Protein AF-A0A9Q8Z6N0-F1 (afdb_monomer_lite)

Foldseek 3Di:
DWWQFLVQRAIDDDDDPVGDDAEEEEDEDDDPFADAQCLCPVDRPVDPPRPLVVGPNNVVSNLVSVVCVVVPHRTYHYPRHNFPPVDLVRVQVCLLCVLVVQQRHPEYEYEQLQAAALVCALHPSVLPGLSLQALLSVSSQQSYQWYWYAYNVRDTSGTCVVPLVSSCVSQVDDSCSNNVVDDLVQAAPLQLLQSLQRHDDPQLLCLLSSCCSSLVFHDRDDRPPGNQVSNVVSVVRSCVVAVRPCQQVFADQPPDQDDDSGDSGSNRSHQDAPPVSSVVVRGDHDPDRDHSVVVGDADDDPDDPDDDDFDWDWPDDPDDDDDDDDDCCVVVVVPPPDPDPPDPDTDTWGFDDDDDDHDPDPDDADDTDTDDDPVVVVCVVVVNVVVVVVVVLVVCLVVPDDWHFDADDDDDPDDDDDDDWTFTQHNVAGWTWTADPVGDTDTDDDDDDPDDDDDDDDDDDDDDDDDDDDDDDDPPDDDDDDDQKWFFWQAALCVLLLPTDTDHDDADDDALQKWKWFWFKFWDDPVQSCQSNCVVHDFDPRAADTFLTWTFTCDHHNPDDPDDGGFIWHAGQWFDAPCPDPCNVVLNRLPGSRTATQASGADPVRDGHHHRLIRMHMGGPLRTAGFDPPQDSQQRSLCRFLLQQLLVVCVVLPQADPFAEEEEDCALNSLSNQLNSVLRHHPAYEYEYQACPCVVVSVVSHHPYYHNCVPDVCSLVVQFCPGQEYEYQDADDDDVQSVLRNHAAAHEYEYEHDHPDDHDDYDVVSCVVRVYYYYYTGRGGSVSSNVSSVSCSVSVPGDQEDEDASVCVSVVSNCVVVVNTPNIYMHGD

pLDDT: mean 76.71, std 27.14, range [20.22, 98.88]

Structure (mmCIF, N/CA/C/O backbone):
data_AF-A0A9Q8Z6N0-F1
#
_entry.id   AF-A0A9Q8Z6N0-F1
#
loop_
_atom_site.group_PDB
_atom_site.id
_atom_site.type_symbol
_atom_site.label_atom_id
_atom_site.label_alt_id
_atom_site.label_comp_id
_atom_site.label_asym_id
_atom_site.label_entity_id
_atom_site.label_seq_id
_atom_site.pdbx_PDB_ins_code
_atom_site.Cartn_x
_atom_site.Cartn_y
_atom_site.Cartn_z
_atom_site.occupancy
_atom_site.B_iso_or_equiv
_atom_site.auth_seq_id
_atom_site.auth_comp_id
_atom_site.auth_asym_id
_atom_site.auth_atom_id
_atom_site.pdbx_PDB_model_num
ATOM 1 N N . MET A 1 1 ? 21.639 -4.512 -17.489 1.00 90.56 1 MET A N 1
ATOM 2 C CA . MET A 1 1 ? 23.058 -4.091 -17.327 1.00 90.56 1 MET A CA 1
ATOM 3 C C . MET A 1 1 ? 23.953 -4.778 -18.363 1.00 90.56 1 MET A C 1
ATOM 5 O O . MET A 1 1 ? 23.796 -5.975 -18.552 1.00 90.56 1 MET A O 1
ATOM 9 N N . ARG A 1 2 ? 24.875 -4.080 -19.045 1.00 94.38 2 ARG A N 1
ATOM 10 C CA . ARG A 1 2 ? 25.894 -4.702 -19.930 1.00 94.38 2 ARG A CA 1
ATOM 11 C C . ARG A 1 2 ? 27.254 -4.741 -19.250 1.00 94.38 2 ARG A C 1
ATOM 13 O O . ARG A 1 2 ? 27.546 -3.853 -18.461 1.00 94.38 2 ARG A O 1
ATOM 20 N N . LEU A 1 3 ? 28.076 -5.726 -19.592 1.00 96.81 3 LEU A N 1
ATOM 21 C CA . LEU A 1 3 ? 29.429 -5.898 -19.067 1.00 96.81 3 LEU A CA 1
ATOM 22 C C . LEU A 1 3 ? 30.435 -6.005 -20.213 1.00 96.81 3 LEU A C 1
ATOM 24 O O . LEU A 1 3 ? 30.108 -6.487 -21.297 1.00 96.81 3 LEU A O 1
ATOM 28 N N . LEU A 1 4 ? 31.668 -5.579 -19.965 1.00 96.75 4 LEU A N 1
ATOM 29 C CA . LEU A 1 4 ? 32.792 -5.741 -20.876 1.00 96.75 4 LEU A CA 1
ATOM 30 C C . LEU A 1 4 ? 33.549 -7.022 -20.522 1.00 96.75 4 LEU A C 1
ATOM 32 O O . LEU A 1 4 ? 33.925 -7.222 -19.366 1.00 96.75 4 LEU A O 1
ATOM 36 N N . ASN A 1 5 ? 33.782 -7.893 -21.502 1.00 96.56 5 ASN A N 1
ATOM 37 C CA . ASN A 1 5 ? 34.588 -9.089 -21.280 1.00 96.56 5 ASN A CA 1
ATOM 38 C C . ASN A 1 5 ? 36.069 -8.712 -21.135 1.00 96.56 5 ASN A C 1
ATOM 40 O O . ASN A 1 5 ? 36.633 -8.059 -22.012 1.00 96.56 5 ASN A O 1
ATOM 44 N N . THR A 1 6 ? 36.728 -9.160 -20.069 1.00 96.44 6 THR A N 1
ATOM 45 C CA . THR A 1 6 ? 38.100 -8.733 -19.741 1.00 96.44 6 THR A CA 1
ATOM 46 C C . THR A 1 6 ? 39.165 -9.301 -20.685 1.00 96.44 6 THR A C 1
ATOM 48 O O . THR A 1 6 ? 40.256 -8.739 -20.789 1.00 96.44 6 THR A O 1
ATOM 51 N N . LYS A 1 7 ? 38.852 -10.383 -21.414 1.00 93.12 7 LYS A N 1
ATOM 52 C CA . LYS A 1 7 ? 39.755 -11.041 -22.374 1.00 93.12 7 LYS A CA 1
ATOM 53 C C . LYS A 1 7 ? 39.529 -10.552 -23.801 1.00 93.12 7 LYS A C 1
ATOM 55 O O . LYS A 1 7 ? 40.482 -10.163 -24.473 1.00 93.12 7 LYS A O 1
ATOM 60 N N . SER A 1 8 ? 38.286 -10.610 -24.283 1.00 91.38 8 SER A N 1
ATOM 61 C CA . SER A 1 8 ? 37.958 -10.246 -25.669 1.00 91.38 8 SER A CA 1
ATOM 62 C C . SER A 1 8 ? 37.754 -8.746 -25.863 1.00 91.38 8 SER A C 1
ATOM 64 O O . SER A 1 8 ? 37.843 -8.273 -26.995 1.00 91.38 8 SER A O 1
ATOM 66 N N . LEU A 1 9 ? 37.500 -8.007 -24.774 1.00 91.44 9 LEU A N 1
ATOM 67 C CA . LEU A 1 9 ? 37.080 -6.606 -24.785 1.00 91.44 9 LEU A CA 1
ATOM 68 C C . LEU A 1 9 ? 35.773 -6.385 -25.577 1.00 91.44 9 LEU A C 1
ATOM 70 O O . LEU A 1 9 ? 35.490 -5.287 -26.048 1.00 91.44 9 LEU A O 1
ATOM 74 N N . GLU A 1 10 ? 34.949 -7.424 -25.720 1.00 92.25 10 GLU A N 1
ATOM 75 C CA . GLU A 1 10 ? 33.628 -7.326 -26.343 1.00 92.25 10 GLU A CA 1
ATOM 76 C C . GLU A 1 10 ? 32.543 -7.078 -25.286 1.00 92.25 10 GLU A C 1
ATOM 78 O O . GLU A 1 10 ? 32.595 -7.612 -24.174 1.00 92.25 10 GLU A O 1
ATOM 83 N N . LEU A 1 11 ? 31.548 -6.261 -25.639 1.00 94.00 11 LEU A N 1
ATOM 84 C CA . LEU A 1 11 ? 30.396 -5.986 -24.784 1.00 94.00 11 LEU A CA 1
ATOM 85 C C . LEU A 1 11 ? 29.417 -7.163 -24.793 1.00 94.00 11 LEU A C 1
ATOM 87 O O . LEU A 1 11 ? 29.082 -7.715 -25.845 1.00 94.00 11 LEU A O 1
ATOM 91 N N . SER A 1 12 ? 28.907 -7.512 -23.617 1.00 93.75 12 SER A N 1
ATOM 92 C CA . SER A 1 12 ? 27.838 -8.489 -23.468 1.00 93.75 12 SER A CA 1
ATOM 93 C C . SER A 1 12 ? 26.516 -7.959 -24.029 1.00 93.75 12 SER A C 1
ATOM 95 O O . SER A 1 12 ? 26.289 -6.753 -24.177 1.00 93.75 12 SER A O 1
ATOM 97 N N . ARG A 1 13 ? 25.571 -8.876 -24.253 1.00 90.50 13 ARG A N 1
ATOM 98 C CA . ARG A 1 13 ? 24.155 -8.491 -24.268 1.00 90.50 13 ARG A CA 1
ATOM 99 C C . ARG A 1 13 ? 23.753 -7.992 -22.871 1.00 90.50 13 ARG A C 1
ATOM 101 O O . ARG A 1 13 ? 24.377 -8.407 -21.891 1.00 90.50 13 ARG A O 1
ATOM 108 N N . PRO A 1 14 ? 22.753 -7.103 -22.756 1.00 88.50 14 PRO A N 1
ATOM 109 C CA . PRO A 1 14 ? 22.272 -6.683 -21.449 1.00 88.50 14 PRO A CA 1
ATOM 110 C C . PRO A 1 14 ? 21.720 -7.878 -20.663 1.00 88.50 14 PRO A C 1
ATOM 112 O O . PRO A 1 14 ? 20.839 -8.585 -21.143 1.00 88.50 14 PRO A O 1
ATOM 115 N N . TYR A 1 15 ? 22.249 -8.077 -19.459 1.00 87.69 15 TYR A N 1
ATOM 116 C CA . TYR A 1 15 ? 21.764 -9.027 -18.466 1.00 87.69 15 TYR A CA 1
ATOM 117 C C . TYR A 1 15 ? 20.548 -8.465 -17.727 1.00 87.69 15 TYR A C 1
ATOM 119 O O . TYR A 1 15 ? 20.472 -7.254 -17.463 1.00 87.69 15 TYR A O 1
ATOM 127 N N . VAL A 1 16 ? 19.630 -9.364 -17.368 1.00 80.56 16 VAL A N 1
ATOM 128 C CA . VAL A 1 16 ? 18.535 -9.106 -16.423 1.00 80.56 16 VAL A CA 1
ATOM 129 C C . VAL A 1 16 ? 19.042 -9.249 -14.974 1.00 80.56 16 VAL A C 1
ATOM 131 O O . VAL A 1 16 ? 20.016 -9.967 -14.758 1.00 80.56 16 VAL A O 1
ATOM 134 N N . PRO A 1 17 ? 18.415 -8.596 -13.972 1.00 71.19 17 PRO A N 1
ATOM 135 C CA . PRO A 1 17 ? 18.950 -8.486 -12.605 1.00 71.19 17 PRO A CA 1
ATOM 136 C C . PRO A 1 17 ? 19.392 -9.785 -11.907 1.00 71.19 17 PRO A C 1
ATOM 138 O O . PRO A 1 17 ? 20.315 -9.738 -11.110 1.00 71.19 17 PRO A O 1
ATOM 141 N N . ASN A 1 18 ? 18.796 -10.938 -12.227 1.00 75.81 18 ASN A N 1
ATOM 142 C CA . ASN A 1 18 ? 19.121 -12.224 -11.587 1.00 75.81 18 ASN A CA 1
ATOM 143 C C . ASN A 1 18 ? 20.088 -13.103 -12.404 1.00 75.81 18 ASN A C 1
ATOM 145 O O . ASN A 1 18 ? 20.325 -14.254 -12.050 1.00 75.81 18 ASN A O 1
ATOM 149 N N . GLU A 1 19 ? 20.608 -12.585 -13.516 1.00 88.50 19 GLU A N 1
ATOM 150 C CA . GLU A 1 19 ? 21.499 -13.305 -14.437 1.00 88.50 19 GLU A CA 1
ATOM 151 C C . GLU A 1 19 ? 22.848 -12.593 -14.616 1.00 88.50 19 GLU A C 1
ATOM 153 O O . GLU A 1 19 ? 23.628 -12.953 -15.498 1.00 88.50 19 GLU A O 1
ATOM 158 N N . VAL A 1 20 ? 23.123 -11.560 -13.813 1.00 92.12 20 VAL A N 1
ATOM 159 C CA . VAL A 1 20 ? 24.390 -10.827 -13.873 1.00 92.12 20 VAL A CA 1
ATOM 160 C C . VAL A 1 20 ? 25.498 -11.721 -13.291 1.00 92.12 20 VAL A C 1
ATOM 162 O O . VAL A 1 20 ? 25.379 -12.140 -12.141 1.00 92.12 20 VAL A O 1
ATOM 165 N N . PRO A 1 21 ? 26.550 -12.061 -14.060 1.00 95.12 21 PRO A N 1
ATOM 166 C CA . PRO A 1 21 ? 27.679 -12.836 -13.543 1.00 95.12 21 PRO A CA 1
ATOM 167 C C . PRO A 1 21 ? 28.520 -11.991 -12.579 1.00 95.12 21 PRO A C 1
ATOM 169 O O . PRO A 1 21 ? 28.444 -10.769 -12.642 1.00 95.12 21 PRO A O 1
ATOM 172 N N . ASP A 1 22 ? 29.378 -12.622 -11.770 1.00 96.00 22 ASP A N 1
ATOM 173 C CA . ASP A 1 22 ? 30.385 -11.908 -10.970 1.00 96.00 22 ASP A CA 1
ATOM 174 C C . ASP A 1 22 ? 31.213 -10.956 -11.850 1.00 96.00 22 ASP A C 1
ATOM 176 O O . ASP A 1 22 ? 31.649 -11.311 -12.956 1.00 96.00 22 ASP A O 1
ATOM 180 N N . TYR A 1 23 ? 31.432 -9.738 -11.358 1.00 98.12 23 TYR A N 1
ATOM 181 C CA . TYR A 1 23 ? 32.084 -8.676 -12.110 1.00 98.12 23 TYR A CA 1
ATOM 182 C C . TYR A 1 23 ? 32.861 -7.713 -11.214 1.00 98.12 23 TYR A C 1
ATOM 184 O O . TYR A 1 23 ? 32.480 -7.391 -10.086 1.00 98.12 23 TYR A O 1
ATOM 192 N N . ALA A 1 24 ? 33.945 -7.190 -11.778 1.00 98.50 24 ALA A N 1
ATOM 193 C CA . ALA A 1 24 ? 34.613 -6.009 -11.258 1.00 98.50 24 ALA A CA 1
ATOM 194 C C . ALA A 1 24 ? 33.937 -4.734 -11.782 1.00 98.50 24 ALA A C 1
ATOM 196 O O . ALA A 1 24 ? 33.296 -4.740 -12.834 1.00 98.50 24 ALA A O 1
ATOM 197 N N . ILE A 1 25 ? 34.124 -3.605 -11.109 1.00 98.50 25 ILE A N 1
ATOM 198 C CA . ILE A 1 25 ? 33.636 -2.306 -11.574 1.00 98.50 25 ILE A CA 1
ATOM 199 C C . ILE A 1 25 ? 34.760 -1.273 -11.581 1.00 98.50 25 ILE A C 1
ATOM 201 O O . ILE A 1 25 ? 35.589 -1.238 -10.673 1.00 98.50 25 ILE A O 1
ATOM 205 N N . LEU A 1 26 ? 34.807 -0.430 -12.614 1.00 97.94 26 LEU A N 1
ATOM 206 C CA . LEU A 1 26 ? 35.748 0.686 -12.691 1.00 97.94 26 LEU A CA 1
ATOM 207 C C . LEU A 1 26 ? 35.087 1.977 -12.202 1.00 97.94 26 LEU A C 1
ATOM 209 O O . LEU A 1 26 ? 34.027 2.380 -12.679 1.00 97.94 26 LEU A O 1
ATOM 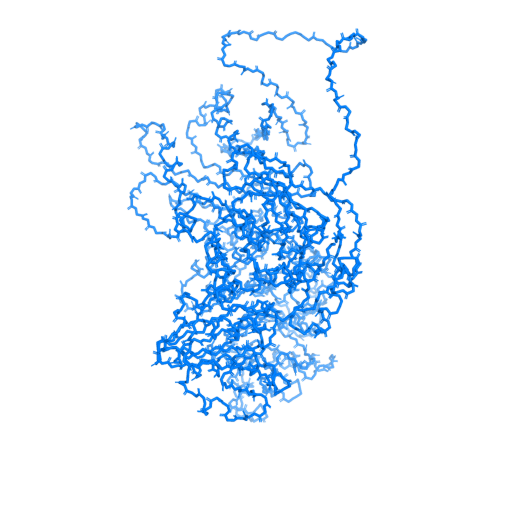213 N N . SER A 1 27 ? 35.762 2.663 -11.291 1.00 97.12 27 SER A N 1
ATOM 214 C CA . SER A 1 27 ? 35.511 4.049 -10.918 1.00 97.12 27 SER A CA 1
ATOM 215 C C . SER A 1 27 ? 36.682 4.904 -11.406 1.00 97.12 27 SER A C 1
ATOM 217 O O . SER A 1 27 ? 37.847 4.619 -11.129 1.00 97.12 27 SER A O 1
ATOM 219 N N . HIS A 1 28 ? 36.394 5.952 -12.180 1.00 93.25 28 HIS A N 1
ATOM 220 C CA . HIS A 1 28 ? 37.433 6.761 -12.826 1.00 93.25 28 HIS A CA 1
ATOM 221 C C . HIS A 1 28 ? 36.970 8.182 -13.148 1.00 93.25 28 HIS A C 1
ATOM 223 O O . HIS A 1 28 ? 35.776 8.478 -13.201 1.00 93.25 28 HIS A O 1
ATOM 229 N N . ARG A 1 29 ? 37.923 9.076 -13.425 1.00 89.31 29 ARG A N 1
ATOM 230 C CA . ARG A 1 29 ? 37.626 10.346 -14.098 1.00 89.31 29 ARG A CA 1
ATOM 231 C C . ARG A 1 29 ? 37.554 10.138 -15.607 1.00 89.31 29 ARG A C 1
ATOM 233 O O . ARG A 1 29 ? 38.339 9.378 -16.177 1.00 89.31 29 ARG A O 1
ATOM 240 N N . TRP A 1 30 ? 36.630 10.851 -16.239 1.00 82.50 30 TRP A N 1
ATOM 241 C CA . TRP A 1 30 ? 36.612 10.979 -17.689 1.00 82.50 30 TRP A CA 1
ATOM 242 C C . TRP A 1 30 ? 37.587 12.073 -18.112 1.00 82.50 30 TRP A C 1
ATOM 244 O O . TRP A 1 30 ? 37.516 13.192 -17.599 1.00 82.50 30 TRP A O 1
ATOM 254 N N . ASN A 1 31 ? 38.445 11.742 -19.067 1.00 77.88 31 ASN A N 1
ATOM 255 C CA . ASN A 1 31 ? 39.413 12.639 -19.679 1.00 77.88 31 ASN A CA 1
ATOM 256 C C . ASN A 1 31 ? 39.034 12.907 -21.146 1.00 77.88 31 ASN A C 1
ATOM 258 O O . ASN A 1 31 ? 37.972 12.511 -21.631 1.00 77.88 31 ASN A O 1
ATOM 262 N N . THR A 1 32 ? 39.887 13.622 -21.875 1.00 73.00 32 THR A N 1
ATOM 263 C CA . THR A 1 32 ? 39.715 13.798 -23.318 1.00 73.00 32 THR A CA 1
ATOM 264 C C . THR A 1 32 ? 39.863 12.456 -24.040 1.00 73.00 32 THR A C 1
ATOM 266 O O . THR A 1 32 ? 40.776 11.686 -23.758 1.00 73.00 32 THR A O 1
ATOM 269 N N . GLU A 1 33 ? 38.963 12.187 -24.992 1.00 83.88 33 GLU A N 1
ATOM 270 C CA . GLU A 1 33 ? 38.945 10.952 -25.795 1.00 83.88 33 GLU A CA 1
ATOM 271 C C . GLU A 1 33 ? 38.683 9.664 -24.989 1.00 83.88 33 GLU A C 1
ATOM 273 O O . GLU A 1 33 ? 39.418 8.682 -25.086 1.00 83.88 33 GLU A O 1
ATOM 278 N N . GLU A 1 34 ? 37.597 9.635 -24.212 1.00 88.56 34 GLU A N 1
ATOM 279 C CA . GLU A 1 34 ? 37.108 8.394 -23.597 1.00 88.56 34 GLU A CA 1
ATOM 280 C C . GLU A 1 34 ? 36.599 7.380 -24.628 1.00 88.56 34 GLU A C 1
ATOM 282 O O . GLU A 1 34 ? 35.989 7.730 -25.648 1.00 88.56 34 GLU A O 1
ATOM 287 N N . VAL A 1 35 ? 36.797 6.101 -24.306 1.00 91.00 35 VAL A N 1
ATOM 288 C CA . VAL A 1 35 ? 36.183 4.986 -25.031 1.00 91.00 35 VAL A CA 1
ATOM 289 C C . VAL A 1 35 ? 34.720 4.879 -24.612 1.00 91.00 35 VAL A C 1
ATOM 291 O O . VAL A 1 35 ? 34.401 4.682 -23.437 1.00 91.00 35 VAL A O 1
ATOM 294 N N . THR A 1 36 ? 33.835 5.017 -25.591 1.00 92.81 36 THR A N 1
ATOM 295 C CA . THR A 1 36 ? 32.380 5.007 -25.446 1.00 92.81 36 THR A CA 1
ATOM 296 C C . THR A 1 36 ? 31.780 3.680 -25.902 1.00 92.81 36 THR A C 1
ATOM 298 O O . THR A 1 36 ? 32.442 2.859 -26.537 1.00 92.81 36 THR A O 1
ATOM 301 N N . PHE A 1 37 ? 30.490 3.486 -25.625 1.00 92.12 37 PHE A N 1
ATOM 302 C CA . PHE A 1 37 ? 29.734 2.331 -26.111 1.00 92.12 37 PHE A CA 1
ATOM 303 C C . PHE A 1 37 ? 29.791 2.198 -27.642 1.00 92.12 37 PHE A C 1
ATOM 305 O O . PHE A 1 37 ? 29.993 1.103 -28.165 1.00 92.12 37 PHE A O 1
ATOM 312 N N . ALA A 1 38 ? 29.675 3.314 -28.370 1.00 90.06 38 ALA A N 1
ATOM 313 C CA . ALA A 1 38 ? 29.722 3.331 -29.831 1.00 90.06 38 ALA A CA 1
ATOM 314 C C . ALA A 1 38 ? 31.079 2.852 -30.374 1.00 90.06 38 ALA A C 1
ATOM 316 O O . ALA A 1 38 ? 31.128 2.121 -31.361 1.00 90.06 38 ALA A O 1
ATOM 317 N N . ASP A 1 39 ? 32.179 3.204 -29.701 1.00 89.62 39 ASP A N 1
ATOM 318 C CA . ASP A 1 39 ? 33.524 2.809 -30.137 1.00 89.62 39 ASP A CA 1
ATOM 319 C C . ASP A 1 39 ? 33.748 1.296 -30.035 1.00 89.62 39 ASP A C 1
ATOM 321 O O . ASP A 1 39 ? 34.492 0.736 -30.838 1.00 89.62 39 ASP A O 1
ATOM 325 N N . LEU A 1 40 ? 33.109 0.639 -29.058 1.00 88.44 40 LEU A N 1
ATOM 326 C CA . LEU A 1 40 ? 33.220 -0.809 -28.851 1.00 88.44 40 LEU A CA 1
ATOM 327 C C . LEU A 1 40 ? 32.179 -1.624 -29.625 1.00 88.44 40 LEU A C 1
ATOM 329 O O . LEU A 1 40 ? 32.394 -2.809 -29.876 1.00 88.44 40 LEU A O 1
ATOM 333 N N . SER A 1 41 ? 31.048 -1.017 -29.988 1.00 86.00 41 SER A N 1
ATOM 334 C CA . SER A 1 41 ? 29.945 -1.704 -30.673 1.00 86.00 41 SER A CA 1
ATOM 335 C C . SER A 1 41 ? 30.021 -1.617 -32.198 1.00 86.00 41 SER A C 1
ATOM 337 O O . SER A 1 41 ? 29.643 -2.574 -32.872 1.00 86.00 41 SER A O 1
ATOM 339 N N . ASN A 1 42 ? 30.530 -0.512 -32.755 1.00 82.06 42 ASN A N 1
ATOM 340 C CA . ASN A 1 42 ? 30.541 -0.289 -34.206 1.00 82.06 42 ASN A CA 1
ATOM 341 C C . ASN A 1 42 ? 31.611 -1.103 -34.947 1.00 82.06 42 ASN A C 1
ATOM 343 O O . ASN A 1 42 ? 31.402 -1.509 -36.088 1.00 82.06 42 ASN A O 1
ATOM 347 N N . THR A 1 43 ? 32.757 -1.345 -34.314 1.00 77.06 43 THR A N 1
ATOM 348 C CA . THR A 1 43 ? 33.885 -2.086 -34.896 1.00 77.06 43 THR A CA 1
ATOM 349 C C . THR A 1 43 ? 34.473 -3.008 -33.848 1.00 77.06 43 THR A C 1
ATOM 351 O O . THR A 1 43 ? 34.700 -2.583 -32.715 1.00 77.06 43 THR A O 1
ATOM 354 N N . ARG A 1 44 ? 34.760 -4.264 -34.209 1.00 78.12 44 ARG A N 1
ATOM 355 C CA . ARG A 1 44 ? 35.389 -5.185 -33.256 1.00 78.12 44 ARG A CA 1
ATOM 356 C C . ARG A 1 44 ? 36.785 -4.685 -32.924 1.00 78.12 44 ARG A C 1
ATOM 358 O O . ARG A 1 44 ? 37.561 -4.398 -33.829 1.00 78.12 44 ARG A O 1
ATOM 365 N N . ILE A 1 45 ? 37.154 -4.702 -31.645 1.00 78.62 45 ILE A N 1
ATOM 366 C CA . ILE A 1 45 ? 38.468 -4.217 -31.195 1.00 78.62 45 ILE A CA 1
ATOM 367 C C . ILE A 1 45 ? 39.625 -4.937 -31.890 1.00 78.62 45 ILE A C 1
ATOM 369 O O . ILE A 1 45 ? 40.696 -4.363 -32.023 1.00 78.62 45 ILE A O 1
ATOM 373 N N . VAL A 1 46 ? 39.465 -6.183 -32.340 1.00 70.81 46 VAL A N 1
ATOM 374 C CA . VAL A 1 46 ? 40.515 -6.917 -33.073 1.00 70.81 46 VAL A CA 1
ATOM 375 C C . VAL A 1 46 ? 40.831 -6.343 -34.461 1.00 70.81 46 VAL A C 1
ATOM 377 O O . VAL A 1 46 ? 41.872 -6.677 -35.022 1.00 70.81 46 VAL A O 1
ATOM 380 N N . GLN A 1 47 ? 39.970 -5.485 -35.008 1.00 74.94 47 GLN A N 1
ATOM 381 C CA . GLN A 1 47 ? 40.139 -4.888 -36.329 1.00 74.94 47 GLN A CA 1
ATOM 382 C C . GLN A 1 47 ? 41.078 -3.662 -36.287 1.00 74.94 47 GLN A C 1
ATOM 384 O O . GLN A 1 47 ? 40.962 -2.843 -35.370 1.00 74.94 47 GLN A O 1
ATOM 389 N N . PRO A 1 48 ? 42.001 -3.500 -37.260 1.00 68.62 48 PRO A N 1
ATOM 390 C CA . PRO A 1 48 ? 42.915 -2.350 -37.343 1.00 68.62 48 PRO A CA 1
ATOM 391 C C . PRO A 1 48 ? 42.216 -0.982 -37.373 1.00 68.62 48 PRO A C 1
ATOM 393 O O . PRO A 1 48 ? 42.747 -0.005 -36.855 1.00 68.62 48 PRO A O 1
ATOM 396 N N . GLU A 1 49 ? 41.018 -0.924 -37.950 1.00 75.75 49 GLU A N 1
ATOM 397 C CA . GLU A 1 49 ? 40.158 0.256 -38.081 1.00 75.75 49 GLU A CA 1
ATOM 398 C C . GLU A 1 49 ? 39.375 0.627 -36.805 1.00 75.75 49 GLU A C 1
ATOM 400 O O . GLU A 1 49 ? 38.615 1.596 -36.809 1.00 75.75 49 GLU A O 1
ATOM 405 N N . SER A 1 50 ? 39.547 -0.118 -35.707 1.00 82.38 50 SER A N 1
ATOM 406 C CA . SER A 1 50 ? 38.834 0.121 -34.449 1.00 82.38 50 SER A CA 1
ATOM 407 C C . SER A 1 50 ? 39.196 1.476 -33.830 1.00 82.38 50 SER A C 1
ATOM 409 O O . SER A 1 50 ? 40.241 1.614 -33.188 1.00 82.38 50 SER A O 1
ATOM 411 N N . GLN A 1 51 ? 38.271 2.438 -33.900 1.00 80.69 51 GLN A N 1
ATOM 412 C CA . GLN A 1 51 ? 38.424 3.783 -33.321 1.00 80.69 51 GLN A CA 1
ATOM 413 C C . GLN A 1 51 ? 38.687 3.764 -31.811 1.00 80.69 51 GLN A C 1
ATOM 415 O O . GLN A 1 51 ? 39.360 4.646 -31.290 1.00 80.69 51 GLN A O 1
ATOM 420 N N . ALA A 1 52 ? 38.230 2.728 -31.100 1.00 84.38 52 ALA A N 1
ATOM 421 C CA . ALA A 1 52 ? 38.539 2.563 -29.685 1.00 84.38 52 ALA A CA 1
ATOM 422 C C . ALA A 1 52 ? 40.052 2.561 -29.409 1.00 84.38 52 ALA A C 1
ATOM 424 O O . ALA A 1 52 ? 40.475 3.155 -28.428 1.00 84.38 52 ALA A O 1
ATOM 425 N N . ARG A 1 53 ? 40.878 1.957 -30.280 1.00 84.56 53 ARG A N 1
ATOM 426 C CA . ARG A 1 53 ? 42.330 1.807 -30.061 1.00 84.56 53 ARG A CA 1
ATOM 427 C C . ARG A 1 53 ? 43.118 3.100 -30.234 1.00 84.56 53 ARG A C 1
ATOM 429 O O . ARG A 1 53 ? 44.242 3.185 -29.752 1.00 84.56 53 ARG A O 1
ATOM 436 N N . THR A 1 54 ? 42.564 4.070 -30.955 1.00 83.44 54 THR A N 1
ATOM 437 C CA . THR A 1 54 ? 43.235 5.346 -31.226 1.00 83.44 54 THR A CA 1
ATOM 438 C C . THR A 1 54 ? 42.985 6.373 -30.129 1.00 83.44 54 THR A C 1
ATOM 440 O O . THR A 1 54 ? 43.595 7.434 -30.150 1.00 83.44 54 THR A O 1
ATOM 443 N N . LYS A 1 55 ? 42.078 6.077 -29.192 1.00 87.25 55 LYS A N 1
ATOM 444 C CA . LYS A 1 55 ? 41.689 6.973 -28.107 1.00 87.25 55 LYS A CA 1
ATOM 445 C C . LYS A 1 55 ? 42.608 6.832 -26.901 1.00 87.25 55 LYS A C 1
ATOM 447 O O . LYS A 1 55 ? 42.894 5.717 -26.464 1.00 87.25 55 LYS A O 1
ATOM 452 N N . ASN A 1 56 ? 42.971 7.958 -26.289 1.00 82.19 56 ASN A N 1
ATOM 453 C CA . ASN A 1 56 ? 43.797 7.973 -25.075 1.00 82.19 56 ASN A CA 1
ATOM 454 C C . ASN A 1 56 ? 43.164 7.181 -23.916 1.00 82.19 56 ASN A C 1
ATOM 456 O O . ASN A 1 56 ? 43.868 6.499 -23.172 1.00 82.19 56 ASN A O 1
ATOM 460 N N . GLY A 1 57 ? 41.829 7.184 -23.802 1.00 85.06 57 GLY A N 1
ATOM 461 C CA . GLY A 1 57 ? 41.108 6.406 -22.790 1.00 85.06 57 GLY A CA 1
ATOM 462 C C . GLY A 1 57 ? 41.245 4.881 -22.928 1.00 85.06 57 GLY A C 1
ATOM 463 O O . GLY A 1 57 ? 40.918 4.156 -21.991 1.00 85.06 57 GLY A O 1
ATOM 464 N N . PHE A 1 58 ? 41.746 4.360 -24.054 1.00 89.69 58 PHE A N 1
ATOM 465 C CA . PHE A 1 58 ? 41.841 2.916 -24.288 1.00 89.69 58 PHE A CA 1
ATOM 466 C C . PHE A 1 58 ? 42.840 2.218 -23.370 1.00 89.69 58 PHE A C 1
ATOM 468 O O . PHE A 1 58 ? 42.539 1.143 -22.852 1.00 89.69 58 PHE A O 1
ATOM 475 N N . ALA A 1 59 ? 43.989 2.844 -23.100 1.00 88.44 59 ALA A N 1
ATOM 476 C CA . ALA A 1 59 ? 45.001 2.287 -22.201 1.00 88.44 59 ALA A CA 1
ATOM 477 C C . ALA A 1 59 ? 44.438 2.051 -20.788 1.00 88.44 59 ALA A C 1
ATOM 479 O O . ALA A 1 59 ? 44.720 1.030 -20.161 1.00 88.44 59 ALA A O 1
ATOM 480 N N . LYS A 1 60 ? 43.566 2.954 -20.322 1.00 91.12 60 LYS A N 1
ATOM 481 C CA . LYS A 1 60 ? 42.843 2.829 -19.052 1.00 91.12 60 LYS A CA 1
ATOM 482 C C . LYS A 1 60 ? 41.879 1.638 -19.056 1.00 91.12 60 LYS A C 1
ATOM 484 O O . LYS A 1 60 ? 41.915 0.841 -18.124 1.00 91.12 60 LYS A O 1
ATOM 489 N N . ILE A 1 61 ? 41.078 1.458 -20.112 1.00 92.81 61 ILE A N 1
ATOM 490 C CA . ILE A 1 61 ? 40.177 0.294 -20.247 1.00 92.81 61 ILE A CA 1
ATOM 491 C C . ILE A 1 61 ? 40.972 -1.017 -20.264 1.00 92.81 61 ILE A C 1
ATOM 493 O O . ILE A 1 61 ? 40.599 -1.977 -19.590 1.00 92.81 61 ILE A O 1
ATOM 497 N N . GLN A 1 62 ? 42.088 -1.061 -20.998 1.00 92.50 62 GLN A N 1
ATOM 498 C CA . GLN A 1 62 ? 42.956 -2.238 -21.049 1.00 92.50 62 GLN A CA 1
ATOM 499 C C . GLN A 1 62 ? 43.576 -2.555 -19.688 1.00 92.50 62 GLN A C 1
ATOM 501 O O . GLN A 1 62 ? 43.602 -3.720 -19.293 1.00 92.50 62 GLN A O 1
ATOM 506 N N . GLY A 1 63 ? 44.055 -1.539 -18.968 1.00 94.25 63 GLY A N 1
ATOM 507 C CA . GLY A 1 63 ? 44.583 -1.699 -17.615 1.00 94.25 63 GLY A CA 1
ATOM 508 C C . GLY A 1 63 ? 43.531 -2.241 -16.648 1.00 94.25 63 GLY A C 1
ATOM 509 O O . GLY A 1 63 ? 43.794 -3.227 -15.962 1.00 94.25 63 GLY A O 1
ATOM 510 N N . ALA A 1 64 ? 42.313 -1.692 -16.688 1.00 96.44 64 ALA A N 1
ATOM 511 C CA . ALA A 1 64 ? 41.193 -2.145 -15.866 1.00 96.44 64 ALA A CA 1
ATOM 512 C C . ALA A 1 64 ? 40.813 -3.604 -16.160 1.00 96.44 64 ALA A C 1
ATOM 514 O O . ALA A 1 64 ? 40.686 -4.411 -15.243 1.00 96.44 64 ALA A O 1
ATOM 515 N N . CYS A 1 65 ? 40.707 -3.975 -17.440 1.00 97.00 65 CYS A N 1
ATOM 516 C CA . CYS A 1 65 ? 40.419 -5.352 -17.846 1.00 97.00 65 CYS A CA 1
ATOM 517 C C . CYS A 1 65 ? 41.541 -6.313 -17.442 1.00 97.00 65 CYS A C 1
ATOM 519 O O . CYS A 1 65 ? 41.269 -7.416 -16.978 1.00 97.00 65 CYS A O 1
ATOM 521 N N . LYS A 1 66 ? 42.806 -5.896 -17.573 1.00 96.75 66 LYS A N 1
ATOM 522 C CA . LYS A 1 66 ? 43.959 -6.698 -17.152 1.00 96.75 66 LYS A CA 1
ATOM 523 C C . LYS A 1 66 ? 43.971 -6.916 -15.638 1.00 96.75 66 LYS A C 1
ATOM 525 O O . LYS A 1 66 ? 44.264 -8.025 -15.201 1.00 96.75 66 LYS A O 1
ATOM 530 N N . ARG A 1 67 ? 43.649 -5.889 -14.847 1.00 97.25 67 ARG A N 1
ATOM 531 C CA . ARG A 1 67 ? 43.512 -6.001 -13.387 1.00 97.25 67 ARG A CA 1
ATOM 532 C C . ARG A 1 67 ? 42.385 -6.961 -13.014 1.00 97.25 67 ARG A C 1
ATOM 534 O O . ARG A 1 67 ? 42.651 -7.928 -12.310 1.00 97.25 67 ARG A O 1
ATOM 541 N N . ALA A 1 68 ? 41.192 -6.756 -13.573 1.00 97.69 68 ALA A N 1
ATOM 542 C CA . ALA A 1 68 ? 40.036 -7.631 -13.375 1.00 97.69 68 ALA A CA 1
ATOM 543 C C . ALA A 1 68 ? 40.358 -9.094 -13.703 1.00 97.69 68 ALA A C 1
ATOM 545 O O . ALA A 1 68 ? 40.094 -9.988 -12.904 1.00 97.69 68 ALA A O 1
ATOM 546 N N . LEU A 1 69 ? 41.011 -9.331 -14.843 1.00 97.12 69 LEU A N 1
ATOM 547 C CA . LEU A 1 69 ? 41.419 -10.666 -15.265 1.00 97.12 69 LEU A CA 1
ATOM 548 C C . LEU A 1 69 ? 42.432 -11.302 -14.302 1.00 97.12 69 LEU A C 1
ATOM 550 O O . LEU A 1 69 ? 42.327 -12.491 -14.009 1.00 97.12 69 LEU A O 1
ATOM 554 N N . ASN A 1 70 ? 43.401 -10.528 -13.805 1.00 96.75 70 ASN A N 1
ATOM 555 C CA . ASN A 1 70 ? 44.377 -11.008 -12.823 1.00 96.75 70 ASN A CA 1
ATOM 556 C C . ASN A 1 70 ? 43.728 -11.373 -11.479 1.00 96.75 70 ASN A C 1
ATOM 558 O O . ASN A 1 70 ? 44.231 -12.263 -10.799 1.00 96.75 70 ASN A O 1
ATOM 562 N N . ASP A 1 71 ? 42.625 -10.715 -11.118 1.00 96.44 71 ASP A N 1
ATOM 563 C CA . ASP A 1 71 ? 41.818 -11.039 -9.933 1.00 96.44 71 ASP A CA 1
ATOM 564 C C . ASP A 1 71 ? 40.796 -12.160 -10.170 1.00 96.44 71 ASP A C 1
ATOM 566 O O . ASP A 1 71 ? 40.085 -12.552 -9.249 1.00 96.44 71 ASP A O 1
ATOM 570 N N . GLY A 1 72 ? 40.744 -12.714 -11.385 1.00 96.88 72 GLY A N 1
ATOM 571 C CA . GLY A 1 72 ? 39.875 -13.837 -11.732 1.00 96.88 72 GLY A CA 1
ATOM 572 C C . GLY A 1 72 ? 38.493 -13.447 -12.259 1.00 96.88 72 GLY A C 1
ATOM 573 O O . GLY A 1 72 ? 37.653 -14.328 -12.427 1.00 96.88 72 GLY A O 1
ATOM 574 N N . TYR A 1 73 ? 38.251 -12.171 -12.566 1.00 97.56 73 TYR A N 1
ATOM 575 C CA . TYR A 1 73 ? 36.980 -11.708 -13.120 1.00 97.56 73 TYR A CA 1
ATOM 576 C C . TYR A 1 73 ? 36.998 -11.710 -14.654 1.00 97.56 73 TYR A C 1
ATOM 578 O O . TYR A 1 73 ? 37.806 -11.038 -15.304 1.00 97.56 73 TYR A O 1
ATOM 586 N N . ASP A 1 74 ? 36.059 -12.443 -15.253 1.00 97.81 74 ASP A N 1
ATOM 587 C CA . ASP A 1 74 ? 35.849 -12.464 -16.708 1.00 97.81 74 ASP A CA 1
ATOM 588 C C . ASP A 1 74 ? 35.087 -11.226 -17.217 1.00 97.81 74 ASP A C 1
ATOM 590 O O . ASP A 1 74 ? 35.096 -10.938 -18.418 1.00 97.81 74 ASP A O 1
ATOM 594 N N . TRP A 1 75 ? 34.447 -10.479 -16.312 1.00 98.31 75 TRP A N 1
ATOM 595 C CA . TRP A 1 75 ? 33.592 -9.342 -16.630 1.00 98.31 75 TRP A CA 1
ATOM 596 C C . TRP A 1 75 ? 33.948 -8.105 -15.808 1.00 98.31 75 TRP A C 1
ATOM 598 O O . TRP A 1 75 ? 34.242 -8.192 -14.615 1.00 98.31 75 TRP A O 1
ATOM 608 N N . ILE A 1 76 ? 33.888 -6.940 -16.454 1.00 98.38 76 ILE A N 1
ATOM 609 C CA . ILE A 1 76 ? 34.033 -5.637 -15.804 1.00 98.38 76 ILE A CA 1
ATOM 610 C C . ILE A 1 76 ? 32.955 -4.664 -16.290 1.00 98.38 76 ILE A C 1
ATOM 612 O O . ILE A 1 76 ? 32.646 -4.610 -17.481 1.00 98.38 76 ILE A O 1
ATOM 616 N N . TRP A 1 77 ? 32.382 -3.878 -15.381 1.00 98.12 77 TRP A N 1
ATOM 617 C CA . TRP A 1 77 ? 31.512 -2.758 -15.732 1.00 98.12 77 TRP A CA 1
ATOM 618 C C . TRP A 1 77 ? 32.288 -1.445 -15.749 1.00 98.12 77 TRP A C 1
ATOM 620 O O . TRP A 1 77 ? 33.042 -1.140 -14.825 1.00 98.12 77 TRP A O 1
ATOM 630 N N . ILE A 1 78 ? 32.088 -0.653 -16.802 1.00 96.38 78 ILE A N 1
ATOM 631 C CA . ILE A 1 78 ? 32.725 0.652 -16.975 1.00 96.38 78 ILE A CA 1
ATOM 632 C C . ILE A 1 78 ? 31.699 1.620 -17.562 1.00 96.38 78 ILE A C 1
ATOM 634 O O . ILE A 1 78 ? 31.246 1.437 -18.693 1.00 96.38 78 ILE A O 1
ATOM 638 N N . ASP A 1 79 ? 31.346 2.667 -16.821 1.00 93.00 79 ASP A N 1
ATOM 639 C CA . ASP A 1 79 ? 30.302 3.641 -17.175 1.00 93.00 79 ASP A CA 1
ATOM 640 C C . ASP A 1 79 ? 30.517 4.321 -18.541 1.00 93.00 79 ASP A C 1
ATOM 642 O O . ASP A 1 79 ? 29.565 4.709 -19.226 1.00 93.00 79 ASP A O 1
ATOM 646 N N . SER A 1 80 ? 31.771 4.475 -18.973 1.00 92.69 80 SER A N 1
ATOM 647 C CA . SER A 1 80 ? 32.114 5.115 -20.239 1.00 92.69 80 SER A CA 1
ATOM 648 C C . SER A 1 80 ? 31.605 4.301 -21.436 1.00 92.69 80 SER A C 1
ATOM 650 O O . SER A 1 80 ? 31.014 4.891 -22.347 1.00 92.69 80 SER A O 1
ATOM 652 N N . CYS A 1 81 ? 31.745 2.970 -21.394 1.00 93.81 81 CYS A N 1
ATOM 653 C CA . CYS A 1 81 ? 31.506 2.075 -22.529 1.00 93.81 81 CYS A CA 1
ATOM 654 C C . CYS A 1 81 ? 30.440 0.985 -22.324 1.00 93.81 81 CYS A C 1
ATOM 656 O O . CYS A 1 81 ? 29.982 0.417 -23.312 1.00 93.81 81 CYS A O 1
ATOM 658 N N . CYS A 1 82 ? 30.002 0.712 -21.093 1.00 96.19 82 CYS A N 1
ATOM 659 C CA . CYS A 1 82 ? 28.953 -0.274 -20.793 1.00 96.19 82 CYS A CA 1
ATOM 660 C C . CYS A 1 82 ? 27.531 0.313 -20.809 1.00 96.19 82 CYS A C 1
ATOM 662 O O . CYS A 1 82 ? 26.566 -0.434 -20.660 1.00 96.19 82 CYS A O 1
ATOM 664 N N . ILE A 1 83 ? 27.399 1.631 -20.988 1.00 94.50 83 ILE A N 1
ATOM 665 C CA . ILE A 1 83 ? 26.117 2.338 -21.078 1.00 94.50 83 ILE A CA 1
ATOM 666 C C . ILE A 1 83 ? 25.976 2.914 -22.487 1.00 94.50 83 ILE A C 1
ATOM 668 O O . ILE A 1 83 ? 26.797 3.740 -22.905 1.00 94.50 83 ILE A O 1
ATOM 672 N N . ASP A 1 84 ? 24.911 2.543 -23.195 1.00 92.75 84 ASP A N 1
ATOM 673 C CA . ASP A 1 84 ? 24.510 3.243 -24.413 1.00 92.75 84 ASP A CA 1
ATOM 674 C C . ASP A 1 84 ? 23.878 4.600 -24.072 1.00 92.75 84 ASP A C 1
ATOM 676 O O . ASP A 1 84 ? 22.671 4.737 -23.881 1.00 92.75 84 ASP A O 1
ATOM 680 N N . LYS A 1 85 ? 24.717 5.636 -24.025 1.00 89.94 85 LYS A N 1
ATOM 681 C CA . LYS A 1 85 ? 24.293 7.012 -23.719 1.00 89.94 85 LYS A CA 1
ATOM 682 C C . LYS A 1 85 ? 23.471 7.665 -24.835 1.00 89.94 85 LYS A C 1
ATOM 684 O O . LYS A 1 85 ? 22.946 8.755 -24.617 1.00 89.94 85 LYS A O 1
ATOM 689 N N . SER A 1 86 ? 23.371 7.042 -26.014 1.00 89.69 86 SER A N 1
ATOM 690 C CA . SER A 1 86 ? 22.473 7.507 -27.079 1.00 89.69 86 SER A CA 1
ATOM 691 C C . SER A 1 86 ? 21.018 7.102 -26.822 1.00 89.69 86 SER A C 1
ATOM 693 O O . SER A 1 86 ? 20.097 7.775 -27.286 1.00 89.69 86 SER A O 1
ATOM 695 N N . SER A 1 87 ? 20.809 6.054 -26.020 1.00 91.50 87 SER A N 1
ATOM 696 C CA . SER A 1 87 ? 19.503 5.628 -25.532 1.00 91.50 87 SER A CA 1
ATOM 697 C C . SER A 1 87 ? 19.179 6.341 -24.220 1.00 91.50 87 SER A C 1
ATOM 699 O O . SER A 1 87 ? 19.740 6.039 -23.167 1.00 91.50 87 SER A O 1
ATOM 701 N N . SER A 1 88 ? 18.238 7.287 -24.261 1.00 87.06 88 SER A N 1
ATOM 702 C CA . SER A 1 88 ? 17.779 7.993 -23.057 1.00 87.06 88 SER A CA 1
ATOM 703 C C . SER A 1 88 ? 17.196 7.042 -22.009 1.00 87.06 88 SER A C 1
ATOM 705 O O . SER A 1 88 ? 17.413 7.251 -20.819 1.00 87.06 88 SER A O 1
ATOM 707 N N . ALA A 1 89 ? 16.518 5.975 -22.445 1.00 87.62 89 ALA A N 1
ATOM 708 C CA . ALA A 1 89 ? 15.974 4.944 -21.566 1.00 87.62 89 ALA A CA 1
ATOM 709 C C . ALA A 1 89 ? 17.084 4.174 -20.836 1.00 87.62 89 ALA A C 1
ATOM 711 O O . ALA A 1 89 ? 17.013 3.998 -19.623 1.00 87.62 89 ALA A O 1
ATOM 712 N N . GLU A 1 90 ? 18.137 3.771 -21.554 1.00 90.75 90 GLU A N 1
ATOM 713 C CA . GLU A 1 90 ? 19.258 3.044 -20.953 1.00 90.75 90 GLU A CA 1
ATOM 714 C C . GLU A 1 90 ? 20.092 3.938 -20.033 1.00 90.75 90 GLU A C 1
ATOM 716 O O . GLU A 1 90 ? 20.465 3.519 -18.939 1.00 90.75 90 GLU A O 1
ATOM 721 N N . LEU A 1 91 ? 20.345 5.185 -20.437 1.00 90.94 91 LEU A N 1
ATOM 722 C CA . LEU A 1 91 ? 21.023 6.166 -19.593 1.00 90.94 91 LEU A CA 1
ATOM 723 C C . LEU A 1 91 ? 20.254 6.402 -18.285 1.00 90.94 91 LEU A C 1
ATOM 725 O O . LEU A 1 91 ? 20.853 6.433 -17.210 1.00 90.94 91 LEU A O 1
ATOM 729 N N . GLN A 1 92 ? 18.929 6.538 -18.373 1.00 92.69 92 GLN A N 1
ATOM 730 C CA . GLN A 1 92 ? 18.064 6.721 -17.213 1.00 92.69 92 GLN A CA 1
ATOM 731 C C . GLN A 1 92 ? 18.051 5.492 -16.301 1.00 92.69 92 GLN A C 1
ATOM 733 O O . GLN A 1 92 ? 18.175 5.648 -15.084 1.00 92.69 92 GLN A O 1
ATOM 738 N N . GLU A 1 93 ? 17.935 4.287 -16.864 1.00 91.50 93 GLU A N 1
ATOM 739 C CA . GLU A 1 93 ? 18.006 3.033 -16.105 1.00 91.50 93 GLU A CA 1
ATOM 740 C C . GLU A 1 93 ? 19.355 2.896 -15.389 1.00 91.50 93 GLU A C 1
ATOM 742 O O . GLU A 1 93 ? 19.390 2.581 -14.198 1.00 91.50 93 GLU A O 1
ATOM 747 N N . ALA A 1 94 ? 20.458 3.173 -16.090 1.00 92.19 94 ALA A N 1
ATOM 748 C CA . ALA A 1 94 ? 21.806 3.031 -15.557 1.00 92.19 94 ALA A CA 1
ATOM 749 C C . ALA A 1 94 ? 22.085 4.008 -14.408 1.00 92.19 94 ALA A C 1
ATOM 751 O O . ALA A 1 94 ? 22.617 3.590 -13.385 1.00 92.19 94 ALA A O 1
ATOM 752 N N . ILE A 1 95 ? 21.698 5.281 -14.538 1.00 92.94 95 ILE A N 1
ATOM 753 C CA . ILE A 1 95 ? 21.902 6.287 -13.482 1.00 92.94 95 ILE A CA 1
ATOM 754 C C . ILE A 1 95 ? 21.050 5.981 -12.243 1.00 92.94 95 ILE A C 1
ATOM 756 O O . ILE A 1 95 ? 21.576 6.032 -11.134 1.00 92.94 95 ILE A O 1
ATOM 760 N N . ASN A 1 96 ? 19.775 5.603 -12.409 1.00 94.50 96 ASN A N 1
ATOM 761 C CA . ASN A 1 96 ? 18.933 5.205 -11.269 1.00 94.50 96 ASN A CA 1
ATOM 762 C C . ASN A 1 96 ? 19.401 3.873 -10.643 1.00 94.50 96 ASN A C 1
ATOM 764 O O . ASN A 1 96 ? 19.162 3.628 -9.468 1.00 94.50 96 ASN A O 1
ATOM 768 N N . SER A 1 97 ? 20.106 3.019 -11.395 1.00 93.56 97 SER A N 1
ATOM 769 C CA . SER A 1 97 ? 20.641 1.741 -10.897 1.00 93.56 97 SER A CA 1
ATOM 770 C C . SER A 1 97 ? 22.095 1.808 -10.423 1.00 93.56 97 SER A C 1
ATOM 772 O O . SER A 1 97 ? 22.632 0.783 -10.005 1.00 93.56 97 SER A O 1
ATOM 774 N N . MET A 1 98 ? 22.763 2.963 -10.501 1.00 93.12 98 MET A N 1
ATOM 775 C CA . MET A 1 98 ? 24.223 3.010 -10.402 1.00 93.12 98 MET A CA 1
ATOM 776 C C . MET A 1 98 ? 24.735 2.570 -9.028 1.00 93.12 98 MET A C 1
ATOM 778 O O . MET A 1 98 ? 25.686 1.797 -8.952 1.00 93.12 98 MET A O 1
ATOM 782 N N . TRP A 1 99 ? 24.060 2.977 -7.949 1.00 95.38 99 TRP A N 1
ATOM 783 C CA . TRP A 1 99 ? 24.353 2.493 -6.597 1.00 95.38 99 TRP A CA 1
ATOM 784 C C . TRP A 1 99 ? 24.337 0.974 -6.509 1.00 95.38 99 TRP A C 1
ATOM 786 O O . TRP A 1 99 ? 25.270 0.385 -5.974 1.00 95.38 99 TRP A O 1
ATOM 796 N N . ARG A 1 100 ? 23.317 0.335 -7.088 1.00 94.69 100 ARG A N 1
ATOM 797 C CA . ARG A 1 100 ? 23.196 -1.123 -7.117 1.00 94.69 100 ARG A CA 1
ATOM 798 C C . ARG A 1 100 ? 24.333 -1.767 -7.910 1.00 94.69 100 ARG A C 1
ATOM 800 O O . ARG A 1 100 ? 24.915 -2.727 -7.428 1.00 94.69 100 ARG A O 1
ATOM 807 N N . TYR A 1 101 ? 24.708 -1.208 -9.062 1.00 95.62 101 TYR A N 1
ATOM 808 C CA . TYR A 1 101 ? 25.841 -1.719 -9.848 1.00 95.62 101 TYR A CA 1
ATOM 809 C C . TYR A 1 101 ? 27.171 -1.628 -9.083 1.00 95.62 101 TYR A C 1
ATOM 811 O O . TYR A 1 101 ? 28.018 -2.508 -9.177 1.00 95.62 101 TYR A O 1
ATOM 819 N N . TYR A 1 102 ? 27.366 -0.584 -8.279 1.00 97.12 102 TYR A N 1
ATOM 820 C CA . TYR A 1 102 ? 28.533 -0.498 -7.401 1.00 97.12 102 TYR A CA 1
ATOM 821 C C . TYR A 1 102 ? 28.422 -1.438 -6.191 1.00 97.12 102 TYR A C 1
ATOM 823 O O . TYR A 1 102 ? 29.409 -2.076 -5.826 1.00 97.12 102 TYR A O 1
ATOM 831 N N . ALA A 1 103 ? 27.239 -1.571 -5.589 1.00 94.75 103 ALA A N 1
ATOM 832 C CA . ALA A 1 103 ? 27.012 -2.405 -4.411 1.00 94.75 103 ALA A CA 1
ATOM 833 C C . ALA A 1 103 ? 27.098 -3.910 -4.677 1.00 94.75 103 ALA A C 1
ATOM 835 O O . ALA A 1 103 ? 27.588 -4.643 -3.820 1.00 94.75 103 ALA A O 1
ATOM 836 N N . GLU A 1 104 ? 26.648 -4.355 -5.849 1.00 95.19 104 GLU A N 1
ATOM 837 C CA . GLU A 1 104 ? 26.671 -5.761 -6.267 1.00 95.19 104 GLU A CA 1
ATOM 838 C C . GLU A 1 104 ? 28.002 -6.173 -6.914 1.00 95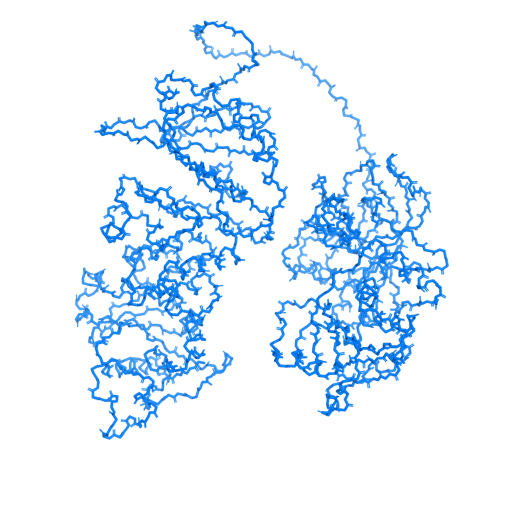.19 104 GLU A C 1
ATOM 840 O O . GLU A 1 104 ? 28.241 -7.363 -7.098 1.00 95.19 104 GLU A O 1
ATOM 845 N N . SER A 1 105 ? 28.882 -5.223 -7.246 1.00 97.00 105 SER A N 1
ATOM 846 C CA . SER A 1 105 ? 30.218 -5.545 -7.755 1.00 97.00 105 SER A CA 1
ATOM 847 C C . SER A 1 105 ? 31.065 -6.272 -6.706 1.00 97.00 105 SER A C 1
ATOM 849 O O . SER A 1 105 ? 31.048 -5.933 -5.518 1.00 97.00 105 SER A O 1
ATOM 851 N N . ASN A 1 106 ? 31.865 -7.247 -7.141 1.00 97.62 106 ASN A N 1
ATOM 852 C CA . ASN A 1 106 ? 32.756 -7.976 -6.236 1.00 97.62 106 ASN A CA 1
ATOM 853 C C . ASN A 1 106 ? 33.947 -7.102 -5.795 1.00 97.62 106 ASN A C 1
ATOM 855 O O . ASN A 1 106 ? 34.431 -7.218 -4.669 1.00 97.62 106 ASN A O 1
ATOM 859 N N . VAL A 1 107 ? 34.409 -6.207 -6.676 1.00 97.69 107 VAL A N 1
ATOM 860 C CA . VAL A 1 107 ? 35.475 -5.232 -6.412 1.00 97.69 107 VAL A CA 1
ATOM 861 C C . VAL A 1 107 ? 35.280 -3.968 -7.243 1.00 97.69 107 VAL A C 1
ATOM 863 O O . VAL A 1 107 ? 35.039 -4.037 -8.448 1.00 97.69 107 VAL A O 1
ATOM 866 N N . CYS A 1 108 ? 35.457 -2.811 -6.603 1.00 98.44 108 CYS A N 1
ATOM 867 C CA . CYS A 1 108 ? 35.564 -1.516 -7.263 1.00 98.44 108 CYS A CA 1
ATOM 868 C C . CYS A 1 108 ? 37.030 -1.082 -7.368 1.00 98.44 108 CYS A C 1
ATOM 870 O O . CYS A 1 108 ? 37.694 -0.847 -6.355 1.00 98.44 108 CYS A O 1
ATOM 872 N N . TYR A 1 109 ? 37.524 -0.951 -8.597 1.00 98.38 109 TYR A N 1
ATOM 873 C CA . TYR A 1 109 ? 38.833 -0.374 -8.881 1.00 98.38 109 TYR A CA 1
ATOM 874 C C . TYR A 1 109 ? 38.694 1.132 -9.066 1.00 98.38 109 TYR A C 1
ATOM 876 O O . TYR A 1 109 ? 38.023 1.585 -9.993 1.00 98.38 109 TYR A O 1
ATOM 884 N N . VAL A 1 110 ? 39.349 1.912 -8.214 1.00 97.38 110 VAL A N 1
ATOM 885 C CA . VAL A 1 110 ? 39.418 3.369 -8.347 1.00 97.38 110 VAL A CA 1
ATOM 886 C C . VAL A 1 110 ? 40.713 3.733 -9.058 1.00 97.38 110 VAL A C 1
ATOM 888 O O . VAL A 1 110 ? 41.799 3.573 -8.505 1.00 97.38 110 VAL A O 1
ATOM 891 N N . TYR A 1 111 ? 40.598 4.236 -10.285 1.00 95.38 111 TYR A N 1
ATOM 892 C CA . TYR A 1 111 ? 41.735 4.677 -11.087 1.00 95.38 111 TYR A CA 1
ATOM 893 C C . TYR A 1 111 ? 41.967 6.185 -10.937 1.00 95.38 111 TYR A C 1
ATOM 895 O O . TYR A 1 111 ? 41.145 7.001 -11.374 1.00 95.38 111 TYR A O 1
ATOM 903 N N . LEU A 1 112 ? 43.102 6.549 -10.338 1.00 93.88 112 LEU A N 1
ATOM 904 C CA . LEU A 1 112 ? 43.503 7.928 -10.068 1.00 93.88 112 LEU A CA 1
ATOM 905 C C . LEU A 1 112 ? 44.521 8.396 -11.115 1.00 93.88 112 LEU A C 1
ATOM 907 O O . LEU A 1 112 ? 45.728 8.239 -10.948 1.00 93.88 112 LEU A O 1
ATOM 911 N N . ALA A 1 113 ? 44.022 8.976 -12.207 1.00 90.31 113 ALA A N 1
ATOM 912 C CA . ALA A 1 113 ? 44.848 9.437 -13.329 1.00 90.31 113 ALA A CA 1
ATOM 913 C C . ALA A 1 113 ? 45.819 10.583 -12.969 1.00 90.31 113 ALA A C 1
ATOM 915 O O . ALA A 1 113 ? 46.730 10.872 -13.731 1.00 90.31 113 ALA A O 1
ATOM 916 N N . ASP A 1 114 ? 45.609 11.253 -11.836 1.00 90.50 114 ASP A N 1
ATOM 917 C CA . ASP A 1 114 ? 46.411 12.369 -11.331 1.00 90.50 114 ASP A CA 1
ATOM 918 C C . ASP A 1 114 ? 47.393 11.964 -10.214 1.00 90.50 114 ASP A C 1
ATOM 920 O O . ASP A 1 114 ? 48.066 12.816 -9.629 1.00 90.50 114 ASP A O 1
ATOM 924 N N . VAL A 1 115 ? 47.504 10.661 -9.931 1.00 90.94 115 VAL A N 1
ATOM 925 C CA . VAL A 1 115 ? 48.478 10.089 -8.993 1.00 90.94 115 VAL A CA 1
ATOM 926 C C . VAL A 1 115 ? 49.495 9.268 -9.801 1.00 90.94 115 VAL A C 1
ATOM 928 O O . VAL A 1 115 ? 49.133 8.204 -10.295 1.00 90.94 115 VAL A O 1
ATOM 931 N N . PRO A 1 116 ? 50.752 9.726 -9.963 1.00 82.94 116 PRO A N 1
ATOM 932 C CA . PRO A 1 116 ? 51.674 9.179 -10.968 1.00 82.94 116 PRO A CA 1
ATOM 933 C C . PRO A 1 116 ? 52.201 7.767 -10.652 1.00 82.94 116 PRO A C 1
ATOM 935 O O . PRO A 1 116 ? 52.356 6.944 -11.555 1.00 82.94 116 PRO A O 1
ATOM 938 N N . ASP A 1 117 ? 52.475 7.460 -9.382 1.00 76.12 117 ASP A N 1
ATOM 939 C CA . ASP A 1 117 ? 52.993 6.160 -8.948 1.00 76.12 117 ASP A CA 1
ATOM 940 C C . ASP A 1 117 ? 52.600 5.826 -7.497 1.00 76.12 117 ASP A C 1
ATOM 942 O O . ASP A 1 117 ? 52.038 6.646 -6.770 1.00 76.12 117 ASP A O 1
ATOM 946 N N . SER A 1 118 ? 52.878 4.590 -7.067 1.00 62.56 118 SER A N 1
ATOM 947 C CA . SER A 1 118 ? 52.597 4.115 -5.708 1.00 62.56 118 SER A CA 1
ATOM 948 C C . SER A 1 118 ? 53.563 4.650 -4.647 1.00 62.56 118 SER A C 1
ATOM 950 O O . SER A 1 118 ? 53.291 4.464 -3.462 1.00 62.56 118 SER A O 1
ATOM 952 N N . GLU A 1 119 ? 54.673 5.306 -5.022 1.00 64.00 119 GLU A N 1
ATOM 953 C CA . GLU A 1 119 ? 55.541 5.993 -4.050 1.00 64.00 119 GLU A CA 1
ATOM 954 C C . GLU A 1 119 ? 54.850 7.241 -3.487 1.00 64.00 119 GLU A C 1
ATOM 956 O O . GLU A 1 119 ? 55.089 7.614 -2.336 1.00 64.00 119 GLU A O 1
ATOM 961 N N . ALA A 1 120 ? 53.897 7.819 -4.232 1.00 59.38 120 ALA A N 1
ATOM 962 C CA . ALA A 1 120 ? 52.958 8.806 -3.700 1.00 59.38 120 ALA A CA 1
ATOM 963 C C . ALA A 1 120 ? 52.101 8.249 -2.545 1.00 59.38 120 ALA A C 1
ATOM 965 O O . ALA A 1 120 ? 51.651 9.024 -1.693 1.00 59.38 120 ALA A O 1
ATOM 966 N N . GLY A 1 121 ? 51.907 6.922 -2.501 1.00 68.38 121 GLY A N 1
ATOM 967 C CA . GLY A 1 121 ? 51.217 6.179 -1.450 1.00 68.38 121 GLY A CA 1
ATOM 968 C C . GLY A 1 121 ? 49.923 6.848 -0.993 1.00 68.38 121 GLY A C 1
ATOM 969 O O . GLY A 1 121 ? 49.136 7.359 -1.785 1.00 68.38 121 GLY A O 1
ATOM 970 N N . TRP A 1 122 ? 49.745 6.909 0.322 1.00 78.56 122 TRP A N 1
ATOM 971 C CA . TRP A 1 122 ? 48.662 7.643 0.979 1.00 78.56 122 TRP A CA 1
ATOM 972 C C . TRP A 1 122 ? 49.064 9.090 1.315 1.00 78.56 122 TRP A C 1
ATOM 974 O O . TRP A 1 122 ? 48.669 9.645 2.337 1.00 78.56 122 TRP A O 1
ATOM 984 N N . GLY A 1 123 ? 49.936 9.689 0.507 1.00 81.06 123 GLY A N 1
ATOM 985 C CA . GLY A 1 123 ? 50.492 11.018 0.736 1.00 81.06 123 GLY A CA 1
ATOM 986 C C . GLY A 1 123 ? 49.556 12.163 0.340 1.00 81.06 123 GLY A C 1
ATOM 987 O O . GLY A 1 123 ? 48.372 11.997 0.049 1.00 81.06 123 GLY A O 1
ATOM 988 N N . SER A 1 124 ? 50.113 13.375 0.296 1.00 83.25 124 SER A N 1
ATOM 989 C CA . SER A 1 124 ? 49.358 14.595 -0.021 1.00 83.25 124 SER A CA 1
ATOM 990 C C . SER A 1 124 ? 48.817 14.635 -1.454 1.00 83.25 124 SER A C 1
ATOM 992 O O . SER A 1 124 ? 47.819 15.308 -1.694 1.00 83.25 124 SER A O 1
ATOM 994 N N . ILE A 1 125 ? 49.449 13.920 -2.390 1.00 88.12 125 ILE A N 1
ATOM 995 C CA . ILE A 1 125 ? 49.006 13.813 -3.788 1.00 88.12 125 ILE A CA 1
ATOM 996 C C . ILE A 1 125 ? 47.707 13.001 -3.861 1.00 88.12 125 ILE A C 1
ATOM 998 O O . ILE A 1 125 ? 46.734 13.477 -4.435 1.00 88.12 125 ILE A O 1
ATOM 1002 N N . PHE A 1 126 ? 47.644 11.850 -3.179 1.00 90.06 126 PHE A N 1
ATOM 1003 C CA . PHE A 1 126 ? 46.423 11.047 -3.060 1.00 90.06 126 PHE A CA 1
ATOM 1004 C C . PHE A 1 126 ? 45.265 11.863 -2.471 1.00 90.06 126 PHE A C 1
ATOM 1006 O O . PHE A 1 126 ? 44.186 11.932 -3.053 1.00 90.06 126 PHE A O 1
ATOM 1013 N N . ALA A 1 127 ? 45.509 12.554 -1.353 1.00 89.25 127 ALA A N 1
ATOM 1014 C CA . ALA A 1 127 ? 44.490 13.355 -0.671 1.00 89.25 127 ALA A CA 1
ATOM 1015 C C . ALA A 1 127 ? 43.953 14.531 -1.506 1.00 89.25 127 ALA A C 1
ATOM 1017 O O . ALA A 1 127 ? 42.848 15.012 -1.259 1.00 89.25 127 ALA A O 1
ATOM 1018 N N . LYS A 1 128 ? 44.739 15.001 -2.480 1.00 90.38 128 LYS A N 1
ATOM 1019 C CA . LYS A 1 128 ? 44.375 16.084 -3.400 1.00 90.38 128 LYS A CA 1
ATOM 1020 C C . LYS A 1 128 ? 43.831 15.581 -4.731 1.00 90.38 128 LYS A C 1
ATOM 1022 O O . LYS A 1 128 ? 43.528 16.422 -5.575 1.00 90.38 128 LYS A O 1
ATOM 1027 N N . SER A 1 129 ? 43.704 14.264 -4.914 1.00 92.88 129 SER A N 1
ATOM 1028 C CA . SER A 1 129 ? 43.220 13.727 -6.176 1.00 92.88 129 SER A CA 1
ATOM 1029 C C . SER A 1 129 ? 41.849 14.304 -6.502 1.00 92.88 129 SER A C 1
ATOM 1031 O O . SER A 1 129 ? 40.929 14.323 -5.674 1.00 92.88 129 SER A O 1
ATOM 1033 N N . GLU A 1 130 ? 41.691 14.752 -7.739 1.00 92.12 130 GLU A N 1
ATOM 1034 C CA . GLU A 1 130 ? 40.460 15.351 -8.215 1.00 92.12 130 GLU A CA 1
ATOM 1035 C C . GLU A 1 130 ? 39.292 14.358 -8.179 1.00 92.12 130 GLU A C 1
ATOM 1037 O O . GLU A 1 130 ? 38.130 14.774 -8.131 1.00 92.12 130 GLU A O 1
ATOM 1042 N N . TRP A 1 131 ? 39.579 13.050 -8.153 1.00 94.69 131 TRP A N 1
ATOM 1043 C CA . TRP A 1 131 ? 38.569 12.013 -7.978 1.00 94.69 131 TRP A CA 1
ATOM 1044 C C . TRP A 1 131 ? 37.749 12.234 -6.702 1.00 94.69 131 TRP A C 1
ATOM 1046 O O . TRP A 1 131 ? 36.521 12.157 -6.749 1.00 94.69 131 TRP A O 1
ATOM 1056 N N . PHE A 1 132 ? 38.373 12.633 -5.589 1.00 93.06 132 PHE A N 1
ATOM 1057 C CA . PHE A 1 132 ? 37.656 12.903 -4.339 1.00 93.06 132 PHE A CA 1
ATOM 1058 C C . PHE A 1 132 ? 36.686 14.077 -4.428 1.00 93.06 132 PHE A C 1
ATOM 1060 O O . PHE A 1 132 ? 35.744 14.149 -3.637 1.00 93.06 132 PHE A O 1
ATOM 1067 N N . THR A 1 133 ? 36.869 14.961 -5.408 1.00 90.88 133 THR A N 1
ATOM 1068 C CA . THR A 1 133 ? 36.027 16.143 -5.592 1.00 90.88 133 THR A CA 1
ATOM 1069 C C . THR A 1 133 ? 34.812 15.888 -6.477 1.00 90.88 133 THR A C 1
ATOM 1071 O O . THR A 1 133 ? 33.962 16.761 -6.567 1.00 90.88 133 THR A O 1
ATOM 1074 N N . ARG A 1 134 ? 34.670 14.729 -7.131 1.00 93.25 134 ARG A N 1
ATOM 1075 C CA . ARG A 1 134 ? 33.523 14.456 -8.022 1.00 93.25 134 ARG A CA 1
ATOM 1076 C C . ARG A 1 134 ? 32.238 14.196 -7.235 1.00 93.25 134 ARG A C 1
ATOM 1078 O O . ARG A 1 134 ? 32.290 13.623 -6.147 1.00 93.25 134 ARG A O 1
ATOM 1085 N N . GLY A 1 135 ? 31.089 14.559 -7.814 1.00 91.44 135 GLY A N 1
ATOM 1086 C CA . GLY A 1 135 ? 29.759 14.225 -7.274 1.00 91.44 135 GLY A CA 1
ATOM 1087 C C . GLY A 1 135 ? 29.528 12.714 -7.153 1.00 91.44 135 GLY A C 1
ATOM 1088 O O . GLY A 1 135 ? 29.205 12.215 -6.078 1.00 91.44 135 GLY A O 1
ATOM 1089 N N . TRP A 1 136 ? 29.813 11.976 -8.229 1.00 93.88 136 TRP A N 1
ATOM 1090 C CA . TRP A 1 136 ? 29.610 10.523 -8.330 1.00 93.88 136 TRP A CA 1
ATOM 1091 C C . TRP A 1 136 ? 30.429 9.685 -7.341 1.00 93.88 136 TRP A C 1
ATOM 1093 O O . TRP A 1 136 ? 30.006 8.594 -6.964 1.00 93.88 136 TRP A O 1
ATOM 1103 N N . THR A 1 137 ? 31.542 10.225 -6.842 1.00 94.69 137 THR A N 1
ATOM 1104 C CA . THR A 1 137 ? 32.437 9.559 -5.888 1.00 94.69 137 THR A CA 1
ATOM 1105 C C . THR A 1 137 ? 31.731 9.031 -4.644 1.00 94.69 137 THR A C 1
ATOM 1107 O O . THR A 1 137 ? 32.168 8.027 -4.098 1.00 94.69 137 THR A O 1
ATOM 1110 N N . LEU A 1 138 ? 30.633 9.648 -4.190 1.00 94.19 138 LEU A N 1
ATOM 1111 C CA . LEU A 1 138 ? 29.888 9.130 -3.035 1.00 94.19 138 LEU A CA 1
ATOM 1112 C C . LEU A 1 138 ? 29.358 7.718 -3.285 1.00 94.19 138 LEU A C 1
ATOM 1114 O O . LEU A 1 138 ? 29.607 6.821 -2.484 1.00 94.19 138 LEU A O 1
ATOM 1118 N N . GLN A 1 139 ? 28.682 7.508 -4.414 1.00 94.06 139 GLN A N 1
ATOM 1119 C CA . GLN A 1 139 ? 28.157 6.190 -4.767 1.00 94.06 139 GLN A CA 1
ATOM 1120 C C . GLN A 1 139 ? 29.303 5.220 -5.074 1.00 94.06 139 GLN A C 1
ATOM 1122 O O . GLN A 1 139 ? 29.295 4.094 -4.593 1.00 94.06 139 GLN A O 1
ATOM 1127 N N . GLU A 1 140 ? 30.330 5.682 -5.792 1.00 95.69 140 GLU A N 1
ATOM 1128 C CA . GLU A 1 140 ? 31.488 4.867 -6.190 1.00 95.69 140 GLU A CA 1
ATOM 1129 C C . GLU A 1 140 ? 32.346 4.403 -4.990 1.00 95.69 140 GLU A C 1
ATOM 1131 O O . GLU A 1 140 ? 32.999 3.363 -5.060 1.00 95.69 140 GLU A O 1
ATOM 1136 N N . LEU A 1 141 ? 32.345 5.158 -3.883 1.00 96.12 141 LEU A N 1
ATOM 1137 C CA . LEU A 1 141 ? 33.138 4.882 -2.679 1.00 96.12 141 LEU A CA 1
ATOM 1138 C C . LEU A 1 141 ? 32.349 4.139 -1.594 1.00 96.12 141 LEU A C 1
ATOM 1140 O O . LEU A 1 141 ? 32.890 3.240 -0.938 1.00 96.12 141 LEU A O 1
ATOM 1144 N N . ILE A 1 142 ? 31.096 4.541 -1.360 1.00 96.12 142 ILE A N 1
ATOM 1145 C CA . ILE A 1 142 ? 30.269 4.017 -0.265 1.00 96.12 142 ILE A CA 1
ATOM 1146 C C . ILE A 1 142 ? 29.616 2.694 -0.677 1.00 96.12 142 ILE A C 1
ATOM 1148 O O . ILE A 1 142 ? 29.701 1.715 0.072 1.00 96.12 142 ILE A O 1
ATOM 1152 N N . ALA A 1 143 ? 29.007 2.647 -1.867 1.00 96.00 143 ALA A N 1
ATOM 1153 C CA . ALA A 1 143 ? 28.161 1.533 -2.284 1.00 96.00 143 ALA A CA 1
ATOM 1154 C C . ALA A 1 143 ? 28.904 0.195 -2.437 1.00 96.00 143 ALA A C 1
ATOM 1156 O O . ALA A 1 143 ? 28.324 -0.802 -2.011 1.00 96.00 143 ALA A O 1
ATOM 1157 N N . PRO A 1 144 ? 30.161 0.115 -2.926 1.00 96.12 144 PRO A N 1
ATOM 1158 C CA . PRO A 1 144 ? 30.897 -1.147 -2.969 1.00 96.12 144 PRO A CA 1
ATOM 1159 C C . PRO A 1 144 ? 31.379 -1.603 -1.592 1.00 96.12 144 PRO A C 1
ATOM 1161 O O . PRO A 1 144 ? 31.808 -0.805 -0.741 1.00 96.12 144 PRO A O 1
ATOM 1164 N N . THR A 1 145 ? 31.378 -2.918 -1.390 1.00 92.69 145 THR A N 1
ATOM 1165 C CA . THR A 1 145 ? 31.954 -3.536 -0.189 1.00 92.69 145 THR A CA 1
ATOM 1166 C C . THR A 1 145 ? 33.478 -3.434 -0.203 1.00 92.69 145 THR A C 1
ATOM 1168 O O . THR A 1 145 ? 34.070 -3.005 0.787 1.00 92.69 145 THR A O 1
ATOM 1171 N N . TYR A 1 146 ? 34.107 -3.742 -1.340 1.00 95.81 146 TYR A N 1
ATOM 1172 C CA . TYR A 1 146 ? 35.557 -3.720 -1.509 1.00 95.81 146 TYR A CA 1
ATOM 1173 C C . TYR A 1 146 ? 35.970 -2.675 -2.554 1.00 95.81 146 TYR A C 1
ATOM 1175 O O . TYR A 1 146 ? 35.460 -2.667 -3.674 1.00 95.81 146 TYR A O 1
ATOM 1183 N N . VAL A 1 147 ? 36.875 -1.771 -2.165 1.00 97.81 147 VAL A N 1
ATOM 1184 C CA . VAL A 1 147 ? 37.382 -0.676 -3.006 1.00 97.81 147 VAL A CA 1
ATOM 1185 C C . VAL A 1 147 ? 38.903 -0.660 -2.918 1.00 97.81 147 VAL A C 1
ATOM 1187 O O . VAL A 1 147 ? 39.449 -0.566 -1.812 1.00 97.81 147 VAL A O 1
ATOM 1190 N N . GLU A 1 148 ? 39.568 -0.707 -4.067 1.00 96.38 148 GLU A N 1
ATOM 1191 C CA . GLU A 1 148 ? 41.025 -0.677 -4.191 1.00 96.38 148 GLU A CA 1
ATOM 1192 C C . GLU A 1 148 ? 41.459 0.468 -5.112 1.00 96.38 148 GLU A C 1
ATOM 1194 O O . GLU A 1 148 ? 40.896 0.668 -6.190 1.00 96.38 148 GLU A O 1
ATOM 1199 N N . PHE A 1 149 ? 42.445 1.242 -4.666 1.00 96.06 149 PHE A N 1
ATOM 1200 C CA . PHE A 1 149 ? 42.929 2.434 -5.354 1.00 96.06 149 PHE A CA 1
ATOM 1201 C C . PHE A 1 149 ? 44.182 2.121 -6.169 1.00 96.06 149 PHE A C 1
ATOM 1203 O O . PHE A 1 149 ? 45.118 1.494 -5.670 1.00 96.06 149 PHE A O 1
ATOM 1210 N N . PHE A 1 150 ? 44.224 2.629 -7.398 1.00 94.56 150 PHE A N 1
ATOM 1211 C CA . PHE A 1 150 ? 45.332 2.475 -8.332 1.00 94.56 150 PHE A CA 1
ATOM 1212 C C . PHE A 1 150 ? 45.820 3.837 -8.820 1.00 94.56 150 PHE A C 1
ATOM 1214 O O . PHE A 1 150 ? 45.018 4.716 -9.143 1.00 94.56 150 PHE A O 1
ATOM 1221 N N . ALA A 1 151 ? 47.141 3.983 -8.900 1.00 93.06 151 ALA A N 1
ATOM 1222 C CA . ALA A 1 151 ? 47.795 5.113 -9.551 1.00 93.06 151 ALA A CA 1
ATOM 1223 C C . ALA A 1 151 ? 47.618 5.053 -11.083 1.00 93.06 151 ALA A C 1
ATOM 1225 O O . ALA A 1 151 ? 47.173 4.042 -11.637 1.00 93.06 151 ALA A O 1
ATOM 1226 N N . GLU A 1 152 ? 48.020 6.113 -11.783 1.00 90.69 152 GLU A N 1
ATOM 1227 C CA . GLU A 1 152 ? 47.956 6.243 -13.243 1.00 90.69 152 GLU A CA 1
ATOM 1228 C C . GLU A 1 152 ? 48.614 5.050 -13.963 1.00 90.69 152 GLU A C 1
ATOM 1230 O O . GLU A 1 152 ? 48.121 4.565 -14.985 1.00 90.69 152 GLU A O 1
ATOM 1235 N N . ASN A 1 153 ? 49.693 4.518 -13.387 1.00 90.50 153 ASN A N 1
ATOM 1236 C CA . ASN A 1 153 ? 50.442 3.372 -13.899 1.00 90.50 153 ASN A CA 1
ATOM 1237 C C . ASN A 1 153 ? 49.854 1.991 -13.520 1.00 90.50 153 ASN A C 1
ATOM 1239 O O . ASN A 1 153 ? 50.505 0.973 -13.764 1.00 90.50 153 ASN A O 1
ATOM 1243 N N . TRP A 1 154 ? 48.646 1.937 -12.943 1.00 92.44 154 TRP A N 1
ATOM 1244 C CA . TRP A 1 154 ? 47.971 0.721 -12.460 1.00 92.44 154 TRP A CA 1
ATOM 1245 C C . TRP A 1 154 ? 48.692 -0.030 -11.331 1.00 92.44 154 TRP A C 1
ATOM 1247 O O . TRP A 1 154 ? 48.399 -1.202 -11.074 1.00 92.44 154 TRP A O 1
ATOM 1257 N N . VAL A 1 155 ? 49.606 0.628 -10.617 1.00 90.94 155 VAL A N 1
ATOM 1258 C CA . VAL A 1 155 ? 50.159 0.083 -9.372 1.00 90.94 155 VAL A CA 1
ATOM 1259 C C . VAL A 1 155 ? 49.186 0.360 -8.223 1.00 90.94 155 VAL A C 1
ATOM 1261 O O . VAL A 1 155 ? 48.649 1.463 -8.103 1.00 90.94 155 VAL A O 1
ATOM 1264 N N . ALA A 1 156 ? 48.939 -0.660 -7.397 1.00 91.81 156 ALA A N 1
ATOM 1265 C CA . ALA A 1 156 ? 48.044 -0.564 -6.249 1.00 91.81 156 ALA A CA 1
ATOM 1266 C C . ALA A 1 156 ? 48.605 0.405 -5.195 1.00 91.81 156 ALA A C 1
ATOM 1268 O O . ALA A 1 156 ? 49.776 0.325 -4.818 1.00 91.81 156 ALA A O 1
ATOM 1269 N N . ILE A 1 157 ? 47.750 1.305 -4.717 1.00 92.56 157 ILE A N 1
ATOM 1270 C CA . ILE A 1 157 ? 48.026 2.232 -3.612 1.00 92.56 157 ILE A CA 1
ATOM 1271 C C . ILE A 1 157 ? 47.583 1.598 -2.284 1.00 92.56 157 ILE A C 1
ATOM 1273 O O . ILE A 1 157 ? 48.275 1.711 -1.271 1.00 92.56 157 ILE A O 1
ATOM 1277 N N . GLY A 1 158 ? 46.437 0.913 -2.302 1.00 91.44 158 GLY A N 1
ATOM 1278 C CA . GLY A 1 158 ? 45.867 0.181 -1.173 1.00 91.44 158 GLY A CA 1
ATOM 1279 C C . GLY A 1 158 ? 44.339 0.211 -1.187 1.00 91.44 158 GLY A C 1
ATOM 1280 O O . GLY A 1 158 ? 43.719 0.623 -2.171 1.00 91.44 158 GLY A O 1
ATOM 1281 N N . THR A 1 159 ? 43.716 -0.221 -0.092 1.00 94.38 159 THR A N 1
ATOM 1282 C CA . THR A 1 159 ? 42.255 -0.406 -0.024 1.00 94.38 159 THR A CA 1
ATOM 1283 C C . THR A 1 159 ? 41.543 0.633 0.844 1.00 94.38 159 THR A C 1
ATOM 1285 O O . THR A 1 159 ? 42.123 1.217 1.761 1.00 94.38 159 THR A O 1
ATOM 1288 N N . LYS A 1 160 ? 40.235 0.832 0.613 1.00 94.88 160 LYS A N 1
ATOM 1289 C CA . LYS A 1 160 ? 39.382 1.677 1.477 1.00 94.88 160 LYS A CA 1
ATOM 1290 C C . LYS A 1 160 ? 39.469 1.267 2.950 1.00 94.88 160 LYS A C 1
ATOM 1292 O O . LYS A 1 160 ? 39.504 2.136 3.816 1.00 94.88 160 LYS A O 1
ATOM 1297 N N . PHE A 1 161 ? 39.532 -0.034 3.238 1.00 91.31 161 PHE A N 1
ATOM 1298 C CA . PHE A 1 161 ? 39.578 -0.550 4.609 1.00 91.31 161 PHE A CA 1
ATOM 1299 C C . PHE A 1 161 ? 40.901 -0.228 5.320 1.00 91.31 161 PHE A C 1
ATOM 1301 O O . PHE A 1 161 ? 40.909 0.044 6.516 1.00 91.31 161 PHE A O 1
ATOM 1308 N N . GLU A 1 162 ? 42.021 -0.186 4.598 1.00 89.94 162 GLU A N 1
ATOM 1309 C CA . GLU A 1 162 ? 43.336 0.117 5.181 1.00 89.94 162 GLU A CA 1
ATOM 1310 C C . GLU A 1 162 ? 43.485 1.569 5.656 1.00 89.94 162 GLU A C 1
ATOM 1312 O O . GLU A 1 162 ? 44.326 1.846 6.519 1.00 89.94 162 GLU A O 1
ATOM 1317 N N . ARG A 1 163 ? 42.725 2.508 5.076 1.00 89.25 163 ARG A N 1
ATOM 1318 C CA . ARG A 1 163 ? 42.867 3.958 5.317 1.00 89.25 163 ARG A CA 1
ATOM 1319 C C . ARG A 1 163 ? 41.543 4.709 5.401 1.00 89.25 163 ARG A C 1
ATOM 1321 O O . ARG A 1 163 ? 41.477 5.898 5.093 1.00 89.25 163 ARG A O 1
ATOM 1328 N N . TYR A 1 164 ? 40.493 4.048 5.877 1.00 92.56 164 TYR A N 1
ATOM 1329 C CA . TYR A 1 164 ? 39.164 4.649 5.998 1.00 92.56 164 TYR A CA 1
ATOM 1330 C C . TYR A 1 164 ? 39.164 5.968 6.793 1.00 92.56 164 TYR A C 1
ATOM 1332 O O . TYR A 1 164 ? 38.426 6.874 6.433 1.00 92.56 164 TYR A O 1
ATOM 1340 N N . GLN A 1 165 ? 40.022 6.121 7.813 1.00 90.94 165 GLN A N 1
ATOM 1341 C CA . GLN A 1 165 ? 40.143 7.365 8.590 1.00 90.94 165 GLN A CA 1
ATOM 1342 C C . GLN A 1 165 ? 40.627 8.538 7.732 1.00 90.94 165 GLN A C 1
ATOM 1344 O O . GLN A 1 165 ? 40.021 9.603 7.727 1.00 90.94 165 GLN A O 1
ATOM 1349 N N . GLN A 1 166 ? 41.678 8.326 6.942 1.00 90.25 166 GLN A N 1
ATOM 1350 C CA . GLN A 1 166 ? 42.198 9.354 6.048 1.00 90.25 166 GLN A CA 1
ATOM 1351 C C . GLN A 1 166 ? 41.206 9.669 4.923 1.00 90.25 166 GLN A C 1
ATOM 1353 O O . GLN A 1 166 ? 41.027 10.824 4.546 1.00 90.25 166 GLN A O 1
ATOM 1358 N N . ILE A 1 167 ? 40.520 8.650 4.399 1.00 93.31 167 ILE A N 1
ATOM 1359 C CA . ILE A 1 167 ? 39.461 8.842 3.405 1.00 93.31 167 ILE A CA 1
ATOM 1360 C C . ILE A 1 167 ? 38.298 9.644 4.011 1.00 93.31 167 ILE A C 1
ATOM 1362 O O . ILE A 1 167 ? 37.789 10.548 3.349 1.00 93.31 167 ILE A O 1
ATOM 1366 N N . ALA A 1 168 ? 37.908 9.379 5.261 1.00 91.50 168 ALA A N 1
ATOM 1367 C CA . ALA A 1 168 ? 36.902 10.153 5.991 1.00 91.50 168 ALA A CA 1
ATOM 1368 C C . ALA A 1 168 ? 37.327 11.621 6.152 1.00 91.50 168 ALA A C 1
ATOM 1370 O O . ALA A 1 168 ? 36.532 12.521 5.899 1.00 91.50 168 ALA A O 1
ATOM 1371 N N . GLU A 1 169 ? 38.595 11.891 6.472 1.00 88.88 169 GLU A N 1
ATOM 1372 C CA . GLU A 1 169 ? 39.131 13.259 6.548 1.00 88.88 169 GLU A CA 1
ATOM 1373 C C . GLU A 1 169 ? 39.065 13.990 5.199 1.00 88.88 169 GLU A C 1
ATOM 1375 O O . GLU A 1 169 ? 38.626 15.140 5.130 1.00 88.88 169 GLU A O 1
ATOM 1380 N N . ILE A 1 170 ? 39.452 13.317 4.110 1.00 89.62 170 ILE A N 1
ATOM 1381 C CA . ILE A 1 170 ? 39.414 13.885 2.755 1.00 89.62 170 ILE A CA 1
ATOM 1382 C C . ILE A 1 170 ? 37.967 14.185 2.342 1.00 89.62 170 ILE A C 1
ATOM 1384 O O . ILE A 1 170 ? 37.658 15.276 1.852 1.00 89.62 170 ILE A O 1
ATOM 1388 N N . THR A 1 171 ? 37.068 13.221 2.548 1.00 90.44 171 THR A N 1
ATOM 1389 C CA . THR A 1 171 ? 35.710 13.226 1.982 1.00 90.44 171 THR A CA 1
ATOM 1390 C C . THR A 1 171 ? 34.641 13.821 2.888 1.00 90.44 171 THR A C 1
ATOM 1392 O O . THR A 1 171 ? 33.558 14.124 2.394 1.00 90.44 171 THR A O 1
ATOM 1395 N N . SER A 1 172 ? 34.926 13.991 4.181 1.00 85.81 172 SER A N 1
ATOM 1396 C CA . SER A 1 172 ? 33.944 14.274 5.239 1.00 85.81 172 SER A CA 1
ATOM 1397 C C . SER A 1 172 ? 32.838 13.230 5.405 1.00 85.81 172 SER A C 1
ATOM 1399 O O . SER A 1 172 ? 31.876 13.493 6.118 1.00 85.81 172 SER A O 1
ATOM 1401 N N . ILE A 1 173 ? 32.971 12.054 4.790 1.00 91.19 173 ILE A N 1
ATOM 1402 C CA . ILE A 1 173 ? 32.073 10.925 5.041 1.00 91.19 173 ILE A CA 1
ATOM 1403 C C . ILE A 1 173 ? 32.431 10.342 6.404 1.00 91.19 173 ILE A C 1
ATOM 1405 O O . ILE A 1 173 ? 33.614 10.204 6.723 1.00 91.19 173 ILE A O 1
ATOM 1409 N N . ASP A 1 174 ? 31.424 9.981 7.194 1.00 88.31 174 ASP A N 1
ATOM 1410 C CA . ASP A 1 174 ? 31.659 9.337 8.480 1.00 88.31 174 ASP A CA 1
ATOM 1411 C C . ASP A 1 174 ? 32.434 8.017 8.310 1.00 88.31 174 ASP A C 1
ATOM 1413 O O . ASP A 1 174 ? 32.176 7.223 7.396 1.00 88.31 174 ASP A O 1
ATOM 1417 N N . SER A 1 175 ? 33.410 7.776 9.187 1.00 90.94 175 SER A N 1
ATOM 1418 C CA . SER A 1 175 ? 34.237 6.574 9.125 1.00 90.94 175 SER A CA 1
ATOM 1419 C C . SER A 1 175 ? 33.403 5.300 9.203 1.00 90.94 175 SER A C 1
ATOM 1421 O O . SER A 1 175 ? 33.695 4.362 8.461 1.00 90.94 175 SER A O 1
ATOM 1423 N N . ASP A 1 176 ? 32.350 5.279 10.023 1.00 87.81 176 ASP A N 1
ATOM 1424 C CA . ASP A 1 176 ? 31.512 4.102 10.261 1.00 87.81 176 ASP A CA 1
ATOM 1425 C C . ASP A 1 176 ? 30.730 3.691 9.011 1.00 87.81 176 ASP A C 1
ATOM 1427 O O . ASP A 1 176 ? 30.438 2.506 8.829 1.00 87.81 176 ASP A O 1
ATOM 1431 N N . VAL A 1 177 ? 30.459 4.640 8.110 1.00 89.94 177 VAL A N 1
ATOM 1432 C CA . VAL A 1 177 ? 29.875 4.377 6.786 1.00 89.94 177 VAL A CA 1
ATOM 1433 C C . VAL A 1 177 ? 30.896 3.705 5.875 1.00 89.94 177 VAL A C 1
ATOM 1435 O O . VAL A 1 177 ? 30.587 2.714 5.213 1.00 89.94 177 VAL A O 1
ATOM 1438 N N . LEU A 1 178 ? 32.133 4.210 5.850 1.00 91.69 178 LEU A N 1
ATOM 1439 C CA . LEU A 1 178 ? 33.189 3.693 4.972 1.00 91.69 178 LEU A CA 1
ATOM 1440 C C . LEU A 1 178 ? 33.568 2.245 5.302 1.00 91.69 178 LEU A C 1
ATOM 1442 O O . LEU A 1 178 ? 33.876 1.481 4.381 1.00 91.69 178 LEU A O 1
ATOM 1446 N N . ILE A 1 179 ? 33.512 1.872 6.585 1.00 90.69 179 ILE A N 1
ATOM 1447 C CA . ILE A 1 179 ? 33.758 0.503 7.071 1.00 90.69 179 ILE A CA 1
ATOM 1448 C C . ILE A 1 179 ? 32.480 -0.302 7.345 1.00 90.69 179 ILE A C 1
ATOM 1450 O O . ILE A 1 179 ? 32.574 -1.434 7.814 1.00 90.69 179 ILE A O 1
ATOM 1454 N N . ARG A 1 180 ? 31.297 0.245 7.029 1.00 85.88 180 ARG A N 1
ATOM 1455 C CA . ARG A 1 180 ? 29.983 -0.417 7.167 1.00 85.88 180 ARG A CA 1
ATOM 1456 C C . ARG A 1 180 ? 29.651 -0.906 8.581 1.00 85.88 180 ARG A C 1
ATOM 1458 O O . ARG A 1 180 ? 28.906 -1.870 8.745 1.00 85.88 180 ARG A O 1
ATOM 1465 N N . VAL A 1 181 ? 30.160 -0.229 9.609 1.00 82.31 181 VAL A N 1
ATOM 1466 C CA . VAL A 1 181 ? 29.719 -0.440 11.000 1.00 82.31 181 VAL A CA 1
ATOM 1467 C C . VAL A 1 181 ? 28.247 -0.056 11.141 1.00 82.31 181 VAL A C 1
ATOM 1469 O O . VAL A 1 181 ? 27.483 -0.701 11.867 1.00 82.31 181 VAL A O 1
ATOM 1472 N N . HIS A 1 182 ? 27.826 0.977 10.415 1.00 77.62 182 HIS A N 1
ATOM 1473 C CA . HIS A 1 182 ? 26.445 1.423 10.335 1.00 77.62 182 HIS A CA 1
ATOM 1474 C C . HIS A 1 182 ? 25.985 1.495 8.883 1.00 77.62 182 HIS A C 1
ATOM 1476 O O . HIS A 1 182 ? 26.757 1.818 7.982 1.00 77.62 182 HIS A O 1
ATOM 1482 N N . THR A 1 183 ? 24.714 1.166 8.658 1.00 78.25 183 THR A N 1
ATOM 1483 C CA . THR A 1 183 ? 24.084 1.347 7.355 1.00 78.25 183 THR A CA 1
ATOM 1484 C C . THR A 1 183 ? 23.764 2.829 7.146 1.00 78.25 183 THR A C 1
ATOM 1486 O O . THR A 1 183 ? 23.576 3.577 8.111 1.00 78.25 183 THR A O 1
ATOM 1489 N N . ILE A 1 184 ? 23.738 3.275 5.889 1.00 84.25 184 ILE A N 1
ATOM 1490 C CA . ILE A 1 184 ? 23.610 4.699 5.541 1.00 84.25 184 ILE A CA 1
ATOM 1491 C C . ILE A 1 184 ? 22.289 5.325 6.011 1.00 84.25 184 ILE A C 1
ATOM 1493 O O . ILE A 1 184 ? 22.227 6.533 6.210 1.00 84.25 184 ILE A O 1
ATOM 1497 N N . GLU A 1 185 ? 21.248 4.522 6.246 1.00 78.88 185 GLU A N 1
ATOM 1498 C CA . GLU A 1 185 ? 19.930 4.985 6.698 1.00 78.88 185 GLU A CA 1
ATOM 1499 C C . GLU A 1 185 ? 19.935 5.442 8.162 1.00 78.88 185 GLU A C 1
ATOM 1501 O O . GLU A 1 185 ? 18.963 6.040 8.615 1.00 78.88 185 GLU A O 1
ATOM 1506 N N . LYS A 1 186 ? 21.011 5.174 8.917 1.00 74.25 186 LYS A N 1
ATOM 1507 C CA . LYS A 1 186 ? 21.192 5.727 10.268 1.00 74.25 186 LYS A CA 1
ATOM 1508 C C . LYS A 1 186 ? 21.611 7.197 10.271 1.00 74.25 186 LYS A C 1
ATOM 1510 O O . LYS A 1 186 ? 21.550 7.830 11.320 1.00 74.25 186 LYS A O 1
ATOM 1515 N N . PHE A 1 187 ? 22.049 7.717 9.129 1.00 80.88 187 PHE A N 1
ATOM 1516 C CA . PHE A 1 187 ? 22.547 9.078 8.992 1.00 80.88 187 PHE A CA 1
ATOM 1517 C C . PHE A 1 187 ? 21.452 9.968 8.410 1.00 80.88 187 PHE A C 1
ATOM 1519 O O . PHE A 1 187 ? 20.775 9.608 7.436 1.00 80.88 187 PHE A O 1
ATOM 1526 N N . SER A 1 188 ? 21.286 11.143 9.014 1.00 77.88 188 SER A N 1
ATOM 1527 C CA . SER A 1 188 ? 20.235 12.085 8.626 1.00 77.88 188 SER A CA 1
ATOM 1528 C C . SER A 1 188 ? 20.393 12.538 7.173 1.00 77.88 188 SER A C 1
ATOM 1530 O O . SER A 1 188 ? 21.487 12.503 6.596 1.00 77.88 188 SER A O 1
ATOM 1532 N N . ALA A 1 189 ? 19.303 12.979 6.554 1.00 84.50 189 ALA A N 1
ATOM 1533 C CA . ALA A 1 189 ? 19.330 13.490 5.195 1.00 84.50 189 ALA A CA 1
ATOM 1534 C C . ALA A 1 189 ? 20.283 14.684 5.069 1.00 84.50 189 ALA A C 1
ATOM 1536 O O . ALA A 1 189 ? 21.072 14.736 4.128 1.00 84.50 189 ALA A O 1
ATOM 1537 N N . ALA A 1 190 ? 20.279 15.594 6.046 1.00 78.12 190 ALA A N 1
ATOM 1538 C CA . ALA A 1 190 ? 21.197 16.729 6.084 1.00 78.12 190 ALA A CA 1
ATOM 1539 C C . ALA A 1 190 ? 22.667 16.314 6.179 1.00 78.12 190 ALA A C 1
ATOM 1541 O O . ALA A 1 190 ? 23.514 16.902 5.511 1.00 78.12 190 ALA A O 1
ATOM 1542 N N . GLU A 1 191 ? 22.972 15.290 6.973 1.00 82.50 191 GLU A N 1
ATOM 1543 C CA . GLU A 1 191 ? 24.328 14.760 7.097 1.00 82.50 191 GLU A CA 1
ATOM 1544 C C . GLU A 1 191 ? 24.797 14.101 5.798 1.00 82.50 191 GLU A C 1
ATOM 1546 O O . GLU A 1 191 ? 25.880 14.394 5.299 1.00 82.50 191 GLU A O 1
ATOM 1551 N N . ARG A 1 192 ? 23.948 13.289 5.166 1.00 92.06 192 ARG A N 1
ATOM 1552 C CA . ARG A 1 192 ? 24.263 12.709 3.854 1.00 92.06 192 ARG A CA 1
ATOM 1553 C C . ARG A 1 192 ? 24.433 13.785 2.774 1.00 92.06 192 ARG A C 1
ATOM 1555 O O . ARG A 1 192 ? 25.319 13.672 1.926 1.00 92.06 192 ARG A O 1
ATOM 1562 N N . LEU A 1 193 ? 23.627 14.850 2.813 1.00 92.12 193 LEU A N 1
ATOM 1563 C CA . LEU A 1 193 ? 23.765 16.012 1.927 1.00 92.12 193 LEU A CA 1
ATOM 1564 C C . LEU A 1 193 ? 25.040 16.820 2.223 1.00 92.12 193 LEU A C 1
ATOM 1566 O O . LEU A 1 193 ? 25.634 17.371 1.290 1.00 92.12 193 LEU A O 1
ATOM 1570 N N . SER A 1 194 ? 25.524 16.847 3.471 1.00 89.31 194 SER A N 1
ATOM 1571 C CA . SER A 1 194 ? 26.790 17.503 3.817 1.00 89.31 194 SER A CA 1
ATOM 1572 C C . SER A 1 194 ? 27.983 16.818 3.145 1.00 89.31 194 SER A C 1
ATOM 1574 O O . SER A 1 194 ? 28.870 17.508 2.636 1.00 89.31 194 SER A O 1
ATOM 1576 N N . TRP A 1 195 ? 27.967 15.490 2.985 1.00 92.75 195 TRP A N 1
ATOM 1577 C CA . TRP A 1 195 ? 29.012 14.751 2.254 1.00 92.75 195 TRP A CA 1
ATOM 1578 C C . TRP A 1 195 ? 29.094 15.131 0.766 1.00 92.75 195 TRP A C 1
ATOM 1580 O O . TRP A 1 195 ? 30.133 14.941 0.120 1.00 92.75 195 TRP A O 1
ATOM 1590 N N . ALA A 1 196 ? 28.008 15.670 0.204 1.00 93.25 196 ALA A N 1
ATOM 1591 C CA . ALA A 1 196 ? 27.933 16.145 -1.176 1.00 93.25 196 ALA A CA 1
ATOM 1592 C C . ALA A 1 196 ? 28.330 17.622 -1.341 1.00 93.25 196 ALA A C 1
ATOM 1594 O O . ALA A 1 196 ? 28.633 18.067 -2.449 1.00 93.25 196 ALA A O 1
ATOM 1595 N N . SER A 1 197 ? 28.385 18.381 -0.247 1.00 89.25 197 SER A N 1
ATOM 1596 C CA . SER A 1 197 ? 28.452 19.846 -0.257 1.00 89.25 197 SER A CA 1
ATOM 1597 C C . SER A 1 197 ? 29.727 20.454 -0.859 1.00 89.25 197 SER A C 1
ATOM 1599 O O . SER A 1 197 ? 29.748 21.645 -1.164 1.00 89.25 197 SER A O 1
ATOM 1601 N N . HIS A 1 198 ? 30.802 19.680 -1.039 1.00 83.31 198 HIS A N 1
ATOM 1602 C CA . HIS A 1 198 ? 32.097 20.173 -1.553 1.00 83.31 198 HIS A CA 1
ATOM 1603 C C . HIS A 1 198 ? 32.473 19.571 -2.903 1.00 83.31 198 HIS A C 1
ATOM 1605 O O . HIS A 1 198 ? 33.635 19.619 -3.315 1.00 83.31 198 HIS A O 1
ATOM 1611 N N . ARG A 1 199 ? 31.499 18.960 -3.576 1.00 90.00 199 ARG A N 1
ATOM 1612 C CA . ARG A 1 199 ? 31.736 18.205 -4.796 1.00 90.00 199 ARG A CA 1
ATOM 1613 C C . ARG A 1 199 ? 31.456 19.043 -6.041 1.00 90.00 199 ARG A C 1
ATOM 1615 O O . ARG A 1 199 ? 30.706 20.021 -6.050 1.00 90.00 199 ARG A O 1
ATOM 1622 N N . ASN A 1 200 ? 32.122 18.663 -7.116 1.00 90.25 200 ASN A N 1
ATOM 1623 C CA . ASN A 1 200 ? 32.067 19.264 -8.430 1.00 90.25 200 ASN A CA 1
ATOM 1624 C C . ASN A 1 200 ? 31.442 18.270 -9.404 1.00 90.25 200 ASN A C 1
ATOM 1626 O O . ASN A 1 200 ? 31.708 17.064 -9.369 1.00 90.25 200 ASN A O 1
ATOM 1630 N N . VAL A 1 201 ? 30.631 18.807 -10.304 1.00 90.69 201 VAL A N 1
ATOM 1631 C CA . VAL A 1 201 ? 29.982 18.067 -11.380 1.00 90.69 201 VAL A CA 1
ATOM 1632 C C . VAL A 1 201 ? 30.226 18.785 -12.698 1.00 90.69 201 VAL A C 1
ATOM 1634 O O . VAL A 1 201 ? 30.406 20.003 -12.725 1.00 90.69 201 VAL A O 1
ATOM 1637 N N . THR A 1 202 ? 30.279 18.023 -13.789 1.00 87.88 202 THR A N 1
ATOM 1638 C CA . THR A 1 202 ? 30.468 18.583 -15.133 1.00 87.88 202 THR A CA 1
ATOM 1639 C C . THR A 1 202 ? 29.148 19.085 -15.707 1.00 87.88 202 THR A C 1
ATOM 1641 O O . THR A 1 202 ? 29.109 20.178 -16.267 1.00 87.88 202 THR A O 1
ATOM 1644 N N . ARG A 1 203 ? 28.067 18.309 -15.554 1.00 89.62 203 ARG A N 1
ATOM 1645 C CA . ARG A 1 203 ? 26.702 18.759 -15.842 1.00 89.62 203 ARG A CA 1
ATOM 1646 C C . ARG A 1 203 ? 26.053 19.218 -14.556 1.00 89.62 203 ARG A C 1
ATOM 1648 O O . ARG A 1 203 ? 26.254 18.612 -13.511 1.00 89.62 203 ARG A O 1
ATOM 1655 N N . GLU A 1 204 ? 25.302 20.300 -14.628 1.00 93.88 204 GLU A N 1
ATOM 1656 C CA . GLU A 1 204 ? 24.814 20.960 -13.427 1.00 93.88 204 GLU A CA 1
ATOM 1657 C C . GLU A 1 204 ? 23.732 20.160 -12.688 1.00 93.88 204 GLU A C 1
ATOM 1659 O O . GLU A 1 204 ? 23.692 20.207 -11.463 1.00 93.88 204 GLU A O 1
ATOM 1664 N N . GLU A 1 205 ? 22.921 19.374 -13.399 1.00 95.69 205 GLU A N 1
ATOM 1665 C CA . GLU A 1 205 ? 21.895 18.502 -12.816 1.00 95.69 205 GLU A CA 1
ATOM 1666 C C . GLU A 1 205 ? 22.479 17.245 -12.164 1.00 95.69 205 GLU A C 1
ATOM 1668 O O . GLU A 1 205 ? 21.861 16.674 -11.264 1.00 95.69 205 GLU A O 1
ATOM 1673 N N . ASP A 1 206 ? 23.694 16.838 -12.553 1.00 94.44 206 ASP A N 1
ATOM 1674 C CA . ASP A 1 206 ? 24.369 15.698 -11.928 1.00 94.44 206 ASP A CA 1
ATOM 1675 C C . ASP A 1 206 ? 24.681 15.973 -10.449 1.00 94.44 206 ASP A C 1
ATOM 1677 O O . ASP A 1 206 ? 24.924 15.028 -9.710 1.00 94.44 206 ASP A O 1
ATOM 1681 N N . GLU A 1 207 ? 24.625 17.230 -9.983 1.00 94.25 207 GLU A N 1
ATOM 1682 C CA . GLU A 1 207 ? 24.711 17.557 -8.550 1.00 94.25 207 GLU A CA 1
ATOM 1683 C C . GLU A 1 207 ? 23.567 16.911 -7.750 1.00 94.25 207 GLU A C 1
ATOM 1685 O O . GLU A 1 207 ? 23.755 16.545 -6.591 1.00 94.25 207 GLU A O 1
ATOM 1690 N N . ALA A 1 208 ? 22.406 16.722 -8.386 1.00 95.88 208 ALA A N 1
ATOM 1691 C CA . ALA A 1 208 ? 21.279 15.982 -7.837 1.00 95.88 208 ALA A CA 1
ATOM 1692 C C . ALA A 1 208 ? 21.321 14.501 -8.246 1.00 95.88 208 ALA A C 1
ATOM 1694 O O . ALA A 1 208 ? 21.199 13.613 -7.402 1.00 95.88 208 ALA A O 1
ATOM 1695 N N . TYR A 1 209 ? 21.525 14.211 -9.535 1.00 96.12 209 TYR A N 1
ATOM 1696 C CA . TYR A 1 209 ? 21.430 12.835 -10.038 1.00 96.12 209 TYR A CA 1
ATOM 1697 C C . TYR A 1 209 ? 22.532 11.918 -9.495 1.00 96.12 209 TYR A C 1
ATOM 1699 O O . TYR A 1 209 ? 22.307 10.719 -9.325 1.00 96.12 209 TYR A O 1
ATOM 1707 N N . SER A 1 210 ? 23.695 12.465 -9.126 1.00 95.50 210 SER A N 1
ATOM 1708 C CA . SER A 1 210 ? 24.749 11.684 -8.477 1.00 95.50 210 SER A CA 1
ATOM 1709 C C . SER A 1 210 ? 24.433 11.286 -7.036 1.00 95.50 210 SER A C 1
ATOM 1711 O O . SER A 1 210 ? 25.248 10.594 -6.426 1.00 95.50 210 SER A O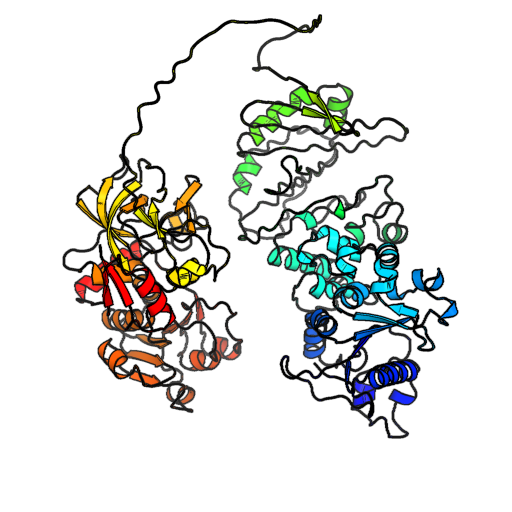 1
ATOM 1713 N N . LEU A 1 211 ? 23.298 11.710 -6.477 1.00 96.44 211 LEU A N 1
ATOM 1714 C CA . LEU A 1 211 ? 22.893 11.424 -5.100 1.00 96.44 211 LEU A CA 1
ATOM 1715 C C . LEU A 1 211 ? 21.718 10.445 -5.003 1.00 96.44 211 LEU A C 1
ATOM 1717 O O . LEU A 1 211 ? 21.436 9.983 -3.906 1.00 96.44 211 LEU A O 1
ATOM 1721 N N . LEU A 1 212 ? 21.073 10.083 -6.118 1.00 95.94 212 LEU A N 1
ATOM 1722 C CA . LEU A 1 212 ? 19.861 9.248 -6.130 1.00 95.94 212 LEU A CA 1
ATOM 1723 C C . LEU A 1 212 ? 20.003 7.975 -5.295 1.00 95.94 212 LEU A C 1
ATOM 1725 O O . LEU A 1 212 ? 19.238 7.749 -4.362 1.00 95.94 212 LEU A O 1
ATOM 1729 N N . GLY A 1 213 ? 21.051 7.196 -5.556 1.00 93.56 213 GLY A N 1
ATOM 1730 C CA . GLY A 1 213 ? 21.283 5.957 -4.828 1.00 93.56 213 GLY A CA 1
ATOM 1731 C C . GLY A 1 213 ? 21.750 6.134 -3.380 1.00 93.56 213 GLY A C 1
ATOM 1732 O O . GLY A 1 213 ? 21.514 5.253 -2.566 1.00 93.56 213 GLY A O 1
ATOM 1733 N N . LEU A 1 214 ? 22.339 7.284 -3.015 1.00 94.25 214 LEU A N 1
ATOM 1734 C CA . LEU A 1 214 ? 22.690 7.586 -1.614 1.00 94.25 214 LEU A CA 1
ATOM 1735 C C . LEU A 1 214 ? 21.440 7.764 -0.733 1.00 94.25 214 LEU A C 1
ATOM 1737 O O . LEU A 1 214 ? 21.498 7.592 0.488 1.00 94.25 214 LEU A O 1
ATOM 1741 N N . PHE A 1 215 ? 20.319 8.133 -1.352 1.00 94.00 215 PHE A N 1
ATOM 1742 C CA . PHE A 1 215 ? 19.037 8.333 -0.687 1.00 94.00 215 PHE A CA 1
ATOM 1743 C C . PHE A 1 215 ? 17.996 7.263 -1.017 1.00 94.00 215 PHE A C 1
ATOM 1745 O O . PHE A 1 215 ? 16.896 7.347 -0.483 1.00 94.00 215 PHE A O 1
ATOM 1752 N N . ASP A 1 216 ? 18.346 6.275 -1.844 1.00 92.38 216 ASP A N 1
ATOM 1753 C CA . ASP A 1 216 ? 17.431 5.248 -2.354 1.00 92.38 216 ASP A CA 1
ATOM 1754 C C . ASP A 1 216 ? 16.163 5.846 -2.999 1.00 92.38 216 ASP A C 1
ATOM 1756 O O . ASP A 1 216 ? 15.030 5.460 -2.717 1.00 92.38 216 ASP A O 1
ATOM 1760 N N . VAL A 1 217 ? 16.355 6.857 -3.855 1.00 92.69 217 VAL A N 1
ATOM 1761 C CA . VAL A 1 217 ? 15.267 7.535 -4.574 1.00 92.69 217 VAL A CA 1
ATOM 1762 C C . VAL A 1 217 ? 15.442 7.430 -6.080 1.00 92.69 217 VAL A C 1
ATOM 1764 O O . VAL A 1 217 ? 16.550 7.522 -6.601 1.00 92.69 217 VAL A O 1
ATOM 1767 N N . ASN A 1 218 ? 14.320 7.327 -6.793 1.00 91.31 218 ASN A N 1
ATOM 1768 C CA . ASN A 1 218 ? 14.288 7.292 -8.252 1.00 91.31 218 ASN A CA 1
ATOM 1769 C C . ASN A 1 218 ? 13.563 8.521 -8.798 1.00 91.31 218 ASN A C 1
ATOM 1771 O O . ASN A 1 218 ? 12.467 8.860 -8.348 1.00 91.31 218 ASN A O 1
ATOM 1775 N N . MET A 1 219 ? 14.136 9.167 -9.815 1.00 92.62 219 MET A N 1
ATOM 1776 C CA . MET A 1 219 ? 13.486 10.290 -10.495 1.00 92.62 219 MET A CA 1
ATOM 1777 C C . MET A 1 219 ? 13.855 10.364 -11.985 1.00 92.62 219 MET A C 1
ATOM 1779 O O . MET A 1 219 ? 14.947 9.950 -12.384 1.00 92.62 219 MET A O 1
ATOM 1783 N N . PRO A 1 220 ? 12.971 10.915 -12.841 1.00 91.88 220 PRO A N 1
ATOM 1784 C CA . PRO A 1 220 ? 13.300 11.165 -14.240 1.00 91.88 220 PRO A CA 1
ATOM 1785 C C . PRO A 1 220 ? 14.477 12.124 -14.420 1.00 91.88 220 PRO A C 1
ATOM 1787 O O . PRO A 1 220 ? 14.494 13.195 -13.808 1.00 91.88 220 PRO A O 1
ATOM 1790 N N . LEU A 1 221 ? 15.409 11.769 -15.307 1.00 92.31 221 LEU A N 1
ATOM 1791 C CA . LEU A 1 221 ? 16.534 12.629 -15.673 1.00 92.31 221 LEU A CA 1
ATOM 1792 C C . LEU A 1 221 ? 16.083 13.634 -16.733 1.00 92.31 221 LEU A C 1
ATOM 1794 O O . LEU A 1 221 ? 15.795 13.262 -17.870 1.00 92.31 221 LEU A O 1
ATOM 1798 N N . LEU A 1 222 ? 16.021 14.905 -16.358 1.00 92.06 222 LEU A N 1
ATOM 1799 C CA . LEU A 1 222 ? 15.609 16.019 -17.205 1.00 92.06 222 LEU A CA 1
ATOM 1800 C C . LEU A 1 222 ? 16.787 16.981 -17.405 1.00 92.06 222 LEU A C 1
ATOM 1802 O O . LEU A 1 222 ? 16.778 18.108 -16.919 1.00 92.06 222 LEU A O 1
ATOM 1806 N N . TYR A 1 223 ? 17.809 16.541 -18.142 1.00 91.19 223 TYR A N 1
ATOM 1807 C CA . TYR A 1 223 ? 18.925 17.416 -18.516 1.00 91.19 223 TYR A CA 1
ATOM 1808 C C . TYR A 1 223 ? 18.417 18.653 -19.278 1.00 91.19 223 TYR A C 1
ATOM 1810 O O . TYR A 1 223 ? 17.699 18.524 -20.271 1.00 91.19 223 TYR A O 1
ATOM 1818 N N . GLY A 1 224 ? 18.802 19.843 -18.815 1.00 90.75 224 GLY A N 1
ATOM 1819 C CA . GLY A 1 224 ? 18.292 21.142 -19.254 1.00 90.75 224 GLY A CA 1
ATOM 1820 C C . GLY A 1 224 ? 17.297 21.792 -18.283 1.00 90.75 224 GLY A C 1
ATOM 1821 O O . GLY A 1 224 ? 16.886 22.928 -18.521 1.00 90.75 224 GLY A O 1
ATOM 1822 N N . GLU A 1 225 ? 16.896 21.117 -17.196 1.00 92.94 225 GLU A N 1
ATOM 1823 C CA . GLU A 1 225 ? 16.030 21.716 -16.168 1.00 92.94 225 GLU A CA 1
ATOM 1824 C C . GLU A 1 225 ? 16.763 22.721 -15.267 1.00 92.94 225 GLU A C 1
ATOM 1826 O O . GLU A 1 225 ? 16.124 23.585 -14.657 1.00 92.94 225 GLU A O 1
ATOM 1831 N N . GLY A 1 226 ? 18.094 22.640 -15.229 1.00 91.88 226 GLY A N 1
ATOM 1832 C CA . GLY A 1 226 ? 18.949 23.484 -14.411 1.00 91.88 226 GLY A CA 1
ATOM 1833 C C . GLY A 1 226 ? 19.168 22.946 -12.998 1.00 91.88 226 GLY A C 1
ATOM 1834 O O . GLY A 1 226 ? 18.321 22.262 -12.417 1.00 91.88 226 GLY A O 1
ATOM 1835 N N . ARG A 1 227 ? 20.317 23.313 -12.420 1.00 91.56 227 ARG A N 1
ATOM 1836 C CA . ARG A 1 227 ? 20.808 22.837 -11.113 1.00 91.56 227 ARG A CA 1
ATOM 1837 C C . ARG A 1 227 ? 19.771 22.894 -9.993 1.00 91.56 227 ARG A C 1
ATOM 1839 O O . ARG A 1 227 ? 19.512 21.891 -9.337 1.00 91.56 227 ARG A O 1
ATOM 1846 N N . GLU A 1 228 ? 19.195 24.075 -9.768 1.00 87.81 228 GLU A N 1
ATOM 1847 C CA . GLU A 1 228 ? 18.320 24.316 -8.615 1.00 87.81 228 GLU A CA 1
ATOM 1848 C C . GLU A 1 228 ? 17.050 23.462 -8.697 1.00 87.81 228 GLU A C 1
ATOM 1850 O O . GLU A 1 228 ? 16.648 22.862 -7.706 1.00 87.81 228 GLU A O 1
ATOM 1855 N N . LYS A 1 229 ? 16.450 23.332 -9.890 1.00 87.88 229 LYS A N 1
ATOM 1856 C CA . LYS A 1 229 ? 15.229 22.535 -10.079 1.00 87.88 229 LYS A CA 1
ATOM 1857 C C . LYS A 1 229 ? 15.487 21.043 -9.903 1.00 87.88 229 LYS A C 1
ATOM 1859 O O . LYS A 1 229 ? 14.703 20.378 -9.229 1.00 87.88 229 LYS A O 1
ATOM 1864 N N . ALA A 1 230 ? 16.594 20.539 -10.452 1.00 93.19 230 ALA A N 1
ATOM 1865 C CA . ALA A 1 230 ? 17.002 19.151 -10.257 1.00 93.19 230 ALA A CA 1
ATOM 1866 C C . ALA A 1 230 ? 17.203 18.842 -8.762 1.00 93.19 230 ALA A C 1
ATOM 1868 O O . ALA A 1 230 ? 16.726 17.821 -8.265 1.00 93.19 230 ALA A O 1
ATOM 1869 N N . PHE A 1 231 ? 17.841 19.755 -8.022 1.00 94.69 231 PHE A N 1
ATOM 1870 C CA . PHE A 1 231 ? 18.096 19.576 -6.594 1.00 94.69 231 PHE A CA 1
ATOM 1871 C C . PHE A 1 231 ? 16.852 19.770 -5.708 1.00 94.69 231 PHE A C 1
ATOM 1873 O O . PHE A 1 231 ? 16.717 19.089 -4.691 1.00 94.69 231 PHE A O 1
ATOM 1880 N N . PHE A 1 232 ? 15.900 20.629 -6.086 1.00 89.38 232 PHE A N 1
ATOM 1881 C CA . PHE A 1 232 ? 14.592 20.696 -5.421 1.00 89.38 232 PHE A CA 1
ATOM 1882 C C . PHE A 1 232 ? 13.816 19.392 -5.584 1.00 89.38 232 PHE A C 1
ATOM 1884 O O . PHE A 1 232 ? 13.347 18.844 -4.593 1.00 89.38 232 PHE A O 1
ATOM 1891 N N . ARG A 1 233 ? 13.760 18.839 -6.801 1.00 93.75 233 ARG A N 1
ATOM 1892 C CA . ARG A 1 233 ? 13.103 17.549 -7.052 1.00 93.75 233 ARG A CA 1
ATOM 1893 C C . ARG A 1 233 ? 13.765 16.401 -6.292 1.00 93.75 233 ARG A C 1
ATOM 1895 O O . ARG A 1 233 ? 13.064 15.512 -5.819 1.00 93.75 233 ARG A O 1
ATOM 1902 N N . LEU A 1 234 ? 15.094 16.419 -6.1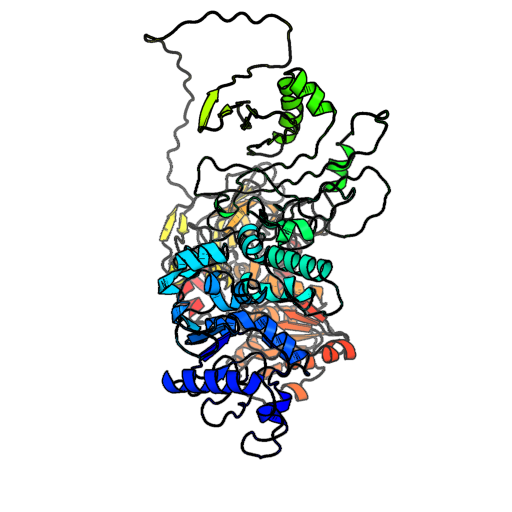53 1.00 94.94 234 LEU A N 1
ATOM 1903 C CA . LEU A 1 234 ? 15.796 15.460 -5.300 1.00 94.94 234 LEU A CA 1
ATOM 1904 C C . LEU A 1 234 ? 15.339 15.588 -3.843 1.00 94.94 234 LEU A C 1
ATOM 1906 O O . LEU A 1 234 ? 14.991 14.585 -3.237 1.00 94.94 234 LEU A O 1
ATOM 1910 N N . GLN A 1 235 ? 15.317 16.801 -3.287 1.00 90.44 235 GLN A N 1
ATOM 1911 C CA . GLN A 1 235 ? 14.866 17.031 -1.912 1.00 90.44 235 GLN A CA 1
ATOM 1912 C C . GLN A 1 235 ? 13.407 16.603 -1.705 1.00 90.44 235 GLN A C 1
ATOM 1914 O O . GLN A 1 235 ? 13.096 15.946 -0.717 1.00 90.44 235 GLN A O 1
ATOM 1919 N N . GLU A 1 236 ? 12.519 16.888 -2.657 1.00 83.94 236 GLU A N 1
ATOM 1920 C CA . GLU A 1 236 ? 11.139 16.388 -2.636 1.00 83.94 236 GLU A CA 1
ATOM 1921 C C . GLU A 1 236 ? 11.088 14.855 -2.651 1.00 83.94 236 GLU A C 1
ATOM 1923 O O . GLU A 1 236 ? 10.334 14.258 -1.885 1.00 83.94 236 GLU A O 1
ATOM 1928 N N . ALA A 1 237 ? 11.902 14.202 -3.486 1.00 85.50 237 ALA A N 1
ATOM 1929 C CA . ALA A 1 237 ? 11.975 12.745 -3.541 1.00 85.50 237 ALA A CA 1
ATOM 1930 C C . ALA A 1 237 ? 12.498 12.146 -2.224 1.00 85.50 237 ALA A C 1
ATOM 1932 O O . ALA A 1 237 ? 11.907 11.192 -1.725 1.00 85.50 237 ALA A O 1
ATOM 1933 N N . ILE A 1 238 ? 13.548 12.734 -1.634 1.00 85.94 238 ILE A N 1
ATOM 1934 C CA . ILE A 1 238 ? 14.086 12.340 -0.322 1.00 85.94 238 ILE A CA 1
ATOM 1935 C C . ILE A 1 238 ? 12.997 12.470 0.739 1.00 85.94 238 ILE A C 1
ATOM 1937 O O . ILE A 1 238 ? 12.723 11.517 1.463 1.00 85.94 238 ILE A O 1
ATOM 1941 N N . TYR A 1 239 ? 12.339 13.628 0.804 1.00 77.19 239 TYR A N 1
ATOM 1942 C CA . TYR A 1 239 ? 11.312 13.894 1.802 1.00 77.19 239 TYR A CA 1
ATOM 1943 C C . TYR A 1 239 ? 10.114 12.952 1.671 1.00 77.19 239 TYR A C 1
ATOM 1945 O O . TYR A 1 239 ? 9.635 12.427 2.670 1.00 77.19 239 TYR A O 1
ATOM 1953 N N . ASN A 1 240 ? 9.662 12.672 0.448 1.00 72.94 240 ASN A N 1
ATOM 1954 C CA . ASN A 1 240 ? 8.577 11.721 0.213 1.00 72.94 240 ASN A CA 1
ATOM 1955 C C . ASN A 1 240 ? 8.962 10.280 0.582 1.00 72.94 240 ASN A C 1
ATOM 1957 O O . ASN A 1 240 ? 8.089 9.505 0.965 1.00 72.94 240 ASN A O 1
ATOM 1961 N N . ALA A 1 241 ? 10.243 9.917 0.463 1.00 73.44 241 ALA A N 1
ATOM 1962 C CA . ALA A 1 241 ? 10.730 8.583 0.794 1.00 73.44 241 ALA A CA 1
ATOM 1963 C C . ALA A 1 241 ? 10.952 8.382 2.302 1.00 73.44 241 ALA A C 1
ATOM 1965 O O . ALA A 1 241 ? 10.659 7.307 2.822 1.00 73.44 241 ALA A O 1
ATOM 1966 N N . THR A 1 242 ? 11.468 9.392 3.013 1.00 72.62 242 THR A N 1
ATOM 1967 C CA . THR A 1 242 ? 11.940 9.225 4.401 1.00 72.62 242 THR A CA 1
ATOM 1968 C C . THR A 1 242 ? 11.249 10.111 5.433 1.00 72.62 242 THR A C 1
ATOM 1970 O O . THR A 1 242 ? 11.401 9.854 6.624 1.00 72.62 242 THR A O 1
ATOM 1973 N N . ALA A 1 243 ? 10.526 11.154 5.011 1.00 66.50 243 ALA A N 1
ATOM 1974 C CA . ALA A 1 243 ? 10.017 12.229 5.868 1.00 66.50 243 ALA A CA 1
ATOM 1975 C C . ALA A 1 243 ? 11.095 12.879 6.762 1.00 66.50 243 ALA A C 1
ATOM 1977 O O . ALA A 1 243 ? 10.790 13.422 7.821 1.00 66.50 243 ALA A O 1
ATOM 1978 N N . ASP A 1 244 ? 12.366 12.838 6.347 1.00 65.12 244 ASP A N 1
ATOM 1979 C CA . ASP A 1 244 ? 13.480 13.341 7.149 1.00 65.12 244 ASP A CA 1
ATOM 1980 C C . ASP A 1 244 ? 13.530 14.878 7.137 1.00 65.12 244 ASP A C 1
ATOM 1982 O O . ASP A 1 244 ? 14.013 15.518 6.197 1.00 65.12 244 ASP A O 1
ATOM 1986 N N . HIS A 1 245 ? 13.034 15.484 8.218 1.00 62.97 245 HIS A N 1
ATOM 1987 C CA . HIS A 1 245 ? 12.980 16.936 8.373 1.00 62.97 245 HIS A CA 1
ATOM 1988 C C . HIS A 1 245 ? 14.345 17.597 8.586 1.00 62.97 245 HIS A C 1
ATOM 1990 O O . HIS A 1 245 ? 14.434 18.825 8.488 1.00 62.97 245 HIS A O 1
ATOM 1996 N N . SER A 1 246 ? 15.425 16.838 8.824 1.00 66.69 246 SER A N 1
ATOM 1997 C CA . SER A 1 246 ? 16.770 17.425 8.909 1.00 66.69 246 SER A CA 1
ATOM 1998 C C . SER A 1 246 ? 17.143 18.168 7.627 1.00 66.69 246 SER A C 1
ATOM 2000 O O . SER A 1 246 ? 17.895 19.135 7.677 1.00 66.69 246 SER A O 1
ATOM 2002 N N . MET A 1 247 ? 16.554 17.796 6.488 1.00 69.81 247 MET A N 1
ATOM 2003 C CA . MET A 1 247 ? 16.767 18.430 5.190 1.00 69.81 247 MET A CA 1
ATOM 2004 C C . MET A 1 247 ? 16.422 19.932 5.161 1.00 69.81 247 MET A C 1
ATOM 2006 O O . MET A 1 247 ? 16.924 20.651 4.305 1.00 69.81 247 MET A O 1
ATOM 2010 N N . PHE A 1 248 ? 15.624 20.439 6.105 1.00 65.00 248 PHE A N 1
ATOM 2011 C CA . PHE A 1 248 ? 15.353 21.878 6.241 1.00 65.00 248 PHE A CA 1
ATOM 2012 C C . PHE A 1 248 ? 16.416 22.622 7.071 1.00 65.00 248 PHE A C 1
ATOM 2014 O O . PHE A 1 248 ? 16.411 23.849 7.134 1.00 65.00 248 PHE A O 1
ATOM 2021 N N . LEU A 1 249 ? 17.353 21.904 7.694 1.00 61.28 249 LEU A N 1
ATOM 2022 C CA . LEU A 1 249 ? 18.447 22.455 8.495 1.00 61.28 249 LEU A CA 1
ATOM 2023 C C . LEU A 1 249 ? 19.647 22.808 7.605 1.00 61.28 249 LEU A C 1
ATOM 2025 O O . LEU A 1 249 ? 20.730 22.253 7.767 1.00 61.28 249 LEU A O 1
ATOM 2029 N N . PHE A 1 250 ? 19.482 23.733 6.662 1.00 64.19 250 PHE A N 1
ATOM 2030 C CA . PHE A 1 250 ? 20.568 24.199 5.791 1.00 64.19 250 PHE A CA 1
ATOM 2031 C C . PHE A 1 250 ? 20.868 25.687 5.986 1.00 64.19 250 PHE A C 1
ATOM 2033 O O . PHE A 1 250 ? 20.076 26.457 6.527 1.00 64.19 250 PHE A O 1
ATOM 2040 N N . ARG A 1 251 ? 22.061 26.113 5.568 1.00 61.88 251 ARG A N 1
ATOM 2041 C CA . ARG A 1 251 ? 22.522 27.494 5.750 1.00 61.88 251 ARG A CA 1
ATOM 2042 C C . ARG A 1 251 ? 21.908 28.419 4.695 1.00 61.88 251 ARG A C 1
ATOM 2044 O O . ARG A 1 251 ? 22.049 28.188 3.494 1.00 61.88 251 ARG A O 1
ATOM 2051 N N . HIS A 1 252 ? 21.287 29.504 5.157 1.00 52.81 252 HIS A N 1
ATOM 2052 C CA . HIS A 1 252 ? 20.708 30.554 4.316 1.00 52.81 252 HIS A CA 1
ATOM 2053 C C . HIS A 1 252 ? 21.735 31.621 3.909 1.00 52.81 252 HIS A C 1
ATOM 2055 O O . HIS A 1 252 ? 22.635 31.981 4.672 1.00 52.81 252 HIS A O 1
ATOM 2061 N N . SER A 1 253 ? 21.577 32.180 2.705 1.00 48.25 253 SER A N 1
ATOM 2062 C CA . SER A 1 253 ? 22.421 33.278 2.214 1.00 48.25 253 SER A CA 1
ATOM 2063 C C . SER A 1 253 ? 21.841 34.629 2.639 1.00 48.25 253 SER A C 1
ATOM 2065 O O . SER A 1 253 ? 20.735 34.971 2.242 1.00 48.25 253 SER A O 1
ATOM 2067 N N . GLN A 1 254 ? 22.581 35.442 3.397 1.00 40.03 254 GLN A N 1
ATOM 2068 C CA . GLN A 1 254 ? 22.091 36.712 3.973 1.00 40.03 254 GLN A CA 1
ATOM 2069 C C . GLN A 1 254 ? 21.688 37.797 2.946 1.00 40.03 254 GLN A C 1
ATOM 2071 O O . GLN A 1 254 ? 21.234 38.873 3.330 1.00 40.03 254 GLN A O 1
ATOM 2076 N N . HIS A 1 255 ? 21.875 37.562 1.642 1.00 39.38 255 HIS A N 1
ATOM 2077 C CA . HIS A 1 255 ? 21.739 38.583 0.597 1.00 39.38 255 HIS A CA 1
ATOM 2078 C C . HIS A 1 255 ? 20.481 38.456 -0.285 1.00 39.38 255 HIS A C 1
ATOM 2080 O O . HIS A 1 255 ? 20.293 39.289 -1.172 1.00 39.38 255 HIS A O 1
ATOM 2086 N N . LYS A 1 256 ? 19.604 37.461 -0.067 1.00 42.31 256 LYS A N 1
ATOM 2087 C CA . LYS A 1 256 ? 18.352 37.287 -0.835 1.00 42.31 256 LYS A CA 1
ATOM 2088 C C . LYS A 1 256 ? 17.119 37.534 0.050 1.00 42.31 256 LYS A C 1
ATOM 2090 O O . LYS A 1 256 ? 16.910 36.823 1.022 1.00 42.31 256 LYS A O 1
ATOM 2095 N N . LEU A 1 257 ? 16.303 38.528 -0.326 1.00 34.69 257 LEU A N 1
ATOM 2096 C CA . LEU A 1 257 ? 15.086 38.993 0.377 1.00 34.69 257 LEU A CA 1
ATOM 2097 C C . LEU A 1 257 ? 13.894 38.011 0.331 1.00 34.69 257 LEU A C 1
ATOM 2099 O O . LEU A 1 257 ? 12.948 38.169 1.097 1.00 34.69 257 LEU A O 1
ATOM 2103 N N . ALA A 1 258 ? 13.935 37.016 -0.558 1.00 41.41 258 ALA A N 1
ATOM 2104 C CA . ALA A 1 258 ? 12.970 35.923 -0.649 1.00 41.41 258 ALA A CA 1
ATOM 2105 C C . ALA A 1 258 ? 13.753 34.626 -0.876 1.00 41.41 258 ALA A C 1
ATOM 2107 O O . ALA A 1 258 ? 14.452 34.504 -1.886 1.00 41.41 258 ALA A O 1
ATOM 2108 N N . GLN A 1 259 ? 13.693 33.698 0.080 1.00 49.59 259 GLN A N 1
ATOM 2109 C CA . GLN A 1 259 ? 14.409 32.427 -0.009 1.00 49.59 259 GLN A CA 1
ATOM 2110 C C . GLN A 1 259 ? 13.438 31.259 -0.185 1.00 49.59 259 GLN A C 1
ATOM 2112 O O . GLN A 1 259 ? 12.380 31.252 0.446 1.00 49.59 259 GLN A O 1
ATOM 2117 N N . PRO A 1 260 ? 13.774 30.292 -1.056 1.00 53.22 260 PRO A N 1
ATOM 2118 C CA . PRO A 1 260 ? 13.001 29.071 -1.198 1.00 53.22 260 PRO A CA 1
ATOM 2119 C C . PRO A 1 260 ? 13.096 28.228 0.075 1.00 53.22 260 PRO A C 1
ATOM 2121 O O . PRO A 1 260 ? 14.087 28.276 0.803 1.00 53.22 260 PRO A O 1
ATOM 2124 N N . LEU A 1 261 ? 12.048 27.443 0.320 1.00 58.91 261 LEU A N 1
ATOM 2125 C CA . LEU A 1 261 ? 11.968 26.554 1.475 1.00 58.91 261 LEU A CA 1
ATOM 2126 C C . LEU A 1 261 ? 13.002 25.417 1.427 1.00 58.91 261 LEU A C 1
ATOM 2128 O O . LEU A 1 261 ? 13.418 24.905 2.461 1.00 58.91 261 LEU A O 1
ATOM 2132 N N . LEU A 1 262 ? 13.398 25.026 0.220 1.00 72.62 262 LEU A N 1
ATOM 2133 C CA . LEU A 1 262 ? 14.378 23.984 -0.043 1.00 72.62 262 LEU A CA 1
ATOM 2134 C C . LEU A 1 262 ? 15.732 24.606 -0.386 1.00 72.62 262 LEU A C 1
ATOM 2136 O O . LEU A 1 262 ? 15.805 25.702 -0.953 1.00 72.62 262 LEU A O 1
ATOM 2140 N N . ALA A 1 263 ? 16.810 23.892 -0.073 1.00 74.94 263 ALA A N 1
ATOM 2141 C CA . ALA A 1 263 ? 18.158 24.330 -0.402 1.00 74.94 263 ALA A CA 1
ATOM 2142 C C . ALA A 1 263 ? 18.351 24.351 -1.921 1.00 74.94 263 ALA A C 1
ATOM 2144 O O . ALA A 1 263 ? 17.851 23.483 -2.626 1.00 74.94 263 ALA A O 1
ATOM 2145 N N . SER A 1 264 ? 19.104 25.313 -2.450 1.00 79.56 264 SER A N 1
ATOM 2146 C CA . SER A 1 264 ? 19.358 25.400 -3.896 1.00 79.56 264 SER A CA 1
ATOM 2147 C C . SER A 1 264 ? 20.503 24.498 -4.371 1.00 79.56 264 SER A C 1
ATOM 2149 O O . SER A 1 264 ? 20.664 24.298 -5.572 1.00 79.56 264 SER A O 1
ATOM 2151 N N . SER A 1 265 ? 21.314 23.970 -3.445 1.00 87.19 265 SER A N 1
ATOM 2152 C CA . SER A 1 265 ? 22.400 23.023 -3.731 1.00 87.19 265 SER A CA 1
ATOM 2153 C C . SER A 1 265 ? 22.844 22.280 -2.460 1.00 87.19 265 SER A C 1
ATOM 2155 O O . SER A 1 265 ? 22.634 22.797 -1.356 1.00 87.19 265 SER A O 1
ATOM 2157 N N . PRO A 1 266 ? 23.554 21.141 -2.579 1.00 89.75 266 PRO A N 1
ATOM 2158 C CA . PRO A 1 266 ? 24.196 20.481 -1.444 1.00 89.75 266 PRO A CA 1
ATOM 2159 C C . PRO A 1 266 ? 25.159 21.390 -0.669 1.00 89.75 266 PRO A C 1
ATOM 2161 O O . PRO A 1 266 ? 25.360 21.194 0.525 1.00 89.75 266 PRO A O 1
ATOM 2164 N N . ALA A 1 267 ? 25.740 22.415 -1.308 1.00 84.88 267 ALA A N 1
ATOM 2165 C CA . ALA A 1 267 ? 26.663 23.352 -0.658 1.00 84.88 267 ALA A CA 1
ATOM 2166 C C . ALA A 1 267 ? 26.037 24.081 0.548 1.00 84.88 267 ALA A C 1
ATOM 2168 O O . ALA A 1 267 ? 26.752 24.468 1.473 1.00 84.88 267 ALA A O 1
ATOM 2169 N N . SER A 1 268 ? 24.707 24.218 0.580 1.00 77.44 268 SER A N 1
ATOM 2170 C CA . SER A 1 268 ? 23.968 24.779 1.717 1.00 77.44 268 SER A CA 1
ATOM 2171 C C . SER A 1 268 ? 24.048 23.917 2.985 1.00 77.44 268 SER A C 1
ATOM 2173 O O . SER A 1 268 ? 23.841 24.437 4.080 1.00 77.44 268 SER A O 1
ATOM 2175 N N . PHE A 1 269 ? 24.397 22.634 2.857 1.00 80.88 269 PHE A N 1
ATOM 2176 C CA . PHE A 1 269 ? 24.606 21.689 3.960 1.00 80.88 269 PHE A CA 1
ATOM 2177 C C . PHE A 1 269 ? 26.085 21.567 4.357 1.00 80.88 269 PHE A C 1
ATOM 2179 O O . PHE A 1 269 ? 26.479 20.628 5.035 1.00 80.88 269 PHE A O 1
ATOM 2186 N N . CYS A 1 270 ? 26.944 22.497 3.932 1.00 78.00 270 CYS A N 1
ATOM 2187 C CA . CYS A 1 270 ? 28.353 22.508 4.321 1.00 78.00 270 CYS A CA 1
ATOM 2188 C C . CYS A 1 270 ? 28.517 22.674 5.841 1.00 78.00 270 CYS A C 1
ATOM 2190 O O . CYS A 1 270 ? 28.097 23.687 6.405 1.00 78.00 270 CYS A O 1
ATOM 2192 N N . ASP A 1 271 ? 29.220 21.746 6.490 1.00 68.25 271 ASP A N 1
ATOM 2193 C CA . ASP A 1 271 ? 29.570 21.803 7.916 1.00 68.25 271 ASP A CA 1
ATOM 2194 C C . ASP A 1 271 ? 31.058 22.083 8.197 1.00 68.25 271 ASP A C 1
ATOM 2196 O O . ASP A 1 271 ? 31.454 22.261 9.351 1.00 68.25 271 ASP A O 1
ATOM 2200 N N . ARG A 1 272 ? 31.895 22.223 7.157 1.00 65.81 272 ARG A N 1
ATOM 2201 C CA . ARG A 1 272 ? 33.303 22.623 7.311 1.00 65.81 272 ARG A CA 1
ATOM 2202 C C . ARG A 1 272 ? 33.456 24.108 7.665 1.00 65.81 272 ARG A C 1
ATOM 2204 O O . ARG A 1 272 ? 32.886 24.992 7.024 1.00 65.81 272 ARG A O 1
ATOM 2211 N N . LEU A 1 273 ? 34.305 24.381 8.657 1.00 55.16 273 LEU A N 1
ATOM 2212 C CA . LEU A 1 273 ? 34.818 25.718 8.975 1.00 55.16 273 LEU A CA 1
ATOM 2213 C C . LEU A 1 273 ? 35.774 26.187 7.863 1.00 55.16 273 LEU A C 1
ATOM 2215 O O . LEU A 1 273 ? 36.693 25.454 7.507 1.00 55.16 273 LEU A O 1
ATOM 2219 N N . GLY A 1 274 ? 35.585 27.404 7.337 1.00 51.94 274 GLY A N 1
ATOM 2220 C CA . GLY A 1 274 ? 36.512 28.006 6.362 1.00 51.94 274 GLY A CA 1
ATOM 2221 C C . GLY A 1 274 ? 36.526 27.360 4.967 1.00 51.94 274 GLY A C 1
ATOM 2222 O O . GLY A 1 274 ? 37.574 27.313 4.331 1.00 51.94 274 GLY A O 1
ATOM 2223 N N . CYS A 1 275 ? 35.403 26.807 4.497 1.00 56.72 275 CYS A N 1
ATOM 2224 C CA . CYS A 1 275 ? 35.338 26.136 3.198 1.00 56.72 275 CYS A CA 1
ATOM 2225 C C . CYS A 1 275 ? 35.319 27.133 2.017 1.00 56.72 275 CYS A C 1
ATOM 2227 O O . CYS A 1 275 ? 34.264 27.635 1.617 1.00 56.72 275 CYS A O 1
ATOM 2229 N N . ASP A 1 276 ? 36.486 27.376 1.412 1.00 52.41 276 ASP A N 1
ATOM 2230 C CA . ASP A 1 276 ? 36.657 28.314 0.288 1.00 52.41 276 ASP A CA 1
ATOM 2231 C C . ASP A 1 276 ? 35.880 27.914 -0.983 1.00 52.41 276 ASP A C 1
ATOM 2233 O O . ASP A 1 276 ? 35.422 28.776 -1.740 1.00 52.41 276 ASP A O 1
ATOM 2237 N N . SER A 1 277 ? 35.663 26.613 -1.216 1.00 55.09 277 SER A N 1
ATOM 2238 C CA . SER A 1 277 ? 34.874 26.135 -2.362 1.00 55.09 277 SER A CA 1
ATOM 2239 C C . SER A 1 277 ? 33.396 26.526 -2.240 1.00 55.09 277 SER A C 1
ATOM 2241 O O . SER A 1 277 ? 32.782 26.924 -3.233 1.00 55.09 277 SER A O 1
ATOM 2243 N N . CYS A 1 278 ? 32.847 26.517 -1.023 1.00 53.12 278 CYS A N 1
ATOM 2244 C CA . CYS A 1 278 ? 31.488 26.970 -0.723 1.00 53.12 278 CYS A CA 1
ATOM 2245 C C . CYS A 1 278 ? 31.359 28.503 -0.780 1.00 53.12 278 CYS A C 1
ATOM 2247 O O . CYS A 1 278 ? 30.325 29.013 -1.222 1.00 53.12 278 CYS A O 1
ATOM 2249 N N . ALA A 1 279 ? 32.420 29.235 -0.414 1.00 49.75 279 ALA A N 1
ATOM 2250 C CA . ALA A 1 279 ? 32.472 30.699 -0.486 1.00 49.75 279 ALA A CA 1
ATOM 2251 C C . ALA A 1 279 ? 32.274 31.230 -1.916 1.00 49.75 279 ALA A C 1
ATOM 2253 O O . ALA A 1 279 ? 31.537 32.193 -2.130 1.00 49.75 279 ALA A O 1
ATOM 2254 N N . SER A 1 280 ? 32.855 30.552 -2.913 1.00 46.03 280 SER A N 1
ATOM 2255 C CA . SER A 1 280 ? 32.702 30.910 -4.333 1.00 46.03 280 SER A CA 1
ATOM 2256 C C . SER A 1 280 ? 31.293 30.672 -4.905 1.00 46.03 280 SER A C 1
ATOM 2258 O O . SER A 1 280 ? 30.921 31.293 -5.900 1.00 46.03 280 SER A O 1
ATOM 2260 N N . ARG A 1 281 ? 30.487 29.809 -4.266 1.00 51.12 281 ARG A N 1
ATOM 2261 C CA . ARG A 1 281 ? 29.124 29.433 -4.689 1.00 51.12 281 ARG A CA 1
ATOM 2262 C C . ARG A 1 281 ? 28.014 30.158 -3.908 1.00 51.12 281 ARG A C 1
ATOM 2264 O O . ARG A 1 281 ? 26.846 29.803 -4.030 1.00 51.12 281 ARG A O 1
ATOM 2271 N N . GLY A 1 282 ? 28.361 31.186 -3.127 1.00 42.94 282 GLY A N 1
ATOM 2272 C CA . GLY A 1 282 ? 27.401 32.060 -2.436 1.00 42.94 282 GLY A CA 1
ATOM 2273 C C . GLY A 1 282 ? 27.061 31.683 -0.986 1.00 42.94 282 GLY A C 1
ATOM 2274 O O . GLY A 1 282 ? 26.158 32.298 -0.410 1.00 42.94 282 GLY A O 1
ATOM 2275 N N . SER A 1 283 ? 27.772 30.721 -0.383 1.00 45.47 283 SER A N 1
ATOM 2276 C CA . SER A 1 283 ? 27.650 30.360 1.041 1.00 45.47 283 SER A CA 1
ATOM 2277 C C . SER A 1 283 ? 28.729 31.066 1.875 1.00 45.47 283 SER A C 1
ATOM 2279 O O . SER A 1 283 ? 29.898 31.029 1.514 1.00 45.47 283 SER A O 1
ATOM 2281 N N . GLN A 1 284 ? 28.381 31.722 2.988 1.00 45.59 284 GLN A N 1
ATOM 2282 C CA . GLN A 1 284 ? 29.364 32.462 3.803 1.00 45.59 284 GLN A CA 1
ATOM 2283 C C . GLN A 1 284 ? 30.316 31.537 4.594 1.00 45.59 284 GLN A C 1
ATOM 2285 O O . GLN A 1 284 ? 29.917 30.472 5.068 1.00 45.59 284 GLN A O 1
ATOM 2290 N N . ASN A 1 285 ? 31.563 31.991 4.793 1.00 40.94 285 ASN A N 1
ATOM 2291 C CA . ASN A 1 285 ? 32.552 31.380 5.691 1.00 40.94 285 ASN A CA 1
ATOM 2292 C C . ASN A 1 285 ? 32.136 31.578 7.161 1.00 40.94 285 ASN A C 1
ATOM 2294 O O . ASN A 1 285 ? 31.917 32.710 7.591 1.00 40.94 285 ASN A O 1
ATOM 2298 N N . THR A 1 286 ? 32.048 30.496 7.942 1.00 38.69 286 THR A N 1
ATOM 2299 C CA . THR A 1 286 ? 31.631 30.541 9.358 1.00 38.69 286 THR A CA 1
ATOM 2300 C C . THR A 1 286 ? 32.797 30.384 10.331 1.00 38.69 286 THR A C 1
ATOM 2302 O O . THR A 1 286 ? 33.768 29.690 10.036 1.00 38.69 286 THR A O 1
ATOM 2305 N N . SER A 1 287 ? 32.652 30.983 11.520 1.00 37.31 287 SER A N 1
ATOM 2306 C CA . SER A 1 287 ? 33.549 30.865 12.681 1.00 37.31 287 SER A CA 1
ATOM 2307 C C . SER A 1 287 ? 33.057 29.889 13.772 1.00 37.31 287 SER A C 1
ATOM 2309 O O . SER A 1 287 ? 33.705 29.788 14.810 1.00 37.31 287 SER A O 1
ATOM 2311 N N . SER A 1 288 ? 31.939 29.167 13.574 1.00 41.66 288 SER A N 1
ATOM 2312 C CA . SER A 1 288 ? 31.372 28.203 14.542 1.00 41.66 288 SER A CA 1
ATOM 2313 C C . SER A 1 288 ? 31.387 26.743 14.052 1.00 41.66 288 SER A C 1
ATOM 2315 O O . SER A 1 288 ? 31.206 26.463 12.866 1.00 41.66 288 SER A O 1
ATOM 2317 N N . SER A 1 289 ? 31.621 25.807 14.982 1.00 45.09 289 SER A N 1
ATOM 2318 C CA . SER A 1 289 ? 31.929 24.382 14.756 1.00 45.09 289 SER A CA 1
ATOM 2319 C C . SER A 1 289 ? 30.703 23.458 14.663 1.00 45.09 289 SER A C 1
ATOM 2321 O O . SER A 1 289 ? 30.700 22.382 15.258 1.00 45.09 289 SER A O 1
ATOM 2323 N N . PHE A 1 290 ? 29.639 23.874 13.980 1.00 46.88 290 PHE A N 1
ATOM 2324 C CA . PHE A 1 290 ? 28.437 23.046 13.836 1.00 46.88 290 PHE A CA 1
ATOM 2325 C C . PHE A 1 290 ? 28.684 21.880 12.868 1.00 46.88 290 PHE A C 1
ATOM 2327 O O . PHE A 1 290 ? 28.987 22.140 11.703 1.00 46.88 290 PHE A O 1
ATOM 2334 N N . ARG A 1 291 ? 28.536 20.627 13.329 1.00 54.59 291 ARG A N 1
ATOM 2335 C CA . ARG A 1 291 ? 28.634 19.411 12.501 1.00 54.59 291 ARG A CA 1
ATOM 2336 C C . ARG A 1 291 ? 27.323 18.631 12.514 1.00 54.59 291 ARG A C 1
ATOM 2338 O O . ARG A 1 291 ? 26.756 18.415 13.580 1.00 54.59 291 ARG A O 1
ATOM 2345 N N . TYR A 1 292 ? 26.867 18.174 11.346 1.00 57.06 292 TYR A N 1
ATOM 2346 C CA . TYR A 1 292 ? 25.587 17.455 11.238 1.00 57.06 292 TYR A CA 1
ATOM 2347 C C . TYR A 1 292 ? 25.590 16.113 11.974 1.00 57.06 292 TYR A C 1
ATOM 2349 O O . TYR A 1 292 ? 24.562 15.735 12.515 1.00 57.06 292 TYR A O 1
ATOM 2357 N N . ARG A 1 293 ? 26.751 15.463 12.103 1.00 49.66 293 ARG A N 1
ATOM 2358 C CA . ARG A 1 293 ? 26.933 14.245 12.913 1.00 49.66 293 ARG A CA 1
ATOM 2359 C C . ARG A 1 293 ? 26.631 14.419 14.409 1.00 49.66 293 ARG A C 1
ATOM 2361 O O . ARG A 1 293 ? 26.411 13.443 15.116 1.00 49.66 293 ARG A O 1
ATOM 2368 N N . ASP A 1 294 ? 26.664 15.659 14.906 1.00 43.72 294 ASP A N 1
ATOM 2369 C CA . ASP A 1 294 ? 26.327 15.966 16.299 1.00 43.72 294 ASP A CA 1
ATOM 2370 C C . ASP A 1 294 ? 24.790 16.070 16.478 1.00 43.72 294 ASP A C 1
ATOM 2372 O O . ASP A 1 294 ? 24.289 16.124 17.603 1.00 43.72 294 ASP A O 1
ATOM 2376 N N . ILE A 1 295 ? 24.029 16.070 15.371 1.00 45.00 295 ILE A N 1
ATOM 2377 C CA . ILE A 1 295 ? 22.568 15.964 15.339 1.00 45.00 295 ILE A CA 1
ATOM 2378 C C . ILE A 1 295 ? 22.209 14.485 15.243 1.00 45.00 295 ILE A C 1
ATOM 2380 O O . ILE A 1 295 ? 22.326 13.859 14.192 1.00 45.00 295 ILE A O 1
ATOM 2384 N N . ILE A 1 296 ? 21.734 13.919 16.345 1.00 35.72 296 ILE A N 1
ATOM 2385 C CA . ILE A 1 296 ? 21.367 12.508 16.379 1.00 35.72 296 ILE A CA 1
ATOM 2386 C C . ILE A 1 296 ? 19.908 12.379 15.954 1.00 35.72 296 ILE A C 1
ATOM 2388 O O . ILE A 1 296 ? 19.000 12.723 16.714 1.00 35.72 296 ILE A O 1
ATOM 2392 N N . ALA A 1 297 ? 19.681 11.886 14.735 1.00 34.97 297 ALA A N 1
ATOM 2393 C CA . ALA A 1 297 ? 18.368 11.396 14.331 1.00 34.97 297 ALA A CA 1
ATOM 2394 C C . ALA A 1 297 ? 17.986 10.221 15.247 1.00 34.97 297 ALA A C 1
ATOM 2396 O O . ALA A 1 297 ? 18.820 9.363 15.546 1.00 34.97 297 ALA A O 1
ATOM 2397 N N . SER A 1 298 ? 16.751 10.190 15.754 1.00 30.34 298 SER A N 1
ATOM 2398 C CA . SER A 1 298 ? 16.317 9.067 16.585 1.00 30.34 298 SER A CA 1
ATOM 2399 C C . SER A 1 298 ? 16.308 7.783 15.791 1.00 30.34 298 SER A C 1
ATOM 2401 O O . SER A 1 298 ? 16.115 7.776 14.576 1.00 30.34 298 SER A O 1
ATOM 2403 N N . ASP A 1 299 ? 16.453 6.680 16.520 1.00 27.80 299 ASP A N 1
ATOM 2404 C CA . ASP A 1 299 ? 16.121 5.364 16.010 1.00 27.80 299 ASP A CA 1
ATOM 2405 C C . ASP A 1 299 ? 14.655 5.382 15.505 1.00 27.80 299 ASP A C 1
ATOM 2407 O O . ASP A 1 299 ? 13.712 5.368 16.287 1.00 27.80 299 ASP A O 1
ATOM 2411 N N . ARG A 1 300 ? 14.525 5.481 14.174 1.00 30.20 300 ARG A N 1
ATOM 2412 C CA . ARG A 1 300 ? 13.400 5.162 13.275 1.00 30.20 300 ARG A CA 1
ATOM 2413 C C . ARG A 1 300 ? 11.990 5.642 13.653 1.00 30.20 300 ARG A C 1
ATOM 2415 O O . ARG A 1 300 ? 11.312 5.031 14.468 1.00 30.20 300 ARG A O 1
ATOM 2422 N N . TRP A 1 301 ? 11.461 6.540 12.818 1.00 30.06 301 TRP A N 1
ATOM 2423 C CA . TRP A 1 301 ? 10.040 6.555 12.452 1.00 30.06 301 TRP A CA 1
ATOM 2424 C C . TRP A 1 301 ? 9.899 6.536 10.925 1.00 30.06 301 TRP A C 1
ATOM 2426 O O . TRP A 1 301 ? 9.987 7.564 10.266 1.00 30.06 301 TRP A O 1
ATOM 2436 N N . ILE A 1 302 ? 9.674 5.343 10.367 1.00 29.31 302 ILE A N 1
ATOM 2437 C CA . ILE A 1 302 ? 8.935 5.179 9.109 1.00 29.31 302 ILE A CA 1
ATOM 2438 C C . ILE A 1 302 ? 7.476 5.054 9.538 1.00 29.31 302 ILE A C 1
ATOM 2440 O O . ILE A 1 302 ? 6.978 3.957 9.779 1.00 29.31 302 ILE A O 1
ATOM 2444 N N . THR A 1 303 ? 6.797 6.179 9.720 1.00 27.36 303 THR A N 1
ATOM 2445 C CA . THR A 1 303 ? 5.343 6.192 9.890 1.00 27.36 303 THR A CA 1
ATOM 2446 C C . THR A 1 303 ? 4.785 7.366 9.127 1.00 27.36 303 THR A C 1
ATOM 2448 O O . THR A 1 303 ? 5.172 8.488 9.418 1.00 27.36 303 THR A O 1
ATOM 2451 N N . GLN A 1 304 ? 3.888 7.043 8.190 1.00 27.83 304 GLN A N 1
ATOM 2452 C CA . GLN A 1 304 ? 2.829 7.864 7.604 1.00 27.83 304 GLN A CA 1
ATOM 2453 C C . GLN A 1 304 ? 3.152 9.347 7.374 1.00 27.83 304 GLN A C 1
ATOM 2455 O O . GLN A 1 304 ? 3.396 10.101 8.308 1.00 27.83 304 GLN A O 1
ATOM 2460 N N . ALA A 1 305 ? 2.973 9.795 6.131 1.00 24.70 305 ALA A N 1
ATOM 2461 C CA . ALA A 1 305 ? 2.743 11.199 5.814 1.00 24.70 305 ALA A CA 1
ATOM 2462 C C . ALA A 1 305 ? 1.529 11.728 6.611 1.00 24.70 305 ALA A C 1
ATOM 2464 O O . ALA A 1 305 ? 0.398 11.716 6.131 1.00 24.70 305 ALA A O 1
ATOM 2465 N N . HIS A 1 306 ? 1.745 12.135 7.862 1.00 27.86 306 HIS A N 1
ATOM 2466 C CA . HIS A 1 306 ? 0.815 12.970 8.605 1.00 27.86 306 HIS A CA 1
ATOM 2467 C C . HIS A 1 306 ? 1.011 14.386 8.090 1.00 27.86 306 HIS A C 1
ATOM 2469 O O . HIS A 1 306 ? 2.132 14.892 8.037 1.00 27.86 306 HIS A O 1
ATOM 2475 N N . GLU A 1 307 ? -0.097 14.985 7.665 1.00 31.69 307 GLU A N 1
ATOM 2476 C CA . GLU A 1 307 ? -0.223 16.390 7.295 1.00 31.69 307 GLU A CA 1
ATOM 2477 C C . GLU A 1 307 ? 0.547 17.265 8.300 1.00 31.69 307 GLU A C 1
ATOM 2479 O O . GLU A 1 307 ? 0.209 17.300 9.482 1.00 31.69 307 GLU A O 1
ATOM 2484 N N . GLN A 1 308 ? 1.590 17.970 7.851 1.00 33.50 308 GLN A N 1
ATOM 2485 C CA . GLN A 1 308 ? 2.261 18.981 8.667 1.00 33.50 308 GLN A CA 1
ATOM 2486 C C . GLN A 1 308 ? 2.478 20.272 7.879 1.00 33.50 308 GLN A C 1
ATOM 2488 O O . GLN A 1 308 ? 2.833 20.283 6.701 1.00 33.50 308 GLN A O 1
ATOM 2493 N N . ILE A 1 309 ? 2.171 21.368 8.569 1.00 30.95 309 ILE A N 1
ATOM 2494 C CA . ILE A 1 309 ? 2.005 22.723 8.054 1.00 30.95 309 ILE A CA 1
ATOM 2495 C C . ILE A 1 309 ? 3.378 23.380 7.883 1.00 30.95 309 ILE A C 1
ATOM 2497 O O . ILE A 1 309 ? 4.066 23.650 8.863 1.00 30.95 309 ILE A O 1
ATOM 2501 N N . MET A 1 310 ? 3.732 23.738 6.649 1.00 28.94 310 MET A N 1
ATOM 2502 C CA . MET A 1 310 ? 4.824 24.672 6.363 1.00 28.94 310 MET A CA 1
ATOM 2503 C C . MET A 1 310 ? 4.214 26.038 6.040 1.00 28.94 310 MET A C 1
ATOM 2505 O O . MET A 1 310 ? 3.543 26.187 5.020 1.00 28.94 310 MET A O 1
ATOM 2509 N N . THR A 1 311 ? 4.419 27.043 6.897 1.00 30.80 311 THR A N 1
ATOM 2510 C CA . THR A 1 311 ? 3.951 28.416 6.632 1.00 30.80 311 THR A CA 1
ATOM 2511 C C . THR A 1 311 ? 5.139 29.343 6.399 1.00 30.80 311 THR A C 1
ATOM 2513 O O . THR A 1 311 ? 6.009 29.480 7.251 1.00 30.80 311 THR A O 1
ATOM 2516 N N . THR A 1 312 ? 5.152 30.031 5.256 1.00 28.83 312 THR A N 1
ATOM 2517 C CA . THR A 1 312 ? 5.991 31.218 5.028 1.00 28.83 312 THR A CA 1
ATOM 2518 C C . THR A 1 312 ? 5.077 32.441 5.041 1.00 28.83 312 THR A C 1
ATOM 2520 O O . THR A 1 312 ? 4.141 32.497 4.246 1.00 28.83 312 THR A O 1
ATOM 2523 N N . VAL A 1 313 ? 5.309 33.413 5.930 1.00 28.67 313 VAL A N 1
ATOM 2524 C CA . VAL A 1 313 ? 4.566 34.686 5.927 1.00 28.67 313 VAL A CA 1
ATOM 2525 C C . VAL A 1 313 ? 5.445 35.772 5.312 1.00 28.67 313 VAL A C 1
ATOM 2527 O O . VAL A 1 313 ? 6.443 36.186 5.899 1.00 28.67 313 VAL A O 1
ATOM 2530 N N . THR A 1 314 ? 5.072 36.248 4.124 1.00 26.59 314 THR A N 1
ATOM 2531 C CA . THR A 1 314 ? 5.664 37.427 3.479 1.00 26.59 314 THR A CA 1
ATOM 2532 C C . THR A 1 314 ? 4.671 38.585 3.513 1.00 26.59 314 THR A C 1
ATOM 2534 O O . THR A 1 314 ? 3.505 38.450 3.156 1.00 26.59 314 THR A O 1
ATOM 2537 N N . THR A 1 315 ? 5.124 39.766 3.930 1.00 25.91 315 THR A N 1
ATOM 2538 C CA . THR A 1 315 ? 4.275 40.963 4.078 1.00 25.91 315 THR A CA 1
ATOM 2539 C C . THR A 1 315 ? 4.057 41.740 2.774 1.00 25.91 315 THR A C 1
ATOM 2541 O O . THR A 1 315 ? 3.479 42.825 2.797 1.00 25.91 315 THR A O 1
ATOM 2544 N N . THR A 1 316 ? 4.484 41.229 1.611 1.00 26.56 316 THR A N 1
ATOM 2545 C CA . THR A 1 316 ? 4.357 41.970 0.345 1.00 26.56 316 THR A CA 1
ATOM 2546 C C . THR A 1 316 ? 3.838 41.119 -0.819 1.00 26.56 316 THR A C 1
ATOM 2548 O O . THR A 1 316 ? 4.552 40.300 -1.378 1.00 26.56 316 THR A O 1
ATOM 2551 N N . ARG A 1 317 ? 2.596 41.444 -1.215 1.00 26.22 317 ARG A N 1
ATOM 2552 C CA . ARG A 1 317 ? 1.832 41.044 -2.417 1.00 26.22 317 ARG A CA 1
ATOM 2553 C C . ARG A 1 317 ? 1.336 39.590 -2.500 1.00 26.22 317 ARG A C 1
ATOM 2555 O O . ARG A 1 317 ? 2.089 38.632 -2.447 1.00 26.22 317 ARG A O 1
ATOM 2562 N N . ASN A 1 318 ? 0.021 39.494 -2.713 1.00 27.95 318 ASN A N 1
ATOM 2563 C CA . ASN A 1 318 ? -0.799 38.299 -2.924 1.00 27.95 318 ASN A CA 1
ATOM 2564 C C . ASN A 1 318 ? -0.436 37.518 -4.207 1.00 27.95 318 ASN A C 1
ATOM 2566 O O . ASN A 1 318 ? -1.239 37.482 -5.140 1.00 27.95 318 ASN A O 1
ATOM 2570 N N . GLU A 1 319 ? 0.726 36.873 -4.275 1.00 24.00 319 GLU A N 1
ATOM 2571 C CA . GLU A 1 319 ? 1.004 35.869 -5.312 1.00 24.00 319 GLU A CA 1
ATOM 2572 C C . GLU A 1 319 ? 1.304 34.511 -4.669 1.00 24.00 319 GLU A C 1
ATOM 2574 O O . GLU A 1 319 ? 2.240 34.347 -3.890 1.00 24.00 319 GLU A O 1
ATOM 2579 N N . VAL A 1 320 ? 0.432 33.546 -4.971 1.00 25.69 320 VAL A N 1
ATOM 2580 C CA . VAL A 1 320 ? 0.437 32.176 -4.454 1.00 25.69 320 VAL A CA 1
ATOM 2581 C C . VAL A 1 320 ? 0.964 31.258 -5.550 1.00 25.69 320 VAL A C 1
ATOM 2583 O O . VAL A 1 320 ? 0.348 31.146 -6.608 1.00 25.69 320 VAL A O 1
ATOM 2586 N N . THR A 1 321 ? 2.043 30.530 -5.271 1.00 22.95 321 THR A N 1
ATOM 2587 C CA . THR A 1 321 ? 2.433 29.354 -6.060 1.00 22.95 321 THR A CA 1
ATOM 2588 C C . THR A 1 321 ? 2.921 28.259 -5.125 1.00 22.95 321 THR A C 1
ATOM 2590 O O . THR A 1 321 ? 4.079 28.261 -4.720 1.00 22.95 321 THR A O 1
ATOM 2593 N N . THR A 1 322 ? 2.002 27.372 -4.735 1.00 24.14 322 THR A N 1
ATOM 2594 C CA . THR A 1 322 ? 2.092 25.892 -4.713 1.00 24.14 322 THR A CA 1
ATOM 2595 C C . THR A 1 322 ? 0.968 25.361 -3.813 1.00 24.14 322 THR A C 1
ATOM 2597 O O . THR A 1 322 ? 0.704 25.908 -2.745 1.00 24.14 322 THR A O 1
ATOM 2600 N N . VAL A 1 323 ? 0.250 24.337 -4.278 1.00 22.97 323 VAL A N 1
ATOM 2601 C CA . VAL A 1 323 ? -0.929 23.763 -3.615 1.00 22.97 323 VAL A CA 1
ATOM 2602 C C . VAL A 1 323 ? -0.499 22.573 -2.753 1.00 22.97 323 VAL A C 1
ATOM 2604 O O . VAL A 1 323 ? -0.110 21.541 -3.288 1.00 22.97 323 VAL A O 1
ATOM 2607 N N . LEU A 1 324 ? -0.627 22.708 -1.433 1.00 27.95 324 LEU A N 1
ATOM 2608 C CA . LEU A 1 324 ? -0.781 21.610 -0.471 1.00 27.95 324 LEU A CA 1
ATOM 2609 C C . LEU A 1 324 ? -2.051 21.896 0.362 1.00 27.95 324 LEU A C 1
ATOM 2611 O O . LEU A 1 324 ? -2.458 23.061 0.440 1.00 27.95 324 LEU A O 1
ATOM 2615 N N . PRO A 1 325 ? -2.753 20.879 0.900 1.00 26.67 325 PRO A N 1
ATOM 2616 C CA . PRO A 1 325 ? -4.152 21.006 1.313 1.00 26.67 325 PRO A CA 1
ATOM 2617 C C . PRO A 1 325 ? -4.353 22.047 2.423 1.00 26.67 325 PRO A C 1
ATOM 2619 O O . PRO A 1 325 ? -3.824 21.939 3.523 1.00 26.67 325 PRO A O 1
ATOM 2622 N N . LEU A 1 326 ? -5.149 23.067 2.107 1.00 33.25 326 LEU A N 1
ATOM 2623 C CA . LEU A 1 326 ? -5.528 24.179 2.973 1.00 33.25 326 LEU A CA 1
ATOM 2624 C C . LEU A 1 326 ? -6.746 23.801 3.826 1.00 33.25 326 LEU A C 1
ATOM 2626 O O . LEU A 1 326 ? -7.850 23.713 3.285 1.00 33.25 326 LEU A O 1
ATOM 2630 N N . LEU A 1 327 ? -6.587 23.667 5.149 1.00 30.77 327 LEU A N 1
ATOM 2631 C CA . LEU A 1 327 ? -7.736 23.825 6.056 1.00 30.77 327 LEU A CA 1
ATOM 2632 C C . LEU A 1 327 ? -7.472 24.524 7.400 1.00 30.77 327 LEU A C 1
ATOM 2634 O O . LEU A 1 327 ? -8.420 25.092 7.930 1.00 30.77 327 LEU A O 1
ATOM 2638 N N . ASP A 1 328 ? -6.228 24.648 7.876 1.00 37.22 328 ASP A N 1
ATOM 2639 C CA . ASP A 1 328 ? -5.936 25.408 9.115 1.00 37.22 328 ASP A CA 1
ATOM 2640 C C . ASP A 1 328 ? -5.299 26.790 8.899 1.00 37.22 328 ASP A C 1
ATOM 2642 O O . ASP A 1 328 ? -5.164 27.583 9.834 1.00 37.22 328 ASP A O 1
ATOM 2646 N N . TYR A 1 329 ? -4.984 27.148 7.651 1.00 33.59 329 TYR A N 1
ATOM 2647 C CA . TYR A 1 329 ? -4.359 28.435 7.330 1.00 33.59 329 TYR A CA 1
ATOM 2648 C C . TYR A 1 329 ? -5.222 29.633 7.748 1.00 33.59 329 TYR A C 1
ATOM 2650 O O . TYR A 1 329 ? -4.703 30.594 8.301 1.00 33.59 329 TYR A O 1
ATOM 2658 N N . GLN A 1 330 ? -6.547 29.579 7.565 1.00 33.06 330 GLN A N 1
ATOM 2659 C CA . GLN A 1 330 ? -7.421 30.719 7.869 1.00 33.06 330 GLN A CA 1
ATOM 2660 C C . GLN A 1 330 ? -7.541 30.994 9.380 1.00 33.06 330 GLN A C 1
ATOM 2662 O O . GLN A 1 330 ? -7.764 32.137 9.775 1.00 33.06 330 GLN A O 1
ATOM 2667 N N . LEU A 1 331 ? -7.395 29.970 10.231 1.00 33.75 331 LEU A N 1
ATOM 2668 C CA . LEU A 1 331 ? -7.513 30.105 11.687 1.00 33.75 331 LEU A CA 1
ATOM 2669 C C . LEU A 1 331 ? -6.224 30.664 12.307 1.00 33.75 331 LEU A C 1
ATOM 2671 O O . LEU A 1 331 ? -6.299 31.486 13.218 1.00 33.75 331 LEU A O 1
ATOM 2675 N N . VAL A 1 332 ? -5.064 30.256 11.782 1.00 32.94 332 VAL A N 1
ATOM 2676 C CA . VAL A 1 332 ? -3.742 30.766 12.183 1.00 32.94 332 VAL A CA 1
ATOM 2677 C C . VAL A 1 332 ? -3.502 32.170 11.608 1.00 32.94 332 VAL A C 1
ATOM 2679 O O . VAL A 1 332 ? -3.089 33.071 12.333 1.00 32.94 332 VAL A O 1
ATOM 2682 N N . PHE A 1 333 ? -3.853 32.407 10.339 1.00 32.88 333 PHE A N 1
ATOM 2683 C CA . PHE A 1 333 ? -3.691 33.700 9.661 1.00 32.88 333 PHE A CA 1
ATOM 2684 C C . PHE A 1 333 ? -4.584 34.807 10.244 1.00 32.88 333 PHE A C 1
ATOM 2686 O O . PHE A 1 333 ? -4.127 35.932 10.406 1.00 32.88 333 PHE A O 1
ATOM 2693 N N . ASN A 1 334 ? -5.833 34.500 10.623 1.00 33.53 334 ASN A N 1
ATOM 2694 C CA . ASN A 1 334 ? -6.734 35.488 11.237 1.00 33.53 334 ASN A CA 1
ATOM 2695 C C . ASN A 1 334 ? -6.400 35.801 12.711 1.00 33.53 334 ASN A C 1
ATOM 2697 O O . ASN A 1 334 ? -6.966 36.745 13.257 1.00 33.53 334 ASN A O 1
ATOM 2701 N N . LYS A 1 335 ? -5.539 35.008 13.368 1.00 32.44 335 LYS A N 1
ATOM 2702 C CA . LYS A 1 335 ? -5.168 35.177 14.788 1.00 32.44 335 LYS A CA 1
ATOM 2703 C C . LYS A 1 335 ? -3.746 35.704 15.001 1.00 32.44 335 LYS A C 1
ATOM 2705 O O . LYS A 1 335 ? -3.442 36.180 16.090 1.00 32.44 335 LYS A O 1
ATOM 2710 N N . LEU A 1 336 ? -2.901 35.671 13.971 1.00 30.83 336 LEU A N 1
ATOM 2711 C CA . LEU A 1 336 ? -1.647 36.420 13.916 1.00 30.83 336 LEU A CA 1
ATOM 2712 C C . LEU A 1 336 ? -1.951 37.883 13.548 1.00 30.83 336 LEU A C 1
ATOM 2714 O O . LEU A 1 336 ? -1.701 38.325 12.427 1.00 30.83 336 LEU A O 1
ATOM 2718 N N . GLU A 1 337 ? -2.515 38.651 14.485 1.00 26.52 337 GLU A N 1
ATOM 2719 C CA . GLU A 1 337 ? -2.484 40.112 14.375 1.00 26.52 337 GLU A CA 1
ATOM 2720 C C . GLU A 1 337 ? -1.023 40.565 14.496 1.00 26.52 337 GLU A C 1
ATOM 2722 O O . GLU A 1 337 ? -0.433 40.569 15.576 1.00 26.52 337 GLU A O 1
ATOM 2727 N N . PHE A 1 338 ? -0.411 40.917 13.364 1.00 28.58 338 PHE A N 1
ATOM 2728 C CA . PHE A 1 338 ? 0.914 41.521 13.356 1.00 28.58 338 PHE A CA 1
ATOM 2729 C C . PHE A 1 338 ? 0.848 42.888 14.036 1.00 28.58 338 PHE A C 1
ATOM 2731 O O . PHE A 1 338 ? 0.176 43.811 13.566 1.00 28.58 338 PHE A O 1
ATOM 2738 N N . PHE A 1 339 ? 1.569 43.002 15.149 1.00 30.11 339 PHE A N 1
ATOM 2739 C CA . PHE A 1 339 ? 1.829 44.273 15.793 1.00 30.11 339 PHE A CA 1
ATOM 2740 C C . PHE A 1 339 ? 2.621 45.188 14.851 1.00 30.11 339 PHE A C 1
ATOM 2742 O O . PHE A 1 339 ? 3.686 44.835 14.348 1.00 30.11 339 PHE A O 1
ATOM 2749 N N . ASP A 1 340 ? 2.068 46.392 14.726 1.00 30.39 340 ASP A N 1
ATOM 2750 C CA . ASP A 1 340 ? 2.638 47.644 14.237 1.00 30.39 340 ASP A CA 1
ATOM 2751 C C . ASP A 1 340 ? 2.406 48.009 12.753 1.00 30.39 340 ASP A C 1
ATOM 2753 O O . ASP A 1 340 ? 3.080 47.555 11.829 1.00 30.39 340 ASP A O 1
ATOM 2757 N N . ARG A 1 341 ? 1.443 48.923 12.546 1.00 30.19 341 ARG A N 1
ATOM 2758 C CA . ARG A 1 341 ? 1.137 49.589 11.268 1.00 30.19 341 ARG A CA 1
ATOM 2759 C C . ARG A 1 341 ? 2.154 50.685 10.899 1.00 30.19 341 ARG A C 1
ATOM 2761 O O . ARG A 1 341 ? 1.982 51.303 9.851 1.00 30.19 341 ARG A O 1
ATOM 2768 N N . GLU A 1 342 ? 3.192 50.929 11.705 1.00 33.31 342 GLU A N 1
ATOM 2769 C CA . GLU A 1 342 ? 4.124 52.052 11.503 1.00 33.31 342 GLU A CA 1
ATOM 2770 C C . GLU A 1 342 ? 5.600 51.663 11.277 1.00 33.31 342 GLU A C 1
ATOM 2772 O O . GLU A 1 342 ? 6.465 52.538 11.198 1.00 33.31 342 GLU A O 1
ATOM 2777 N N . ALA A 1 343 ? 5.931 50.379 11.088 1.00 34.16 343 ALA A N 1
ATOM 2778 C CA . ALA A 1 343 ? 7.307 49.980 10.778 1.00 34.16 343 ALA A CA 1
ATOM 2779 C C . ALA A 1 343 ? 7.714 50.372 9.330 1.00 34.16 343 ALA A C 1
ATOM 2781 O O . ALA A 1 343 ? 7.091 49.928 8.364 1.00 34.16 343 ALA A O 1
ATOM 2782 N N . PRO A 1 344 ? 8.796 51.152 9.120 1.00 30.38 344 PRO A N 1
ATOM 2783 C CA . PRO A 1 344 ? 9.102 51.765 7.822 1.00 30.38 344 PRO A CA 1
ATOM 2784 C C . PRO A 1 344 ? 9.744 50.832 6.773 1.00 30.38 344 PRO A C 1
ATOM 2786 O O . PRO A 1 344 ? 10.121 51.313 5.701 1.00 30.38 344 PRO A O 1
ATOM 2789 N N . ARG A 1 345 ? 9.911 49.524 7.036 1.00 30.88 345 ARG A N 1
ATOM 2790 C CA . ARG A 1 345 ? 10.434 48.539 6.060 1.00 30.88 345 ARG A CA 1
ATOM 2791 C C . ARG A 1 345 ? 9.843 47.135 6.281 1.00 30.88 345 ARG A C 1
ATOM 2793 O O . ARG A 1 345 ? 9.716 46.737 7.436 1.00 30.88 345 ARG A O 1
ATOM 2800 N N . PRO A 1 346 ? 9.543 46.373 5.209 1.00 28.66 346 PRO A N 1
ATOM 2801 C CA . PRO A 1 346 ? 9.050 45.001 5.317 1.00 28.66 346 PRO A CA 1
ATOM 2802 C C . PRO A 1 346 ? 10.148 44.066 5.842 1.00 28.66 346 PRO A C 1
ATOM 2804 O O . PRO A 1 346 ? 11.288 44.120 5.378 1.00 28.66 346 PRO A O 1
ATOM 2807 N N . ILE A 1 347 ? 9.799 43.219 6.811 1.00 31.88 347 ILE A N 1
ATOM 2808 C CA . ILE A 1 347 ? 10.661 42.183 7.393 1.00 31.88 347 ILE A CA 1
ATOM 2809 C C . ILE A 1 347 ? 9.971 40.834 7.152 1.00 31.88 347 ILE A C 1
ATOM 2811 O O . ILE A 1 347 ? 8.768 40.707 7.388 1.00 31.88 347 ILE A O 1
ATOM 2815 N N . THR A 1 348 ? 10.723 39.855 6.651 1.00 31.45 348 THR A N 1
ATOM 2816 C CA . THR A 1 348 ? 10.285 38.462 6.477 1.00 31.45 348 THR A CA 1
ATOM 2817 C C . THR A 1 348 ? 10.672 37.680 7.733 1.00 31.45 348 THR A C 1
ATOM 2819 O O . THR A 1 348 ? 11.778 37.845 8.241 1.00 31.45 348 THR A O 1
ATOM 2822 N N . THR A 1 349 ? 9.776 36.849 8.265 1.00 32.16 349 THR A N 1
ATOM 2823 C CA . THR A 1 349 ? 10.082 35.940 9.381 1.00 32.16 349 THR A CA 1
ATOM 2824 C C . THR A 1 349 ? 9.739 34.522 8.947 1.00 32.16 349 THR A C 1
ATOM 2826 O O . THR A 1 349 ? 8.585 34.224 8.641 1.00 32.16 349 THR A O 1
ATOM 2829 N N . HIS A 1 350 ? 10.747 33.654 8.897 1.00 31.44 350 HIS A N 1
ATOM 2830 C CA . HIS A 1 350 ? 10.571 32.228 8.644 1.00 31.44 350 HIS A CA 1
ATOM 2831 C C . HIS A 1 350 ? 10.353 31.504 9.980 1.00 31.44 350 HIS A C 1
ATOM 2833 O O . HIS A 1 350 ? 11.118 31.705 10.918 1.00 31.44 350 HIS A O 1
ATOM 2839 N N . VAL A 1 351 ? 9.296 30.694 10.081 1.00 31.70 351 VAL A N 1
ATOM 2840 C CA . VAL A 1 351 ? 9.008 29.854 11.253 1.00 31.70 351 VAL A CA 1
ATOM 2841 C C . VAL A 1 351 ? 8.776 28.434 10.752 1.00 31.70 351 VAL A C 1
ATOM 2843 O O . VAL A 1 351 ? 7.865 28.205 9.961 1.00 31.70 351 VAL A O 1
ATOM 2846 N N . ALA A 1 352 ? 9.594 27.488 11.207 1.00 31.70 352 ALA A N 1
ATOM 2847 C CA . ALA A 1 352 ? 9.391 26.064 10.971 1.00 31.70 352 ALA A CA 1
ATOM 2848 C C . ALA A 1 352 ? 9.058 25.386 12.305 1.00 31.70 352 ALA A C 1
ATOM 2850 O O . ALA A 1 352 ? 9.794 25.540 13.280 1.00 31.70 352 ALA A O 1
ATOM 2851 N N . VAL A 1 353 ? 7.942 24.657 12.348 1.00 33.09 353 VAL A N 1
ATOM 2852 C CA . VAL A 1 353 ? 7.545 23.818 13.484 1.00 33.09 353 VAL A CA 1
ATOM 2853 C C . VAL A 1 353 ? 7.621 22.372 13.012 1.00 33.09 353 VAL A C 1
ATOM 2855 O O . VAL A 1 353 ? 6.804 21.935 12.212 1.00 33.09 353 VAL A O 1
ATOM 2858 N N . LEU A 1 354 ? 8.637 21.646 13.461 1.00 33.09 354 LEU A N 1
ATOM 2859 C CA . LEU A 1 354 ? 8.761 20.203 13.287 1.00 33.09 354 LEU A CA 1
ATOM 2860 C C . LEU A 1 354 ? 8.092 19.480 14.476 1.00 33.09 354 LEU A C 1
ATOM 2862 O O . LEU A 1 354 ? 7.909 20.060 15.542 1.00 33.09 354 LEU A O 1
ATOM 2866 N N . ASN A 1 355 ? 7.718 18.214 14.332 1.00 31.62 355 ASN A N 1
ATOM 2867 C CA . ASN A 1 355 ? 7.232 17.395 15.444 1.00 31.62 355 ASN A CA 1
ATOM 2868 C C . ASN A 1 355 ? 8.112 16.142 15.504 1.00 31.62 355 ASN A C 1
ATOM 2870 O O . ASN A 1 355 ? 8.065 15.328 14.588 1.00 31.62 355 ASN A O 1
ATOM 2874 N N . HIS A 1 356 ? 8.952 16.005 16.533 1.00 31.23 356 HIS A N 1
ATOM 2875 C CA . HIS A 1 356 ? 9.853 14.858 16.685 1.00 31.23 356 HIS A CA 1
ATOM 2876 C C . HIS A 1 356 ? 9.817 14.311 18.114 1.00 31.23 356 HIS A C 1
ATOM 2878 O O . HIS A 1 356 ? 9.967 15.056 19.081 1.00 31.23 356 HIS A O 1
ATOM 2884 N N . THR A 1 357 ? 9.706 12.987 18.242 1.00 27.02 357 THR A N 1
ATOM 2885 C CA . THR A 1 357 ? 9.997 12.234 19.472 1.00 27.02 357 THR A CA 1
ATOM 2886 C C . THR A 1 357 ? 11.230 11.354 19.239 1.00 27.02 357 THR A C 1
ATOM 2888 O O . THR A 1 357 ? 11.286 10.597 18.269 1.00 27.02 357 THR A O 1
ATOM 2891 N N . LEU A 1 358 ? 12.247 11.474 20.104 1.00 33.34 358 LEU A N 1
ATOM 2892 C CA . LEU A 1 358 ? 13.498 10.709 20.024 1.00 33.34 358 LEU A CA 1
ATOM 2893 C C . LEU A 1 358 ? 13.649 9.797 21.256 1.00 33.34 358 LEU A C 1
ATOM 2895 O O . LEU A 1 358 ? 13.691 10.293 22.377 1.00 33.34 358 LEU A O 1
ATOM 2899 N N . GLU A 1 359 ? 13.769 8.478 21.067 1.00 32.75 359 GLU A N 1
ATOM 2900 C CA . GLU A 1 359 ? 13.810 7.492 22.170 1.00 32.75 359 GLU A CA 1
ATOM 2901 C C . GLU A 1 359 ? 15.192 7.296 22.829 1.00 32.75 359 GLU A C 1
ATOM 2903 O O . GLU A 1 359 ? 15.286 6.678 23.887 1.00 32.75 359 GLU A O 1
ATOM 2908 N N . LYS A 1 360 ? 16.281 7.842 22.269 1.00 30.09 360 LYS A N 1
ATOM 2909 C CA . LYS A 1 360 ? 17.650 7.540 22.746 1.00 30.09 360 LYS A CA 1
ATOM 2910 C C . LYS A 1 360 ? 18.295 8.599 23.652 1.00 30.09 360 LYS A C 1
ATOM 2912 O O . LYS A 1 360 ? 19.353 8.343 24.220 1.00 30.09 360 LYS A O 1
ATOM 2917 N N . TYR A 1 361 ? 17.657 9.759 23.834 1.00 29.42 361 TYR A N 1
ATOM 2918 C CA . TYR A 1 361 ? 18.132 10.840 24.709 1.00 29.42 361 TYR A CA 1
ATOM 2919 C C . TYR A 1 361 ? 16.964 11.420 25.521 1.00 29.42 361 TYR A C 1
ATOM 2921 O O . TYR A 1 361 ? 16.088 12.047 24.931 1.00 29.42 361 TYR A O 1
ATOM 2929 N N . PRO A 1 362 ? 16.951 11.340 26.869 1.00 29.36 362 PRO A N 1
ATOM 2930 C CA . PRO A 1 362 ? 15.928 12.009 27.687 1.00 29.36 362 PRO A CA 1
ATOM 2931 C C . PRO A 1 362 ? 15.990 13.552 27.622 1.00 29.36 362 PRO A C 1
ATOM 2933 O O . PRO A 1 362 ? 15.182 14.232 28.256 1.00 29.36 362 PRO A O 1
ATOM 2936 N N . GLN A 1 363 ? 16.983 14.115 26.919 1.00 31.75 363 GLN A N 1
ATOM 2937 C CA . GLN A 1 363 ? 17.286 15.548 26.833 1.00 31.75 363 GLN A CA 1
ATOM 2938 C C . GLN A 1 363 ? 17.822 15.938 25.438 1.00 31.75 363 GLN A C 1
ATOM 2940 O O . GLN A 1 363 ? 18.930 16.450 25.316 1.00 31.75 363 GLN A O 1
ATOM 2945 N N . GLY A 1 364 ? 17.054 15.667 24.377 1.00 26.52 364 GLY A N 1
ATOM 2946 C CA . GLY A 1 364 ? 17.342 16.120 23.005 1.00 26.52 364 GLY A CA 1
ATOM 2947 C C . GLY A 1 364 ? 16.421 17.268 22.574 1.00 26.52 364 GLY A C 1
ATOM 2948 O O . GLY A 1 364 ? 15.233 17.243 22.879 1.00 26.52 364 GLY A O 1
ATOM 2949 N N . ALA A 1 365 ? 16.985 18.286 21.921 1.00 29.08 365 ALA A N 1
ATOM 2950 C CA . ALA A 1 365 ? 16.413 19.619 21.716 1.00 29.08 365 ALA A CA 1
ATOM 2951 C C . ALA A 1 365 ? 15.787 19.857 20.324 1.00 29.08 365 ALA A C 1
ATOM 2953 O O . ALA A 1 365 ? 16.125 19.191 19.350 1.00 29.08 365 ALA A O 1
ATOM 2954 N N . PHE A 1 366 ? 14.919 20.871 20.240 1.00 33.19 366 PHE A N 1
ATOM 2955 C CA . PHE A 1 366 ? 14.138 21.270 19.065 1.00 33.19 366 PHE A CA 1
ATOM 2956 C C . PHE A 1 366 ? 14.573 22.637 18.506 1.00 33.19 366 PHE A C 1
ATOM 2958 O O . PHE A 1 366 ? 14.394 23.628 19.194 1.00 33.19 366 PHE A O 1
ATOM 2965 N N . CYS A 1 367 ? 15.110 22.758 17.289 1.00 30.09 367 CYS A N 1
ATOM 2966 C CA . CYS A 1 367 ? 15.679 24.032 16.809 1.00 30.09 367 CYS A CA 1
ATOM 2967 C C . CYS A 1 367 ? 14.638 24.974 16.155 1.00 30.09 367 CYS A C 1
ATOM 2969 O O . CYS A 1 367 ? 14.121 24.667 15.084 1.00 30.09 367 CYS A O 1
ATOM 2971 N N . LEU A 1 368 ? 14.390 26.152 16.749 1.00 32.81 368 LEU A N 1
ATOM 2972 C CA . LEU A 1 368 ? 13.754 27.303 16.084 1.00 32.81 368 LEU A CA 1
ATOM 2973 C C . LEU A 1 368 ? 14.826 28.217 15.469 1.00 32.81 368 LEU A C 1
ATOM 2975 O O . LEU A 1 368 ? 15.649 28.787 16.188 1.00 32.81 368 LEU A O 1
ATOM 2979 N N . LEU A 1 369 ? 14.774 28.423 14.152 1.00 29.95 369 LEU A N 1
ATOM 2980 C CA . LEU A 1 369 ? 15.517 29.481 13.460 1.00 29.95 369 LEU A CA 1
ATOM 2981 C C . LEU A 1 369 ? 14.624 30.724 13.349 1.00 29.95 369 LEU A C 1
ATOM 2983 O O . LEU A 1 369 ? 13.744 30.782 12.499 1.00 29.95 369 LEU A O 1
ATOM 2987 N N . LEU A 1 370 ? 14.841 31.715 14.219 1.00 32.47 370 LEU A N 1
ATOM 2988 C CA . LEU A 1 370 ? 14.216 33.037 14.108 1.00 32.47 370 LEU A CA 1
ATOM 2989 C C . LEU A 1 370 ? 15.144 33.975 13.334 1.00 32.47 370 LEU A C 1
ATOM 2991 O O . LEU A 1 370 ? 16.276 34.224 13.756 1.00 32.47 370 LEU A O 1
ATOM 2995 N N . GLU A 1 371 ? 14.665 34.540 12.227 1.00 32.22 371 GLU A N 1
ATOM 2996 C CA . GLU A 1 371 ? 15.362 35.649 11.576 1.00 32.22 371 GLU A CA 1
ATOM 2997 C C . GLU A 1 371 ? 15.109 36.973 12.329 1.00 32.22 371 GLU A C 1
ATOM 2999 O O . GLU A 1 371 ? 14.062 37.205 12.935 1.00 32.22 371 GLU A O 1
ATOM 3004 N N . ARG A 1 372 ? 16.136 37.826 12.348 1.00 36.78 372 ARG A N 1
ATOM 3005 C CA . ARG A 1 372 ? 16.364 38.943 13.277 1.00 36.78 372 ARG A CA 1
ATOM 3006 C C . ARG A 1 372 ? 15.252 40.015 13.276 1.00 36.78 372 ARG A C 1
ATOM 3008 O O . ARG A 1 372 ? 15.129 40.774 12.319 1.00 36.78 372 ARG A O 1
ATOM 3015 N N . HIS A 1 373 ? 14.549 40.197 14.402 1.00 35.69 373 HIS A N 1
ATOM 3016 C CA . HIS A 1 373 ? 13.636 41.334 14.621 1.00 35.69 373 HIS A CA 1
ATOM 3017 C C . HIS A 1 373 ? 14.320 42.465 15.427 1.00 35.69 373 HIS A C 1
ATOM 3019 O O . HIS A 1 373 ? 14.845 42.212 16.512 1.00 35.69 373 HIS A O 1
ATOM 3025 N N . PRO A 1 374 ? 14.249 43.743 14.999 1.00 36.03 374 PRO A N 1
ATOM 3026 C CA . PRO A 1 374 ? 14.804 44.883 15.748 1.00 36.03 374 PRO A CA 1
ATOM 3027 C C . PRO A 1 374 ? 14.250 45.088 17.174 1.00 36.03 374 PRO A C 1
ATOM 3029 O O . PRO A 1 374 ? 14.900 45.736 17.991 1.00 36.03 374 PRO A O 1
ATOM 3032 N N . TYR A 1 375 ? 13.069 44.544 17.491 1.00 37.56 375 TYR A N 1
ATOM 3033 C CA . TYR A 1 375 ? 12.430 44.638 18.809 1.00 37.56 375 TYR A CA 1
ATOM 3034 C C . TYR A 1 375 ? 13.048 43.655 19.811 1.00 37.56 375 TYR A C 1
ATOM 3036 O O . TYR A 1 375 ? 13.200 43.988 20.984 1.00 37.56 375 TYR A O 1
ATOM 3044 N N . LEU A 1 376 ? 13.507 42.487 19.343 1.00 37.62 376 LEU A N 1
ATOM 3045 C CA . LEU A 1 376 ? 14.255 41.524 20.156 1.00 37.62 376 LEU A CA 1
ATOM 3046 C C . LEU A 1 376 ? 15.583 42.122 20.634 1.00 37.62 376 LEU A C 1
ATOM 3048 O O . LEU A 1 376 ? 15.932 41.969 21.799 1.00 37.62 376 LEU A O 1
ATOM 3052 N N . ASP A 1 377 ? 16.257 42.919 19.798 1.00 37.19 377 ASP A N 1
ATOM 3053 C CA . ASP A 1 377 ? 17.452 43.668 20.208 1.00 37.19 377 ASP A CA 1
ATOM 3054 C C . ASP A 1 377 ? 17.141 44.730 21.291 1.00 37.19 377 ASP A C 1
ATOM 3056 O O . ASP A 1 377 ? 18.041 45.141 22.023 1.00 37.19 377 ASP A O 1
ATOM 3060 N N . ILE A 1 378 ? 15.898 45.212 21.410 1.00 38.97 378 ILE A N 1
ATOM 3061 C CA . ILE A 1 378 ? 15.473 46.155 22.463 1.00 38.97 378 ILE A CA 1
ATOM 3062 C C . ILE A 1 378 ? 15.147 45.398 23.757 1.00 38.97 378 ILE A C 1
ATOM 3064 O O . ILE A 1 378 ? 15.590 45.821 24.823 1.00 38.97 378 ILE A O 1
ATOM 3068 N N . CYS A 1 379 ? 14.445 44.266 23.674 1.00 37.44 379 CYS A N 1
ATOM 3069 C CA . CYS A 1 379 ? 14.120 43.415 24.825 1.00 37.44 379 CYS A CA 1
ATOM 3070 C C . CYS A 1 379 ? 15.367 42.751 25.434 1.00 37.44 379 CYS A C 1
ATOM 3072 O O . CYS A 1 379 ? 15.509 42.727 26.655 1.00 37.44 379 CYS A O 1
ATOM 3074 N N . ILE A 1 380 ? 16.311 42.292 24.602 1.00 37.50 380 ILE A N 1
ATOM 3075 C CA . ILE A 1 380 ? 17.590 41.706 25.038 1.00 37.50 380 ILE A CA 1
ATOM 3076 C C . ILE A 1 380 ? 18.491 42.781 25.661 1.00 37.50 380 ILE A C 1
ATOM 3078 O O . ILE A 1 380 ? 19.047 42.564 26.733 1.00 37.50 380 ILE A O 1
ATOM 3082 N N . ARG A 1 381 ? 18.584 43.981 25.063 1.00 38.06 381 ARG A N 1
ATOM 3083 C CA . ARG A 1 381 ? 19.349 45.099 25.657 1.00 38.06 381 ARG A CA 1
ATOM 3084 C C . ARG A 1 381 ? 18.752 45.631 26.964 1.00 38.06 381 ARG A C 1
ATOM 3086 O O . ARG A 1 381 ? 19.476 46.267 27.724 1.00 38.06 381 ARG A O 1
ATOM 3093 N N . LYS A 1 382 ? 17.462 45.392 27.219 1.00 36.59 382 LYS A N 1
ATOM 3094 C CA . LYS A 1 382 ? 16.751 45.816 28.437 1.00 36.59 382 LYS A CA 1
ATOM 3095 C C . LYS A 1 382 ? 16.565 44.707 29.483 1.00 36.59 382 LYS A C 1
ATOM 3097 O O . LYS A 1 382 ? 16.009 44.998 30.534 1.00 36.59 382 LYS A O 1
ATOM 3102 N N . ASN A 1 383 ? 17.050 43.484 29.239 1.00 35.88 383 ASN A N 1
ATOM 3103 C CA . ASN A 1 383 ? 16.837 42.320 30.116 1.00 35.88 383 ASN A CA 1
ATOM 3104 C C . ASN A 1 383 ? 15.345 41.969 30.347 1.00 35.88 383 ASN A C 1
ATOM 3106 O O . ASN A 1 383 ? 14.981 41.417 31.380 1.00 35.88 383 ASN A O 1
ATOM 3110 N N . ASP A 1 384 ? 14.482 42.261 29.369 1.00 39.66 384 ASP A N 1
ATOM 3111 C CA . ASP A 1 384 ? 13.010 42.205 29.482 1.00 39.66 384 ASP A CA 1
ATOM 3112 C C . ASP A 1 384 ? 12.388 41.011 28.721 1.00 39.66 384 ASP A C 1
ATOM 3114 O O . ASP A 1 384 ? 11.191 40.961 28.442 1.00 39.66 384 ASP A O 1
ATOM 3118 N N . LEU A 1 385 ? 13.211 40.015 28.374 1.00 38.09 385 LEU A N 1
ATOM 3119 C CA . LEU A 1 385 ? 12.787 38.751 27.754 1.00 38.09 385 LEU A CA 1
ATOM 3120 C C . LEU A 1 385 ? 11.660 38.014 28.527 1.00 38.09 385 LEU A C 1
ATOM 3122 O O . LEU A 1 385 ? 10.786 37.438 27.872 1.00 38.09 385 LEU A O 1
ATOM 3126 N N . PRO A 1 386 ? 11.598 38.063 29.879 1.00 38.78 386 PRO A N 1
ATOM 3127 C CA . PRO A 1 386 ? 10.507 37.468 30.656 1.00 38.78 386 PRO A CA 1
ATOM 3128 C C . PRO A 1 386 ? 9.111 38.030 30.363 1.00 38.78 386 PRO A C 1
ATOM 3130 O O . PRO A 1 386 ? 8.136 37.345 30.642 1.00 38.78 386 PRO A O 1
ATOM 3133 N N . ALA A 1 387 ? 8.987 39.230 29.786 1.00 39.56 387 ALA A N 1
ATOM 3134 C CA . ALA A 1 387 ? 7.689 39.803 29.417 1.00 39.56 387 ALA A CA 1
ATOM 3135 C C . ALA A 1 387 ? 7.122 39.222 28.104 1.00 39.56 387 ALA A C 1
ATOM 3137 O O . ALA A 1 387 ? 5.921 39.297 27.862 1.00 39.56 387 ALA A O 1
ATOM 3138 N N . VAL A 1 388 ? 7.972 38.626 27.257 1.00 39.66 388 VAL A N 1
ATOM 3139 C CA . VAL A 1 388 ? 7.590 38.063 25.945 1.00 39.66 388 VAL A CA 1
ATOM 3140 C C . VAL A 1 388 ? 7.242 36.572 26.046 1.00 39.66 388 VAL A C 1
ATOM 3142 O O . VAL A 1 388 ? 6.387 36.069 25.317 1.00 39.66 388 VAL A O 1
ATOM 3145 N N . LEU A 1 389 ? 7.881 35.861 26.978 1.00 38.66 389 LEU A N 1
ATOM 3146 C CA . LEU A 1 389 ? 7.719 34.418 27.183 1.00 38.66 389 LEU A CA 1
ATOM 3147 C C . LEU A 1 389 ? 6.290 33.960 27.553 1.00 38.66 389 LEU A C 1
ATOM 3149 O O . LEU A 1 389 ? 5.906 32.902 27.064 1.00 38.66 389 LEU A O 1
ATOM 3153 N N . PRO A 1 390 ? 5.471 34.705 28.324 1.00 38.09 390 PRO A N 1
ATOM 3154 C CA . PRO A 1 390 ? 4.089 34.317 28.623 1.00 38.09 390 PRO A CA 1
ATOM 3155 C C . PRO A 1 390 ? 3.191 34.298 27.382 1.00 38.09 390 PRO A C 1
ATOM 3157 O O . PRO A 1 390 ? 2.386 33.392 27.223 1.00 38.09 390 PRO A O 1
ATOM 3160 N N . HIS A 1 391 ? 3.381 35.237 26.449 1.00 40.66 391 HIS A N 1
ATOM 3161 C CA . HIS A 1 391 ? 2.598 35.301 25.209 1.00 40.66 391 HIS A CA 1
ATOM 3162 C C . HIS A 1 391 ? 2.950 34.174 24.223 1.00 40.66 391 HIS A C 1
ATOM 3164 O O . HIS A 1 391 ? 2.075 33.636 23.541 1.00 40.66 391 HIS A O 1
ATOM 3170 N N . LEU A 1 392 ? 4.227 33.777 24.180 1.00 39.28 392 LEU A N 1
ATOM 3171 C CA . LEU A 1 392 ? 4.662 32.560 23.487 1.00 39.28 392 LEU A CA 1
ATOM 3172 C C . LEU A 1 392 ? 4.160 31.304 24.215 1.00 39.28 392 LEU A C 1
ATOM 3174 O O . LEU A 1 392 ? 3.700 30.373 23.569 1.00 39.28 392 LEU A O 1
ATOM 3178 N N . GLY A 1 393 ? 4.186 31.304 25.549 1.00 37.78 393 GLY A N 1
ATOM 3179 C CA . GLY A 1 393 ? 3.708 30.220 26.406 1.00 37.78 393 GLY A CA 1
ATOM 3180 C C . GLY A 1 393 ? 2.214 29.935 26.262 1.00 37.78 393 GLY A C 1
ATOM 3181 O O . GLY A 1 393 ? 1.849 28.773 26.162 1.00 37.78 393 GLY A O 1
ATOM 3182 N N . ASP A 1 394 ? 1.362 30.956 26.156 1.00 37.84 394 ASP A N 1
ATOM 3183 C CA . ASP A 1 394 ? -0.081 30.801 25.903 1.00 37.84 394 ASP A CA 1
ATOM 3184 C C . ASP A 1 394 ? -0.384 30.239 24.505 1.00 37.84 394 ASP A C 1
ATOM 3186 O O . ASP A 1 394 ? -1.389 29.561 24.298 1.00 37.84 394 ASP A O 1
ATOM 3190 N N . SER A 1 395 ? 0.502 30.499 23.541 1.00 37.94 395 SER A N 1
ATOM 3191 C CA . SER A 1 395 ? 0.403 29.943 22.186 1.00 37.94 395 SER A CA 1
ATOM 3192 C C . SER A 1 395 ? 0.918 28.499 22.120 1.00 37.94 395 SER A C 1
ATOM 3194 O O . SER A 1 395 ? 0.428 27.699 21.328 1.00 37.94 395 SER A O 1
ATOM 3196 N N . VAL A 1 396 ? 1.898 28.158 22.964 1.00 35.12 396 VAL A N 1
ATOM 3197 C CA . VAL A 1 396 ? 2.558 26.843 23.032 1.00 35.12 396 VAL A CA 1
ATOM 3198 C C . VAL A 1 396 ? 1.825 25.880 23.973 1.00 35.12 396 VAL A C 1
ATOM 3200 O O . VAL A 1 396 ? 1.839 24.680 23.731 1.00 35.12 396 VAL A O 1
ATOM 3203 N N . SER A 1 397 ? 1.117 26.370 24.994 1.00 36.84 397 SER A N 1
ATOM 3204 C CA . SER A 1 397 ? 0.313 25.556 25.921 1.00 36.84 397 SER A CA 1
ATOM 3205 C C . SER A 1 397 ? -0.903 24.897 25.260 1.00 36.84 397 SER A C 1
ATOM 3207 O O . SER A 1 397 ? -1.447 23.939 25.799 1.00 36.84 397 SER A O 1
ATOM 3209 N N . GLN A 1 398 ? -1.301 25.363 24.071 1.00 36.69 398 GLN A N 1
ATOM 3210 C CA . GLN A 1 398 ? -2.320 24.727 23.225 1.00 36.69 398 GLN A CA 1
ATOM 3211 C C . GLN A 1 398 ? -1.744 23.629 22.310 1.00 36.69 398 GLN A C 1
ATOM 3213 O O . GLN A 1 398 ? -2.497 22.968 21.598 1.00 36.69 398 GLN A O 1
ATOM 3218 N N . ILE A 1 399 ? -0.421 23.426 22.333 1.00 35.12 399 ILE A N 1
ATOM 3219 C CA . ILE A 1 399 ? 0.309 22.386 21.603 1.00 35.12 399 ILE A CA 1
ATOM 3220 C C . ILE A 1 399 ? 0.874 21.422 22.655 1.00 35.12 399 ILE A C 1
ATOM 3222 O O . ILE A 1 399 ? 1.960 21.631 23.199 1.00 35.12 399 ILE A O 1
ATOM 3226 N N . GLU A 1 400 ? 0.099 20.393 23.005 1.00 31.50 400 GLU A N 1
ATOM 3227 C CA . GLU A 1 400 ? 0.435 19.472 24.098 1.00 31.50 400 GLU A CA 1
ATOM 3228 C C . GLU A 1 400 ? 1.861 18.891 23.966 1.00 31.50 400 GLU A C 1
ATOM 3230 O O . GLU A 1 400 ? 2.233 18.337 22.933 1.00 31.50 400 GLU A O 1
ATOM 3235 N N . LYS A 1 401 ? 2.645 18.994 25.055 1.00 33.12 401 LYS A N 1
ATOM 3236 C CA . LYS A 1 401 ? 4.014 18.458 25.235 1.00 33.12 401 LYS A CA 1
ATOM 3237 C C . LYS A 1 401 ? 5.074 18.958 24.242 1.00 33.12 401 LYS A C 1
ATOM 3239 O O . LYS A 1 401 ? 5.766 18.165 23.605 1.00 33.12 401 LYS A O 1
ATOM 3244 N N . THR A 1 402 ? 5.304 20.270 24.209 1.00 33.59 402 THR A N 1
ATOM 3245 C CA . THR A 1 402 ? 6.380 20.869 23.398 1.00 33.59 402 THR A CA 1
ATOM 3246 C C . THR A 1 402 ? 7.476 21.491 24.270 1.00 33.59 402 THR A C 1
ATOM 3248 O O . THR A 1 402 ? 7.204 22.413 25.034 1.00 33.59 402 THR A O 1
ATOM 3251 N N . LYS A 1 403 ? 8.736 21.045 24.127 1.00 32.25 403 LYS A N 1
ATOM 3252 C CA . LYS A 1 403 ? 9.915 21.763 24.654 1.00 32.25 403 LYS A CA 1
ATOM 3253 C C . LYS A 1 403 ? 10.476 22.686 23.571 1.00 32.25 403 LYS A C 1
ATOM 3255 O O . LYS A 1 403 ? 10.866 22.220 22.505 1.00 32.25 403 LYS A O 1
ATOM 3260 N N . LEU A 1 404 ? 10.534 23.986 23.851 1.00 34.50 404 LEU A N 1
ATOM 3261 C CA . LEU A 1 404 ? 11.018 25.012 22.921 1.00 34.50 404 LEU A CA 1
ATOM 3262 C C . LEU A 1 404 ? 12.524 25.259 23.104 1.00 34.50 404 LEU A C 1
ATOM 3264 O O . LEU A 1 404 ? 12.924 25.545 24.223 1.00 34.50 404 LEU A O 1
ATOM 3268 N N . LEU A 1 405 ? 13.341 25.242 22.042 1.00 34.00 405 LEU A N 1
ATOM 3269 C CA . LEU A 1 405 ? 14.710 25.786 22.072 1.00 34.00 405 LEU A CA 1
ATOM 3270 C C . LEU A 1 405 ? 14.728 27.141 21.361 1.00 34.00 405 LEU A C 1
ATOM 3272 O O . LEU A 1 405 ? 14.278 27.248 20.223 1.00 34.00 405 LEU A O 1
ATOM 3276 N N . ILE A 1 406 ? 15.297 28.165 21.992 1.00 33.97 406 ILE A N 1
ATOM 3277 C CA . ILE A 1 406 ? 15.479 29.489 21.386 1.00 33.97 406 ILE A CA 1
ATOM 3278 C C . ILE A 1 406 ? 16.981 29.731 21.261 1.00 33.97 406 ILE A C 1
ATOM 3280 O O . ILE A 1 406 ? 17.673 29.783 22.274 1.00 33.97 406 ILE A O 1
ATOM 3284 N N . CYS A 1 407 ? 17.492 29.882 20.038 1.00 30.78 407 CYS A N 1
ATOM 3285 C CA . CYS A 1 407 ? 18.905 30.176 19.801 1.00 30.78 407 CYS A CA 1
ATOM 3286 C C . CYS A 1 407 ? 19.056 31.597 19.232 1.00 30.78 407 CYS A C 1
ATOM 3288 O O . CYS A 1 407 ? 18.790 31.813 18.047 1.00 30.78 407 CYS A O 1
ATOM 3290 N N . PRO A 1 408 ? 19.433 32.603 20.040 1.00 29.11 408 PRO A N 1
ATOM 3291 C CA . PRO A 1 408 ? 19.673 33.943 19.522 1.00 29.11 408 PRO A CA 1
ATOM 3292 C C . PRO A 1 408 ? 21.020 34.002 18.788 1.00 29.11 408 PRO A C 1
ATOM 3294 O O . PRO A 1 408 ? 22.069 33.710 19.359 1.00 29.11 408 PRO A O 1
ATOM 3297 N N . ILE A 1 409 ? 21.015 34.439 17.526 1.00 28.22 409 ILE A N 1
ATOM 3298 C CA . ILE A 1 409 ? 22.249 34.763 16.796 1.00 28.22 409 ILE A CA 1
ATOM 3299 C C . ILE A 1 409 ? 22.653 36.199 17.151 1.00 28.22 409 ILE A C 1
ATOM 3301 O O . ILE A 1 409 ? 22.018 37.161 16.717 1.00 28.22 409 ILE A O 1
ATOM 3305 N N . LEU A 1 410 ? 23.729 36.360 17.924 1.00 25.73 410 LEU A N 1
ATOM 3306 C CA . LEU A 1 410 ? 24.348 37.663 18.162 1.00 25.73 410 LEU A CA 1
ATOM 3307 C C . LEU A 1 410 ? 25.338 37.989 17.039 1.00 25.73 410 LEU A C 1
ATOM 3309 O O . LEU A 1 410 ? 26.259 37.232 16.750 1.00 25.73 410 LEU A O 1
ATOM 3313 N N . SER A 1 411 ? 25.185 39.168 16.439 1.00 30.23 411 SER A N 1
ATOM 3314 C CA . SER A 1 411 ? 26.228 39.800 15.631 1.00 30.23 411 SER A CA 1
ATOM 3315 C C . SER A 1 411 ? 26.814 40.951 16.437 1.00 30.23 411 SER A C 1
ATOM 3317 O O . SER A 1 411 ? 26.181 42.008 16.495 1.00 30.23 411 SER A O 1
ATOM 3319 N N . THR A 1 412 ? 28.044 40.828 16.934 1.00 28.23 412 THR A N 1
ATOM 3320 C CA . THR A 1 412 ? 28.899 42.003 17.152 1.00 28.23 412 THR A CA 1
ATOM 3321 C C . THR A 1 412 ? 30.376 41.695 16.928 1.00 28.23 412 THR A C 1
ATOM 3323 O O . THR A 1 412 ? 30.898 40.640 17.260 1.00 28.23 412 THR A O 1
ATOM 3326 N N . LYS A 1 413 ? 31.046 42.695 16.353 1.00 31.61 413 LYS A N 1
ATOM 3327 C CA . LYS A 1 413 ? 32.469 42.782 16.006 1.00 31.61 413 LYS A CA 1
ATOM 3328 C C . LYS A 1 413 ? 33.445 42.790 17.196 1.00 31.61 413 LYS A C 1
ATOM 3330 O O . LYS A 1 413 ? 34.584 43.186 17.000 1.00 31.61 413 LYS A O 1
ATOM 3335 N N . ASN A 1 414 ? 33.050 42.371 18.394 1.00 27.17 414 ASN A N 1
ATOM 3336 C CA . ASN A 1 414 ? 33.978 42.273 19.518 1.00 27.17 414 ASN A CA 1
ATOM 3337 C C . ASN A 1 414 ? 33.958 40.856 20.071 1.00 27.17 414 ASN A C 1
ATOM 3339 O O . ASN A 1 414 ? 32.911 40.324 20.428 1.00 27.17 414 ASN A O 1
ATOM 3343 N N . HIS A 1 415 ? 35.152 40.274 20.071 1.00 38.19 415 HIS A N 1
ATOM 3344 C CA . HIS A 1 415 ? 35.479 39.011 20.697 1.00 38.19 415 HIS A CA 1
ATOM 3345 C C . HIS A 1 415 ? 35.106 39.024 22.190 1.00 38.19 415 HIS A C 1
ATOM 3347 O O . HIS A 1 415 ? 35.179 40.066 22.837 1.00 38.19 415 HIS A O 1
ATOM 3353 N N . GLU A 1 416 ? 34.788 37.823 22.682 1.00 27.45 416 GLU A N 1
ATOM 3354 C CA . GLU A 1 416 ? 34.596 37.421 24.085 1.00 27.45 416 GLU A CA 1
ATOM 3355 C C . GLU A 1 416 ? 33.173 37.612 24.661 1.00 27.45 416 GLU A C 1
ATOM 3357 O O . GLU A 1 416 ? 32.646 38.714 24.778 1.00 27.45 416 GLU A O 1
ATOM 3362 N N . ASN A 1 417 ? 32.577 36.474 25.052 1.00 27.80 417 ASN A N 1
ATOM 3363 C CA . ASN A 1 417 ? 31.292 36.268 25.742 1.00 27.80 417 ASN A CA 1
ATOM 3364 C C . ASN A 1 417 ? 30.001 36.413 24.908 1.00 27.80 417 ASN A C 1
ATOM 3366 O O . ASN A 1 417 ? 29.236 37.364 25.055 1.00 27.80 417 ASN A O 1
ATOM 3370 N N . CYS A 1 418 ? 29.689 35.390 24.101 1.00 26.98 418 CYS A N 1
ATOM 3371 C CA . CYS A 1 418 ? 28.312 35.148 23.657 1.00 26.98 418 CYS A CA 1
ATOM 3372 C C . CYS A 1 418 ? 27.529 34.439 24.770 1.00 26.98 418 CYS A C 1
ATOM 3374 O O . CYS A 1 418 ? 27.889 33.334 25.170 1.00 26.98 418 CYS A O 1
ATOM 3376 N N . ILE A 1 419 ? 26.447 35.061 25.242 1.00 25.77 419 ILE A N 1
ATOM 3377 C CA . ILE A 1 419 ? 25.471 34.427 26.135 1.00 25.77 419 ILE A CA 1
ATOM 3378 C C . ILE A 1 419 ? 24.765 33.321 25.342 1.00 25.77 419 ILE A C 1
ATOM 3380 O O . ILE A 1 419 ? 23.890 33.580 24.519 1.00 25.77 419 ILE A O 1
ATOM 3384 N N . GLN A 1 420 ? 25.203 32.088 25.576 1.00 34.75 420 GLN A N 1
ATOM 3385 C CA . GLN A 1 420 ? 24.499 30.864 25.232 1.00 34.75 420 GLN A CA 1
ATOM 3386 C C . GLN A 1 420 ? 23.496 30.608 26.354 1.00 34.75 420 GLN A C 1
ATOM 3388 O O . GLN A 1 420 ? 23.882 30.452 27.510 1.00 34.75 420 GLN A O 1
ATOM 3393 N N . THR A 1 421 ? 22.203 30.641 26.058 1.00 31.66 421 THR A N 1
ATOM 3394 C CA . THR A 1 421 ? 21.184 30.257 27.038 1.00 31.66 421 THR A CA 1
ATOM 3395 C C . THR A 1 421 ? 20.102 29.477 26.320 1.00 31.66 421 THR A C 1
ATOM 3397 O O . THR A 1 421 ? 19.320 30.047 25.563 1.00 31.66 421 THR A O 1
ATOM 3400 N N . LEU A 1 422 ? 20.090 28.160 26.538 1.00 33.31 422 LEU A N 1
ATOM 3401 C CA . LEU A 1 422 ? 18.934 27.324 26.234 1.00 33.31 422 LEU A CA 1
ATOM 3402 C C . LEU A 1 422 ? 17.830 27.652 27.236 1.00 33.31 422 LEU A C 1
ATOM 3404 O O . LEU A 1 422 ? 18.110 27.776 28.424 1.00 33.31 422 LEU A O 1
ATOM 3408 N N . PHE A 1 423 ? 16.592 27.719 26.765 1.00 33.81 423 PHE A N 1
ATOM 3409 C CA . PHE A 1 423 ? 15.409 27.700 27.616 1.00 33.81 423 PHE A CA 1
ATOM 3410 C C . PHE A 1 423 ? 14.669 26.384 27.363 1.00 33.81 423 PHE A C 1
ATOM 3412 O O . PHE A 1 423 ? 14.728 25.851 26.263 1.00 33.81 423 PHE A O 1
ATOM 3419 N N . SER A 1 424 ? 14.004 25.848 28.380 1.00 33.88 424 SER A N 1
ATOM 3420 C CA . SER A 1 424 ? 13.013 24.772 28.265 1.00 33.88 424 SER A CA 1
ATOM 3421 C C . SER A 1 424 ? 11.730 25.314 28.879 1.00 33.88 424 SER A C 1
ATOM 3423 O O . SER A 1 424 ? 11.818 26.075 29.835 1.00 33.88 424 SER A O 1
ATOM 3425 N N . VAL A 1 425 ? 10.565 24.947 28.350 1.00 36.69 425 VAL A N 1
ATOM 3426 C CA . VAL A 1 425 ? 9.257 25.260 28.947 1.00 36.69 425 VAL A CA 1
ATOM 3427 C C . VAL A 1 425 ? 8.498 23.943 29.044 1.00 36.69 425 VAL A C 1
ATOM 3429 O O . VAL A 1 425 ? 8.469 23.190 28.074 1.00 36.69 425 VAL A O 1
ATOM 3432 N N . ASP A 1 426 ? 7.967 23.638 30.225 1.00 35.19 426 ASP A N 1
ATOM 3433 C CA . ASP A 1 426 ? 7.148 22.453 30.488 1.00 35.19 426 ASP A CA 1
ATOM 3434 C C . ASP A 1 426 ? 5.693 22.905 30.684 1.00 35.19 426 ASP A C 1
ATOM 3436 O O . ASP A 1 426 ? 5.451 23.912 31.354 1.00 35.19 426 ASP A O 1
ATOM 3440 N N . SER A 1 427 ? 4.728 22.226 30.057 1.00 37.97 427 SER A N 1
ATOM 3441 C CA . SER A 1 427 ? 3.341 22.714 29.949 1.00 37.97 427 SER A CA 1
ATOM 3442 C C . SER A 1 427 ? 2.580 22.703 31.274 1.00 37.97 427 SER A C 1
ATOM 3444 O O . SER A 1 427 ? 1.599 23.429 31.417 1.00 37.97 427 SER A O 1
ATOM 3446 N N . ASP A 1 428 ? 3.046 21.929 32.255 1.00 33.44 428 ASP A N 1
ATOM 3447 C CA . ASP A 1 428 ? 2.297 21.717 33.498 1.00 33.44 428 ASP A CA 1
ATOM 3448 C C . ASP A 1 428 ? 2.808 22.596 34.655 1.00 33.44 428 ASP A C 1
ATOM 3450 O O . ASP A 1 428 ? 2.103 22.821 35.639 1.00 33.44 428 ASP A O 1
ATOM 3454 N N . LEU A 1 429 ? 4.015 23.154 34.529 1.00 34.12 429 LEU A N 1
ATOM 3455 C CA . LEU A 1 429 ? 4.639 24.096 35.457 1.00 34.12 429 LEU A CA 1
ATOM 3456 C C . LEU A 1 429 ? 5.593 24.961 34.629 1.00 34.12 429 LEU A C 1
ATOM 3458 O O . LEU A 1 429 ? 6.557 24.421 34.096 1.00 34.12 429 LEU A O 1
ATOM 3462 N N . PHE A 1 430 ? 5.369 26.277 34.535 1.00 34.53 430 PHE A N 1
ATOM 3463 C CA . PHE A 1 430 ? 6.277 27.212 33.849 1.00 34.53 430 PHE A CA 1
ATOM 3464 C C . PHE A 1 430 ? 7.684 27.180 34.480 1.00 34.53 430 PHE A C 1
ATOM 3466 O O . PHE A 1 430 ? 8.030 27.974 35.353 1.00 34.53 430 PHE A O 1
ATOM 3473 N N . HIS A 1 431 ? 8.498 26.223 34.050 1.00 33.91 431 HIS A N 1
ATOM 3474 C CA . HIS A 1 431 ? 9.846 25.972 34.526 1.00 33.91 431 HIS A CA 1
ATOM 3475 C C . HIS A 1 431 ? 10.814 26.360 33.422 1.00 33.91 431 HIS A C 1
ATOM 3477 O O . HIS A 1 431 ? 10.817 25.731 32.371 1.00 33.91 431 HIS A O 1
ATOM 3483 N N . VAL A 1 432 ? 11.637 27.379 33.678 1.00 34.78 432 VAL A N 1
ATOM 3484 C CA . VAL A 1 432 ? 12.650 27.871 32.742 1.00 34.78 432 VAL A CA 1
ATOM 3485 C C . VAL A 1 432 ? 14.032 27.482 33.272 1.00 34.78 432 VAL A C 1
ATOM 3487 O O . VAL A 1 432 ? 14.515 28.027 34.264 1.00 34.78 432 VAL A O 1
ATOM 3490 N N . GLU A 1 433 ? 14.678 26.501 32.643 1.00 35.88 433 GLU A N 1
ATOM 3491 C CA . GLU A 1 433 ? 16.059 26.112 32.970 1.00 35.88 433 GLU A CA 1
ATOM 3492 C C . GLU A 1 433 ? 17.031 26.754 31.976 1.00 35.88 433 GLU A C 1
ATOM 3494 O O . GLU A 1 433 ? 16.845 26.607 30.771 1.00 35.88 433 GLU A O 1
ATOM 3499 N N . ALA A 1 434 ? 18.050 27.454 32.486 1.00 34.16 434 ALA A N 1
ATOM 3500 C CA . ALA A 1 434 ? 19.125 28.049 31.701 1.00 34.16 434 ALA A CA 1
ATOM 3501 C C . ALA A 1 434 ? 20.368 27.150 31.743 1.00 34.16 434 ALA A C 1
ATOM 3503 O O . ALA A 1 434 ? 20.757 26.671 32.812 1.00 34.16 434 ALA A O 1
ATOM 3504 N N . TRP A 1 435 ? 21.005 26.956 30.590 1.00 33.06 435 TRP A N 1
ATOM 3505 C CA . TRP A 1 435 ? 22.223 26.154 30.445 1.00 33.06 435 TRP A CA 1
ATOM 3506 C C . TRP A 1 435 ? 23.345 27.000 29.857 1.00 33.06 435 TRP A C 1
ATOM 3508 O O . TRP A 1 435 ? 23.101 27.752 28.911 1.00 33.06 435 TRP A O 1
ATOM 3518 N N . ASP A 1 436 ? 24.548 26.867 30.411 1.00 32.44 436 ASP A N 1
ATOM 3519 C CA . ASP A 1 436 ? 25.762 27.476 29.866 1.00 32.44 436 ASP A CA 1
ATOM 3520 C C . ASP A 1 436 ? 26.513 26.535 28.906 1.00 32.44 436 ASP A C 1
ATOM 3522 O O . ASP A 1 436 ? 26.138 25.377 28.705 1.00 32.44 436 ASP A O 1
ATOM 3526 N N . ALA A 1 437 ? 27.584 27.060 28.301 1.00 29.80 437 ALA A N 1
ATOM 3527 C CA . ALA A 1 437 ? 28.430 26.386 27.312 1.00 29.80 437 ALA A CA 1
ATOM 3528 C C . ALA A 1 437 ? 29.050 25.063 27.792 1.00 29.80 437 ALA A C 1
ATOM 3530 O O . ALA A 1 437 ? 29.512 24.263 26.980 1.00 29.80 437 ALA A O 1
ATOM 3531 N N . GLU A 1 438 ? 29.082 24.847 29.106 1.00 28.62 438 GLU A N 1
ATOM 3532 C CA . GLU A 1 438 ? 29.747 23.728 29.770 1.00 28.62 438 GLU A CA 1
ATOM 3533 C C . GLU A 1 438 ? 28.732 22.693 30.291 1.00 28.62 438 GLU A C 1
ATOM 3535 O O . GLU A 1 438 ? 29.120 21.665 30.847 1.00 28.62 438 GLU A O 1
ATOM 3540 N N . GLY A 1 439 ? 27.430 22.925 30.075 1.00 28.97 439 GLY A N 1
ATOM 3541 C CA . GLY A 1 439 ? 26.353 22.024 30.483 1.00 28.97 439 GLY A CA 1
ATOM 3542 C C . GLY A 1 439 ? 25.943 22.161 31.952 1.00 28.97 439 GLY A C 1
ATOM 3543 O O . GLY A 1 439 ? 25.270 21.272 32.481 1.00 28.97 439 GLY A O 1
ATOM 3544 N N . SER A 1 440 ? 26.311 23.254 32.626 1.00 32.31 440 SER A N 1
ATOM 3545 C CA . SER A 1 440 ? 25.923 23.491 34.018 1.00 32.31 440 SER A CA 1
ATOM 3546 C C . SER A 1 440 ? 24.517 24.096 34.105 1.00 32.31 440 SER A C 1
ATOM 3548 O O . SER A 1 440 ? 24.157 25.020 33.373 1.00 32.31 440 SER A O 1
ATOM 3550 N N . LYS A 1 441 ? 23.696 23.566 35.023 1.00 35.03 441 LYS A N 1
ATOM 3551 C CA . LYS A 1 441 ? 22.302 23.994 35.223 1.00 35.03 441 LYS A CA 1
ATOM 3552 C C . LYS A 1 441 ? 22.215 25.247 36.089 1.00 35.03 441 LYS A C 1
ATOM 3554 O O . LYS A 1 441 ? 22.512 25.182 37.281 1.00 35.03 441 LYS A O 1
ATOM 3559 N N . ASN A 1 442 ? 21.655 26.326 35.550 1.00 36.03 442 ASN A N 1
ATOM 3560 C CA . ASN A 1 442 ? 21.188 27.464 36.337 1.00 36.03 442 ASN A CA 1
ATOM 3561 C C . ASN A 1 442 ? 19.650 27.477 36.363 1.00 36.03 442 ASN A C 1
ATOM 3563 O O . ASN A 1 442 ? 18.984 27.691 35.350 1.00 36.03 442 ASN A O 1
ATOM 3567 N N . ARG A 1 443 ? 19.059 27.215 37.537 1.00 34.16 443 ARG A N 1
ATOM 3568 C CA . ARG A 1 443 ? 17.597 27.241 37.724 1.00 34.16 443 ARG A CA 1
ATOM 3569 C C . ARG A 1 443 ? 17.100 28.682 37.844 1.00 34.16 443 ARG A C 1
ATOM 3571 O O . ARG A 1 443 ? 17.410 29.350 38.828 1.00 34.16 443 ARG A O 1
ATOM 3578 N N . LEU A 1 444 ? 16.274 29.124 36.898 1.00 33.62 444 LEU A N 1
ATOM 3579 C CA . LEU A 1 444 ? 15.501 30.362 36.997 1.00 33.62 444 LEU A CA 1
ATOM 3580 C C . LEU A 1 444 ? 14.048 30.009 37.344 1.00 33.62 444 LEU A C 1
ATOM 3582 O O . LEU A 1 444 ? 13.297 29.489 36.525 1.00 33.62 444 LEU A O 1
ATOM 3586 N N . PHE A 1 445 ? 13.646 30.269 38.588 1.00 30.03 445 PHE A N 1
ATOM 3587 C CA . PHE A 1 445 ? 12.247 30.146 38.997 1.00 30.03 445 PHE A CA 1
ATOM 3588 C C . PHE A 1 445 ? 11.492 31.416 38.592 1.00 30.03 445 PHE A C 1
ATOM 3590 O O . PHE A 1 445 ? 11.768 32.487 39.129 1.00 30.03 445 PHE A O 1
ATOM 3597 N N . ILE A 1 446 ? 10.525 31.298 37.680 1.00 32.53 446 ILE A N 1
ATOM 3598 C CA . ILE A 1 446 ? 9.538 32.351 37.417 1.00 32.53 446 ILE A CA 1
ATOM 3599 C C . ILE A 1 446 ? 8.203 31.863 37.982 1.00 32.53 446 ILE A C 1
ATOM 3601 O O . ILE A 1 446 ? 7.434 31.195 37.301 1.00 32.53 446 ILE A O 1
ATOM 3605 N N . SER A 1 447 ? 7.931 32.161 39.254 1.00 30.44 447 SER A N 1
ATOM 3606 C CA . SER A 1 447 ? 6.566 32.080 39.778 1.00 30.44 447 SER A CA 1
ATOM 3607 C C . SER A 1 447 ? 5.909 33.444 39.607 1.00 30.44 447 SER A C 1
ATOM 3609 O O . SER A 1 447 ? 6.341 34.411 40.234 1.00 30.44 447 SER A O 1
ATOM 3611 N N . GLY A 1 448 ? 4.864 33.530 38.792 1.00 26.86 448 GLY A N 1
ATOM 3612 C CA . GLY A 1 448 ? 4.077 34.752 38.688 1.00 26.86 448 GLY A CA 1
ATOM 3613 C C . GLY A 1 448 ? 2.762 34.520 37.968 1.00 26.86 448 GLY A C 1
ATOM 3614 O O . GLY A 1 448 ? 2.722 34.513 36.745 1.00 26.86 448 GLY A O 1
ATOM 3615 N N . GLN A 1 449 ? 1.684 34.372 38.741 1.00 28.08 449 GLN A N 1
ATOM 3616 C CA . GLN A 1 449 ? 0.367 34.817 38.289 1.00 28.08 449 GLN A CA 1
ATOM 3617 C C . GLN A 1 449 ? 0.457 36.321 37.965 1.00 28.08 449 GLN A C 1
ATOM 3619 O O . GLN A 1 449 ? 1.200 37.041 38.641 1.00 28.08 449 GLN A O 1
ATOM 3624 N N . PRO A 1 450 ? -0.256 36.803 36.938 1.00 27.14 450 PRO A N 1
ATOM 3625 C CA . PRO A 1 450 ? -0.055 38.131 36.385 1.00 27.14 450 PRO A CA 1
ATOM 3626 C C . PRO A 1 450 ? -0.760 39.179 37.244 1.00 27.14 450 PRO A C 1
ATOM 3628 O O . PRO A 1 450 ? -1.779 39.705 36.832 1.00 27.14 450 PRO A O 1
ATOM 3631 N N . GLU A 1 451 ? -0.252 39.496 38.434 1.00 30.98 451 GLU A N 1
ATOM 3632 C CA . GLU A 1 451 ? -0.677 40.694 39.159 1.00 30.98 451 GLU A CA 1
ATOM 3633 C C . GLU A 1 451 ? 0.318 41.079 40.269 1.00 30.98 451 GLU A C 1
ATOM 3635 O O . GLU A 1 451 ? 0.649 40.282 41.139 1.00 30.98 451 GLU A O 1
ATOM 3640 N N . GLN A 1 452 ? 0.704 42.359 40.252 1.00 26.80 452 GLN A N 1
ATOM 3641 C CA . GLN A 1 452 ? 1.416 43.146 41.271 1.00 26.80 452 GLN A CA 1
ATOM 3642 C C . GLN A 1 452 ? 2.910 43.450 41.075 1.00 26.80 452 GLN A C 1
ATOM 3644 O O . GLN A 1 452 ? 3.767 42.624 40.785 1.00 26.80 452 GLN A O 1
ATOM 3649 N N . LYS A 1 453 ? 3.158 44.753 41.238 1.00 28.05 453 LYS A N 1
ATOM 3650 C CA . LYS A 1 453 ? 4.394 45.508 41.072 1.00 28.05 453 LYS A CA 1
ATOM 3651 C C . LYS A 1 453 ? 5.364 45.293 42.241 1.00 28.05 453 LYS A C 1
ATOM 3653 O O . LYS A 1 453 ? 4.943 45.137 43.382 1.00 28.05 453 LYS A O 1
ATOM 3658 N N . SER A 1 454 ? 6.633 45.544 41.915 1.00 26.42 454 SER A N 1
ATOM 3659 C CA . SER A 1 454 ? 7.717 46.098 42.748 1.00 26.42 454 SER A CA 1
ATOM 3660 C C . SER A 1 454 ? 8.447 45.212 43.772 1.00 26.42 454 SER A C 1
ATOM 3662 O O . SER A 1 454 ? 7.861 44.605 44.658 1.00 26.42 454 SER A O 1
ATOM 3664 N N . ASP A 1 455 ? 9.776 45.321 43.648 1.00 23.03 455 ASP A N 1
ATOM 3665 C CA . ASP A 1 455 ? 10.839 45.224 44.654 1.00 23.03 455 ASP A CA 1
ATOM 3666 C C . ASP A 1 455 ? 11.346 43.839 45.086 1.00 23.03 455 ASP A C 1
ATOM 3668 O O . ASP A 1 455 ? 10.984 43.267 46.112 1.00 23.03 455 ASP A O 1
ATOM 3672 N N . PHE A 1 456 ? 12.343 43.359 44.334 1.00 21.23 456 PHE A N 1
ATOM 3673 C CA . PHE A 1 456 ? 13.262 42.312 44.768 1.00 21.23 456 PHE A CA 1
ATOM 3674 C C . PHE A 1 456 ? 14.189 42.803 45.892 1.00 21.23 456 PHE A C 1
ATOM 3676 O O . PHE A 1 456 ? 14.945 43.763 45.722 1.00 21.23 456 PHE A O 1
ATOM 3683 N N . LYS A 1 457 ? 14.250 42.040 46.991 1.00 20.69 457 LYS A N 1
ATOM 3684 C CA . LYS A 1 457 ? 15.449 41.939 47.836 1.00 20.69 457 LYS A CA 1
ATOM 3685 C C . LYS A 1 457 ? 15.601 40.509 48.362 1.00 20.69 457 LYS A C 1
ATOM 3687 O O . LYS A 1 457 ? 14.834 40.060 49.206 1.00 20.69 457 LYS A O 1
ATOM 3692 N N . ILE A 1 458 ? 16.606 39.802 47.848 1.00 21.91 458 ILE A N 1
ATOM 3693 C CA . ILE A 1 458 ? 17.037 38.480 48.319 1.00 21.91 458 ILE A CA 1
ATOM 3694 C C . ILE A 1 458 ? 17.990 38.671 49.505 1.00 21.91 458 ILE A C 1
ATOM 3696 O O . ILE A 1 458 ? 18.949 39.436 49.405 1.00 21.91 458 ILE A O 1
ATOM 3700 N N . LEU A 1 459 ? 17.778 37.923 50.591 1.00 20.22 459 LEU A N 1
ATOM 3701 C CA . LEU A 1 459 ? 18.826 37.575 51.554 1.00 20.22 459 LEU A CA 1
ATOM 3702 C C . LEU A 1 459 ? 18.750 36.073 51.863 1.00 20.22 459 LEU A C 1
ATOM 3704 O O . LEU A 1 459 ? 17.683 35.521 52.106 1.00 20.22 459 LEU A O 1
ATOM 3708 N N . ALA A 1 460 ? 19.914 35.435 51.783 1.00 21.83 460 ALA A N 1
ATOM 3709 C CA . ALA A 1 460 ? 20.164 33.997 51.814 1.00 21.83 460 ALA A CA 1
ATOM 3710 C C . ALA A 1 460 ? 19.862 33.305 53.159 1.00 21.83 460 ALA A C 1
ATOM 3712 O O . ALA A 1 460 ? 20.037 33.932 54.203 1.00 21.83 460 ALA A O 1
ATOM 3713 N N . ARG A 1 461 ? 19.624 31.977 53.145 1.00 22.05 461 ARG A N 1
ATOM 3714 C CA . ARG A 1 461 ? 20.533 30.990 53.783 1.00 22.05 461 ARG A CA 1
ATOM 3715 C C . ARG A 1 461 ? 20.140 29.509 53.634 1.00 22.05 461 ARG A C 1
ATOM 3717 O O . ARG A 1 461 ? 18.977 29.147 53.547 1.00 22.05 461 ARG A O 1
ATOM 3724 N N . ASN A 1 462 ? 21.224 28.732 53.660 1.00 22.41 462 ASN A N 1
ATOM 3725 C CA . ASN A 1 462 ? 21.466 27.292 53.748 1.00 22.41 462 ASN A CA 1
ATOM 3726 C C . ASN A 1 462 ? 20.616 26.432 54.706 1.00 22.41 462 ASN A C 1
ATOM 3728 O O . ASN A 1 462 ? 20.261 26.870 55.794 1.00 22.41 462 ASN A O 1
ATOM 3732 N N . SER A 1 463 ? 20.473 25.177 54.256 1.00 28.92 463 SER A N 1
ATOM 3733 C CA . SER A 1 463 ? 20.577 23.864 54.927 1.00 28.92 463 SER A CA 1
ATOM 3734 C C . SER A 1 463 ? 20.034 23.618 56.345 1.00 28.92 463 SER A C 1
ATOM 3736 O O . SER A 1 463 ? 20.348 24.316 57.302 1.00 28.92 463 SER A O 1
ATOM 3738 N N . ASP A 1 464 ? 19.402 22.441 56.425 1.00 24.78 464 ASP A N 1
ATOM 3739 C CA . ASP A 1 464 ? 19.196 21.536 57.561 1.00 24.78 464 ASP A CA 1
ATOM 3740 C C . ASP A 1 464 ? 17.866 21.563 58.336 1.00 24.78 464 ASP A C 1
ATOM 3742 O O . ASP A 1 464 ? 17.365 22.581 58.800 1.00 24.78 464 ASP A O 1
ATOM 3746 N N . THR A 1 465 ? 17.415 20.324 58.576 1.00 23.75 465 THR A N 1
ATOM 3747 C CA . THR A 1 465 ? 16.481 19.797 59.590 1.00 23.75 465 THR A CA 1
ATOM 3748 C C . THR A 1 465 ? 14.971 19.707 59.299 1.00 23.75 465 THR A C 1
ATOM 3750 O O . THR A 1 465 ? 14.266 20.691 59.142 1.00 23.75 465 THR A O 1
ATOM 3753 N N . ALA A 1 466 ? 14.531 18.438 59.308 1.00 23.14 466 ALA A N 1
ATOM 3754 C CA . ALA A 1 466 ? 13.422 17.836 60.063 1.00 23.14 466 ALA A CA 1
ATOM 3755 C C . ALA A 1 466 ? 11.956 18.285 59.863 1.00 23.14 466 ALA A C 1
ATOM 3757 O O . ALA A 1 466 ? 11.599 19.448 59.969 1.00 23.14 466 ALA A O 1
ATOM 3758 N N . GLU A 1 467 ? 11.117 17.250 59.700 1.00 24.56 467 GLU A N 1
ATOM 3759 C CA . GLU A 1 467 ? 9.750 17.092 60.223 1.00 24.56 467 GLU A CA 1
ATOM 3760 C C . GLU A 1 467 ? 8.788 18.295 60.142 1.00 24.56 467 GLU A C 1
ATOM 3762 O O . GLU A 1 467 ? 8.808 19.189 60.981 1.00 24.56 467 GLU A O 1
ATOM 3767 N N . ASN A 1 468 ? 7.777 18.210 59.269 1.00 22.81 468 ASN A N 1
ATOM 3768 C CA . ASN A 1 468 ? 6.417 17.900 59.728 1.00 22.81 468 ASN A CA 1
ATOM 3769 C C . ASN A 1 468 ? 5.393 17.786 58.585 1.00 22.81 468 ASN A C 1
ATOM 3771 O O . ASN A 1 468 ? 5.333 18.566 57.643 1.00 22.81 468 ASN A O 1
ATOM 3775 N N . SER A 1 469 ? 4.570 16.760 58.755 1.00 22.73 469 SER A N 1
ATOM 3776 C CA . SER A 1 469 ? 3.328 16.365 58.092 1.00 22.73 469 SER A CA 1
ATOM 3777 C C . SER A 1 469 ? 2.386 17.460 57.568 1.00 22.73 469 SER A C 1
ATOM 3779 O O . SER A 1 469 ? 2.060 18.367 58.324 1.00 22.73 469 SER A O 1
ATOM 3781 N N . VAL A 1 470 ? 1.736 17.196 56.420 1.00 23.08 470 VAL A N 1
ATOM 3782 C CA . VAL A 1 470 ? 0.264 17.285 56.274 1.00 23.08 470 VAL A CA 1
ATOM 3783 C C . VAL A 1 470 ? -0.221 16.189 55.313 1.00 23.08 470 VAL A C 1
ATOM 3785 O O . VAL A 1 470 ? 0.191 16.106 54.161 1.00 23.08 470 VAL A O 1
ATOM 3788 N N . LYS A 1 471 ? -1.106 15.323 55.819 1.00 23.34 471 LYS A N 1
ATOM 3789 C CA . LYS A 1 471 ? -1.789 14.249 55.088 1.00 23.34 471 LYS A CA 1
ATOM 3790 C C . LYS A 1 471 ? -2.825 14.838 54.122 1.00 23.34 471 LYS A C 1
ATOM 3792 O O . LYS A 1 471 ? -3.771 15.470 54.581 1.00 23.34 471 LYS A O 1
ATOM 3797 N N . TYR A 1 472 ? -2.732 14.510 52.834 1.00 22.45 472 TYR A N 1
ATOM 3798 C CA . TYR A 1 472 ? -3.886 14.496 51.929 1.00 22.45 472 TYR A CA 1
ATOM 3799 C C . TYR A 1 472 ? -4.166 13.040 51.546 1.00 22.45 472 TYR A C 1
ATOM 3801 O O . TYR A 1 472 ? -3.500 12.448 50.702 1.00 22.45 472 TYR A O 1
ATOM 3809 N N . GLN A 1 473 ? -5.117 12.426 52.253 1.00 22.52 473 GLN A N 1
ATOM 3810 C CA . GLN A 1 473 ? -5.642 11.106 51.918 1.00 22.52 473 GLN A CA 1
ATOM 3811 C C . GLN A 1 473 ? -6.525 11.235 50.673 1.00 22.52 473 GLN A C 1
ATOM 3813 O O . GLN A 1 473 ? -7.687 11.628 50.774 1.00 22.52 473 GLN A O 1
ATOM 3818 N N . SER A 1 474 ? -6.002 10.875 49.500 1.00 26.77 474 SER A N 1
ATOM 3819 C CA . SER A 1 474 ? -6.865 10.500 48.384 1.00 26.77 474 SER A CA 1
ATOM 3820 C C . SER A 1 474 ? -7.406 9.098 48.665 1.00 26.77 474 SER A C 1
ATOM 3822 O O . SER A 1 474 ? -6.668 8.122 48.812 1.00 26.77 474 SER A O 1
ATOM 3824 N N . LYS A 1 475 ? -8.730 9.006 48.810 1.00 25.03 475 LYS A N 1
ATOM 3825 C CA . LYS A 1 475 ? -9.459 7.739 48.838 1.00 25.03 475 LYS A CA 1
ATOM 3826 C C . LYS A 1 475 ? -9.224 7.024 47.504 1.00 25.03 475 LYS A C 1
ATOM 3828 O O . LYS A 1 475 ? -9.960 7.250 46.547 1.00 25.03 475 LYS A O 1
ATOM 3833 N N . ARG A 1 476 ? -8.214 6.153 47.438 1.00 26.75 476 ARG A N 1
ATOM 3834 C CA . ARG A 1 476 ? -8.193 5.064 46.459 1.00 26.75 476 ARG A CA 1
ATOM 3835 C C . ARG A 1 476 ? -9.366 4.159 46.802 1.00 26.75 476 ARG A C 1
ATOM 3837 O O . ARG A 1 476 ? -9.375 3.509 47.841 1.00 26.75 476 ARG A O 1
ATOM 3844 N N . LYS A 1 477 ? -10.391 4.204 45.959 1.00 30.28 477 LYS A N 1
ATOM 3845 C CA . LYS A 1 477 ? -11.435 3.190 45.934 1.00 30.28 477 LYS A CA 1
ATOM 3846 C C . LYS A 1 477 ? -10.759 1.916 45.432 1.00 30.28 477 LYS A C 1
ATOM 3848 O O . LYS A 1 477 ? -10.140 1.944 44.370 1.00 30.28 477 LYS A O 1
ATOM 3853 N N . ASP A 1 478 ? -10.815 0.866 46.241 1.00 27.25 478 ASP A N 1
ATOM 3854 C CA . ASP A 1 478 ? -10.319 -0.464 45.908 1.00 27.25 478 ASP A CA 1
ATOM 3855 C C . ASP A 1 478 ? -10.790 -0.888 44.515 1.00 27.25 478 ASP A C 1
ATOM 3857 O O . ASP A 1 478 ? -11.986 -0.882 44.222 1.00 27.25 478 ASP A O 1
ATOM 3861 N N . MET A 1 479 ? -9.840 -1.268 43.663 1.00 34.81 479 MET A N 1
ATOM 3862 C CA . MET A 1 479 ? -10.106 -1.929 42.393 1.00 34.81 479 MET A CA 1
ATOM 3863 C C . MET A 1 479 ? -9.712 -3.394 42.555 1.00 34.81 479 MET A C 1
ATOM 3865 O O . MET A 1 479 ? -8.614 -3.807 42.194 1.00 34.81 479 MET A O 1
ATOM 3869 N N . SER A 1 480 ? -10.608 -4.169 43.169 1.00 30.44 480 SER A N 1
ATOM 3870 C CA . SER A 1 480 ? -10.576 -5.627 43.109 1.00 30.44 480 SER A CA 1
ATOM 3871 C C . SER A 1 480 ? -11.684 -6.120 42.176 1.00 30.44 480 SER A C 1
ATOM 3873 O O . SER A 1 480 ? -12.839 -6.211 42.586 1.00 30.44 480 SER A O 1
ATOM 3875 N N . SER A 1 481 ? -11.332 -6.462 40.940 1.00 34.62 481 SER A N 1
ATOM 3876 C CA . SER A 1 481 ? -11.914 -7.590 40.196 1.00 34.62 481 SER A CA 1
ATOM 3877 C C . SER A 1 481 ? -11.084 -7.817 38.931 1.00 34.62 481 SER A C 1
ATOM 3879 O O . SER A 1 481 ? -10.782 -6.854 38.230 1.00 34.62 481 SER A O 1
ATOM 3881 N N . SER A 1 482 ? -10.703 -9.070 38.671 1.00 40.22 482 SER A N 1
ATOM 3882 C CA . SER A 1 482 ? -10.020 -9.551 37.457 1.00 40.22 482 SER A CA 1
ATOM 3883 C C . SER A 1 482 ? -10.548 -8.888 36.182 1.00 40.22 482 SER A C 1
ATOM 3885 O O . SER A 1 482 ? -11.763 -8.718 36.066 1.00 40.22 482 SER A O 1
ATOM 3887 N N . SER A 1 483 ? -9.688 -8.517 35.229 1.00 54.69 483 SER A N 1
ATOM 3888 C CA . SER A 1 483 ? -10.174 -7.801 34.048 1.00 54.69 483 SER A CA 1
ATOM 3889 C C . SER A 1 483 ? -10.990 -8.730 33.130 1.00 54.69 483 SER A C 1
ATOM 3891 O O . SER A 1 483 ? -10.538 -9.783 32.687 1.00 54.69 483 SER A O 1
ATOM 3893 N N . ASP A 1 484 ? -12.238 -8.338 32.857 1.00 81.06 484 ASP A N 1
ATOM 3894 C CA . ASP A 1 484 ? -13.217 -9.060 32.020 1.00 81.06 484 ASP A CA 1
ATOM 3895 C C . ASP A 1 484 ? -12.839 -9.114 30.520 1.00 81.06 484 ASP A C 1
ATOM 3897 O O . ASP A 1 484 ? -13.536 -9.736 29.713 1.00 81.06 484 ASP A O 1
ATOM 3901 N N . PHE A 1 485 ? -11.754 -8.441 30.128 1.00 95.50 485 PHE A N 1
ATOM 3902 C CA . PHE A 1 485 ? -11.274 -8.324 28.754 1.00 95.50 485 PHE A CA 1
ATOM 3903 C C . PHE A 1 485 ? -10.150 -9.327 28.512 1.00 95.50 485 PHE A C 1
ATOM 3905 O O . PHE A 1 485 ? -8.973 -9.053 28.733 1.00 95.50 485 PHE A O 1
ATOM 3912 N N . GLN A 1 486 ? -10.546 -10.516 28.062 1.00 97.62 486 GLN A N 1
ATOM 3913 C CA . GLN A 1 486 ? -9.636 -11.603 27.718 1.00 97.62 486 GLN A CA 1
ATOM 3914 C C . GLN A 1 486 ? -9.757 -11.966 26.242 1.00 97.62 486 GLN A C 1
ATOM 3916 O O . GLN A 1 486 ? -10.866 -11.988 25.696 1.00 97.62 486 GLN A O 1
ATOM 3921 N N . GLY A 1 487 ? -8.631 -12.285 25.618 1.00 98.06 487 GLY A N 1
ATOM 3922 C CA . GLY A 1 487 ? -8.566 -12.692 24.222 1.00 98.06 487 GLY A CA 1
ATOM 3923 C C . GLY A 1 487 ? -7.227 -13.312 23.856 1.00 98.06 487 GLY A C 1
ATOM 3924 O O . GLY A 1 487 ? -6.358 -13.497 24.706 1.00 98.06 487 GLY A O 1
ATOM 3925 N N . TRP A 1 488 ? -7.069 -13.637 22.579 1.00 98.62 488 TRP A N 1
ATOM 3926 C CA . TRP A 1 488 ? -5.808 -14.086 22.004 1.00 98.62 488 TRP A CA 1
ATOM 3927 C C . TRP A 1 488 ? -4.919 -12.881 21.710 1.00 98.62 488 TRP A C 1
ATOM 3929 O O . TRP A 1 488 ? -5.147 -12.134 20.760 1.00 98.62 488 TRP A O 1
ATOM 3939 N N . VAL A 1 489 ? -3.913 -12.691 22.558 1.00 98.56 489 VAL A N 1
ATOM 3940 C CA . VAL A 1 489 ? -2.978 -11.571 22.507 1.00 98.56 489 VAL A CA 1
ATOM 3941 C C . VAL A 1 489 ? -1.728 -11.985 21.739 1.00 98.56 489 VAL A C 1
ATOM 3943 O O . VAL A 1 489 ? -1.045 -12.951 22.089 1.00 98.56 489 VAL A O 1
ATOM 3946 N N . ALA A 1 490 ? -1.417 -11.246 20.683 1.00 98.31 490 ALA A N 1
ATOM 3947 C CA . ALA A 1 490 ? -0.144 -11.324 19.989 1.00 98.31 490 ALA A CA 1
ATOM 3948 C C . ALA A 1 490 ? 0.890 -10.457 20.713 1.00 98.31 490 ALA A C 1
ATOM 3950 O O . ALA A 1 490 ? 0.578 -9.333 21.111 1.00 98.31 490 ALA A O 1
ATOM 3951 N N . HIS A 1 491 ? 2.111 -10.965 20.868 1.00 97.56 491 HIS A N 1
ATOM 3952 C CA . HIS A 1 491 ? 3.216 -10.253 21.525 1.00 97.56 491 HIS A CA 1
ATOM 3953 C C . HIS A 1 491 ? 4.368 -9.913 20.575 1.00 97.56 491 HIS A C 1
ATOM 3955 O O . HIS A 1 491 ? 5.156 -9.020 20.876 1.00 97.56 491 HIS A O 1
ATOM 3961 N N . ASP A 1 492 ? 4.453 -10.609 19.445 1.00 97.00 492 ASP A N 1
ATOM 3962 C CA . ASP A 1 492 ? 5.502 -10.476 18.443 1.00 97.00 492 ASP A CA 1
ATOM 3963 C C . ASP A 1 492 ? 5.047 -11.145 17.122 1.00 97.00 492 ASP A C 1
ATOM 3965 O O . ASP A 1 492 ? 4.007 -11.820 17.113 1.00 97.00 492 ASP A O 1
ATOM 3969 N N . PRO A 1 493 ? 5.804 -10.991 16.015 1.00 95.75 493 PRO A N 1
ATOM 3970 C CA . PRO A 1 493 ? 5.430 -11.523 14.702 1.00 95.75 493 PRO A CA 1
ATOM 3971 C C . PRO A 1 493 ? 5.211 -13.042 14.625 1.00 95.75 493 PRO A C 1
ATOM 3973 O O . PRO A 1 493 ? 4.518 -13.504 13.719 1.00 95.75 493 PRO A O 1
ATOM 3976 N N . SER A 1 494 ? 5.749 -13.834 15.565 1.00 95.81 494 SER A N 1
ATOM 3977 C CA . SER A 1 494 ? 5.519 -15.289 15.597 1.00 95.81 494 SER A CA 1
ATOM 3978 C C . SER A 1 494 ? 4.069 -15.649 15.925 1.00 95.81 494 SER A C 1
ATOM 3980 O O . SER A 1 494 ? 3.665 -16.803 15.775 1.00 95.81 494 SER A O 1
ATOM 3982 N N . ALA A 1 495 ? 3.253 -14.682 16.357 1.00 96.31 495 ALA A N 1
ATOM 3983 C CA . ALA A 1 495 ? 1.826 -14.871 16.573 1.00 96.31 495 ALA A CA 1
ATOM 3984 C C . ALA A 1 495 ? 1.091 -15.342 15.305 1.00 96.31 495 ALA A C 1
ATOM 3986 O O . ALA A 1 495 ? 0.132 -16.107 15.421 1.00 96.31 495 ALA A O 1
ATOM 3987 N N . ALA A 1 496 ? 1.570 -14.961 14.114 1.00 95.00 496 ALA A N 1
ATOM 3988 C CA . ALA A 1 496 ? 1.054 -15.460 12.837 1.00 95.00 496 ALA A CA 1
ATOM 3989 C C . ALA A 1 496 ? 1.309 -16.965 12.617 1.00 95.00 496 ALA A C 1
ATOM 3991 O O . ALA A 1 496 ? 0.597 -17.593 11.841 1.00 95.00 496 ALA A O 1
ATOM 3992 N N . ASP A 1 497 ? 2.248 -17.566 13.351 1.00 95.50 497 ASP A N 1
ATOM 3993 C CA . ASP A 1 497 ? 2.514 -19.011 13.341 1.00 95.50 497 ASP A CA 1
ATOM 3994 C C . ASP A 1 497 ? 1.682 -19.765 14.398 1.00 95.50 497 ASP A C 1
ATOM 3996 O O . ASP A 1 497 ? 2.010 -20.888 14.783 1.00 95.50 497 ASP A O 1
ATOM 4000 N N . GLY A 1 498 ? 0.610 -19.144 14.905 1.00 96.12 498 GLY A N 1
ATOM 4001 C CA . GLY A 1 498 ? -0.250 -19.727 15.935 1.00 96.12 498 GLY A CA 1
ATOM 4002 C C . GLY A 1 498 ? 0.328 -19.613 17.349 1.00 96.12 498 GLY A C 1
ATOM 4003 O O . GLY A 1 498 ? 0.078 -20.475 18.191 1.00 96.12 498 GLY A O 1
ATOM 4004 N N . ASN A 1 499 ? 1.097 -18.555 17.631 1.00 97.19 499 ASN A N 1
ATOM 4005 C CA . ASN A 1 499 ? 1.707 -18.327 18.948 1.00 97.19 499 ASN A CA 1
ATOM 4006 C C . ASN A 1 499 ? 1.019 -17.246 19.796 1.00 97.19 499 ASN A C 1
ATOM 4008 O O . ASN A 1 499 ? 1.583 -16.827 20.813 1.00 97.19 499 ASN A O 1
ATOM 4012 N N . MET A 1 500 ? -0.201 -16.816 19.445 1.00 98.38 500 MET A N 1
ATOM 4013 C CA . MET A 1 500 ? -0.970 -15.908 20.306 1.00 98.38 500 MET A CA 1
ATOM 4014 C C . MET A 1 500 ? -1.187 -16.547 21.683 1.00 98.38 500 MET A C 1
ATOM 4016 O O . MET A 1 500 ? -1.346 -17.768 21.811 1.00 98.38 500 MET A O 1
ATOM 4020 N N . LYS A 1 501 ? -1.213 -15.724 22.730 1.00 98.12 501 LYS A N 1
ATOM 4021 C CA . LYS A 1 501 ? -1.434 -16.164 24.109 1.00 98.12 501 LYS A CA 1
ATOM 4022 C C . LYS A 1 501 ? -2.812 -15.728 24.568 1.00 98.12 501 LYS A C 1
ATOM 4024 O O . LYS A 1 501 ? -3.141 -14.549 24.506 1.00 98.12 501 LYS A O 1
ATOM 4029 N N . TRP A 1 502 ? -3.614 -16.675 25.046 1.00 97.81 502 TRP A N 1
ATOM 4030 C CA . TRP A 1 502 ? -4.853 -16.323 25.724 1.00 97.81 502 TRP A CA 1
ATOM 4031 C C . TRP A 1 502 ? -4.522 -15.573 27.017 1.00 97.81 502 TRP A C 1
ATOM 4033 O O . TRP A 1 502 ? -3.832 -16.112 27.886 1.00 97.81 502 TRP A O 1
ATOM 4043 N N . GLY A 1 503 ? -5.001 -14.342 27.149 1.00 96.25 503 GLY A N 1
ATOM 4044 C CA . GLY A 1 503 ? -4.650 -13.481 28.269 1.00 96.25 503 GLY A CA 1
ATOM 4045 C C . GLY A 1 503 ? -5.515 -12.235 28.357 1.00 96.25 503 GLY A C 1
ATOM 4046 O O . GLY A 1 503 ? -6.417 -12.018 27.550 1.00 96.25 503 GLY A O 1
ATOM 4047 N N . GLU A 1 504 ? -5.245 -11.437 29.383 1.00 96.56 504 GLU A N 1
ATOM 4048 C CA . GLU A 1 504 ? -5.880 -10.136 29.569 1.00 96.56 504 GLU A CA 1
ATOM 4049 C C . GLU A 1 504 ? -5.288 -9.101 28.605 1.00 96.56 504 GLU A C 1
ATOM 4051 O O . GLU A 1 504 ? -4.094 -9.130 28.297 1.00 96.56 504 GLU A O 1
ATOM 4056 N N . TYR A 1 505 ? -6.117 -8.160 28.161 1.00 95.75 505 TYR A N 1
ATOM 4057 C CA . TYR A 1 505 ? -5.673 -6.987 27.414 1.00 95.75 505 TYR A CA 1
ATOM 4058 C C . TYR A 1 505 ? -6.395 -5.733 27.903 1.00 95.75 505 TYR A C 1
ATOM 4060 O O . TYR A 1 505 ? -7.503 -5.787 28.435 1.00 95.75 505 TYR A O 1
ATOM 4068 N N . THR A 1 506 ? -5.765 -4.579 27.696 1.00 95.44 506 THR A N 1
ATOM 4069 C CA . THR A 1 506 ? -6.328 -3.288 28.092 1.00 95.44 506 THR A CA 1
ATOM 4070 C C . THR A 1 506 ? -7.281 -2.780 27.005 1.00 95.44 506 THR A C 1
ATOM 4072 O O . THR A 1 506 ? -6.811 -2.483 25.903 1.00 95.44 506 THR A O 1
ATOM 4075 N N . PRO A 1 507 ? -8.599 -2.671 27.263 1.00 94.25 507 PRO A N 1
ATOM 4076 C CA . PRO A 1 507 ? -9.520 -2.030 26.332 1.00 94.25 507 PRO A CA 1
ATOM 40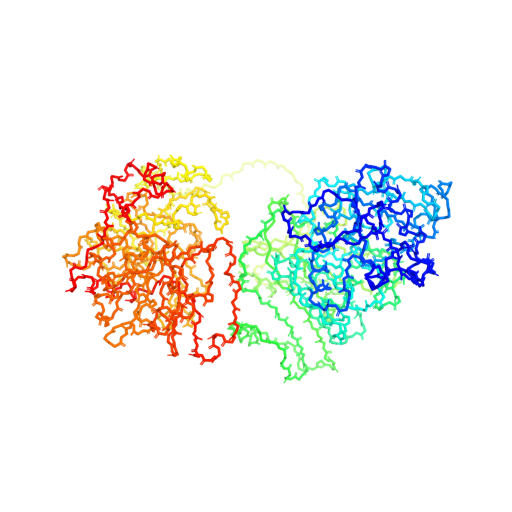77 C C . PRO A 1 507 ? -9.375 -0.503 26.377 1.00 94.25 507 PRO A C 1
ATOM 4079 O O . PRO A 1 507 ? -8.800 0.051 27.314 1.00 94.25 507 PRO A O 1
ATOM 4082 N N . LYS A 1 508 ? -10.005 0.179 25.416 1.00 94.31 508 LYS A N 1
ATOM 4083 C CA . LYS A 1 508 ? -10.233 1.631 25.450 1.00 94.31 508 LYS A CA 1
ATOM 4084 C C . LYS A 1 508 ? -10.841 2.078 26.790 1.00 94.31 508 LYS A C 1
ATOM 4086 O O . LYS A 1 508 ? -11.668 1.358 27.367 1.00 94.31 508 LYS A O 1
ATOM 4091 N N . ASN A 1 509 ? -10.504 3.270 27.281 1.00 96.44 509 ASN A N 1
ATOM 4092 C CA . ASN A 1 509 ? -11.249 3.867 28.388 1.00 96.44 509 ASN A CA 1
ATOM 4093 C C . ASN A 1 509 ? -12.690 4.161 27.945 1.00 96.44 509 ASN A C 1
ATOM 4095 O O . ASN A 1 509 ? -12.927 4.624 26.834 1.00 96.44 509 ASN A O 1
ATOM 4099 N N . PHE A 1 510 ? -13.662 3.835 28.799 1.00 96.75 510 PHE A N 1
ATOM 4100 C CA . PHE A 1 510 ? -15.077 3.954 28.443 1.00 96.75 510 PHE A CA 1
ATOM 4101 C C . PHE A 1 510 ? -15.524 5.420 28.462 1.00 96.75 510 PHE A C 1
ATOM 4103 O O . PHE A 1 510 ? -15.519 6.039 29.527 1.00 96.75 510 PHE A O 1
ATOM 4110 N N . GLU A 1 511 ? -15.950 5.943 27.313 1.00 97.25 511 GLU A N 1
ATOM 4111 C CA . GLU A 1 511 ? -16.483 7.303 27.153 1.00 97.25 511 GLU A CA 1
ATOM 4112 C C . GLU A 1 511 ? -18.010 7.308 26.977 1.00 97.25 511 GLU A C 1
ATOM 4114 O O . GLU A 1 511 ? -18.644 6.271 26.778 1.00 97.25 511 GLU A O 1
ATOM 4119 N N . SER A 1 512 ? -18.631 8.489 27.051 1.00 97.88 512 SER A N 1
ATOM 4120 C CA . SER A 1 512 ? -20.089 8.639 26.935 1.00 97.88 512 SER A CA 1
ATOM 4121 C C . SER A 1 512 ? -20.643 8.264 25.557 1.00 97.88 512 SER A C 1
ATOM 4123 O O . SER A 1 512 ? -21.829 7.965 25.447 1.00 97.88 512 SER A O 1
ATOM 4125 N N . THR A 1 513 ? -19.809 8.227 24.519 1.00 97.50 513 THR A N 1
ATOM 4126 C CA . THR A 1 513 ? -20.184 7.836 23.150 1.00 97.50 513 THR A CA 1
ATOM 4127 C C . THR A 1 513 ? -19.900 6.370 22.828 1.00 97.50 513 THR A C 1
ATOM 4129 O O . THR A 1 513 ? -20.152 5.931 21.705 1.00 97.50 513 THR A O 1
ATOM 4132 N N . ASP A 1 514 ? -19.346 5.612 23.774 1.00 98.31 514 ASP A N 1
ATOM 4133 C CA . ASP A 1 514 ? -18.901 4.241 23.540 1.00 98.31 514 ASP A CA 1
ATOM 4134 C C . ASP A 1 514 ? -19.991 3.205 23.843 1.00 98.31 514 ASP A C 1
ATOM 4136 O O . ASP A 1 514 ? -20.931 3.430 24.613 1.00 98.31 514 ASP A O 1
ATOM 4140 N N . ILE A 1 515 ? -19.809 2.012 23.278 1.00 98.56 515 ILE A N 1
ATOM 4141 C CA . ILE A 1 515 ? -20.446 0.783 23.751 1.00 98.56 515 ILE A CA 1
ATOM 4142 C C . ILE A 1 515 ? -19.401 -0.215 24.256 1.00 98.56 515 ILE A C 1
ATOM 4144 O O . ILE A 1 515 ? -18.241 -0.207 23.844 1.00 98.56 515 ILE A O 1
ATOM 4148 N N . GLU A 1 516 ? -19.845 -1.123 25.119 1.00 98.50 516 GLU A N 1
ATOM 4149 C CA . GLU A 1 516 ? -19.184 -2.399 25.389 1.00 98.50 516 GLU A CA 1
ATOM 4150 C C . GLU A 1 516 ? -20.092 -3.525 24.897 1.00 98.50 516 GLU A C 1
ATOM 4152 O O . GLU A 1 516 ? -21.314 -3.450 25.053 1.00 98.50 516 GLU A O 1
ATOM 4157 N N . MET A 1 517 ? -19.508 -4.568 24.313 1.00 98.19 517 MET A N 1
ATOM 4158 C CA . MET A 1 517 ? -20.246 -5.731 23.828 1.00 98.19 517 MET A CA 1
ATOM 4159 C C . MET A 1 517 ? -19.540 -7.040 24.165 1.00 98.19 517 MET A C 1
ATOM 4161 O O . MET A 1 517 ? -18.313 -7.115 24.156 1.00 98.19 517 MET A O 1
ATOM 4165 N N . GLU A 1 518 ? -20.325 -8.088 24.397 1.00 98.50 518 GLU A N 1
ATOM 4166 C CA . GLU A 1 518 ? -19.856 -9.473 24.411 1.00 98.50 518 GLU A CA 1
ATOM 4167 C C . GLU A 1 518 ? -19.787 -9.999 22.981 1.00 98.50 518 GLU A C 1
ATOM 4169 O O . GLU A 1 518 ? -20.787 -10.004 22.254 1.00 98.50 518 GLU A O 1
ATOM 4174 N N . ILE A 1 519 ? -18.600 -10.441 22.575 1.00 98.81 519 ILE A N 1
ATOM 4175 C CA . ILE A 1 519 ? -18.348 -10.976 21.242 1.00 98.81 519 ILE A CA 1
ATOM 4176 C C . ILE A 1 519 ? -18.914 -12.391 21.182 1.00 98.81 519 ILE A C 1
ATOM 4178 O O . ILE A 1 519 ? -18.575 -13.249 21.992 1.00 98.81 519 ILE A O 1
ATOM 4182 N N . SER A 1 520 ? -19.748 -12.647 20.180 1.00 98.69 520 SER A N 1
ATOM 4183 C CA . SER A 1 520 ? -20.266 -13.984 19.882 1.00 98.69 520 SER A CA 1
ATOM 4184 C C . SER A 1 520 ? -19.494 -14.659 18.751 1.00 98.69 520 SER A C 1
ATOM 4186 O O . SER A 1 520 ? -19.251 -15.860 18.806 1.00 98.69 520 SER A O 1
ATOM 4188 N N . HIS A 1 521 ? -19.138 -13.892 17.717 1.00 98.81 521 HIS A N 1
ATOM 4189 C CA . HIS A 1 521 ? -18.456 -14.384 16.527 1.00 98.81 521 HIS A CA 1
ATOM 4190 C C . HIS A 1 521 ? -17.457 -13.335 16.037 1.00 98.81 521 HIS A C 1
ATOM 4192 O O . HIS A 1 521 ? -17.733 -12.137 16.127 1.00 98.81 521 HIS A O 1
ATOM 4198 N N . CYS A 1 522 ? -16.336 -13.782 15.480 1.00 98.81 522 CYS A N 1
ATOM 4199 C CA . CYS A 1 522 ? -15.412 -12.940 14.730 1.00 98.81 522 CYS A CA 1
ATOM 4200 C C . CYS A 1 522 ? -14.979 -13.673 13.460 1.00 98.81 522 CYS A C 1
ATOM 4202 O O . CYS A 1 522 ? -14.521 -14.812 13.528 1.00 98.81 522 CYS A O 1
ATOM 4204 N N . GLY A 1 523 ? -15.137 -13.047 12.299 1.00 98.50 523 GLY A N 1
ATOM 4205 C CA . GLY A 1 523 ? -14.558 -13.563 11.061 1.00 98.50 523 GLY A CA 1
ATOM 4206 C C . GLY A 1 523 ? -13.030 -13.460 11.065 1.00 98.50 523 GLY A C 1
ATOM 4207 O O . GLY A 1 523 ? -12.459 -12.665 11.815 1.00 98.50 523 GLY A O 1
ATOM 4208 N N . VAL A 1 524 ? -12.388 -14.309 10.259 1.00 98.00 524 VAL A N 1
ATOM 4209 C CA . VAL A 1 524 ? -10.932 -14.331 10.059 1.00 98.00 524 VAL A CA 1
ATOM 4210 C C . VAL A 1 524 ? -10.613 -13.765 8.682 1.00 98.00 524 VAL A C 1
ATOM 4212 O O . VAL A 1 524 ? -11.004 -14.327 7.648 1.00 98.00 524 VAL A O 1
ATOM 4215 N N . CYS A 1 525 ? -9.882 -12.657 8.670 1.00 95.50 525 CYS A N 1
ATOM 4216 C CA . CYS A 1 525 ? -9.528 -11.903 7.479 1.00 95.50 525 CYS A CA 1
ATOM 4217 C C . CYS A 1 525 ? -8.028 -12.007 7.186 1.00 95.50 525 CYS A C 1
ATOM 4219 O O . CYS A 1 525 ? -7.208 -12.099 8.093 1.00 95.50 525 CYS A O 1
ATOM 4221 N N . GLY A 1 526 ? -7.640 -11.909 5.909 1.00 92.06 526 GLY A N 1
ATOM 4222 C CA . GLY A 1 526 ? -6.221 -11.856 5.530 1.00 92.06 526 GLY A CA 1
ATOM 4223 C C . GLY A 1 526 ? -5.470 -10.721 6.239 1.00 92.06 526 GLY A C 1
ATOM 4224 O O . GLY A 1 526 ? -4.321 -10.894 6.636 1.00 92.06 526 GLY A O 1
ATOM 4225 N N . SER A 1 527 ? -6.149 -9.597 6.484 1.00 93.38 527 SER A N 1
ATOM 4226 C CA . SER A 1 527 ? -5.624 -8.448 7.229 1.00 93.38 527 SER A CA 1
ATOM 4227 C C . SER A 1 527 ? -5.221 -8.776 8.667 1.00 93.38 527 SER A C 1
ATOM 4229 O O . SER A 1 527 ? -4.301 -8.145 9.193 1.00 93.38 527 SER A O 1
ATOM 4231 N N . ASP A 1 528 ? -5.880 -9.747 9.306 1.00 96.44 528 ASP A N 1
ATOM 4232 C CA . ASP A 1 528 ? -5.501 -10.208 10.641 1.00 96.44 528 ASP A CA 1
ATOM 4233 C C . ASP A 1 528 ? -4.114 -10.854 10.573 1.00 96.44 528 ASP A C 1
ATOM 4235 O O . ASP A 1 528 ? -3.226 -10.482 11.334 1.00 96.44 528 ASP A O 1
ATOM 4239 N N . ILE A 1 529 ? -3.883 -11.737 9.594 1.00 93.31 529 ILE A N 1
ATOM 4240 C CA . ILE A 1 529 ? -2.608 -12.444 9.421 1.00 93.31 529 ILE A CA 1
ATOM 4241 C C . ILE A 1 529 ? -1.492 -11.474 9.017 1.00 93.31 529 ILE A C 1
ATOM 4243 O O . ILE A 1 529 ? -0.413 -11.504 9.610 1.00 93.31 529 ILE A O 1
ATOM 4247 N N . HIS A 1 530 ? -1.751 -10.567 8.066 1.00 90.88 530 HIS A N 1
ATOM 4248 C CA . HIS A 1 530 ? -0.779 -9.534 7.687 1.00 90.88 530 HIS A CA 1
ATOM 4249 C C . HIS A 1 530 ? -0.376 -8.667 8.885 1.00 90.88 530 HIS A C 1
ATOM 4251 O O . HIS A 1 530 ? 0.796 -8.323 9.014 1.00 90.88 530 HIS A O 1
ATOM 4257 N N . THR A 1 531 ? -1.308 -8.364 9.791 1.00 94.19 531 THR A N 1
ATOM 4258 C CA . THR A 1 531 ? -0.999 -7.606 11.011 1.00 94.19 531 THR A CA 1
ATOM 4259 C C . THR A 1 531 ? -0.250 -8.463 12.031 1.00 94.19 531 THR A C 1
ATOM 4261 O O . THR A 1 531 ? 0.758 -8.016 12.570 1.00 94.19 531 THR A O 1
ATOM 4264 N N . LEU A 1 532 ? -0.668 -9.709 12.269 1.00 95.94 532 LEU A N 1
ATOM 4265 C CA . LEU A 1 532 ? 0.005 -10.621 13.204 1.00 95.94 532 LEU A CA 1
ATOM 4266 C C . LEU A 1 532 ? 1.473 -10.884 12.852 1.00 95.94 532 LEU A C 1
ATOM 4268 O O . LEU A 1 532 ? 2.239 -11.209 13.749 1.00 95.94 532 LEU A O 1
ATOM 4272 N N . ARG A 1 533 ? 1.866 -10.763 11.577 1.00 93.00 533 ARG A N 1
ATOM 4273 C CA . ARG A 1 533 ? 3.260 -10.929 11.127 1.00 93.00 533 ARG A CA 1
ATOM 4274 C C . ARG A 1 533 ? 4.007 -9.621 10.876 1.00 93.00 533 ARG A C 1
ATOM 4276 O O . ARG A 1 533 ? 5.128 -9.659 10.379 1.00 93.00 533 ARG A O 1
ATOM 4283 N N . SER A 1 534 ? 3.391 -8.472 11.161 1.00 90.56 534 SER A N 1
ATOM 4284 C CA . SER A 1 534 ? 3.937 -7.148 10.818 1.00 90.56 534 SER A CA 1
ATOM 4285 C C . SER A 1 534 ? 4.242 -6.972 9.312 1.00 90.56 534 SER A C 1
ATOM 4287 O O . SER A 1 534 ? 5.232 -6.349 8.933 1.00 90.56 534 SER A O 1
ATOM 4289 N N . GLY A 1 535 ? 3.414 -7.552 8.435 1.00 79.94 535 GLY A N 1
ATOM 4290 C CA . GLY A 1 535 ? 3.632 -7.574 6.981 1.00 79.94 535 GLY A CA 1
ATOM 4291 C C . GLY A 1 535 ? 3.389 -6.233 6.282 1.00 79.94 535 GLY A C 1
ATOM 4292 O O . GLY A 1 535 ? 4.041 -5.938 5.292 1.00 79.94 535 GLY A O 1
ATOM 4293 N N . TRP A 1 536 ? 2.501 -5.391 6.818 1.00 77.44 536 TRP A N 1
ATOM 4294 C CA . TRP A 1 536 ? 2.245 -4.029 6.312 1.00 77.44 536 TRP A CA 1
ATOM 4295 C C . TRP A 1 536 ? 3.006 -2.947 7.094 1.00 77.44 536 TRP A C 1
ATOM 4297 O O . TRP A 1 536 ? 2.632 -1.775 7.081 1.00 77.44 536 TRP A O 1
ATOM 4307 N N . GLY A 1 537 ? 4.062 -3.354 7.800 1.00 81.62 537 GLY A N 1
ATOM 4308 C CA . GLY A 1 537 ? 4.820 -2.534 8.738 1.00 81.62 537 GLY A CA 1
ATOM 4309 C C . GLY A 1 537 ? 4.743 -3.073 10.172 1.00 81.62 537 GLY A C 1
ATOM 4310 O O . GLY A 1 537 ? 3.990 -4.012 10.443 1.00 81.62 537 GLY A O 1
ATOM 4311 N N . PRO A 1 538 ? 5.532 -2.508 11.103 1.00 88.19 538 PRO A N 1
ATOM 4312 C CA . PRO A 1 538 ? 5.551 -2.951 12.492 1.00 88.19 538 PRO A CA 1
ATOM 4313 C C . PRO A 1 538 ? 4.171 -2.852 13.148 1.00 88.19 538 PRO A C 1
ATOM 4315 O O . PRO A 1 538 ? 3.552 -1.789 13.156 1.00 88.19 538 PRO A O 1
ATOM 4318 N N . SER A 1 539 ? 3.713 -3.952 13.737 1.00 91.62 539 SER A N 1
ATOM 4319 C CA . SER A 1 539 ? 2.523 -3.954 14.583 1.00 91.62 539 SER A CA 1
ATOM 4320 C C . SER A 1 539 ? 2.850 -3.481 15.998 1.00 91.62 539 SER A C 1
ATOM 4322 O O . SER A 1 539 ? 3.874 -3.848 16.575 1.00 91.62 539 SER A O 1
ATOM 4324 N N . ASP A 1 540 ? 1.960 -2.680 16.576 1.00 93.38 540 ASP A N 1
ATOM 4325 C CA . ASP A 1 540 ? 2.029 -2.231 17.962 1.00 93.38 540 ASP A CA 1
ATOM 4326 C C . ASP A 1 540 ? 1.598 -3.400 18.863 1.00 93.38 540 ASP A C 1
ATOM 4328 O O . ASP A 1 540 ? 0.411 -3.591 19.110 1.00 93.38 540 ASP A O 1
ATOM 4332 N N . TYR A 1 541 ? 2.533 -4.228 19.338 1.00 96.06 541 TYR A N 1
ATOM 4333 C CA . TYR A 1 541 ? 2.272 -5.305 20.308 1.00 96.06 541 TYR A CA 1
ATOM 4334 C C . TYR A 1 541 ? 2.330 -4.789 21.765 1.00 96.06 541 TYR A C 1
ATOM 4336 O O . TYR A 1 541 ? 3.020 -3.812 22.040 1.00 96.06 541 TYR A O 1
ATOM 4344 N N . PRO A 1 542 ? 1.642 -5.422 22.739 1.00 96.75 542 PRO A N 1
ATOM 4345 C CA . PRO A 1 542 ? 0.697 -6.522 22.577 1.00 96.75 542 PRO A CA 1
ATOM 4346 C C . PRO A 1 542 ? -0.633 -6.059 21.972 1.00 96.75 542 PRO A C 1
ATOM 4348 O O . PRO A 1 542 ? -1.109 -4.963 22.287 1.00 96.75 542 PRO A O 1
ATOM 4351 N N . LEU A 1 543 ? -1.246 -6.887 21.124 1.00 97.00 543 LEU A N 1
ATOM 4352 C CA . LEU A 1 543 ? -2.524 -6.567 20.478 1.00 97.00 543 LEU A CA 1
ATOM 4353 C C . LEU A 1 543 ? -3.397 -7.802 20.241 1.00 97.00 543 LEU A C 1
ATOM 4355 O O . LEU A 1 543 ? -2.894 -8.911 20.076 1.00 97.00 543 LEU A O 1
ATOM 4359 N N . VAL A 1 544 ? -4.705 -7.587 20.185 1.00 98.56 544 VAL A N 1
ATOM 4360 C CA . VAL A 1 544 ? -5.720 -8.558 19.769 1.00 98.56 544 VAL A CA 1
ATOM 4361 C C . VAL A 1 544 ? -6.200 -8.166 18.369 1.00 98.56 544 VAL A C 1
ATOM 4363 O O . VAL A 1 544 ? -6.590 -7.018 18.163 1.00 98.56 544 VAL A O 1
ATOM 4366 N N . VAL A 1 545 ? -6.161 -9.090 17.406 1.00 98.62 545 VAL A N 1
ATOM 4367 C CA . VAL A 1 545 ? -6.675 -8.876 16.033 1.00 98.62 545 VAL A CA 1
ATOM 4368 C C . VAL A 1 545 ? -8.155 -9.266 15.911 1.00 98.62 545 VAL A C 1
ATOM 4370 O O . VAL A 1 545 ? -8.802 -9.592 16.908 1.00 98.62 545 VAL A O 1
ATOM 4373 N N . GLY A 1 546 ? -8.706 -9.225 14.697 1.00 98.44 546 GLY A N 1
ATOM 4374 C CA . GLY A 1 546 ? -10.096 -9.536 14.389 1.00 98.44 546 GLY A CA 1
ATOM 4375 C C . GLY A 1 546 ? -10.921 -8.267 14.209 1.00 98.44 546 GLY A C 1
ATOM 4376 O O . GLY A 1 546 ? -11.075 -7.476 15.137 1.00 98.44 546 GLY A O 1
ATOM 4377 N N . HIS A 1 547 ? -11.475 -8.077 13.015 1.00 98.62 547 HIS A N 1
ATOM 4378 C CA . HIS A 1 547 ? -12.298 -6.906 12.672 1.00 98.62 547 HIS A CA 1
ATOM 4379 C C . HIS A 1 547 ? -13.583 -7.256 11.905 1.00 98.62 547 HIS A C 1
ATOM 4381 O O . HIS A 1 547 ? -14.121 -6.468 11.130 1.00 98.62 547 HIS A O 1
ATOM 4387 N N . GLU A 1 548 ? -14.052 -8.484 12.095 1.00 98.75 548 GLU A N 1
ATOM 4388 C CA . GLU A 1 548 ? -15.292 -9.012 11.530 1.00 98.75 548 GLU A CA 1
ATOM 4389 C C . GLU A 1 548 ? -16.223 -9.427 12.679 1.00 98.75 548 GLU A C 1
ATOM 4391 O O . GLU A 1 548 ? -16.626 -10.583 12.797 1.00 98.75 548 GLU A O 1
ATOM 4396 N N . ILE A 1 549 ? -16.480 -8.489 13.596 1.00 98.88 549 ILE A N 1
ATOM 4397 C CA . ILE A 1 549 ? -16.981 -8.758 14.951 1.00 98.88 549 ILE A CA 1
ATOM 4398 C C . ILE A 1 549 ? -18.509 -8.748 14.968 1.00 98.88 549 ILE A C 1
ATOM 4400 O O . ILE A 1 549 ? -19.117 -7.832 14.423 1.00 98.88 549 ILE A O 1
ATOM 4404 N N . ILE A 1 550 ? -19.133 -9.712 15.653 1.00 98.88 550 ILE A N 1
ATOM 4405 C CA . ILE A 1 550 ? -20.575 -9.747 15.943 1.00 98.88 550 ILE A CA 1
ATOM 4406 C C . ILE A 1 550 ? -20.801 -10.080 17.413 1.00 98.88 550 ILE A C 1
ATOM 4408 O O . ILE A 1 550 ? -20.247 -11.052 17.936 1.00 98.88 550 ILE A O 1
ATOM 4412 N N . GLY A 1 551 ? -21.706 -9.368 18.076 1.00 98.56 551 GLY A N 1
ATOM 4413 C CA . GLY A 1 551 ? -21.980 -9.594 19.491 1.00 98.56 551 GLY A CA 1
ATOM 4414 C C . GLY A 1 551 ? -23.210 -8.871 20.017 1.00 98.56 551 GLY A C 1
ATOM 4415 O O . GLY A 1 551 ? -24.023 -8.360 19.245 1.00 98.56 551 GLY A O 1
ATOM 4416 N N . LYS A 1 552 ? -23.356 -8.871 21.342 1.00 98.69 552 LYS A N 1
ATOM 4417 C CA . LYS A 1 552 ? -24.462 -8.217 22.051 1.00 98.69 552 LYS A CA 1
ATOM 4418 C C . LYS A 1 552 ? -23.943 -7.097 22.934 1.00 98.69 552 LYS A C 1
ATOM 4420 O O . LYS A 1 552 ? -23.007 -7.308 23.700 1.00 98.69 552 LYS A O 1
ATOM 4425 N N . VAL A 1 553 ? -24.573 -5.931 22.851 1.00 98.81 553 VAL A N 1
ATOM 4426 C CA . VAL A 1 553 ? -24.234 -4.769 23.678 1.00 98.81 553 VAL A CA 1
ATOM 4427 C C . VAL A 1 553 ? -24.501 -5.087 25.153 1.00 98.81 553 VAL A C 1
ATOM 4429 O O . VAL A 1 553 ? -25.608 -5.486 25.511 1.00 98.81 553 VAL A O 1
ATOM 4432 N N . THR A 1 554 ? -23.506 -4.889 26.014 1.00 98.38 554 THR A N 1
ATOM 4433 C CA . THR A 1 554 ? -23.586 -5.096 27.471 1.00 98.38 554 THR A CA 1
ATOM 4434 C C . THR A 1 554 ? -23.536 -3.792 28.260 1.00 98.38 554 THR A C 1
ATOM 4436 O O . THR A 1 554 ? -24.040 -3.738 29.381 1.00 98.38 554 THR A O 1
ATOM 4439 N N . ARG A 1 555 ? -22.985 -2.722 27.675 1.00 98.19 555 ARG A N 1
ATOM 4440 C CA . ARG A 1 555 ? -22.962 -1.374 28.259 1.00 98.19 555 ARG A CA 1
ATOM 4441 C C . ARG A 1 555 ? -23.070 -0.324 27.158 1.00 98.19 555 ARG A C 1
ATOM 4443 O O . ARG A 1 555 ? -22.469 -0.483 26.102 1.00 98.19 555 ARG A O 1
ATOM 4450 N N . VAL A 1 556 ? -23.794 0.757 27.432 1.00 98.56 556 VAL A N 1
ATOM 4451 C CA . VAL A 1 556 ? -23.915 1.929 26.551 1.00 98.56 556 VAL A CA 1
ATOM 4452 C C . VAL A 1 556 ? -23.513 3.184 27.313 1.00 98.56 556 VAL A C 1
ATOM 4454 O O . VAL A 1 556 ? -23.763 3.273 28.517 1.00 98.56 556 VAL A O 1
ATOM 4457 N N . GLY A 1 557 ? -22.833 4.107 26.639 1.00 98.06 557 GLY A N 1
ATOM 4458 C CA . GLY A 1 557 ? -22.510 5.417 27.185 1.00 98.06 557 GLY A CA 1
ATOM 4459 C C . GLY A 1 557 ? -23.712 6.361 27.165 1.00 98.06 557 GLY A C 1
ATOM 4460 O O . GLY A 1 557 ? -24.676 6.153 26.430 1.00 98.06 557 GLY A O 1
ATOM 4461 N N . ASP A 1 558 ? -23.655 7.404 27.991 1.00 97.62 558 ASP A N 1
ATOM 4462 C CA . ASP A 1 558 ? -24.788 8.305 28.240 1.00 97.62 558 ASP A CA 1
ATOM 4463 C C . ASP A 1 558 ? -25.234 9.098 26.993 1.00 97.62 558 ASP A C 1
ATOM 4465 O O . ASP A 1 558 ? -26.408 9.476 26.863 1.00 97.62 558 ASP A O 1
ATOM 4469 N N . ASP A 1 559 ? -24.323 9.313 26.040 1.00 97.75 559 ASP A N 1
ATOM 4470 C CA . ASP A 1 559 ? -24.578 10.051 24.801 1.00 97.75 559 ASP A CA 1
ATOM 4471 C C . ASP A 1 559 ? -25.021 9.146 23.644 1.00 97.75 559 ASP A C 1
ATOM 4473 O O . ASP A 1 559 ? -25.461 9.643 22.607 1.00 97.75 559 ASP A O 1
ATOM 4477 N N . VAL A 1 560 ? -25.003 7.824 23.827 1.00 98.06 560 VAL A N 1
ATOM 4478 C CA . VAL A 1 560 ? -25.481 6.859 22.831 1.00 98.06 560 VAL A CA 1
ATOM 4479 C C . VAL A 1 560 ? -27.010 6.851 22.808 1.00 98.06 560 VAL A C 1
ATOM 4481 O O . VAL A 1 560 ? -27.655 6.574 23.819 1.00 98.06 560 VAL A O 1
ATOM 4484 N N . LYS A 1 561 ? -27.610 7.165 21.651 1.00 93.88 561 LYS A N 1
ATOM 4485 C CA . LYS A 1 561 ? -29.078 7.250 21.494 1.00 93.88 561 LYS A CA 1
ATOM 4486 C C . LYS A 1 561 ? -29.685 6.129 20.652 1.00 93.88 561 LYS A C 1
ATOM 4488 O O . LYS A 1 561 ? -30.825 5.748 20.899 1.00 93.88 561 LYS A O 1
ATOM 4493 N N . ASP A 1 562 ? -28.921 5.584 19.709 1.00 94.44 562 ASP A N 1
ATOM 4494 C CA . ASP A 1 562 ? -29.440 4.664 18.689 1.00 94.44 562 ASP A CA 1
ATOM 4495 C C . ASP A 1 562 ? -29.249 3.175 19.031 1.00 94.44 562 ASP A C 1
ATOM 4497 O O . ASP A 1 562 ? -29.728 2.309 18.302 1.00 94.44 562 ASP A O 1
ATOM 4501 N N . LEU A 1 563 ? -28.577 2.866 20.147 1.00 98.06 563 LEU A N 1
ATOM 4502 C CA . LEU A 1 563 ? -28.312 1.504 20.620 1.00 98.06 563 LEU A CA 1
ATOM 4503 C C . LEU A 1 563 ? -28.647 1.367 22.108 1.00 98.06 563 LEU A C 1
ATOM 4505 O O . LEU A 1 563 ? -28.463 2.301 22.890 1.00 98.06 563 LEU A O 1
ATOM 4509 N N . LYS A 1 564 ? -29.085 0.174 22.517 1.00 98.00 564 LYS A N 1
ATOM 4510 C CA . LYS A 1 564 ? -29.332 -0.194 23.921 1.00 98.00 564 LYS A CA 1
ATOM 4511 C C . LYS A 1 564 ? -28.696 -1.536 24.278 1.00 98.00 564 LYS A C 1
ATOM 4513 O O . LYS A 1 564 ? -28.398 -2.363 23.419 1.00 98.00 564 LYS A O 1
ATOM 4518 N N . VAL A 1 565 ? -28.533 -1.772 25.579 1.00 98.56 565 VAL A N 1
ATOM 4519 C CA . VAL A 1 565 ? -28.094 -3.072 26.111 1.00 98.56 565 VAL A CA 1
ATOM 4520 C C . VAL A 1 565 ? -29.004 -4.189 25.588 1.00 98.56 565 VAL A C 1
ATOM 4522 O O . VAL A 1 565 ? -30.229 -4.070 25.609 1.00 98.56 565 VAL A O 1
ATOM 4525 N N . GLY A 1 566 ? -28.391 -5.278 25.127 1.00 98.12 566 GLY A N 1
ATOM 4526 C CA . GLY A 1 566 ? -29.055 -6.427 24.516 1.00 98.12 566 GLY A CA 1
ATOM 4527 C C . GLY A 1 566 ? -29.157 -6.371 22.990 1.00 98.12 566 GLY A C 1
ATOM 4528 O O . GLY A 1 566 ? -29.378 -7.423 22.384 1.00 98.12 566 GLY A O 1
ATOM 4529 N N . ASP A 1 567 ? -28.952 -5.206 22.363 1.00 98.56 567 ASP A N 1
ATOM 4530 C CA . ASP A 1 567 ? -28.943 -5.102 20.903 1.00 98.56 567 ASP A CA 1
ATOM 4531 C C . ASP A 1 567 ? -27.799 -5.930 20.306 1.00 98.56 567 ASP A C 1
ATOM 4533 O O . ASP A 1 567 ? -26.696 -6.014 20.855 1.00 98.56 567 ASP A O 1
ATOM 4537 N N . ARG A 1 568 ? -28.075 -6.558 19.161 1.00 98.69 568 ARG A N 1
ATOM 4538 C CA . ARG A 1 568 ? -27.102 -7.350 18.412 1.00 98.69 568 ARG A CA 1
ATOM 4539 C C . ARG A 1 568 ? -26.478 -6.492 17.321 1.00 98.69 568 ARG A C 1
ATOM 4541 O O . ARG A 1 568 ? -27.162 -6.091 16.381 1.00 98.69 568 ARG A O 1
ATOM 4548 N N . VAL A 1 569 ? -25.178 -6.266 17.435 1.00 98.88 569 VAL A N 1
ATOM 4549 C CA . VAL A 1 569 ? -24.421 -5.357 16.569 1.00 98.88 569 VAL A CA 1
ATOM 4550 C C . VAL A 1 569 ? -23.182 -6.043 16.009 1.00 98.88 569 VAL A C 1
ATOM 4552 O O . VAL A 1 569 ? -22.714 -7.051 16.552 1.00 98.88 569 VAL A O 1
ATOM 4555 N N . GLY A 1 570 ? -22.658 -5.491 14.921 1.00 98.75 570 GLY A N 1
ATOM 4556 C CA . GLY A 1 570 ? -21.354 -5.835 14.385 1.00 98.75 570 GLY A CA 1
ATOM 4557 C C . GLY A 1 570 ? -20.440 -4.632 14.249 1.00 98.75 570 GLY A C 1
ATOM 4558 O O . GLY A 1 570 ? -20.902 -3.509 14.062 1.00 98.75 570 GLY A O 1
ATOM 4559 N N . VAL A 1 571 ? -19.137 -4.891 14.302 1.00 98.81 571 VAL A N 1
ATOM 4560 C CA . VAL A 1 571 ? -18.078 -3.893 14.108 1.00 98.81 571 VAL A CA 1
ATOM 4561 C C . VAL A 1 571 ? -17.156 -4.384 12.997 1.00 98.81 571 VAL A C 1
ATOM 4563 O O . VAL A 1 571 ? -16.729 -5.541 13.005 1.00 98.81 571 VAL A O 1
ATOM 4566 N N . GLY A 1 572 ? -16.918 -3.515 12.016 1.00 98.44 572 GLY A N 1
ATOM 4567 C CA . GLY A 1 572 ? -16.092 -3.803 10.845 1.00 98.44 572 GLY A CA 1
ATOM 4568 C C . GLY A 1 572 ? -14.624 -3.437 11.024 1.00 98.44 572 GLY A C 1
ATOM 4569 O O . GLY A 1 572 ? -14.117 -3.360 12.138 1.00 98.44 572 GLY A O 1
ATOM 4570 N N . ALA A 1 573 ? -13.947 -3.186 9.903 1.00 98.00 573 ALA A N 1
ATOM 4571 C CA . ALA A 1 573 ? -12.532 -2.806 9.871 1.00 98.00 573 ALA A CA 1
ATOM 4572 C C . ALA A 1 573 ? -12.234 -1.415 10.457 1.00 98.00 573 ALA A C 1
ATOM 4574 O O . ALA A 1 573 ? -11.133 -1.202 10.962 1.00 98.00 573 ALA A O 1
ATOM 4575 N N . GLN A 1 574 ? -13.199 -0.494 10.394 1.00 98.44 574 GLN A N 1
ATOM 4576 C CA . GLN A 1 574 ? -13.098 0.856 10.946 1.00 98.44 574 GLN A CA 1
ATOM 4577 C C . GLN A 1 574 ? -13.883 0.958 12.255 1.00 98.44 574 GLN A C 1
ATOM 4579 O O . GLN A 1 574 ? -15.019 0.483 12.319 1.00 98.44 574 GLN A O 1
ATOM 4584 N N . SER A 1 575 ? -13.306 1.626 13.254 1.00 97.56 575 SER A N 1
ATOM 4585 C CA . SER A 1 575 ? -13.918 1.803 14.578 1.00 97.56 575 SER A CA 1
ATOM 4586 C C . SER A 1 575 ? -14.033 3.256 15.045 1.00 97.56 575 SER A C 1
ATOM 4588 O O . SER A 1 575 ? -14.744 3.508 16.014 1.00 97.56 575 SER A O 1
ATOM 4590 N N . ASP A 1 576 ? -13.364 4.210 14.388 1.00 97.31 576 ASP A N 1
ATOM 4591 C CA . ASP A 1 576 ? -13.465 5.646 14.692 1.00 97.31 576 ASP A CA 1
ATOM 4592 C C . ASP A 1 576 ? -13.066 6.506 13.466 1.00 97.31 576 ASP A C 1
ATOM 4594 O O . ASP A 1 576 ? -12.455 6.032 12.495 1.00 97.31 576 ASP A O 1
ATOM 4598 N N . CYS A 1 577 ? -13.461 7.781 13.470 1.00 95.75 577 CYS A N 1
ATOM 4599 C CA . CYS A 1 577 ? -13.094 8.789 12.469 1.00 95.75 577 CYS A CA 1
ATOM 4600 C C . CYS A 1 577 ? -13.306 10.211 13.011 1.00 95.75 577 CYS A C 1
ATOM 4602 O O . CYS A 1 577 ? -14.100 10.399 13.925 1.00 95.75 577 CYS A O 1
ATOM 4604 N N . CYS A 1 578 ? -12.707 11.259 12.429 1.00 92.56 578 CYS A N 1
ATOM 4605 C CA . CYS A 1 578 ? -12.836 12.636 12.950 1.00 92.56 578 CYS A CA 1
ATOM 4606 C C . CYS A 1 578 ? -14.258 13.232 12.935 1.00 92.56 578 CYS A C 1
ATOM 4608 O O . CYS A 1 578 ? -14.494 14.235 13.600 1.00 92.56 578 CYS A O 1
ATOM 4610 N N . GLU A 1 579 ? -15.188 12.647 12.174 1.00 92.25 579 GLU A N 1
ATOM 4611 C CA . GLU A 1 579 ? -16.565 13.123 11.929 1.00 92.25 579 GLU A CA 1
ATOM 4612 C C . GLU A 1 579 ? -16.716 14.537 11.313 1.00 92.25 579 GLU A C 1
ATOM 4614 O O . GLU A 1 579 ? -17.809 14.916 10.901 1.00 92.25 579 GLU A O 1
ATOM 4619 N N . SER A 1 580 ? -15.636 15.309 11.151 1.00 94.00 580 SER A N 1
ATOM 4620 C CA . SER A 1 580 ? -15.695 16.732 10.774 1.00 94.00 580 SER A CA 1
ATOM 4621 C C . SER A 1 580 ? -15.072 17.079 9.413 1.00 94.00 580 SER A C 1
ATOM 4623 O O . SER A 1 580 ? -15.398 18.130 8.841 1.00 94.00 580 SER A O 1
ATOM 4625 N N . CYS A 1 581 ? -14.203 16.219 8.870 1.00 93.06 581 CYS A N 1
ATOM 4626 C CA . CYS A 1 581 ? -13.548 16.438 7.577 1.00 93.06 581 CYS A CA 1
ATOM 4627 C C . CYS A 1 581 ? -14.525 16.291 6.397 1.00 93.06 581 CYS A C 1
ATOM 4629 O O . CYS A 1 581 ? -15.640 15.780 6.539 1.00 93.06 581 CYS A O 1
ATOM 4631 N N . ARG A 1 582 ? -14.110 16.739 5.204 1.00 95.62 582 ARG A N 1
ATOM 4632 C CA . ARG A 1 582 ? -14.938 16.680 3.987 1.00 95.62 582 ARG A CA 1
ATOM 4633 C C . ARG A 1 582 ? -15.456 15.261 3.679 1.00 95.62 582 ARG A C 1
ATOM 4635 O O . ARG A 1 582 ? -16.661 15.161 3.437 1.00 95.62 582 ARG A O 1
ATOM 4642 N N . PRO A 1 583 ? -14.632 14.191 3.710 1.00 95.62 583 PRO A N 1
ATOM 4643 C CA . PRO A 1 583 ? -15.120 12.818 3.581 1.00 95.62 583 PRO A CA 1
ATOM 4644 C C . PRO A 1 583 ? -16.231 12.482 4.582 1.00 95.62 583 PRO A C 1
ATOM 4646 O O . PRO A 1 583 ? -17.327 12.117 4.167 1.00 95.62 583 PRO A O 1
ATOM 4649 N N . CYS A 1 584 ? -16.020 12.717 5.880 1.00 94.12 584 CYS A N 1
ATOM 4650 C CA . CYS A 1 584 ? -17.022 12.427 6.913 1.00 94.12 584 CYS A CA 1
ATOM 4651 C C . CYS A 1 584 ? -18.334 13.195 6.702 1.00 94.12 584 CYS A C 1
ATOM 4653 O O . CYS A 1 584 ? -19.409 12.599 6.716 1.00 94.12 584 CYS A O 1
ATOM 4655 N N . LYS A 1 585 ? -18.258 14.503 6.421 1.00 94.12 585 LYS A N 1
ATOM 4656 C CA . LYS A 1 585 ? -19.438 15.340 6.125 1.00 94.12 585 LYS A CA 1
ATOM 4657 C C . LYS A 1 585 ? -20.191 14.886 4.875 1.00 94.12 585 LYS A C 1
ATOM 4659 O O . LYS A 1 585 ? -21.393 15.106 4.770 1.00 94.12 585 LYS A O 1
ATOM 4664 N N . SER A 1 586 ? -19.488 14.242 3.946 1.00 93.56 586 SER A N 1
ATOM 4665 C CA . SER A 1 586 ? -20.053 13.681 2.716 1.00 93.56 586 SER A CA 1
ATOM 4666 C C . SER A 1 586 ? -20.453 12.206 2.862 1.00 93.56 586 SER A C 1
ATOM 4668 O O . SER A 1 586 ? -20.731 11.568 1.851 1.00 93.56 586 SER A O 1
ATOM 4670 N N . LYS A 1 587 ? -20.489 11.665 4.094 1.00 94.31 587 LYS A N 1
ATOM 4671 C CA . LYS A 1 587 ? -20.778 10.250 4.399 1.00 94.31 587 LYS A CA 1
ATOM 4672 C C . LYS A 1 587 ? -19.820 9.270 3.705 1.00 94.31 587 LYS A C 1
ATOM 4674 O O . LYS A 1 587 ? -20.244 8.258 3.160 1.00 94.31 587 LYS A O 1
ATOM 4679 N N . GLN A 1 588 ? -18.538 9.630 3.675 1.00 95.81 588 GLN A N 1
ATOM 4680 C CA . GLN A 1 588 ? -17.414 8.860 3.130 1.00 95.81 588 GLN A CA 1
ATOM 4681 C C . GLN A 1 588 ? -16.340 8.660 4.212 1.00 95.81 588 GLN A C 1
ATOM 4683 O O . GLN A 1 588 ? -15.152 8.882 3.994 1.00 95.81 588 GLN A O 1
ATOM 4688 N N . GLU A 1 589 ? -16.756 8.309 5.428 1.00 96.38 589 GLU A N 1
ATOM 4689 C CA . GLU A 1 589 ? -15.879 8.158 6.597 1.00 96.38 589 GLU A CA 1
ATOM 4690 C C . GLU A 1 589 ? -14.789 7.090 6.436 1.00 96.38 589 GLU A C 1
ATOM 4692 O O . GLU A 1 589 ? -13.753 7.191 7.093 1.00 96.38 589 GLU A O 1
ATOM 4697 N N . SER A 1 590 ? -14.967 6.132 5.521 1.00 95.56 590 SER A N 1
ATOM 4698 C CA . SER A 1 590 ? -13.930 5.171 5.122 1.00 95.56 590 SER A CA 1
ATOM 4699 C C . SER A 1 590 ? -12.697 5.847 4.518 1.00 95.56 590 SER A C 1
ATOM 4701 O O . SER A 1 590 ? -11.625 5.258 4.490 1.00 95.56 590 SER A O 1
ATOM 4703 N N . ASN A 1 591 ? -12.834 7.090 4.050 1.00 95.75 591 ASN A N 1
ATOM 4704 C CA . ASN A 1 591 ? -11.765 7.915 3.489 1.00 95.75 591 ASN A CA 1
ATOM 4705 C C . ASN A 1 591 ? -11.428 9.111 4.392 1.00 95.75 591 ASN A C 1
ATOM 4707 O O . ASN A 1 591 ? -10.946 10.135 3.915 1.00 95.75 591 ASN A O 1
ATOM 4711 N N . CYS A 1 592 ? -11.735 9.020 5.688 1.00 95.62 592 CYS A N 1
ATOM 4712 C CA . CYS A 1 592 ? -11.392 10.045 6.666 1.00 95.62 592 CYS A CA 1
ATOM 4713 C C . CYS A 1 592 ? -9.869 10.188 6.830 1.00 95.62 592 CYS A C 1
ATOM 4715 O O . CYS A 1 592 ? -9.165 9.191 6.950 1.00 95.62 592 CYS A O 1
ATOM 4717 N N . ASN A 1 593 ? -9.377 11.425 6.945 1.00 86.56 593 ASN A N 1
ATOM 4718 C CA . ASN A 1 593 ? -7.959 11.698 7.223 1.00 86.56 593 ASN A CA 1
ATOM 4719 C C . ASN A 1 593 ? -7.513 11.192 8.611 1.00 86.56 593 ASN A C 1
ATOM 4721 O O . ASN A 1 593 ? -6.342 10.905 8.815 1.00 86.56 593 ASN A O 1
ATOM 4725 N N . SER A 1 594 ? -8.445 11.055 9.561 1.00 92.25 594 SER A N 1
ATOM 4726 C CA . SER A 1 594 ? -8.209 10.497 10.905 1.00 92.25 594 SER A CA 1
ATOM 4727 C C . SER A 1 594 ? -8.944 9.166 11.080 1.00 92.25 594 SER A C 1
ATOM 4729 O O . SER A 1 594 ? -9.654 8.951 12.061 1.00 92.25 594 SER A O 1
ATOM 4731 N N . PHE A 1 595 ? -8.866 8.316 10.061 1.00 93.62 595 PHE A N 1
ATOM 4732 C CA . PHE A 1 595 ? -9.421 6.969 10.062 1.00 93.62 595 PHE A CA 1
ATOM 4733 C C . PHE A 1 595 ? -8.734 6.085 11.119 1.00 93.62 595 PHE A C 1
ATOM 4735 O O . PHE A 1 595 ? -7.506 6.053 11.193 1.00 93.62 595 PHE A O 1
ATOM 4742 N N . VAL A 1 596 ? -9.517 5.347 11.913 1.00 97.38 596 VAL A N 1
ATOM 4743 C CA . VAL A 1 596 ? -9.005 4.432 12.947 1.00 97.38 596 VAL A CA 1
ATOM 4744 C C . VAL A 1 596 ? -9.447 3.003 12.643 1.00 97.38 596 VAL A C 1
ATOM 4746 O O . VAL A 1 596 ? -10.642 2.720 12.524 1.00 97.38 596 VAL A O 1
ATOM 4749 N N . MET A 1 597 ? -8.469 2.100 12.540 1.00 97.69 597 MET A N 1
ATOM 4750 C CA . MET A 1 597 ? -8.703 0.661 12.414 1.00 97.69 597 MET A CA 1
ATOM 4751 C C . MET A 1 597 ? -9.176 0.061 13.742 1.00 97.69 597 MET A C 1
ATOM 4753 O O . MET A 1 597 ? -8.756 0.483 14.818 1.00 97.69 597 MET A O 1
ATOM 4757 N N . THR A 1 598 ? -9.981 -0.996 13.666 1.00 98.50 598 THR A N 1
ATOM 4758 C CA . THR A 1 598 ? -10.519 -1.712 14.839 1.00 98.50 598 THR A CA 1
ATOM 4759 C C . THR A 1 598 ? -9.446 -2.329 15.743 1.00 98.50 598 THR A C 1
ATOM 4761 O O . THR A 1 598 ? -9.690 -2.546 16.928 1.00 98.50 598 THR A O 1
ATOM 4764 N N . TYR A 1 599 ? -8.241 -2.555 15.222 1.00 98.12 599 TYR A N 1
ATOM 4765 C CA . TYR A 1 599 ? -7.057 -2.951 15.982 1.00 98.12 599 TYR A CA 1
ATOM 4766 C C . TYR A 1 599 ? -5.795 -2.330 15.364 1.00 98.12 599 TYR A C 1
ATOM 4768 O O . TYR A 1 599 ? -5.834 -1.842 14.234 1.00 98.12 599 TYR A O 1
ATOM 4776 N N . ASN A 1 600 ? -4.671 -2.374 16.091 1.00 96.75 600 ASN A N 1
ATOM 4777 C CA . ASN A 1 600 ? -3.373 -1.838 15.644 1.00 96.75 600 ASN A CA 1
ATOM 4778 C C . ASN A 1 600 ? -3.438 -0.351 15.222 1.00 96.75 600 ASN A C 1
ATOM 4780 O O . ASN A 1 600 ? -2.786 0.086 14.278 1.00 96.75 600 ASN A O 1
ATOM 4784 N N . ALA A 1 601 ? -4.273 0.419 15.919 1.00 96.19 601 ALA A N 1
ATOM 4785 C CA . ALA A 1 601 ? -4.443 1.856 15.747 1.00 96.19 601 ALA A CA 1
ATOM 4786 C C . ALA A 1 601 ? -4.731 2.505 17.107 1.00 96.19 601 ALA A C 1
ATOM 4788 O O . ALA A 1 601 ? -4.851 1.814 18.124 1.00 96.19 601 ALA A O 1
ATOM 4789 N N . LYS A 1 602 ? -4.850 3.833 17.133 1.00 96.06 602 LYS A N 1
ATOM 4790 C CA . LYS A 1 602 ? -5.222 4.592 18.330 1.00 96.06 602 LYS A CA 1
ATOM 4791 C C . LYS A 1 602 ? -6.519 5.350 18.089 1.00 96.06 602 LYS A C 1
ATOM 4793 O O . LYS A 1 602 ? -6.673 5.997 17.056 1.00 96.06 602 LYS A O 1
ATOM 4798 N N . TYR A 1 603 ? -7.430 5.264 19.049 1.00 94.19 603 TYR A N 1
ATOM 4799 C CA . TYR A 1 603 ? -8.622 6.104 19.100 1.00 94.19 603 TYR A CA 1
ATOM 4800 C C . TYR A 1 603 ? -8.235 7.570 19.312 1.00 94.19 603 TYR A C 1
ATOM 4802 O O . TYR A 1 603 ? -7.112 7.871 19.726 1.00 94.19 603 TYR A O 1
ATOM 4810 N N . LYS A 1 604 ? -9.181 8.496 19.114 1.00 89.81 604 LYS A N 1
ATOM 4811 C CA . LYS A 1 604 ? -8.962 9.925 19.415 1.00 89.81 604 LYS A CA 1
ATOM 4812 C C . LYS A 1 604 ? -8.544 10.191 20.860 1.00 89.81 604 LYS A C 1
ATOM 4814 O O . LYS A 1 604 ? -7.819 11.145 21.106 1.00 89.81 604 LYS A O 1
ATOM 4819 N N . SER A 1 605 ? -8.972 9.342 21.795 1.00 87.44 605 SER A N 1
ATOM 4820 C CA . SER A 1 605 ? -8.572 9.407 23.204 1.00 87.44 605 SER A CA 1
ATOM 4821 C C . SER A 1 605 ? -7.088 9.078 23.435 1.00 87.44 605 SER A C 1
ATOM 4823 O O . SER A 1 605 ? -6.591 9.221 24.547 1.00 87.44 605 SER A O 1
ATOM 4825 N N . GLY A 1 606 ? -6.376 8.597 22.409 1.00 93.06 606 GLY A N 1
ATOM 4826 C CA . GLY A 1 606 ? -5.015 8.069 22.504 1.00 93.06 606 GLY A CA 1
ATOM 4827 C C . GLY A 1 606 ? -4.954 6.602 22.938 1.00 93.06 606 GLY A C 1
ATOM 4828 O O . GLY A 1 606 ? -3.888 5.988 22.852 1.00 93.06 606 GLY A O 1
ATOM 4829 N N . ASP A 1 607 ? -6.084 6.021 23.356 1.00 94.44 607 ASP A N 1
ATOM 4830 C CA . ASP A 1 607 ? -6.175 4.612 23.725 1.00 94.44 607 ASP A CA 1
ATOM 4831 C C . ASP A 1 607 ? -5.949 3.702 22.514 1.00 94.44 607 ASP A C 1
ATOM 4833 O O . ASP A 1 607 ? -6.396 3.974 21.396 1.00 94.44 607 ASP A O 1
ATOM 4837 N N . LYS A 1 608 ? -5.308 2.561 22.756 1.00 96.12 608 LYS A N 1
ATOM 4838 C CA . LYS A 1 608 ? -5.040 1.552 21.733 1.00 96.12 608 LYS A CA 1
ATOM 4839 C C . LYS A 1 608 ? -6.306 0.779 21.353 1.00 96.12 608 LYS A C 1
ATOM 4841 O O . LYS A 1 608 ? -7.029 0.288 22.221 1.00 96.12 608 LYS A O 1
ATOM 4846 N N . ALA A 1 609 ? -6.541 0.628 20.054 1.00 97.56 609 ALA A N 1
ATOM 4847 C CA . ALA A 1 609 ? -7.616 -0.191 19.510 1.00 97.56 609 ALA A CA 1
ATOM 4848 C C . ALA A 1 609 ? -7.271 -1.688 19.594 1.00 97.56 609 ALA A C 1
ATOM 4850 O O . ALA A 1 609 ? -6.151 -2.100 19.282 1.00 97.56 609 ALA A O 1
ATOM 4851 N N . GLN A 1 610 ? -8.244 -2.495 20.022 1.00 97.94 610 GLN A N 1
ATOM 4852 C CA . GLN A 1 610 ? -8.124 -3.937 20.252 1.00 97.94 610 GLN A CA 1
ATOM 4853 C C . GLN A 1 610 ? -9.282 -4.656 19.554 1.00 97.94 610 GLN A C 1
ATOM 4855 O O . GLN A 1 610 ? -10.423 -4.193 19.608 1.00 97.94 610 GLN A O 1
ATOM 4860 N N . GLY A 1 611 ? -8.972 -5.772 18.899 1.00 98.12 611 GLY A N 1
ATOM 4861 C CA . GLY A 1 611 ? -9.864 -6.479 17.987 1.00 98.12 611 GLY A CA 1
ATOM 4862 C C . GLY A 1 611 ? -10.780 -7.522 18.631 1.00 98.12 611 GLY A C 1
ATOM 4863 O O . GLY A 1 611 ? -11.042 -7.524 19.834 1.00 98.12 611 GLY A O 1
ATOM 4864 N N . GLY A 1 612 ? -11.306 -8.395 17.773 1.00 98.25 612 GLY A N 1
ATOM 4865 C CA . GLY A 1 612 ? -12.402 -9.320 18.037 1.00 98.25 612 GLY A CA 1
ATOM 4866 C C . GLY A 1 612 ? -12.028 -10.752 18.414 1.00 98.25 612 GLY A C 1
ATOM 4867 O O . GLY A 1 612 ? -12.933 -11.541 18.686 1.00 98.25 612 GLY A O 1
ATOM 4868 N N . TYR A 1 613 ? -10.747 -11.130 18.458 1.00 98.56 613 TYR A N 1
ATOM 4869 C CA . TYR A 1 613 ? -10.323 -12.458 18.941 1.00 98.56 613 TYR A CA 1
ATOM 4870 C C . TYR A 1 613 ? -10.354 -12.520 20.475 1.00 98.56 613 TYR A C 1
ATOM 4872 O O . TYR A 1 613 ? -9.372 -12.844 21.140 1.00 98.56 613 TYR A O 1
ATOM 4880 N N . ALA A 1 614 ? -11.493 -12.147 21.047 1.00 98.44 614 ALA A N 1
ATOM 4881 C CA . ALA A 1 614 ? -11.676 -11.877 22.461 1.00 98.44 614 ALA A CA 1
ATOM 4882 C C . ALA A 1 614 ? -13.098 -12.212 22.919 1.00 98.44 614 ALA A C 1
ATOM 4884 O O . ALA A 1 614 ? -13.985 -12.513 22.119 1.00 98.44 614 ALA A O 1
ATOM 4885 N N . LYS A 1 615 ? -13.324 -12.140 24.233 1.00 98.12 615 LYS A N 1
ATOM 4886 C CA . LYS A 1 615 ? -14.656 -12.255 24.846 1.00 98.12 615 LYS A CA 1
ATOM 4887 C C . LYS A 1 615 ? -15.489 -10.980 24.719 1.00 98.12 615 LYS A C 1
ATOM 4889 O O . LYS A 1 615 ? -16.712 -11.063 24.636 1.00 98.12 615 LYS A O 1
ATOM 4894 N N . LYS A 1 616 ? -14.855 -9.806 24.736 1.00 98.38 616 LYS A N 1
ATOM 4895 C CA . LYS A 1 616 ? -15.535 -8.504 24.756 1.00 98.38 616 LYS A CA 1
ATOM 4896 C C . LYS A 1 616 ? -14.884 -7.523 23.788 1.00 98.38 616 LYS A C 1
ATOM 4898 O O . LYS A 1 616 ? -13.737 -7.691 23.414 1.00 98.38 616 LYS A O 1
ATOM 4903 N N . TRP A 1 617 ? -15.599 -6.480 23.398 1.00 98.38 617 TRP A N 1
ATOM 4904 C CA . TRP A 1 617 ? -15.050 -5.359 22.635 1.00 98.38 617 TRP A CA 1
ATOM 4905 C C . TRP A 1 617 ? -15.601 -4.043 23.179 1.00 98.38 617 TRP A C 1
ATOM 4907 O O . TRP A 1 617 ? -16.702 -4.016 23.736 1.00 98.38 617 TRP A O 1
ATOM 4917 N N . ARG A 1 618 ? -14.834 -2.958 23.034 1.00 98.38 618 ARG A N 1
ATOM 4918 C CA . ARG A 1 618 ? -15.241 -1.610 23.436 1.00 98.38 618 ARG A CA 1
ATOM 4919 C C . ARG A 1 618 ? -14.737 -0.567 22.440 1.00 98.38 618 ARG A C 1
ATOM 4921 O O . ARG A 1 618 ? -13.556 -0.577 22.090 1.00 98.38 618 ARG A O 1
ATOM 4928 N N . GLY A 1 619 ? -15.615 0.359 22.071 1.00 97.81 619 GLY A N 1
ATOM 4929 C CA . GLY A 1 619 ? -15.301 1.492 21.204 1.00 97.81 619 GLY A CA 1
ATOM 4930 C C . GLY A 1 619 ? -16.540 2.323 20.853 1.00 97.81 619 GLY A C 1
ATOM 4931 O O . GLY A 1 619 ? -17.619 2.063 21.400 1.00 97.81 619 GLY A O 1
ATOM 4932 N N . PRO A 1 620 ? -16.400 3.302 19.942 1.00 97.69 620 PRO A N 1
ATOM 4933 C CA . PRO A 1 620 ? -17.465 4.237 19.594 1.00 97.69 620 PRO A CA 1
ATOM 4934 C C . PRO A 1 620 ? -18.731 3.552 19.070 1.00 97.69 620 PRO A C 1
ATOM 4936 O O . PRO A 1 620 ? -18.691 2.743 18.140 1.00 97.69 620 PRO A O 1
ATOM 4939 N N . ALA A 1 621 ? -19.885 3.932 19.623 1.00 98.25 621 ALA A N 1
ATOM 4940 C CA . ALA A 1 621 ? -21.188 3.382 19.248 1.00 98.25 621 ALA A CA 1
ATOM 4941 C C . ALA A 1 621 ? -21.530 3.603 17.769 1.00 98.25 621 ALA A C 1
ATOM 4943 O O . ALA A 1 621 ? -22.217 2.787 17.162 1.00 98.25 621 ALA A O 1
ATOM 4944 N N . SER A 1 622 ? -21.035 4.692 17.173 1.00 96.31 622 SER A N 1
ATOM 4945 C CA . SER A 1 622 ? -21.351 5.067 15.795 1.00 96.31 622 SER A CA 1
ATOM 4946 C C . SER A 1 622 ? -20.792 4.094 14.749 1.00 96.31 622 SER A C 1
ATOM 4948 O O . SER A 1 622 ? -21.247 4.131 13.609 1.00 96.31 622 SER A O 1
ATOM 4950 N N . PHE A 1 623 ? -19.861 3.207 15.117 1.00 97.88 623 PHE A N 1
ATOM 4951 C CA . PHE A 1 623 ? -19.317 2.145 14.257 1.00 97.88 623 PHE A CA 1
ATOM 4952 C C . PHE A 1 623 ? -19.871 0.747 14.576 1.00 97.88 623 PHE A C 1
ATOM 4954 O O . PHE A 1 623 ? -19.504 -0.228 13.919 1.00 97.88 623 PHE A O 1
ATOM 4961 N N . ALA A 1 624 ? -20.786 0.642 15.542 1.00 98.44 624 ALA A N 1
ATOM 4962 C CA . ALA A 1 624 ? -21.498 -0.587 15.855 1.00 98.44 624 ALA A CA 1
ATOM 4963 C C . ALA A 1 624 ? -22.813 -0.653 15.064 1.00 98.44 624 ALA A C 1
ATOM 4965 O O . ALA A 1 624 ? -23.796 0.013 15.383 1.00 98.44 624 ALA A O 1
ATOM 4966 N N . ILE A 1 625 ? -22.828 -1.463 14.007 1.00 98.56 625 ILE A N 1
ATOM 4967 C CA . ILE A 1 625 ? -23.944 -1.550 13.061 1.00 98.56 625 ILE A CA 1
ATOM 4968 C C . ILE A 1 625 ? -24.928 -2.638 13.514 1.00 98.56 625 ILE A C 1
ATOM 4970 O O . ILE A 1 625 ? -24.506 -3.782 13.704 1.00 98.56 625 ILE A O 1
ATOM 4974 N N . PRO A 1 626 ? -26.232 -2.343 13.676 1.00 98.44 626 PRO A N 1
ATOM 4975 C CA . PRO A 1 626 ? -27.235 -3.355 13.999 1.00 98.44 626 PRO A CA 1
ATOM 4976 C C . PRO A 1 626 ? -27.260 -4.489 12.972 1.00 98.44 626 PRO A C 1
ATOM 4978 O O . PRO A 1 626 ? -27.282 -4.245 11.766 1.00 98.44 626 PRO A O 1
ATOM 4981 N N . ILE A 1 627 ? -27.295 -5.738 13.443 1.00 98.44 627 ILE A N 1
ATOM 4982 C CA . ILE A 1 627 ? -27.391 -6.892 12.545 1.00 98.44 627 ILE A CA 1
ATOM 4983 C C . ILE A 1 627 ? -28.862 -7.244 12.319 1.00 98.44 627 ILE A C 1
ATOM 4985 O O . ILE A 1 627 ? -29.549 -7.563 13.296 1.00 98.44 627 ILE A O 1
ATOM 4989 N N . PRO A 1 628 ? -29.346 -7.266 11.062 1.00 97.06 628 PRO A N 1
ATOM 4990 C CA . PRO A 1 628 ? -30.744 -7.543 10.775 1.00 97.06 628 PRO A CA 1
ATOM 4991 C C . PRO A 1 628 ? -31.227 -8.874 11.364 1.00 97.06 628 PRO A C 1
ATOM 4993 O O . PRO A 1 628 ? -30.535 -9.900 11.316 1.00 97.06 628 PRO A O 1
ATOM 4996 N N . GLU A 1 629 ? -32.453 -8.875 11.890 1.00 93.94 629 GLU A N 1
ATOM 4997 C CA . GLU A 1 629 ? -33.112 -10.110 12.317 1.00 93.94 629 GLU A CA 1
ATOM 4998 C C . GLU A 1 629 ? -33.205 -11.103 11.153 1.00 93.94 629 GLU A C 1
ATOM 5000 O O . GLU A 1 629 ? -33.525 -10.725 10.022 1.00 93.94 629 GLU A O 1
ATOM 5005 N N . GLY A 1 630 ? -32.938 -12.378 11.444 1.00 90.38 630 GLY A N 1
ATOM 5006 C CA . GLY A 1 630 ? -32.962 -13.460 10.460 1.00 90.38 630 GLY A CA 1
ATOM 5007 C C . GLY A 1 630 ? -31.647 -13.687 9.710 1.00 90.38 630 GLY A C 1
ATOM 5008 O O . GLY A 1 630 ? -31.539 -14.710 9.043 1.00 90.38 630 GLY A O 1
ATOM 5009 N N . LEU A 1 631 ? -30.639 -12.814 9.848 1.00 96.62 631 LEU A N 1
ATOM 5010 C CA . LEU A 1 631 ? -29.283 -13.053 9.337 1.00 96.62 631 LEU A CA 1
ATOM 5011 C C . LEU A 1 631 ? -28.408 -13.661 10.452 1.00 96.62 631 LEU A C 1
ATOM 5013 O O . LEU A 1 631 ? -28.097 -12.933 11.397 1.00 96.62 631 LEU A O 1
ATOM 5017 N N . PRO A 1 632 ? -28.020 -14.954 10.402 1.00 97.44 632 PRO A N 1
ATOM 5018 C CA . PRO A 1 632 ? -27.174 -15.603 11.415 1.00 97.44 632 PRO A CA 1
ATOM 5019 C C . PRO A 1 632 ? -25.809 -14.926 11.603 1.00 97.44 632 PRO A C 1
ATOM 5021 O O . PRO A 1 632 ? -25.265 -14.336 10.671 1.00 97.44 632 PRO A O 1
ATOM 5024 N N . SER A 1 633 ? -25.243 -14.992 12.813 1.00 98.19 633 SER A N 1
ATOM 5025 C CA . SER A 1 633 ? -23.998 -14.277 13.151 1.00 98.19 633 SER A CA 1
ATOM 5026 C C . SER A 1 633 ? -22.784 -14.823 12.411 1.00 98.19 633 SER A C 1
ATOM 5028 O O . SER A 1 633 ? -21.929 -14.047 12.001 1.00 98.19 633 SER A O 1
ATOM 5030 N N . GLU A 1 634 ? -22.740 -16.132 12.180 1.00 97.75 634 GLU A N 1
ATOM 5031 C CA . GLU A 1 634 ? -21.707 -16.790 11.386 1.00 97.75 634 GLU A CA 1
ATOM 5032 C C . GLU A 1 634 ? -21.690 -16.325 9.924 1.00 97.75 634 GLU A C 1
ATOM 5034 O O . GLU A 1 634 ? -20.635 -16.314 9.302 1.00 97.75 634 GLU A O 1
ATOM 5039 N N . TYR A 1 635 ? -22.831 -15.895 9.379 1.00 97.88 635 TYR A N 1
ATOM 5040 C CA . TYR A 1 635 ? -22.898 -15.338 8.028 1.00 97.88 635 TYR A CA 1
ATOM 5041 C C . TYR A 1 635 ? -22.698 -13.824 8.019 1.00 97.88 635 TYR A C 1
ATOM 5043 O O . TYR A 1 635 ? -22.152 -13.304 7.054 1.00 97.88 635 TYR A O 1
ATOM 5051 N N . ALA A 1 636 ? -23.103 -13.125 9.083 1.00 98.38 636 ALA A N 1
ATOM 5052 C CA . ALA A 1 636 ? -22.945 -11.679 9.202 1.00 98.38 636 ALA A CA 1
ATOM 5053 C C . ALA A 1 636 ? -21.492 -11.251 9.465 1.00 98.38 636 ALA A C 1
ATOM 5055 O O . ALA A 1 636 ? -21.056 -10.255 8.898 1.00 98.38 636 ALA A O 1
ATOM 5056 N N . ALA A 1 637 ? -20.744 -11.991 10.292 1.00 98.62 637 ALA A N 1
ATOM 5057 C CA . ALA A 1 637 ? -19.387 -11.620 10.711 1.00 98.62 637 ALA A CA 1
ATOM 5058 C C . ALA A 1 637 ? -18.467 -11.293 9.517 1.00 98.62 637 ALA A C 1
ATOM 5060 O O . ALA A 1 637 ? -18.012 -10.152 9.423 1.00 98.62 637 ALA A O 1
ATOM 5061 N N . PRO A 1 638 ? -18.288 -12.194 8.531 1.00 98.44 638 PRO A N 1
ATOM 5062 C CA . PRO A 1 638 ? -17.459 -11.914 7.356 1.00 98.44 638 PRO A CA 1
ATOM 5063 C C . PRO A 1 638 ? -17.912 -10.754 6.463 1.00 98.44 638 PRO A C 1
ATOM 5065 O O . PRO A 1 638 ? -17.159 -10.282 5.608 1.00 98.44 638 PRO A O 1
ATOM 5068 N N . LEU A 1 639 ? -19.163 -10.308 6.596 1.00 98.62 639 LEU A N 1
ATOM 5069 C CA . LEU A 1 639 ? -19.673 -9.190 5.811 1.00 98.62 639 LEU A CA 1
ATOM 5070 C C . LEU A 1 639 ? -19.147 -7.850 6.339 1.00 98.62 639 LEU A C 1
ATOM 5072 O O . LEU A 1 639 ? -18.976 -6.918 5.555 1.00 98.62 639 LEU A O 1
ATOM 5076 N N . MET A 1 640 ? -18.806 -7.778 7.629 1.00 98.69 640 MET A N 1
ATOM 5077 C CA . MET A 1 640 ? -18.348 -6.557 8.300 1.00 98.69 640 MET A CA 1
ATOM 5078 C C . MET A 1 640 ? -17.007 -6.015 7.765 1.00 98.69 640 MET A C 1
ATOM 5080 O O . MET A 1 640 ? -16.725 -4.829 7.929 1.00 98.69 640 MET A O 1
ATOM 5084 N N . CYS A 1 641 ? -16.202 -6.841 7.084 1.00 98.19 641 CYS A N 1
ATOM 5085 C CA . CYS A 1 641 ? -15.031 -6.397 6.322 1.00 98.19 641 CYS A CA 1
ATOM 5086 C C . CYS A 1 641 ? -15.037 -6.974 4.903 1.00 98.19 641 CYS A C 1
ATOM 5088 O O . CYS A 1 641 ? -15.202 -6.231 3.931 1.00 98.19 641 CYS A O 1
ATOM 5090 N N . GLY A 1 642 ? -14.882 -8.293 4.760 1.00 97.00 642 GLY A N 1
ATOM 5091 C CA . GLY A 1 642 ? -14.742 -8.936 3.458 1.00 97.00 642 GLY A CA 1
ATOM 5092 C C . GLY A 1 642 ? -15.918 -8.687 2.513 1.00 97.00 642 GLY A C 1
ATOM 5093 O O . GLY A 1 642 ? -15.702 -8.446 1.326 1.00 97.00 642 GLY A O 1
ATOM 5094 N N . GLY A 1 643 ? -17.147 -8.731 3.032 1.00 98.12 643 GLY A N 1
ATOM 5095 C CA . GLY A 1 643 ? -18.352 -8.449 2.249 1.00 98.12 643 GLY A CA 1
ATOM 5096 C C . GLY A 1 643 ? -18.442 -6.987 1.819 1.00 98.12 643 GLY A C 1
ATOM 5097 O O . GLY A 1 643 ? -18.569 -6.707 0.627 1.00 98.12 643 GLY A O 1
ATOM 5098 N N . VAL A 1 644 ? -18.312 -6.044 2.758 1.00 98.56 644 VAL A N 1
ATOM 5099 C CA . VAL A 1 644 ? -18.469 -4.618 2.430 1.00 98.56 644 VAL A CA 1
ATOM 5100 C C . VAL A 1 644 ? -17.370 -4.117 1.487 1.00 98.56 644 VAL A C 1
ATOM 5102 O O . VAL A 1 644 ? -17.643 -3.304 0.605 1.00 98.56 644 VAL A O 1
ATOM 5105 N N . THR A 1 645 ? -16.156 -4.668 1.598 1.00 98.44 645 THR A N 1
ATOM 5106 C CA . THR A 1 645 ? -15.012 -4.329 0.734 1.00 98.44 645 THR A CA 1
ATOM 5107 C C . THR A 1 645 ? -15.295 -4.586 -0.746 1.00 98.44 645 THR A C 1
ATOM 5109 O O . THR A 1 645 ? -14.822 -3.833 -1.593 1.00 98.44 645 THR A O 1
ATOM 5112 N N . VAL A 1 646 ? -16.083 -5.617 -1.079 1.00 98.25 646 VAL A N 1
ATOM 5113 C CA . VAL A 1 646 ? -16.497 -5.885 -2.468 1.00 98.25 646 VAL A CA 1
ATOM 5114 C C . VAL A 1 646 ? -17.840 -5.245 -2.813 1.00 98.25 646 VAL A C 1
ATOM 5116 O O . VAL A 1 646 ? -18.044 -4.851 -3.957 1.00 98.25 646 VAL A O 1
ATOM 5119 N N . TYR A 1 647 ? -18.745 -5.095 -1.843 1.00 98.69 647 TYR A N 1
ATOM 5120 C CA . TYR A 1 647 ? -20.044 -4.464 -2.064 1.00 98.69 647 TYR A CA 1
ATOM 5121 C C . TYR A 1 647 ? -19.906 -2.987 -2.448 1.00 98.69 647 TYR A C 1
ATOM 5123 O O . TYR A 1 647 ? -20.498 -2.561 -3.436 1.00 98.69 647 TYR A O 1
ATOM 5131 N N . ASN A 1 648 ? -19.084 -2.225 -1.717 1.00 98.38 648 ASN A N 1
ATOM 5132 C CA . ASN A 1 648 ? -18.848 -0.799 -1.957 1.00 98.38 648 ASN A CA 1
ATOM 5133 C C . ASN A 1 648 ? -18.476 -0.480 -3.424 1.00 98.38 648 ASN A C 1
ATOM 5135 O O . ASN A 1 648 ? -19.190 0.295 -4.067 1.00 98.38 648 ASN A O 1
ATOM 5139 N N . PRO A 1 649 ? -17.426 -1.080 -4.019 1.00 98.12 649 PRO A N 1
ATOM 5140 C CA . PRO A 1 649 ? -17.086 -0.802 -5.409 1.00 98.12 649 PRO A CA 1
ATOM 5141 C C . PRO A 1 649 ? -18.124 -1.341 -6.400 1.00 98.12 649 PRO A C 1
ATOM 5143 O O . PRO A 1 649 ? -18.342 -0.703 -7.428 1.00 98.12 649 PRO A O 1
ATOM 5146 N N . LEU A 1 650 ? -18.799 -2.463 -6.112 1.00 98.69 650 LEU A N 1
ATOM 5147 C CA . LEU A 1 650 ? -19.880 -2.959 -6.971 1.00 98.69 650 LEU A CA 1
ATOM 5148 C C . LEU A 1 650 ? -20.988 -1.908 -7.110 1.00 98.69 650 LEU A C 1
ATOM 5150 O O . LEU A 1 650 ? -21.333 -1.537 -8.231 1.00 98.69 650 LEU A O 1
ATOM 5154 N N . VAL A 1 651 ? -21.495 -1.369 -5.998 1.00 98.19 651 VAL A N 1
ATOM 5155 C CA . VAL A 1 651 ? -22.548 -0.341 -6.053 1.00 98.19 651 VAL A CA 1
ATOM 5156 C C . VAL A 1 651 ? -22.028 0.996 -6.581 1.00 98.19 651 VAL A C 1
ATOM 5158 O O . VAL A 1 651 ? -22.710 1.634 -7.380 1.00 98.19 651 VAL A O 1
ATOM 5161 N N . THR A 1 652 ? -20.799 1.388 -6.228 1.00 97.12 652 THR A N 1
ATOM 5162 C CA . THR A 1 652 ? -20.175 2.643 -6.687 1.00 97.12 652 THR A CA 1
ATOM 5163 C C . THR A 1 652 ? -20.039 2.700 -8.208 1.00 97.12 652 THR A C 1
ATOM 5165 O O . THR A 1 652 ? -20.271 3.747 -8.812 1.00 97.12 652 THR A O 1
ATOM 5168 N N . TYR A 1 653 ? -19.697 1.577 -8.848 1.00 97.94 653 TYR A N 1
ATOM 5169 C CA . TYR A 1 653 ? -19.562 1.493 -10.306 1.00 97.94 653 TYR A CA 1
ATOM 5170 C C . TYR A 1 653 ? -20.826 0.987 -11.015 1.00 97.94 653 TYR A C 1
ATOM 5172 O O . TYR A 1 653 ? -20.817 0.783 -12.231 1.00 97.94 653 TYR A O 1
ATOM 5180 N N . GLY A 1 654 ? -21.933 0.867 -10.278 1.00 97.31 654 GLY A N 1
ATOM 5181 C CA . GLY A 1 654 ? -23.263 0.633 -10.828 1.00 97.31 654 GLY A CA 1
ATOM 5182 C C . GLY A 1 654 ? -23.547 -0.812 -11.225 1.00 97.31 654 GLY A C 1
ATOM 5183 O O . GLY A 1 654 ? -24.313 -1.014 -12.162 1.00 97.31 654 GLY A O 1
ATOM 5184 N N . ALA A 1 655 ? -22.938 -1.798 -10.558 1.00 98.44 655 ALA A N 1
ATOM 5185 C CA . ALA A 1 655 ? -23.293 -3.207 -10.718 1.00 98.44 655 ALA A CA 1
ATOM 5186 C C . ALA A 1 655 ? -24.794 -3.420 -10.447 1.00 98.44 655 ALA A C 1
ATOM 5188 O O . ALA A 1 655 ? -25.326 -2.978 -9.428 1.00 98.44 655 ALA A O 1
ATOM 5189 N N . GLY A 1 656 ? -25.466 -4.091 -11.378 1.00 98.00 656 GLY A N 1
ATOM 5190 C CA . GLY A 1 656 ? -26.911 -4.294 -11.400 1.00 98.00 656 GLY A CA 1
ATOM 5191 C C . GLY A 1 656 ? -27.393 -4.636 -12.814 1.00 98.00 656 GLY A C 1
ATOM 5192 O O . GLY A 1 656 ? -26.553 -4.898 -13.682 1.00 98.00 656 GLY A O 1
ATOM 5193 N N . PRO A 1 657 ? -28.713 -4.616 -13.075 1.00 98.31 657 PRO A N 1
ATOM 5194 C CA . PRO A 1 657 ? -29.261 -4.938 -14.392 1.00 98.31 657 PRO A CA 1
ATOM 5195 C C . PRO A 1 657 ? -28.608 -4.107 -15.502 1.00 98.31 657 PRO A C 1
ATOM 5197 O O . PRO A 1 657 ? -28.447 -2.892 -15.364 1.00 98.31 657 PRO A O 1
ATOM 5200 N N . GLY A 1 658 ? -28.219 -4.757 -16.596 1.00 97.44 658 GLY A N 1
ATOM 5201 C CA . GLY A 1 658 ? -27.472 -4.140 -17.694 1.00 97.44 658 GLY A CA 1
ATOM 5202 C C . GLY A 1 658 ? -25.946 -4.144 -17.539 1.00 97.44 658 GLY A C 1
ATOM 5203 O O . GLY A 1 658 ? -25.267 -3.612 -18.416 1.00 97.44 658 GLY A O 1
ATOM 5204 N N . LYS A 1 659 ? -25.382 -4.682 -16.445 1.00 98.38 659 LYS A N 1
ATOM 5205 C CA . LYS A 1 659 ? -23.923 -4.785 -16.243 1.00 98.38 659 LYS A CA 1
ATOM 5206 C C . LYS A 1 659 ? -23.408 -6.215 -16.314 1.00 98.38 659 LYS A C 1
ATOM 5208 O O . LYS A 1 659 ? -24.002 -7.126 -15.742 1.00 98.38 659 LYS A O 1
ATOM 5213 N N . ARG A 1 660 ? -22.232 -6.367 -16.923 1.00 98.75 660 ARG A N 1
ATOM 5214 C CA . ARG A 1 660 ? -21.417 -7.587 -16.962 1.00 98.75 660 ARG A CA 1
ATOM 5215 C C . ARG A 1 660 ? -20.210 -7.406 -16.043 1.00 98.75 660 ARG A C 1
ATOM 5217 O O . ARG A 1 660 ? -19.394 -6.504 -16.253 1.00 98.75 660 ARG A O 1
ATOM 5224 N N . VAL A 1 661 ? -20.094 -8.234 -15.010 1.00 98.88 661 VAL A N 1
ATOM 5225 C CA . VAL A 1 661 ? -19.081 -8.093 -13.953 1.00 98.88 661 VAL A CA 1
ATOM 5226 C C . VAL A 1 661 ? -18.107 -9.263 -13.982 1.00 98.88 661 VAL A C 1
ATOM 5228 O O . VAL A 1 661 ? -18.515 -10.414 -13.881 1.00 98.88 661 VAL A O 1
ATOM 5231 N N . GLY A 1 662 ? -16.809 -8.977 -14.063 1.00 98.81 662 GLY A N 1
ATOM 5232 C CA . GLY A 1 662 ? -15.743 -9.957 -13.867 1.00 98.81 662 GLY A CA 1
ATOM 5233 C C . GLY A 1 662 ? -15.204 -9.939 -12.442 1.00 98.81 662 GLY A C 1
ATOM 5234 O O . GLY A 1 662 ? -14.929 -8.875 -11.891 1.00 98.81 662 GLY A O 1
ATOM 5235 N N . VAL A 1 663 ? -14.983 -11.112 -11.858 1.00 98.69 663 VAL A N 1
ATOM 5236 C CA . VAL A 1 663 ? -14.350 -11.271 -10.543 1.00 98.69 663 VAL A CA 1
ATOM 5237 C C . VAL A 1 663 ? -13.042 -12.031 -10.707 1.00 98.69 663 VAL A C 1
ATOM 5239 O O . VAL A 1 663 ? -13.047 -13.213 -11.051 1.00 98.69 663 VAL A O 1
ATOM 5242 N N . VAL A 1 664 ? -11.919 -11.361 -10.450 1.00 97.44 664 VAL A N 1
ATOM 5243 C CA . VAL A 1 664 ? -10.577 -11.946 -10.562 1.00 97.44 664 VAL A CA 1
ATOM 5244 C C . VAL A 1 664 ? -10.105 -12.421 -9.194 1.00 97.44 664 VAL A C 1
ATOM 5246 O O . VAL A 1 664 ? -9.894 -11.619 -8.285 1.00 97.44 664 VAL A O 1
ATOM 5249 N N . GLY A 1 665 ? -9.887 -13.732 -9.078 1.00 94.62 665 GLY A N 1
ATOM 5250 C CA . GLY A 1 665 ? -9.470 -14.395 -7.845 1.00 94.62 665 GLY A CA 1
ATOM 5251 C C . GLY A 1 665 ? -10.652 -14.895 -7.023 1.00 94.62 665 GLY A C 1
ATOM 5252 O O . GLY A 1 665 ? -11.276 -14.152 -6.279 1.00 94.62 665 GLY A O 1
ATOM 5253 N N . ILE A 1 666 ? -10.937 -16.197 -7.086 1.00 95.00 666 ILE A N 1
ATOM 5254 C CA . ILE A 1 666 ? -12.071 -16.799 -6.365 1.00 95.00 666 ILE A CA 1
ATOM 5255 C C . ILE A 1 666 ? -11.603 -17.246 -4.974 1.00 95.00 666 ILE A C 1
ATOM 5257 O O . ILE A 1 666 ? -11.401 -18.429 -4.694 1.00 95.00 666 ILE A O 1
ATOM 5261 N N . GLY A 1 667 ? -11.284 -16.262 -4.134 1.00 92.38 667 GLY A N 1
ATOM 5262 C CA . GLY A 1 667 ? -10.844 -16.430 -2.746 1.00 92.38 667 GLY A CA 1
ATOM 5263 C C . GLY A 1 667 ? -11.859 -15.877 -1.746 1.00 92.38 667 GLY A C 1
ATOM 5264 O O . GLY A 1 667 ? -13.048 -15.769 -2.044 1.00 92.38 667 GLY A O 1
ATOM 5265 N N . GLY A 1 668 ? -11.380 -15.490 -0.564 1.00 92.94 668 GLY A N 1
ATOM 5266 C CA . GLY A 1 668 ? -12.224 -14.930 0.489 1.00 92.94 668 GLY A CA 1
ATOM 5267 C C . GLY A 1 668 ? -13.015 -13.689 0.052 1.00 92.94 668 GLY A C 1
ATOM 5268 O O . GLY A 1 668 ? -14.201 -13.607 0.332 1.00 92.94 668 GLY A O 1
ATOM 5269 N N . LEU A 1 669 ? -12.425 -12.739 -0.676 1.00 96.25 669 LEU A N 1
ATOM 5270 C CA . LEU A 1 669 ? -13.188 -11.596 -1.210 1.00 96.25 669 LEU A CA 1
ATOM 5271 C C . LEU A 1 669 ? -13.971 -11.991 -2.471 1.00 96.25 669 LEU A C 1
ATOM 5273 O O . LEU A 1 669 ? -15.143 -11.648 -2.604 1.00 96.25 669 LEU A O 1
ATOM 5277 N N . GLY A 1 670 ? -13.352 -12.758 -3.373 1.00 97.00 670 GLY A N 1
ATOM 5278 C CA . GLY A 1 670 ? -13.963 -13.136 -4.648 1.00 97.00 670 GLY A CA 1
ATOM 5279 C C . GLY A 1 670 ? -15.299 -13.865 -4.515 1.00 97.00 670 GLY A C 1
ATOM 5280 O O . GLY A 1 670 ? -16.216 -13.578 -5.279 1.00 97.00 670 GLY A O 1
ATOM 5281 N N . HIS A 1 671 ? -15.461 -14.752 -3.526 1.00 97.44 671 HIS A N 1
ATOM 5282 C CA . HIS A 1 671 ? -16.748 -15.433 -3.335 1.00 97.44 671 HIS A CA 1
ATOM 5283 C C . HIS A 1 671 ? -17.875 -14.455 -2.960 1.00 97.44 671 HIS A C 1
ATOM 5285 O O . HIS A 1 671 ? -18.993 -14.607 -3.444 1.00 97.44 671 HIS A O 1
ATOM 5291 N N . PHE A 1 672 ? -17.584 -13.406 -2.179 1.00 98.44 672 PHE A N 1
ATOM 5292 C CA . PHE A 1 672 ? -18.557 -12.348 -1.911 1.00 98.44 672 PHE A CA 1
ATOM 5293 C C . PHE A 1 672 ? -18.850 -11.520 -3.152 1.00 98.44 672 PHE A C 1
ATOM 5295 O O . PHE A 1 672 ? -20.004 -11.175 -3.376 1.00 98.44 672 PHE A O 1
ATOM 5302 N N . ALA A 1 673 ? -17.841 -11.222 -3.972 1.00 98.56 673 ALA A N 1
ATOM 5303 C CA . ALA A 1 673 ? -18.052 -10.455 -5.194 1.00 98.56 673 ALA A CA 1
ATOM 5304 C C . ALA A 1 673 ? -18.999 -11.190 -6.160 1.00 98.56 673 ALA A C 1
ATOM 5306 O O . ALA A 1 673 ? -19.879 -10.552 -6.730 1.00 98.56 673 ALA A O 1
ATOM 5307 N N . LEU A 1 674 ? -18.883 -12.521 -6.279 1.00 98.69 674 LEU A N 1
ATOM 5308 C CA . LEU A 1 674 ? -19.827 -13.341 -7.050 1.00 98.69 674 LEU A CA 1
ATOM 5309 C C . LEU A 1 674 ? -21.245 -13.285 -6.463 1.00 98.69 674 LEU A C 1
ATOM 5311 O O . LEU A 1 674 ? -22.189 -12.936 -7.174 1.00 98.69 674 LEU A O 1
ATOM 5315 N N . LEU A 1 675 ? -21.381 -13.554 -5.158 1.00 98.50 675 LEU A N 1
ATOM 5316 C CA . LEU A 1 675 ? -22.675 -13.551 -4.470 1.00 98.50 675 LEU A CA 1
ATOM 5317 C C . LEU A 1 675 ? -23.381 -12.192 -4.587 1.00 98.50 675 LEU A C 1
ATOM 5319 O O . LEU A 1 675 ? -24.567 -12.138 -4.908 1.00 98.50 675 LEU A O 1
ATOM 5323 N N . PHE A 1 676 ? -22.661 -11.089 -4.365 1.00 98.75 676 PHE A N 1
ATOM 5324 C CA . PHE A 1 676 ? -23.232 -9.747 -4.438 1.00 98.75 676 PHE A CA 1
ATOM 5325 C C . PHE A 1 676 ? -23.513 -9.298 -5.867 1.00 98.75 676 PHE A C 1
ATOM 5327 O O . PHE A 1 676 ? -24.578 -8.737 -6.099 1.00 98.75 676 PHE A O 1
ATOM 5334 N N . ALA A 1 677 ? -22.635 -9.568 -6.838 1.00 98.62 677 ALA A N 1
ATOM 5335 C CA . ALA A 1 677 ? -22.919 -9.237 -8.236 1.00 98.62 677 ALA A CA 1
ATOM 5336 C C . ALA A 1 677 ? -24.195 -9.946 -8.723 1.00 98.62 677 ALA A C 1
ATOM 5338 O O . ALA A 1 677 ? -25.039 -9.323 -9.374 1.00 98.62 677 ALA A O 1
ATOM 5339 N N . LYS A 1 678 ? -24.392 -11.212 -8.322 1.00 98.31 678 LYS A N 1
ATOM 5340 C CA . LYS A 1 678 ? -25.621 -11.954 -8.621 1.00 98.31 678 LYS A CA 1
ATOM 5341 C C . LYS A 1 678 ? -26.834 -11.395 -7.875 1.00 98.31 678 LYS A C 1
ATOM 5343 O O . LYS A 1 678 ? -27.880 -11.202 -8.488 1.00 98.31 678 LYS A O 1
ATOM 5348 N N . ALA A 1 679 ? -26.696 -11.087 -6.584 1.00 98.25 679 ALA A N 1
ATOM 5349 C CA . ALA A 1 679 ? -27.762 -10.509 -5.760 1.00 98.25 679 ALA A CA 1
ATOM 5350 C C . ALA A 1 679 ? -28.208 -9.112 -6.231 1.00 98.25 679 ALA A C 1
ATOM 5352 O O . ALA A 1 679 ? -29.383 -8.767 -6.105 1.00 98.25 679 ALA A O 1
ATOM 5353 N N . LEU A 1 680 ? -27.288 -8.323 -6.793 1.00 98.50 680 LEU A N 1
ATOM 5354 C CA . LEU A 1 680 ? -27.565 -7.023 -7.409 1.00 98.50 680 LEU A CA 1
ATOM 5355 C C . LEU A 1 680 ? -28.258 -7.151 -8.775 1.00 98.50 680 LEU A C 1
ATOM 5357 O O . LEU A 1 680 ? -28.784 -6.161 -9.276 1.00 98.50 680 LEU A O 1
ATOM 5361 N N . GLY A 1 681 ? -28.302 -8.351 -9.360 1.00 98.06 681 GLY A N 1
ATOM 5362 C CA . GLY A 1 681 ? -28.990 -8.616 -10.622 1.00 98.06 681 GLY A CA 1
ATOM 5363 C C . GLY A 1 681 ? -28.190 -8.218 -11.859 1.00 98.06 681 GLY A C 1
ATOM 5364 O O . GLY A 1 681 ? -28.791 -7.766 -12.827 1.00 98.06 681 GLY A O 1
ATOM 5365 N N . CYS A 1 682 ? -26.859 -8.353 -11.826 1.00 98.56 682 CYS A N 1
ATOM 5366 C CA . CYS A 1 682 ? -26.027 -8.196 -13.022 1.00 98.56 682 CYS A CA 1
ATOM 5367 C C . CYS A 1 682 ? -26.464 -9.168 -14.130 1.00 98.56 682 CYS A C 1
ATOM 5369 O O . CYS A 1 682 ? -26.818 -10.313 -13.839 1.00 98.56 682 CYS A O 1
ATOM 5371 N N . ASP A 1 683 ? -26.406 -8.717 -15.385 1.00 98.38 683 ASP A N 1
ATOM 5372 C CA . ASP A 1 683 ? -26.800 -9.515 -16.554 1.00 98.38 683 ASP A CA 1
ATOM 5373 C C . ASP A 1 683 ? -25.866 -10.714 -16.751 1.00 98.38 683 ASP A C 1
ATOM 5375 O O . ASP A 1 683 ? -26.303 -11.786 -17.167 1.00 98.38 683 ASP A O 1
ATOM 5379 N N . GLU A 1 684 ? -24.582 -10.530 -16.435 1.00 98.62 684 GLU A N 1
ATOM 5380 C CA . GLU A 1 684 ? -23.578 -11.589 -16.471 1.00 98.62 684 GLU A CA 1
ATOM 5381 C C . GLU A 1 684 ? -22.558 -11.403 -15.341 1.00 98.62 684 GLU A C 1
ATOM 5383 O O . GLU A 1 684 ? -22.005 -10.316 -15.149 1.00 98.62 684 GLU A O 1
ATOM 5388 N N . VAL A 1 685 ? -22.266 -12.480 -14.616 1.00 98.81 685 VAL A N 1
ATOM 5389 C CA . VAL A 1 685 ? -21.186 -12.554 -13.628 1.00 98.81 685 VAL A CA 1
ATOM 5390 C C . VAL A 1 685 ? -20.151 -13.576 -14.092 1.00 98.81 685 VAL A C 1
ATOM 5392 O O . VAL A 1 685 ? -20.437 -14.766 -14.221 1.00 98.81 685 VAL A O 1
ATOM 5395 N N . VAL A 1 686 ? -18.919 -13.130 -14.327 1.00 98.81 686 VAL A N 1
ATOM 5396 C CA . VAL A 1 686 ? -17.829 -13.959 -14.852 1.00 98.81 686 VAL A CA 1
ATOM 5397 C C . VAL A 1 686 ? -16.772 -14.179 -13.778 1.00 98.81 686 VAL A C 1
ATOM 5399 O O . VAL A 1 686 ? -16.104 -13.247 -13.334 1.00 98.81 686 VAL A O 1
ATOM 5402 N N . ALA A 1 687 ? -16.571 -15.432 -13.384 1.00 98.69 687 ALA A N 1
ATOM 5403 C CA . ALA A 1 687 ? -15.485 -15.818 -12.493 1.00 98.69 687 ALA A CA 1
ATOM 5404 C C . ALA A 1 687 ? -14.182 -16.012 -13.281 1.00 98.69 687 ALA A C 1
ATOM 5406 O O . ALA A 1 687 ? -14.147 -16.739 -14.273 1.00 98.69 687 ALA A O 1
ATOM 5407 N N . ILE A 1 688 ? -13.097 -15.390 -12.824 1.00 98.06 688 ILE A N 1
ATOM 5408 C CA . ILE A 1 688 ? -11.791 -15.417 -13.485 1.00 98.06 688 ILE A CA 1
ATOM 5409 C C . ILE A 1 688 ? -10.750 -15.936 -12.490 1.00 98.06 688 ILE A C 1
ATOM 5411 O O . ILE A 1 688 ? -10.532 -15.367 -11.418 1.00 98.06 688 ILE A O 1
ATOM 5415 N N . SER A 1 689 ? -10.098 -17.043 -12.836 1.00 95.25 689 SER A N 1
ATOM 5416 C CA . SER A 1 689 ? -9.092 -17.713 -12.006 1.00 95.25 689 SER A CA 1
ATOM 5417 C C . SER A 1 689 ? -7.951 -18.243 -12.871 1.00 95.25 689 SER A C 1
ATOM 5419 O O . SER A 1 689 ? -8.086 -18.355 -14.085 1.00 95.25 689 SER A O 1
ATOM 5421 N N . ARG A 1 690 ? -6.826 -18.613 -12.246 1.00 92.06 690 ARG A N 1
ATOM 5422 C CA . ARG A 1 690 ? -5.684 -19.223 -12.950 1.00 92.06 690 ARG A CA 1
ATOM 5423 C C . ARG A 1 690 ? -5.998 -20.627 -13.464 1.00 92.06 690 ARG A C 1
ATOM 5425 O O . ARG A 1 690 ? -5.653 -20.945 -14.593 1.00 92.06 690 ARG A O 1
ATOM 5432 N N . SER A 1 691 ? -6.659 -21.446 -12.650 1.00 93.88 691 SER A N 1
ATOM 5433 C CA . SER A 1 691 ? -7.054 -22.815 -12.998 1.00 93.88 691 SER A CA 1
ATOM 5434 C C . SER A 1 691 ? -8.543 -23.049 -12.763 1.00 93.88 691 SER A C 1
ATOM 5436 O O . SER A 1 691 ? -9.207 -22.294 -12.041 1.00 93.88 691 SER A O 1
ATOM 5438 N N . SER A 1 692 ? -9.066 -24.119 -13.355 1.00 95.81 692 SER A N 1
ATOM 5439 C CA . SER A 1 692 ? -10.466 -24.544 -13.278 1.00 95.81 692 SER A CA 1
ATOM 5440 C C . SER A 1 692 ? -10.846 -25.261 -11.977 1.00 95.81 692 SER A C 1
ATOM 5442 O O . SER A 1 692 ? -12.007 -25.628 -11.799 1.00 95.81 692 SER A O 1
ATOM 5444 N N . SER A 1 693 ? -9.922 -25.395 -11.018 1.00 94.69 693 SER A N 1
ATOM 5445 C CA . SER A 1 693 ? -10.140 -26.108 -9.746 1.00 94.69 693 SER A CA 1
ATOM 5446 C C . SER A 1 693 ? -11.305 -25.568 -8.907 1.00 94.69 693 SER A C 1
ATOM 5448 O O . SER A 1 693 ? -11.934 -26.323 -8.170 1.00 94.69 693 SER A O 1
ATOM 5450 N N . LYS A 1 694 ? -11.622 -24.273 -9.033 1.00 95.06 694 LYS A N 1
ATOM 5451 C CA . LYS A 1 694 ? -12.747 -23.615 -8.343 1.00 95.06 694 LYS A CA 1
ATOM 5452 C C . LYS A 1 694 ? -13.951 -23.351 -9.247 1.00 95.06 694 LYS A C 1
ATOM 5454 O O . LYS A 1 694 ? -14.842 -22.599 -8.864 1.00 95.06 694 LYS A O 1
ATOM 5459 N N . LYS A 1 695 ? -13.994 -23.942 -10.447 1.00 97.69 695 LYS A N 1
ATOM 5460 C CA . LYS A 1 695 ? -15.085 -23.711 -11.401 1.00 97.69 695 LYS A CA 1
ATOM 5461 C C . LYS A 1 695 ? -16.436 -24.115 -10.823 1.00 97.69 695 LYS A C 1
ATOM 5463 O O . LYS A 1 695 ? -17.360 -23.320 -10.894 1.00 97.69 695 LYS A O 1
ATOM 5468 N N . ALA A 1 696 ? -16.539 -25.306 -10.232 1.00 98.06 696 ALA A N 1
ATOM 5469 C CA . ALA A 1 696 ? -17.798 -25.796 -9.668 1.00 98.06 696 ALA A CA 1
ATOM 5470 C C . ALA A 1 696 ? -18.364 -24.834 -8.609 1.00 98.06 696 ALA A C 1
ATOM 5472 O O . ALA A 1 696 ? -19.503 -24.394 -8.747 1.00 98.06 696 ALA A O 1
ATOM 5473 N N . ASP A 1 697 ? -17.542 -24.419 -7.640 1.00 97.62 697 ASP A N 1
ATOM 5474 C CA . ASP A 1 697 ? -17.989 -23.459 -6.626 1.00 97.62 697 ASP A CA 1
ATOM 5475 C C . ASP A 1 697 ? -18.348 -22.113 -7.231 1.00 97.62 697 ASP A C 1
ATOM 5477 O O . ASP A 1 697 ? -19.322 -21.508 -6.818 1.00 97.62 697 ASP A O 1
ATOM 5481 N N . ALA A 1 698 ? -17.555 -21.611 -8.182 1.00 98.19 698 ALA A N 1
ATOM 5482 C CA . ALA A 1 698 ? -17.812 -20.310 -8.779 1.00 98.19 698 ALA A CA 1
ATOM 5483 C C . ALA A 1 698 ? -19.196 -20.273 -9.441 1.00 98.19 698 ALA A C 1
ATOM 5485 O O . ALA A 1 698 ? -19.917 -19.291 -9.279 1.00 98.19 698 ALA A O 1
ATOM 5486 N N . MET A 1 699 ? -19.583 -21.355 -10.128 1.00 98.38 699 MET A N 1
ATOM 5487 C CA . MET A 1 699 ? -20.927 -21.487 -10.697 1.00 98.38 699 MET A CA 1
ATOM 5488 C C . MET A 1 699 ? -22.002 -21.554 -9.601 1.00 98.38 699 MET A C 1
ATOM 5490 O O . MET A 1 699 ? -23.034 -20.900 -9.717 1.00 98.38 699 MET A O 1
ATOM 5494 N N . GLU A 1 700 ? -21.762 -22.297 -8.515 1.00 97.88 700 GLU A N 1
ATOM 5495 C CA . GLU A 1 700 ? -22.697 -22.394 -7.381 1.00 97.88 700 GLU A CA 1
ATOM 5496 C C . GLU A 1 700 ? -22.857 -21.061 -6.626 1.00 97.88 700 GLU A C 1
ATOM 5498 O O . GLU A 1 700 ? -23.952 -20.710 -6.191 1.00 97.88 700 GLU A O 1
ATOM 5503 N N . LEU A 1 701 ? -21.783 -20.276 -6.539 1.00 97.06 701 LEU A N 1
ATOM 5504 C CA . LEU A 1 701 ? -21.740 -18.929 -5.966 1.00 97.06 701 LEU A CA 1
ATOM 5505 C C . LEU A 1 701 ? -22.417 -17.872 -6.855 1.00 97.06 701 LEU A C 1
ATOM 5507 O O . LEU A 1 701 ? -22.522 -16.716 -6.446 1.00 97.06 701 LEU A O 1
ATOM 5511 N N . GLY A 1 702 ? -22.880 -18.251 -8.050 1.00 95.81 702 GLY A N 1
ATOM 5512 C CA . GLY A 1 702 ? -23.676 -17.394 -8.925 1.00 95.81 702 GLY A CA 1
ATOM 5513 C C . GLY A 1 702 ? -22.948 -16.842 -10.147 1.00 95.81 702 GLY A C 1
ATOM 5514 O O . GLY A 1 702 ? -23.493 -15.947 -10.790 1.00 95.81 702 GLY A O 1
ATOM 5515 N N . ALA A 1 703 ? -21.758 -17.347 -10.491 1.00 98.50 703 ALA A N 1
ATOM 5516 C CA . ALA A 1 703 ? -21.150 -17.040 -11.782 1.00 98.50 703 ALA A CA 1
ATOM 5517 C C . ALA A 1 703 ? -21.967 -17.664 -12.925 1.00 98.50 703 ALA A C 1
ATOM 5519 O O . ALA A 1 703 ? -22.336 -18.836 -12.875 1.00 98.50 703 ALA A O 1
ATOM 5520 N N . ASP A 1 704 ? -22.188 -16.900 -13.988 1.00 98.62 704 ASP A N 1
ATOM 5521 C CA . ASP A 1 704 ? -22.809 -17.368 -15.229 1.00 98.62 704 ASP A CA 1
ATOM 5522 C C . ASP A 1 704 ? -21.759 -17.974 -16.176 1.00 98.62 704 ASP A C 1
ATOM 5524 O O . ASP A 1 704 ? -22.068 -18.808 -17.031 1.00 98.62 704 ASP A O 1
ATOM 5528 N N . ARG A 1 705 ? -20.486 -17.590 -16.000 1.00 97.94 705 ARG A N 1
ATOM 5529 C CA . ARG A 1 705 ? -19.363 -18.056 -16.818 1.00 97.94 705 ARG A CA 1
ATOM 5530 C C . ARG A 1 705 ? -18.054 -18.116 -16.034 1.00 97.94 705 ARG A C 1
ATOM 5532 O O . ARG A 1 705 ? -17.872 -17.416 -15.041 1.00 97.94 705 ARG A O 1
ATOM 5539 N N . PHE A 1 706 ? -17.118 -18.940 -16.508 1.00 98.50 706 PHE A N 1
ATOM 5540 C CA . PHE A 1 706 ? -15.810 -19.135 -15.880 1.00 98.50 706 PHE A CA 1
ATOM 5541 C C . PHE A 1 706 ? -14.668 -19.045 -16.897 1.00 98.50 706 PHE A C 1
ATOM 5543 O O . PHE A 1 706 ? -14.734 -19.682 -17.950 1.00 98.50 706 PHE A O 1
ATOM 5550 N N . ILE A 1 707 ? -13.605 -18.318 -16.550 1.00 98.06 707 ILE A N 1
ATOM 5551 C CA . ILE A 1 707 ? -12.369 -18.175 -17.328 1.00 98.06 707 ILE A CA 1
ATOM 5552 C C . ILE A 1 707 ? -11.194 -18.737 -16.513 1.00 98.06 707 ILE A C 1
ATOM 5554 O O . ILE A 1 707 ? -10.937 -18.287 -15.396 1.00 98.06 707 ILE A O 1
ATOM 5558 N N . ALA A 1 708 ? -10.471 -19.703 -17.091 1.00 96.75 708 ALA A N 1
ATOM 5559 C CA . ALA A 1 708 ? -9.252 -20.293 -16.533 1.00 96.75 708 ALA A CA 1
ATOM 5560 C C . ALA A 1 708 ? -8.019 -19.778 -17.300 1.00 96.75 708 ALA A C 1
ATOM 5562 O O . ALA A 1 708 ? -7.648 -20.325 -18.337 1.00 96.75 708 ALA A O 1
ATOM 5563 N N . THR A 1 709 ? -7.394 -18.704 -16.815 1.00 94.62 709 THR A N 1
ATOM 5564 C CA . THR A 1 709 ? -6.367 -17.952 -17.563 1.00 94.62 709 THR A CA 1
ATOM 5565 C C . THR A 1 709 ? -5.082 -18.739 -17.827 1.00 94.62 709 THR A C 1
ATOM 5567 O O . THR A 1 709 ? -4.394 -18.465 -18.805 1.00 94.62 709 THR A O 1
ATOM 5570 N N . GLY A 1 710 ? -4.758 -19.725 -16.988 1.00 93.12 710 GLY A N 1
ATOM 5571 C CA . GLY A 1 710 ? -3.607 -20.616 -17.157 1.00 93.12 710 GLY A CA 1
ATOM 5572 C C . GLY A 1 710 ? -3.886 -21.864 -17.999 1.00 93.12 710 GLY A C 1
ATOM 5573 O O . GLY A 1 710 ? -2.957 -22.616 -18.272 1.00 93.12 710 GLY A O 1
ATOM 5574 N N . GLU A 1 711 ? -5.140 -22.101 -18.396 1.00 95.81 711 GLU A N 1
ATOM 5575 C CA . GLU A 1 711 ? -5.558 -23.297 -19.148 1.00 95.81 711 GLU A CA 1
ATOM 5576 C C . GLU A 1 711 ? -6.015 -22.976 -20.581 1.00 95.81 711 GLU A C 1
ATOM 5578 O O . GLU A 1 711 ? -6.018 -23.865 -21.430 1.00 95.81 711 GLU A O 1
ATOM 5583 N N . ASP A 1 712 ? -6.375 -21.723 -20.876 1.00 92.12 712 ASP A N 1
ATOM 5584 C CA . ASP A 1 712 ? -6.776 -21.272 -22.215 1.00 92.12 712 ASP A CA 1
ATOM 5585 C C . ASP A 1 712 ? -5.851 -20.147 -22.705 1.00 92.12 712 ASP A C 1
ATOM 5587 O O . ASP A 1 712 ? -6.030 -19.013 -22.279 1.00 92.12 712 ASP A O 1
ATOM 5591 N N . PRO A 1 713 ? -4.892 -20.389 -23.615 1.00 90.81 713 PRO A N 1
ATOM 5592 C CA . PRO A 1 713 ? -3.965 -19.352 -24.084 1.00 90.81 713 PRO A CA 1
ATOM 5593 C C . PRO A 1 713 ? -4.651 -18.217 -24.865 1.00 90.81 713 PRO A C 1
ATOM 5595 O O . PRO A 1 713 ? -4.081 -17.138 -25.017 1.00 90.81 713 PRO A O 1
ATOM 5598 N N . GLU A 1 714 ? -5.879 -18.431 -25.340 1.00 93.62 714 GLU A N 1
ATOM 5599 C CA . GLU A 1 714 ? -6.667 -17.449 -26.091 1.00 93.62 714 GLU A CA 1
ATOM 5600 C C . GLU A 1 714 ? -7.723 -16.761 -25.211 1.00 93.62 714 GLU A C 1
ATOM 5602 O O . GLU A 1 714 ? -8.597 -16.056 -25.722 1.00 93.62 714 GLU A O 1
ATOM 5607 N N . TRP A 1 715 ? -7.666 -16.941 -23.883 1.00 95.44 715 TRP A N 1
ATOM 5608 C CA . TRP A 1 715 ? -8.663 -16.387 -22.964 1.00 95.44 715 TRP A CA 1
ATOM 5609 C C . TRP A 1 715 ? -8.828 -14.875 -23.144 1.00 95.44 715 TRP A C 1
ATOM 5611 O O . TRP A 1 715 ? -9.937 -14.358 -23.087 1.00 95.44 715 TRP A O 1
ATOM 5621 N N . MET A 1 716 ? -7.743 -14.147 -23.391 1.00 93.12 716 MET A N 1
ATOM 5622 C CA . MET A 1 716 ? -7.792 -12.695 -23.521 1.00 93.12 716 MET A CA 1
ATOM 5623 C C . MET A 1 716 ? -8.557 -12.259 -24.777 1.00 93.12 716 MET A C 1
ATOM 5625 O O . MET A 1 716 ? -9.400 -11.369 -24.712 1.00 93.12 716 MET A O 1
ATOM 5629 N N . THR A 1 717 ? -8.276 -12.883 -25.923 1.00 93.62 717 THR A N 1
ATOM 5630 C CA . THR A 1 717 ? -8.869 -12.506 -27.214 1.00 93.62 717 THR A CA 1
ATOM 5631 C C . THR A 1 717 ? -10.323 -12.951 -27.315 1.00 93.62 717 THR A C 1
ATOM 5633 O O . THR A 1 717 ? -11.155 -12.181 -27.790 1.00 93.62 717 THR A O 1
ATOM 5636 N N . LYS A 1 718 ? -10.661 -14.141 -26.800 1.00 96.19 718 LYS A N 1
ATOM 5637 C CA . LYS A 1 718 ? -12.041 -14.667 -26.760 1.00 96.19 718 LYS A CA 1
ATOM 5638 C C . LYS A 1 718 ? -12.992 -13.829 -25.907 1.00 96.19 718 LYS A C 1
ATOM 5640 O O . LYS A 1 718 ? -14.198 -13.873 -26.122 1.00 96.19 718 LYS A O 1
ATOM 5645 N N . ASN A 1 719 ? -12.455 -13.115 -24.919 1.00 97.44 719 ASN A N 1
ATOM 5646 C CA . ASN A 1 719 ? -13.232 -12.412 -23.899 1.00 97.44 719 ASN A CA 1
ATOM 5647 C C . ASN A 1 719 ? -13.066 -10.884 -23.954 1.00 97.44 719 ASN A C 1
ATOM 5649 O O . ASN A 1 719 ? -13.505 -10.188 -23.038 1.00 97.44 719 ASN A O 1
ATOM 5653 N N . ALA A 1 720 ? -12.429 -10.362 -25.004 1.00 96.62 720 ALA A N 1
ATOM 5654 C CA . ALA A 1 720 ? -12.188 -8.934 -25.162 1.00 96.62 720 ALA A CA 1
ATOM 5655 C C . ALA A 1 720 ? -13.504 -8.142 -25.237 1.00 96.62 720 ALA A C 1
ATOM 5657 O O . ALA A 1 720 ? -14.445 -8.559 -25.913 1.00 96.62 720 ALA A O 1
ATOM 5658 N N . ASN A 1 721 ? -13.549 -6.978 -24.581 1.00 96.62 721 ASN A N 1
ATOM 5659 C CA . ASN A 1 721 ? -14.732 -6.099 -24.521 1.00 96.62 721 ASN A CA 1
ATOM 5660 C C . ASN A 1 721 ? -15.996 -6.778 -23.945 1.00 96.62 721 ASN A C 1
ATOM 5662 O O . ASN A 1 721 ? -17.128 -6.417 -24.274 1.00 96.62 721 ASN A O 1
ATOM 5666 N N . GLY A 1 722 ? -15.813 -7.806 -23.117 1.00 97.38 722 GLY A N 1
ATOM 5667 C CA . GLY A 1 722 ? -16.904 -8.593 -22.553 1.00 97.38 722 GLY A CA 1
ATOM 5668 C C . GLY A 1 722 ? -17.460 -8.053 -21.238 1.00 97.38 722 GLY A C 1
ATOM 5669 O O . GLY A 1 722 ? -18.528 -8.495 -20.833 1.00 97.38 722 GLY A O 1
ATOM 5670 N N . LEU A 1 723 ? -16.756 -7.146 -20.555 1.00 98.62 723 LEU A N 1
ATOM 5671 C CA . LEU A 1 723 ? -17.053 -6.776 -19.168 1.00 98.62 723 LEU A CA 1
ATOM 5672 C C . LEU A 1 723 ? -17.144 -5.262 -18.974 1.00 98.62 723 LEU A C 1
ATOM 5674 O O . LEU A 1 723 ? -16.357 -4.506 -19.535 1.00 98.62 723 LEU A O 1
ATOM 5678 N N . ASP A 1 724 ? -18.052 -4.824 -18.106 1.00 98.75 724 ASP A N 1
ATOM 5679 C CA . ASP A 1 724 ? -18.222 -3.412 -17.746 1.00 98.75 724 ASP A CA 1
ATOM 5680 C C . ASP A 1 724 ? -17.466 -3.062 -16.454 1.00 98.75 724 ASP A C 1
ATOM 5682 O O . ASP A 1 724 ? -16.971 -1.945 -16.287 1.00 98.75 724 ASP A O 1
ATOM 5686 N N . ILE A 1 725 ? -17.368 -4.021 -15.530 1.00 98.81 725 ILE A N 1
ATOM 5687 C CA . ILE A 1 725 ? -16.696 -3.865 -14.236 1.00 98.81 725 ILE A CA 1
ATOM 5688 C C . ILE A 1 725 ? -15.831 -5.098 -13.991 1.00 98.81 725 ILE A C 1
ATOM 5690 O O . ILE A 1 725 ? -16.295 -6.224 -14.159 1.00 98.81 725 ILE A O 1
ATOM 5694 N N . ILE A 1 726 ? -14.594 -4.901 -13.544 1.00 98.69 726 ILE A N 1
ATOM 5695 C CA . ILE A 1 726 ? -13.750 -5.966 -13.003 1.00 98.69 726 ILE A CA 1
ATOM 5696 C C . ILE A 1 726 ? -13.440 -5.660 -11.541 1.00 98.69 726 ILE A C 1
ATOM 5698 O O . ILE A 1 726 ? -12.898 -4.602 -11.234 1.00 98.69 726 ILE A O 1
ATOM 5702 N N . ILE A 1 727 ? -13.742 -6.605 -10.653 1.00 98.50 727 ILE A N 1
ATOM 5703 C CA . ILE A 1 727 ? -13.321 -6.596 -9.250 1.00 98.50 727 ILE A CA 1
ATOM 5704 C C . ILE A 1 727 ? -12.129 -7.544 -9.100 1.00 98.50 727 ILE A C 1
ATOM 5706 O O . ILE A 1 727 ? -12.268 -8.760 -9.252 1.00 98.50 727 ILE A O 1
ATOM 5710 N N . SER A 1 728 ? -10.952 -6.995 -8.804 1.00 96.00 728 SER A N 1
ATOM 5711 C CA . SER A 1 728 ? -9.715 -7.755 -8.621 1.00 96.00 728 SER A CA 1
ATOM 5712 C C . SER A 1 728 ? -9.402 -7.955 -7.147 1.00 96.00 728 SER A C 1
ATOM 5714 O O . SER A 1 728 ? -9.138 -6.999 -6.417 1.00 96.00 728 SER A O 1
ATOM 5716 N N . THR A 1 729 ? -9.395 -9.213 -6.705 1.00 94.12 729 THR A N 1
ATOM 5717 C CA . THR A 1 729 ? -9.087 -9.586 -5.316 1.00 94.12 729 THR A CA 1
ATOM 5718 C C . THR A 1 729 ? -7.745 -10.304 -5.184 1.00 94.12 729 THR A C 1
ATOM 5720 O O . THR A 1 729 ? -7.490 -10.930 -4.156 1.00 94.12 729 THR A O 1
ATOM 5723 N N . ILE A 1 730 ? -6.919 -10.295 -6.232 1.00 88.94 730 ILE A N 1
ATOM 5724 C CA . ILE A 1 730 ? -5.595 -10.922 -6.233 1.00 88.94 730 ILE A CA 1
ATOM 5725 C C . ILE A 1 730 ? -4.508 -9.909 -5.877 1.00 88.94 730 ILE A C 1
ATOM 5727 O O . ILE A 1 730 ? -4.578 -8.737 -6.254 1.00 88.94 730 ILE A O 1
ATOM 5731 N N . SER A 1 731 ? -3.495 -10.391 -5.165 1.00 70.81 731 SER A N 1
ATOM 5732 C CA . SER A 1 731 ? -2.345 -9.614 -4.711 1.00 70.81 731 SER A CA 1
ATOM 5733 C C . SER A 1 731 ? -1.168 -9.850 -5.666 1.00 70.81 731 SER A C 1
ATOM 5735 O O . SER A 1 731 ? -0.410 -10.795 -5.485 1.00 70.81 731 SER A O 1
ATOM 5737 N N . GLY A 1 732 ? -1.049 -9.017 -6.707 1.00 70.62 732 GLY A N 1
ATOM 5738 C CA . GLY A 1 732 ? 0.118 -8.974 -7.605 1.00 70.62 732 GLY A CA 1
ATOM 5739 C C . GLY A 1 732 ? 0.315 -10.179 -8.544 1.00 70.62 732 GLY A C 1
ATOM 5740 O O . GLY A 1 732 ? -0.487 -11.113 -8.589 1.00 70.62 732 GLY A O 1
ATOM 5741 N N . GLY A 1 733 ? 1.384 -10.131 -9.350 1.00 71.94 733 GLY A N 1
ATOM 5742 C CA . GLY A 1 733 ? 1.833 -11.263 -10.178 1.00 71.94 733 GLY A CA 1
ATOM 5743 C C . GLY A 1 733 ? 0.991 -11.581 -11.425 1.00 71.94 733 GLY A C 1
ATOM 5744 O O . GLY A 1 733 ? 0.960 -12.733 -11.858 1.00 71.94 733 GLY A O 1
ATOM 5745 N N . PHE A 1 734 ? 0.295 -10.599 -12.009 1.00 80.94 734 PHE A N 1
ATOM 5746 C CA . PHE A 1 734 ? -0.535 -10.789 -13.207 1.00 80.94 734 PHE A CA 1
ATOM 5747 C C . PHE A 1 734 ? -0.339 -9.677 -14.245 1.00 80.94 734 PHE A C 1
ATOM 5749 O O . PHE A 1 734 ? -0.099 -8.527 -13.903 1.00 80.94 734 PHE A O 1
ATOM 5756 N N . ALA A 1 735 ? -0.474 -9.995 -15.534 1.00 86.19 735 ALA A N 1
ATOM 5757 C CA . ALA A 1 735 ? -0.331 -9.004 -16.599 1.00 86.19 735 ALA A CA 1
ATOM 5758 C C . ALA A 1 735 ? -1.591 -8.125 -16.702 1.00 86.19 735 ALA A C 1
ATOM 5760 O O . ALA A 1 735 ? -2.565 -8.512 -17.349 1.00 86.19 735 ALA A O 1
ATOM 5761 N N . LEU A 1 736 ? -1.575 -6.953 -16.056 1.00 89.69 736 LEU A N 1
ATOM 5762 C CA . LEU A 1 736 ? -2.727 -6.047 -15.944 1.00 89.69 736 LEU A CA 1
ATOM 5763 C C . LEU A 1 736 ? -3.358 -5.704 -17.306 1.00 89.69 736 LEU A C 1
ATOM 5765 O O . LEU A 1 736 ? -4.579 -5.784 -17.435 1.00 89.69 736 LEU A O 1
ATOM 5769 N N . ASP A 1 737 ? -2.550 -5.448 -18.340 1.00 90.12 737 ASP A N 1
ATOM 5770 C CA . ASP A 1 737 ? -3.021 -5.180 -19.712 1.00 90.12 737 ASP A CA 1
ATOM 5771 C C . ASP A 1 737 ? -3.971 -6.255 -20.262 1.00 90.12 737 ASP A C 1
ATOM 5773 O O . ASP A 1 737 ? -4.933 -5.947 -20.969 1.00 90.12 737 ASP A O 1
ATOM 5777 N N . GLN A 1 738 ? -3.744 -7.523 -19.912 1.00 92.31 738 GLN A N 1
ATOM 5778 C CA . GLN A 1 738 ? -4.579 -8.626 -20.389 1.00 92.31 738 GLN A CA 1
ATOM 5779 C C . GLN A 1 738 ? -5.987 -8.561 -19.789 1.00 92.31 738 GLN A C 1
ATOM 5781 O O . GLN A 1 738 ? -6.970 -8.830 -20.478 1.00 92.31 738 GLN A O 1
ATOM 5786 N N . TYR A 1 739 ? -6.099 -8.153 -18.523 1.00 94.38 739 TYR A N 1
ATOM 5787 C CA . TYR A 1 739 ? -7.386 -7.976 -17.850 1.00 94.38 739 TYR A CA 1
ATOM 5788 C C . TYR A 1 739 ? -8.078 -6.689 -18.295 1.00 94.38 739 TYR A C 1
ATOM 5790 O O . TYR A 1 739 ? -9.291 -6.697 -18.494 1.00 94.38 739 TYR A O 1
ATOM 5798 N N . LEU A 1 740 ? -7.325 -5.608 -18.533 1.00 95.19 740 LEU A N 1
ATOM 5799 C CA . LEU A 1 740 ? -7.872 -4.381 -19.123 1.00 95.19 740 LEU A CA 1
ATOM 5800 C C . LEU A 1 740 ? -8.467 -4.637 -20.514 1.00 95.19 740 LEU A C 1
ATOM 5802 O O . LEU A 1 740 ? -9.458 -4.012 -20.882 1.00 95.19 740 LEU A O 1
ATOM 5806 N N . ASN A 1 741 ? -7.928 -5.590 -21.282 1.00 94.94 741 ASN A N 1
ATOM 5807 C CA . ASN A 1 741 ? -8.490 -5.933 -22.587 1.00 94.94 741 ASN A CA 1
ATOM 5808 C C . ASN A 1 741 ? -9.890 -6.574 -22.505 1.00 94.94 741 ASN A C 1
ATOM 5810 O O . ASN A 1 741 ? -10.682 -6.439 -23.442 1.00 94.94 741 ASN A O 1
ATOM 5814 N N . LEU A 1 742 ? -10.223 -7.225 -21.386 1.00 97.69 742 LEU A N 1
ATOM 5815 C CA . LEU A 1 742 ? -11.567 -7.759 -21.157 1.00 97.69 742 LEU A CA 1
ATOM 5816 C C . LEU A 1 742 ? -12.620 -6.658 -20.998 1.00 97.69 742 LEU A C 1
ATOM 5818 O O . LEU A 1 742 ? -13.796 -6.909 -21.259 1.00 97.69 742 LEU A O 1
ATOM 5822 N N . LEU A 1 743 ? -12.215 -5.463 -20.559 1.00 98.31 743 LEU A N 1
ATOM 5823 C CA . LEU A 1 743 ? -13.134 -4.350 -20.366 1.00 98.31 743 LEU A CA 1
ATOM 5824 C C . LEU A 1 743 ? -13.608 -3.783 -21.704 1.00 98.31 743 LEU A C 1
ATOM 5826 O O . LEU A 1 743 ? -12.828 -3.612 -22.649 1.00 98.31 743 LEU A O 1
ATOM 5830 N N . ASP A 1 744 ? -14.902 -3.490 -21.747 1.00 98.12 744 ASP A N 1
ATOM 5831 C CA . ASP A 1 744 ? -15.570 -2.751 -22.811 1.00 98.12 744 ASP A CA 1
ATOM 5832 C C . ASP A 1 744 ? -15.378 -1.233 -22.633 1.00 98.12 744 ASP A C 1
ATOM 5834 O O . ASP A 1 744 ? -14.796 -0.757 -21.651 1.00 98.12 744 ASP A O 1
ATOM 5838 N 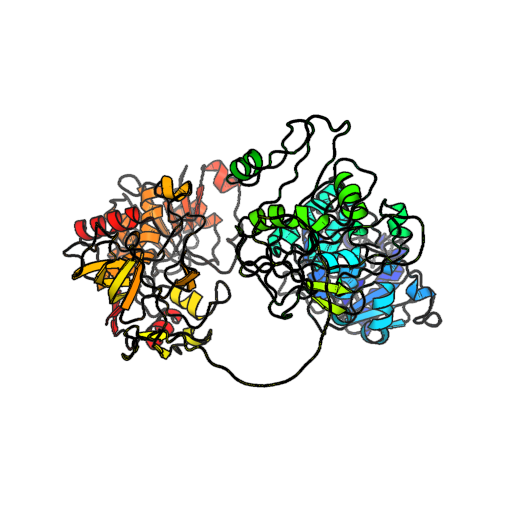N . VAL A 1 745 ? -15.857 -0.450 -23.599 1.00 96.75 745 VAL A N 1
ATOM 5839 C CA . VAL A 1 745 ? -15.767 1.011 -23.588 1.00 96.75 745 VAL A CA 1
ATOM 5840 C C . VAL A 1 745 ? -16.396 1.584 -22.310 1.00 96.75 745 VAL A C 1
ATOM 5842 O O . VAL A 1 745 ? -17.530 1.277 -21.951 1.00 96.75 745 VAL A O 1
ATOM 5845 N N . ASN A 1 746 ? -15.662 2.480 -21.648 1.00 97.44 746 ASN A N 1
ATOM 5846 C CA . ASN A 1 746 ? -15.947 3.098 -20.349 1.00 97.44 746 ASN A CA 1
ATOM 5847 C C . ASN A 1 746 ? -15.851 2.166 -19.128 1.00 97.44 746 ASN A C 1
ATOM 5849 O O . ASN A 1 746 ? -16.216 2.599 -18.024 1.00 97.44 746 ASN A O 1
ATOM 5853 N N . GLY A 1 747 ? -15.361 0.936 -19.304 1.00 98.31 747 GLY A N 1
ATOM 5854 C CA . GLY A 1 747 ? -15.248 -0.058 -18.243 1.00 98.31 747 GLY A CA 1
ATOM 5855 C C . GLY A 1 747 ? -14.291 0.336 -17.113 1.00 98.31 747 GLY A C 1
ATOM 5856 O O . GLY A 1 747 ? -13.380 1.153 -17.285 1.00 98.31 747 GLY A O 1
ATOM 5857 N N . THR A 1 748 ? -14.498 -0.264 -15.940 1.00 98.56 748 THR A N 1
ATOM 5858 C CA . THR A 1 748 ? -13.709 0.017 -14.732 1.00 98.56 748 THR A CA 1
ATOM 5859 C C . THR A 1 748 ? -13.037 -1.245 -14.201 1.00 98.56 748 THR A C 1
ATOM 5861 O O . THR A 1 748 ? -13.707 -2.228 -13.892 1.00 98.56 748 THR A O 1
ATOM 5864 N N . PHE A 1 749 ? -11.721 -1.188 -14.006 1.00 97.50 749 PHE A N 1
ATOM 5865 C CA . PHE A 1 749 ? -10.962 -2.152 -13.215 1.00 97.50 749 PHE A CA 1
ATOM 5866 C C . PHE A 1 749 ? -10.800 -1.629 -11.784 1.00 97.50 749 PHE A C 1
ATOM 5868 O O . PHE A 1 749 ? -10.245 -0.548 -11.582 1.00 97.50 749 PHE A O 1
ATOM 5875 N N . VAL A 1 750 ? -11.258 -2.388 -10.789 1.00 97.50 750 VAL A N 1
ATOM 5876 C CA . VAL A 1 750 ? -11.148 -2.035 -9.370 1.00 97.50 750 VAL A CA 1
ATOM 5877 C C . VAL A 1 750 ? -10.216 -3.009 -8.658 1.00 97.50 750 VAL A C 1
ATOM 5879 O O . VAL A 1 750 ? -10.532 -4.191 -8.513 1.00 97.50 750 VAL A O 1
ATOM 5882 N N . GLN A 1 751 ? -9.079 -2.506 -8.186 1.00 94.62 751 GLN A N 1
ATOM 5883 C CA . GLN A 1 751 ? -8.115 -3.266 -7.399 1.00 94.62 751 GLN A CA 1
ATOM 5884 C C . GLN A 1 751 ? -8.490 -3.235 -5.912 1.00 94.62 751 GLN A C 1
ATOM 5886 O O . GLN A 1 751 ? -8.580 -2.163 -5.314 1.00 94.62 751 GLN A O 1
ATOM 5891 N N . LEU A 1 752 ? -8.680 -4.417 -5.319 1.00 93.62 752 LEU A N 1
ATOM 5892 C CA . LEU A 1 752 ? -8.926 -4.606 -3.882 1.00 93.62 752 LEU A CA 1
ATOM 5893 C C . LEU A 1 752 ? -7.827 -5.413 -3.193 1.00 93.62 752 LEU A C 1
ATOM 5895 O O . LEU A 1 752 ? -7.601 -5.238 -2.000 1.00 93.62 752 LEU A O 1
ATOM 5899 N N . GLY A 1 753 ? -7.161 -6.317 -3.918 1.00 85.06 753 GLY A N 1
ATOM 5900 C CA . GLY A 1 753 ? -5.993 -7.007 -3.376 1.00 85.06 753 GLY A CA 1
ATOM 5901 C C . GLY A 1 753 ? -4.913 -5.988 -3.013 1.00 85.06 753 GLY A C 1
ATOM 5902 O O . GLY A 1 753 ? -4.593 -5.129 -3.835 1.00 85.06 753 GLY A O 1
ATOM 5903 N N . ALA A 1 754 ? -4.368 -6.087 -1.804 1.00 74.31 754 ALA A N 1
ATOM 5904 C CA . ALA A 1 754 ? -3.296 -5.232 -1.304 1.00 74.31 754 ALA A CA 1
ATOM 5905 C C . ALA A 1 754 ? -1.981 -6.036 -1.282 1.00 74.31 754 ALA A C 1
ATOM 5907 O O . ALA A 1 754 ? -1.668 -6.641 -0.255 1.00 74.31 754 ALA A O 1
ATOM 5908 N N . PRO A 1 755 ? -1.278 -6.166 -2.427 1.00 68.44 755 PRO A N 1
ATOM 5909 C CA . PRO A 1 755 ? 0.037 -6.800 -2.468 1.00 68.44 755 PRO A CA 1
ATOM 5910 C C . PRO A 1 755 ? 1.092 -5.955 -1.755 1.00 68.44 755 PRO A C 1
ATOM 5912 O O . PRO A 1 755 ? 0.945 -4.741 -1.636 1.00 68.44 755 PRO A O 1
ATOM 5915 N N . ASP A 1 756 ? 2.179 -6.615 -1.362 1.00 62.53 756 ASP A N 1
ATOM 5916 C CA . ASP A 1 756 ? 3.382 -5.947 -0.862 1.00 62.53 756 ASP A CA 1
ATOM 5917 C C . ASP A 1 756 ? 4.179 -5.291 -2.022 1.00 62.53 756 ASP A C 1
ATOM 5919 O O . ASP A 1 756 ? 4.914 -4.330 -1.809 1.00 62.53 756 ASP A O 1
ATOM 5923 N N . ASP A 1 757 ? 3.973 -5.757 -3.266 1.00 67.25 757 ASP A N 1
ATOM 5924 C CA . ASP A 1 757 ? 4.597 -5.240 -4.494 1.00 67.25 757 ASP A CA 1
ATOM 5925 C C . ASP A 1 757 ? 3.727 -4.198 -5.234 1.00 67.25 757 ASP A C 1
ATOM 5927 O O . ASP A 1 757 ? 2.494 -4.301 -5.229 1.00 67.25 757 ASP A O 1
ATOM 5931 N N . PRO A 1 758 ? 4.325 -3.245 -5.981 1.00 74.44 758 PRO A N 1
ATOM 5932 C CA . PRO A 1 758 ? 3.585 -2.355 -6.875 1.00 74.44 758 PRO A CA 1
ATOM 5933 C C . PRO A 1 758 ? 2.745 -3.105 -7.918 1.00 74.44 758 PRO A C 1
ATOM 5935 O O . PRO A 1 758 ? 3.075 -4.214 -8.349 1.00 74.44 758 PRO A O 1
ATOM 5938 N N . LEU A 1 759 ? 1.677 -2.462 -8.405 1.00 76.00 759 LEU A N 1
ATOM 5939 C CA . LEU A 1 759 ? 0.937 -2.992 -9.549 1.00 76.00 759 LEU A CA 1
ATOM 5940 C C . LEU A 1 759 ? 1.844 -3.078 -10.794 1.00 76.00 759 LEU A C 1
ATOM 5942 O O . LEU A 1 759 ? 2.622 -2.155 -11.044 1.00 76.00 759 LEU A O 1
ATOM 5946 N N . PRO A 1 760 ? 1.723 -4.145 -11.608 1.00 81.00 760 PRO A N 1
ATOM 5947 C CA . PRO A 1 760 ? 2.484 -4.282 -12.847 1.00 81.00 760 PRO A CA 1
ATOM 5948 C C . PRO A 1 760 ? 2.237 -3.127 -13.824 1.00 81.00 760 PRO A C 1
ATOM 5950 O O . PRO A 1 760 ? 1.141 -2.560 -13.872 1.00 81.00 760 PRO A O 1
ATOM 5953 N N . SER A 1 761 ? 3.249 -2.805 -14.634 1.00 82.50 761 SER A N 1
ATOM 5954 C CA . SER A 1 761 ? 3.125 -1.801 -15.692 1.00 82.50 761 SER A CA 1
ATOM 5955 C C . SER A 1 761 ? 2.069 -2.202 -16.729 1.00 82.50 761 SER A C 1
ATOM 5957 O O . SER A 1 761 ? 1.792 -3.384 -16.949 1.00 82.50 761 SER A O 1
ATOM 5959 N N . PHE A 1 762 ? 1.455 -1.198 -17.355 1.00 86.62 762 PHE A N 1
ATOM 5960 C CA . PHE A 1 762 ? 0.390 -1.370 -18.340 1.00 86.62 762 PHE A CA 1
ATOM 5961 C C . PHE A 1 762 ? 0.485 -0.293 -19.432 1.00 86.62 762 PHE A C 1
ATOM 5963 O O . PHE A 1 762 ? 1.090 0.765 -19.233 1.00 86.62 762 PHE A O 1
ATOM 5970 N N . SER A 1 763 ? -0.110 -0.554 -20.593 1.00 85.94 763 SER A N 1
ATOM 5971 C CA . SER A 1 763 ? -0.103 0.335 -21.754 1.00 85.94 763 SER A CA 1
ATOM 5972 C C . SER A 1 763 ? -1.139 1.461 -21.622 1.00 85.94 763 SER A C 1
ATOM 5974 O O . SER A 1 763 ? -2.345 1.191 -21.584 1.00 85.94 763 SER A O 1
ATOM 5976 N N . PRO A 1 764 ? -0.729 2.746 -21.672 1.00 90.50 764 PRO A N 1
ATOM 5977 C CA . PRO A 1 764 ? -1.669 3.869 -21.649 1.00 90.50 764 PRO A CA 1
ATOM 5978 C C . PRO A 1 764 ? -2.659 3.864 -22.820 1.00 90.50 764 PRO A C 1
ATOM 5980 O O . PRO A 1 764 ? -3.794 4.317 -22.678 1.00 90.50 764 PRO A O 1
ATOM 5983 N N . MET A 1 765 ? -2.264 3.317 -23.976 1.00 89.62 765 MET A N 1
ATOM 5984 C CA . MET A 1 765 ? -3.121 3.283 -25.166 1.00 89.62 765 MET A CA 1
ATOM 5985 C C . MET A 1 765 ? -4.384 2.445 -24.939 1.00 89.62 765 MET A C 1
ATOM 5987 O O . MET A 1 765 ? -5.451 2.807 -25.436 1.00 89.62 765 MET A O 1
ATOM 5991 N N . GLY A 1 766 ? -4.284 1.364 -24.155 1.00 84.56 766 GLY A N 1
ATOM 5992 C CA . GLY A 1 766 ? -5.429 0.525 -23.795 1.00 84.56 766 GLY A CA 1
ATOM 5993 C C . GLY A 1 766 ? -6.477 1.280 -22.974 1.00 84.56 766 GLY A C 1
ATOM 5994 O O . GLY A 1 766 ? -7.674 1.087 -23.185 1.00 84.56 766 GLY A O 1
ATOM 5995 N N . LEU A 1 767 ? -6.038 2.196 -22.103 1.00 93.19 767 LEU A N 1
ATOM 5996 C CA . LEU A 1 767 ? -6.942 3.073 -21.360 1.00 93.19 767 LEU A CA 1
ATOM 5997 C C . LEU A 1 767 ? -7.590 4.122 -22.266 1.00 93.19 767 LEU A C 1
ATOM 5999 O O . LEU A 1 767 ? -8.804 4.305 -22.208 1.00 93.19 767 LEU A O 1
ATOM 6003 N N . ILE A 1 768 ? -6.792 4.790 -23.108 1.00 94.88 768 ILE A N 1
ATOM 6004 C CA . ILE A 1 768 ? -7.237 5.924 -23.932 1.00 94.88 768 ILE A CA 1
ATOM 6005 C C . ILE A 1 768 ? -8.294 5.491 -24.949 1.00 94.88 768 ILE A C 1
ATOM 6007 O O . ILE A 1 768 ? -9.351 6.108 -25.036 1.00 94.88 768 ILE A O 1
ATOM 6011 N N . PHE A 1 769 ? -8.048 4.421 -25.708 1.00 93.25 769 PHE A N 1
ATOM 6012 C CA . PHE A 1 769 ? -8.951 4.044 -26.800 1.00 93.25 769 PHE A CA 1
ATOM 6013 C C . PHE A 1 769 ? -10.315 3.529 -26.335 1.00 93.25 769 PHE A C 1
ATOM 6015 O O . PHE A 1 769 ? -11.276 3.590 -27.100 1.00 93.25 769 PHE A O 1
ATOM 6022 N N . LYS A 1 770 ? -10.408 3.031 -25.099 1.00 94.62 770 LYS A N 1
ATOM 6023 C CA . LYS A 1 770 ? -11.653 2.515 -24.523 1.00 94.62 770 LYS A CA 1
ATOM 6024 C C . LYS A 1 770 ? -12.194 3.387 -23.383 1.00 94.62 770 LYS A C 1
ATOM 6026 O O . LYS A 1 770 ? -13.192 3.009 -22.784 1.00 94.62 770 LYS A O 1
ATOM 6031 N N . ASN A 1 771 ? -11.585 4.535 -23.068 1.00 95.88 771 ASN A N 1
ATOM 6032 C CA . ASN A 1 771 ? -11.935 5.369 -21.904 1.00 95.88 771 ASN A CA 1
ATOM 6033 C C . ASN A 1 771 ? -12.019 4.574 -20.582 1.00 95.88 771 ASN A C 1
ATOM 6035 O O . ASN A 1 771 ? -12.947 4.759 -19.786 1.00 95.88 771 ASN A O 1
ATOM 6039 N N . LEU A 1 772 ? -11.083 3.646 -20.364 1.00 97.44 772 LEU A N 1
ATOM 6040 C CA . LEU A 1 772 ? -11.104 2.785 -19.178 1.00 97.44 772 LEU A CA 1
ATOM 6041 C C . LEU A 1 772 ? -10.706 3.548 -17.915 1.00 97.44 772 LEU A C 1
ATOM 6043 O O . LEU A 1 772 ? -9.970 4.536 -17.961 1.00 97.44 772 LEU A O 1
ATOM 6047 N N . LYS A 1 773 ? -11.146 3.027 -16.769 1.00 96.88 773 LYS A N 1
ATOM 6048 C CA . LYS A 1 773 ? -10.764 3.510 -15.438 1.00 96.88 773 LYS A CA 1
ATOM 6049 C C . LYS A 1 773 ? -10.039 2.408 -14.675 1.00 96.88 773 LYS A C 1
ATOM 6051 O O . LYS A 1 773 ? -10.482 1.262 -14.686 1.00 96.88 773 LYS A O 1
ATOM 6056 N N . ILE A 1 774 ? -8.972 2.772 -13.971 1.00 95.25 774 ILE A N 1
ATOM 6057 C CA . ILE A 1 774 ? -8.347 1.935 -12.944 1.00 95.25 774 ILE A CA 1
ATOM 6058 C C . ILE A 1 774 ? -8.564 2.643 -11.612 1.00 95.25 774 ILE A C 1
ATOM 6060 O O . ILE A 1 774 ? -8.247 3.825 -11.485 1.00 95.25 774 ILE A O 1
ATOM 6064 N N . ALA A 1 775 ? -9.124 1.937 -10.638 1.00 95.44 775 ALA A N 1
ATOM 6065 C CA . ALA A 1 775 ? -9.440 2.486 -9.329 1.00 95.44 775 ALA A CA 1
ATOM 6066 C C . ALA A 1 775 ? -9.050 1.524 -8.205 1.00 95.44 775 ALA A C 1
ATOM 6068 O O . ALA A 1 775 ? -8.993 0.312 -8.400 1.00 95.44 775 ALA A O 1
ATOM 6069 N N . GLY A 1 776 ? -8.829 2.073 -7.014 1.00 94.19 776 GLY A N 1
ATOM 6070 C CA . GLY A 1 776 ? -8.852 1.321 -5.761 1.00 94.19 776 GLY A CA 1
ATOM 6071 C C . GLY A 1 776 ? -10.174 1.540 -5.026 1.00 94.19 776 GLY A C 1
ATOM 6072 O O . GLY A 1 776 ? -10.918 2.473 -5.335 1.00 94.19 776 GLY A O 1
ATOM 6073 N N . SER A 1 777 ? -10.463 0.696 -4.041 1.00 95.25 777 SER A N 1
ATOM 6074 C CA . SER A 1 777 ? -11.565 0.910 -3.099 1.00 95.25 777 SER A CA 1
ATOM 6075 C C . SER A 1 777 ? -11.187 0.370 -1.726 1.00 95.25 777 SER A C 1
ATOM 6077 O O . SER A 1 777 ? -10.696 -0.751 -1.615 1.00 95.25 777 SER A O 1
ATOM 6079 N N . LEU A 1 778 ? -11.428 1.165 -0.684 1.00 93.94 778 LEU A N 1
ATOM 6080 C CA . LEU A 1 778 ? -11.104 0.834 0.701 1.00 93.94 778 LEU A CA 1
ATOM 6081 C C . LEU A 1 778 ? -12.398 0.577 1.480 1.00 93.94 778 LEU A C 1
ATOM 6083 O O . LEU A 1 778 ? -13.211 1.488 1.623 1.00 93.94 778 LEU A O 1
ATOM 6087 N N . ILE A 1 779 ? -12.566 -0.653 1.981 1.00 95.81 779 ILE A N 1
ATOM 6088 C CA . ILE A 1 779 ? -13.692 -1.101 2.824 1.00 95.81 779 ILE A CA 1
ATOM 6089 C C . ILE A 1 779 ? -15.059 -0.575 2.328 1.00 95.81 779 ILE A C 1
ATOM 6091 O O . ILE A 1 779 ? -15.302 -0.523 1.122 1.00 95.81 779 ILE A O 1
ATOM 6095 N N . GLY A 1 780 ? -15.962 -0.187 3.230 1.00 96.38 780 GLY A N 1
ATOM 6096 C CA . GLY A 1 780 ? -17.084 0.694 2.925 1.00 96.38 780 GLY A CA 1
ATOM 6097 C C . GLY A 1 780 ? -17.461 1.559 4.125 1.00 96.38 780 GLY A C 1
ATOM 6098 O O . GLY A 1 780 ? -16.909 1.413 5.213 1.00 96.38 780 GLY A O 1
ATOM 6099 N N . THR A 1 781 ? -18.406 2.467 3.908 1.00 98.00 781 THR A N 1
ATOM 6100 C CA . THR A 1 781 ? -18.958 3.359 4.930 1.00 98.00 781 THR A CA 1
ATOM 6101 C C . THR A 1 781 ? -19.941 2.598 5.818 1.00 98.00 781 THR A C 1
ATOM 6103 O O . THR A 1 781 ? -20.400 1.506 5.468 1.00 98.00 781 THR A O 1
ATOM 6106 N N . ARG A 1 782 ? -20.345 3.190 6.944 1.00 97.12 782 ARG A N 1
ATOM 6107 C CA . ARG A 1 782 ? -21.395 2.650 7.823 1.00 97.12 782 ARG A CA 1
ATOM 6108 C C . ARG A 1 782 ? -22.692 2.408 7.051 1.00 97.12 782 ARG A C 1
ATOM 6110 O O . ARG A 1 782 ? -23.338 1.379 7.237 1.00 97.12 782 ARG A O 1
ATOM 6117 N N . GLN A 1 783 ? -23.021 3.313 6.125 1.00 97.56 783 GLN A N 1
ATOM 6118 C CA . GLN A 1 783 ? -24.177 3.161 5.243 1.00 97.56 783 GLN A CA 1
ATOM 6119 C C . GLN A 1 783 ? -24.009 1.981 4.278 1.00 97.56 783 GLN A C 1
ATOM 6121 O O . GLN A 1 783 ? -24.931 1.182 4.149 1.00 97.56 783 GLN A O 1
ATOM 6126 N N . HIS A 1 784 ? -22.833 1.810 3.660 1.00 98.56 784 HIS A N 1
ATOM 6127 C CA . HIS A 1 784 ? -22.577 0.646 2.806 1.00 98.56 784 HIS A CA 1
ATOM 6128 C C . HIS A 1 784 ? -22.736 -0.671 3.572 1.00 98.56 784 HIS A C 1
ATOM 6130 O O . HIS A 1 784 ? -23.304 -1.612 3.025 1.00 98.56 784 HIS A O 1
ATOM 6136 N N . ILE A 1 785 ? -22.276 -0.743 4.829 1.00 98.62 785 ILE A N 1
ATOM 6137 C CA . ILE A 1 785 ? -22.457 -1.937 5.667 1.00 98.62 785 ILE A CA 1
ATOM 6138 C C . ILE A 1 785 ? -23.949 -2.196 5.907 1.00 98.62 785 ILE A C 1
ATOM 6140 O O . ILE A 1 785 ? -24.410 -3.314 5.689 1.00 98.62 785 ILE A O 1
ATOM 6144 N N . ALA A 1 786 ? -24.711 -1.177 6.314 1.00 98.19 786 ALA A N 1
ATOM 6145 C CA . ALA A 1 786 ? -26.144 -1.315 6.569 1.00 98.19 786 ALA A CA 1
ATOM 6146 C C . ALA A 1 786 ? -26.917 -1.778 5.318 1.00 98.19 786 ALA A C 1
ATOM 6148 O O . ALA A 1 786 ? -27.653 -2.764 5.375 1.00 98.19 786 ALA A O 1
ATOM 6149 N N . ASP A 1 787 ? -26.689 -1.129 4.172 1.00 98.44 787 ASP A N 1
ATOM 6150 C CA . ASP A 1 787 ? -27.359 -1.455 2.907 1.00 98.44 787 ASP A CA 1
ATOM 6151 C C . ASP A 1 787 ? -27.012 -2.873 2.430 1.00 98.44 787 ASP A C 1
ATOM 6153 O O . ASP A 1 787 ? -27.878 -3.622 1.971 1.00 98.44 787 ASP A O 1
ATOM 6157 N N . MET A 1 788 ? -25.746 -3.270 2.576 1.00 98.69 788 MET A N 1
ATOM 6158 C CA . MET A 1 788 ? -25.274 -4.611 2.243 1.00 98.69 788 MET A CA 1
ATOM 6159 C C . MET A 1 788 ? -25.923 -5.682 3.129 1.00 98.69 788 MET A C 1
ATOM 6161 O O . MET A 1 788 ? -26.322 -6.729 2.617 1.00 98.69 788 MET A O 1
ATOM 6165 N N . LEU A 1 789 ? -26.031 -5.454 4.443 1.00 98.56 789 LEU A N 1
ATOM 6166 C CA . LEU A 1 789 ? -26.669 -6.402 5.362 1.00 98.56 789 LEU A CA 1
ATOM 6167 C C . LEU A 1 789 ? -28.162 -6.572 5.041 1.00 98.56 789 LEU A C 1
ATOM 6169 O O . LEU A 1 789 ? -28.668 -7.697 5.060 1.00 98.56 789 LEU A O 1
ATOM 6173 N N . GLU A 1 790 ? -28.853 -5.489 4.678 1.00 97.94 790 GLU A N 1
ATOM 6174 C CA . GLU A 1 790 ? -30.245 -5.553 4.221 1.00 97.94 790 GLU A CA 1
ATOM 6175 C C . GLU A 1 790 ? -30.386 -6.288 2.883 1.00 97.94 790 GLU A C 1
ATOM 6177 O O . GLU A 1 790 ? -31.286 -7.120 2.728 1.00 97.94 790 GLU A O 1
ATOM 6182 N N . LEU A 1 791 ? -29.474 -6.072 1.927 1.00 98.00 791 LEU A N 1
ATOM 6183 C CA . LEU A 1 791 ? -29.446 -6.854 0.688 1.00 98.00 791 LEU A CA 1
ATOM 6184 C C . LEU A 1 791 ? -29.219 -8.343 0.977 1.00 98.00 791 LEU A C 1
ATOM 6186 O O . LEU A 1 791 ? -29.926 -9.190 0.421 1.00 98.00 791 LEU A O 1
ATOM 6190 N N . ALA A 1 792 ? -28.269 -8.668 1.856 1.00 97.81 792 ALA A N 1
ATOM 6191 C CA . ALA A 1 792 ? -27.962 -10.042 2.232 1.00 97.81 792 ALA A CA 1
ATOM 6192 C C . ALA A 1 792 ? -29.177 -10.728 2.869 1.00 97.81 792 ALA A C 1
ATOM 6194 O O . ALA A 1 792 ? -29.524 -11.846 2.491 1.00 97.81 792 ALA A O 1
ATOM 6195 N N . LYS A 1 793 ? -29.896 -10.033 3.756 1.00 96.38 793 LYS A N 1
ATOM 6196 C CA . LYS A 1 793 ? -31.164 -10.513 4.316 1.00 96.38 793 LYS A CA 1
ATOM 6197 C C . LYS A 1 793 ? -32.228 -10.715 3.236 1.00 96.38 793 LYS A C 1
ATOM 6199 O O . LYS A 1 793 ? -32.814 -11.792 3.154 1.00 96.38 793 LYS A O 1
ATOM 6204 N N . LYS A 1 794 ? -32.471 -9.705 2.394 1.00 96.12 794 LYS A N 1
ATOM 6205 C CA . LYS A 1 794 ? -33.510 -9.727 1.349 1.00 96.12 794 LYS A CA 1
ATOM 6206 C C . LYS A 1 794 ? -33.314 -10.867 0.350 1.00 96.12 794 LYS A C 1
ATOM 6208 O O . LYS A 1 794 ? -34.289 -11.449 -0.115 1.00 96.12 794 LYS A O 1
ATOM 6213 N N . THR A 1 795 ? -32.065 -11.165 0.014 1.00 95.44 795 THR A N 1
ATOM 6214 C CA . THR A 1 795 ? -31.699 -12.205 -0.958 1.00 95.44 795 THR A CA 1
ATOM 6215 C C . THR A 1 795 ? -31.368 -13.546 -0.308 1.00 95.44 795 THR A C 1
ATOM 6217 O O . THR A 1 795 ? -31.068 -14.502 -1.018 1.00 95.44 795 THR A O 1
ATOM 6220 N N . ASN A 1 796 ? -31.458 -13.639 1.027 1.00 93.94 796 ASN A N 1
ATOM 6221 C CA . ASN A 1 796 ? -31.036 -14.805 1.805 1.00 93.94 796 ASN A CA 1
ATOM 6222 C C . ASN A 1 796 ? -29.605 -15.253 1.443 1.00 93.94 796 ASN A C 1
ATOM 6224 O O . ASN A 1 796 ? -29.321 -16.446 1.312 1.00 93.94 796 ASN A O 1
ATOM 6228 N N . LEU A 1 797 ? -28.716 -14.278 1.234 1.00 93.44 797 LEU A N 1
ATOM 6229 C CA . LEU A 1 797 ? -27.320 -14.495 0.880 1.00 93.44 797 LEU A CA 1
ATOM 6230 C C . LEU A 1 797 ? -26.609 -15.172 2.050 1.00 93.44 797 LEU A C 1
ATOM 6232 O O . LEU A 1 797 ? -26.601 -14.668 3.175 1.00 93.44 797 LEU A O 1
ATOM 6236 N N . LYS A 1 798 ? -25.981 -16.314 1.770 1.00 92.88 798 LYS A N 1
ATOM 6237 C CA . LYS A 1 798 ? -25.209 -17.073 2.754 1.00 92.88 798 LYS A CA 1
ATOM 6238 C C . LYS A 1 798 ? -23.736 -17.031 2.397 1.00 92.88 798 LYS A C 1
ATOM 6240 O O . LYS A 1 798 ? -23.333 -17.525 1.346 1.00 92.88 798 LYS A O 1
ATOM 6245 N N . ALA A 1 799 ? -22.940 -16.464 3.297 1.00 92.19 799 ALA A N 1
ATOM 6246 C CA . ALA A 1 799 ? -21.493 -16.565 3.225 1.00 92.19 799 ALA A CA 1
ATOM 6247 C C . ALA A 1 799 ? -21.073 -18.042 3.298 1.00 92.19 799 ALA A C 1
ATOM 6249 O O . ALA A 1 799 ? -21.611 -18.807 4.105 1.00 92.19 799 ALA A O 1
ATOM 6250 N N . TRP A 1 800 ? -20.101 -18.445 2.480 1.00 96.62 800 TRP A N 1
ATOM 6251 C CA . TRP A 1 800 ? -19.517 -19.783 2.572 1.00 96.62 800 TRP A CA 1
ATOM 6252 C C . TRP A 1 800 ? -18.464 -19.768 3.673 1.00 96.62 800 TRP A C 1
ATOM 6254 O O . TRP A 1 800 ? -17.367 -19.242 3.491 1.00 96.62 800 TRP A O 1
ATOM 6264 N N . VAL A 1 801 ? -18.842 -20.291 4.837 1.00 97.19 801 VAL A N 1
ATOM 6265 C CA . VAL A 1 801 ? -18.058 -20.201 6.070 1.00 97.19 801 VAL A CA 1
ATOM 6266 C C . VAL A 1 801 ? -17.857 -21.570 6.696 1.00 97.19 801 VAL A C 1
ATOM 6268 O O . VAL A 1 801 ? -18.734 -22.434 6.659 1.00 97.19 801 VAL A O 1
ATOM 6271 N N . GLN A 1 802 ? -16.715 -21.734 7.345 1.00 97.75 802 GLN A N 1
ATOM 6272 C CA . GLN A 1 802 ? -16.451 -22.810 8.287 1.00 97.75 802 GLN A CA 1
ATOM 6273 C C . GLN A 1 802 ? -16.367 -22.198 9.687 1.00 97.75 802 GLN A C 1
ATOM 6275 O O . GLN A 1 802 ? -15.493 -21.377 9.969 1.00 97.75 802 GLN A O 1
ATOM 6280 N N . VAL A 1 803 ? -17.298 -22.570 10.563 1.00 98.25 803 VAL A N 1
ATOM 6281 C CA . VAL A 1 803 ? -17.313 -22.077 11.946 1.00 98.25 803 VAL A CA 1
ATOM 6282 C C . VAL A 1 803 ? -16.359 -22.921 12.787 1.00 98.25 803 VAL A C 1
ATOM 6284 O O . VAL A 1 803 ? -16.432 -24.149 12.762 1.00 98.25 803 VAL A O 1
ATOM 6287 N N . ARG A 1 804 ? -15.472 -22.260 13.528 1.00 98.25 804 ARG A N 1
ATOM 6288 C CA . ARG A 1 804 ? -14.482 -22.866 14.424 1.00 98.25 804 ARG A CA 1
ATOM 6289 C C . ARG A 1 804 ? -14.630 -22.255 15.826 1.00 98.25 804 ARG A C 1
ATOM 6291 O O . ARG A 1 804 ? -15.006 -21.087 15.933 1.00 98.25 804 ARG A O 1
ATOM 6298 N N . PRO A 1 805 ? -14.382 -22.996 16.914 1.00 98.44 805 PRO A N 1
ATOM 6299 C CA . PRO A 1 805 ? -14.344 -22.414 18.254 1.00 98.44 805 PRO A CA 1
ATOM 6300 C C . PRO A 1 805 ? -13.279 -21.311 18.364 1.00 98.44 805 PRO A C 1
ATOM 6302 O O . PRO A 1 805 ? -12.183 -21.460 17.832 1.00 98.44 805 PRO A O 1
ATOM 6305 N N . MET A 1 806 ? -13.552 -20.231 19.103 1.00 98.12 806 MET A N 1
ATOM 6306 C CA . MET A 1 806 ? -12.571 -19.164 19.367 1.00 98.12 806 MET A CA 1
ATOM 6307 C C . MET A 1 806 ? -11.317 -19.706 20.062 1.00 98.12 806 MET A C 1
ATOM 6309 O O . MET A 1 806 ? -10.225 -19.185 19.864 1.00 98.12 806 MET A O 1
ATOM 6313 N N . SER A 1 807 ? -11.436 -20.788 20.836 1.00 97.56 807 SER A N 1
ATOM 6314 C CA . SER A 1 807 ? -10.293 -21.476 21.450 1.00 97.56 807 SER A CA 1
ATOM 6315 C C . SER A 1 807 ? -9.301 -22.067 20.439 1.00 97.56 807 SER A C 1
ATOM 6317 O O . SER A 1 807 ? -8.186 -22.392 20.825 1.00 97.56 807 SER A O 1
ATOM 6319 N N . GLU A 1 808 ? -9.680 -22.201 19.166 1.00 98.06 808 GLU A N 1
ATOM 6320 C CA . GLU A 1 808 ? -8.828 -22.708 18.082 1.00 98.06 808 GLU A CA 1
ATOM 6321 C C . GLU A 1 808 ? -8.208 -21.575 17.240 1.00 98.06 808 GLU A C 1
ATOM 6323 O O . GLU A 1 808 ? -7.698 -21.832 16.154 1.00 98.06 808 GLU A O 1
ATOM 6328 N N . ALA A 1 809 ? -8.238 -20.314 17.697 1.00 98.06 809 ALA A N 1
ATOM 6329 C CA . ALA A 1 809 ? -7.776 -19.166 16.905 1.00 98.06 809 ALA A CA 1
ATOM 6330 C C . ALA A 1 809 ? -6.352 -19.332 16.343 1.00 98.06 809 ALA A C 1
ATOM 6332 O O . ALA A 1 809 ? -6.115 -19.000 15.184 1.00 98.06 809 ALA A O 1
ATOM 6333 N N . ASN A 1 810 ? -5.422 -19.886 17.129 1.00 98.06 810 ASN A N 1
ATOM 6334 C CA . ASN A 1 810 ? -4.059 -20.170 16.670 1.00 98.06 810 ASN A CA 1
ATOM 6335 C C . ASN A 1 810 ? -4.031 -21.177 15.509 1.00 98.06 810 ASN A C 1
ATOM 6337 O O . ASN A 1 810 ? -3.397 -20.912 14.490 1.00 98.06 810 ASN A O 1
ATOM 6341 N N . ASP A 1 811 ? -4.762 -22.289 15.625 1.00 97.56 811 ASP A N 1
ATOM 6342 C CA . ASP A 1 811 ? -4.841 -23.302 14.566 1.00 97.56 811 ASP A CA 1
ATOM 6343 C C . ASP A 1 811 ? -5.493 -22.727 13.306 1.00 97.56 811 ASP A C 1
ATOM 6345 O O . ASP A 1 811 ? -5.043 -22.972 12.189 1.00 97.56 811 ASP A O 1
ATOM 6349 N N . VAL A 1 812 ? -6.531 -21.908 13.481 1.00 96.94 812 VAL A N 1
ATOM 6350 C CA . VAL A 1 812 ? -7.255 -21.263 12.383 1.00 96.94 812 VAL A CA 1
ATOM 6351 C C . VAL A 1 812 ? -6.376 -20.268 11.626 1.00 96.94 812 VAL A C 1
ATOM 6353 O O . VAL A 1 812 ? -6.450 -20.223 10.399 1.00 96.94 812 VAL A O 1
ATOM 6356 N N . VAL A 1 813 ? -5.531 -19.500 12.320 1.00 95.69 813 VAL A N 1
ATOM 6357 C CA . VAL A 1 813 ? -4.548 -18.601 11.690 1.00 95.69 813 VAL A CA 1
ATOM 6358 C C . VAL A 1 813 ? -3.551 -19.399 10.840 1.00 95.69 813 VAL A C 1
ATOM 6360 O O . VAL A 1 813 ? -3.329 -19.061 9.677 1.00 95.69 813 VAL A O 1
ATOM 6363 N N . VAL A 1 814 ? -3.029 -20.511 11.367 1.00 96.00 814 VAL A N 1
ATOM 6364 C CA . VAL A 1 814 ? -2.104 -21.395 10.637 1.00 96.00 814 VAL A CA 1
ATOM 6365 C C . VAL A 1 814 ? -2.783 -22.062 9.433 1.00 96.00 814 VAL A C 1
ATOM 6367 O O . VAL A 1 814 ? -2.194 -22.153 8.352 1.00 96.00 814 VAL A O 1
ATOM 6370 N N . ASP A 1 815 ? -4.024 -22.526 9.588 1.00 95.62 815 ASP A N 1
ATOM 6371 C CA . ASP A 1 815 ? -4.820 -23.098 8.498 1.00 95.62 815 ASP A CA 1
ATOM 6372 C C . ASP A 1 815 ? -5.083 -22.061 7.397 1.00 95.62 815 ASP A C 1
ATOM 6374 O O . ASP A 1 815 ? -5.045 -22.391 6.206 1.00 95.62 815 ASP A O 1
ATOM 6378 N N . PHE A 1 816 ? -5.351 -20.811 7.789 1.00 91.88 816 PHE A N 1
ATOM 6379 C CA . PHE A 1 816 ? -5.610 -19.706 6.871 1.00 91.88 816 PHE A CA 1
ATOM 6380 C C . PHE A 1 816 ? -4.406 -19.429 5.972 1.00 91.88 816 PHE A C 1
ATOM 6382 O O . PHE A 1 816 ? -4.571 -19.378 4.752 1.00 91.88 816 PHE A O 1
ATOM 6389 N N . GLU A 1 817 ? -3.205 -19.332 6.547 1.00 86.56 817 GLU A N 1
ATOM 6390 C CA . GLU A 1 817 ? -1.965 -19.094 5.792 1.00 86.56 817 GLU A CA 1
ATOM 6391 C C . GLU A 1 817 ? -1.664 -20.236 4.807 1.00 86.56 817 GLU A C 1
ATOM 6393 O O . GLU A 1 817 ? -1.217 -20.012 3.683 1.00 86.56 817 GLU A O 1
ATOM 6398 N N . LYS A 1 818 ? -2.009 -21.477 5.174 1.00 89.44 818 LYS A N 1
ATOM 6399 C CA . LYS A 1 818 ? -1.912 -22.651 4.286 1.00 89.44 818 LYS A CA 1
ATOM 6400 C C . LYS A 1 818 ? -2.967 -22.674 3.172 1.00 89.44 818 LYS A C 1
ATOM 6402 O O . LYS A 1 818 ? -2.977 -23.602 2.362 1.00 89.44 818 LYS A O 1
ATOM 6407 N N . GLY A 1 819 ? -3.877 -21.698 3.126 1.00 88.19 819 GLY A N 1
ATOM 6408 C CA . GLY A 1 819 ? -4.945 -21.624 2.130 1.00 88.19 819 GLY A CA 1
ATOM 6409 C C . GLY A 1 819 ? -6.008 -22.717 2.277 1.00 88.19 819 GLY A C 1
ATOM 6410 O O . GLY A 1 819 ? -6.719 -23.007 1.313 1.00 88.19 819 GLY A O 1
ATOM 6411 N N . LEU A 1 820 ? -6.126 -23.321 3.465 1.00 91.81 820 LEU A N 1
ATOM 6412 C CA . LEU A 1 820 ? -7.115 -24.357 3.769 1.00 91.81 820 LEU A CA 1
ATOM 6413 C C . LEU A 1 820 ? -8.570 -23.878 3.923 1.00 91.81 820 LEU A C 1
ATOM 6415 O O . LEU A 1 820 ? -9.453 -24.714 3.708 1.00 91.81 820 LEU A O 1
ATOM 6419 N N . PRO A 1 821 ? -8.887 -22.605 4.264 1.00 91.25 821 PRO A N 1
ATOM 6420 C CA . PRO A 1 821 ? -10.276 -22.189 4.341 1.00 91.25 821 PRO A CA 1
ATOM 6421 C C . PRO A 1 821 ? -10.976 -22.397 2.999 1.00 91.25 821 PRO A C 1
ATOM 6423 O O . PRO A 1 821 ? -10.533 -21.914 1.948 1.00 91.25 821 PRO A O 1
ATOM 6426 N N . ARG A 1 822 ? -12.153 -23.018 3.037 1.00 89.56 822 ARG A N 1
ATOM 6427 C CA . ARG A 1 822 ? -13.108 -22.974 1.931 1.00 89.56 822 ARG A CA 1
ATOM 6428 C C . ARG A 1 822 ? -13.801 -21.613 1.956 1.00 89.56 822 ARG A C 1
ATOM 6430 O O . ARG A 1 822 ? -14.962 -21.501 2.325 1.00 89.56 822 ARG A O 1
ATOM 6437 N N . TYR A 1 823 ? -13.040 -20.591 1.561 1.00 94.12 823 TYR A N 1
ATOM 6438 C CA . TYR A 1 823 ? -13.376 -19.162 1.503 1.00 94.12 823 TYR A CA 1
ATOM 6439 C C . TYR A 1 823 ? -13.263 -18.388 2.818 1.00 94.12 823 TYR A C 1
ATOM 6441 O O . TYR A 1 823 ? -12.516 -17.406 2.851 1.00 94.12 823 TYR A O 1
ATOM 6449 N N . ARG A 1 824 ? -13.966 -18.788 3.883 1.00 96.75 824 ARG A N 1
ATOM 6450 C CA . ARG A 1 824 ? -13.958 -18.061 5.166 1.00 96.75 824 ARG A CA 1
ATOM 6451 C C . ARG A 1 824 ? -13.921 -18.983 6.374 1.00 96.75 824 ARG A C 1
ATOM 6453 O O . ARG A 1 824 ? -14.627 -19.987 6.416 1.00 96.75 824 ARG A O 1
ATOM 6460 N N . TYR A 1 825 ? -13.182 -18.554 7.393 1.00 98.00 825 TYR A N 1
ATOM 6461 C CA . TYR A 1 825 ? -13.346 -19.033 8.760 1.00 98.00 825 TYR A CA 1
ATOM 6462 C C . TYR A 1 825 ? -14.074 -17.992 9.604 1.00 98.00 825 TYR A C 1
ATOM 6464 O O . TYR A 1 825 ? -13.927 -16.788 9.388 1.00 98.00 825 TYR A O 1
ATOM 6472 N N . VAL A 1 826 ? -14.850 -18.474 10.572 1.00 98.62 826 VAL A N 1
ATOM 6473 C CA . VAL A 1 826 ? -15.473 -17.651 11.611 1.00 98.62 826 VAL A CA 1
ATOM 6474 C C . VAL A 1 826 ? -15.226 -18.305 12.959 1.00 98.62 826 VAL A C 1
ATOM 6476 O O . VAL A 1 826 ? -15.607 -19.454 13.169 1.00 98.62 826 VAL A O 1
ATOM 6479 N N . LEU A 1 827 ? -14.605 -17.564 13.866 1.00 98.69 827 LEU A N 1
ATOM 6480 C CA . LEU A 1 827 ? -14.404 -17.957 15.251 1.00 98.69 827 LEU A CA 1
ATOM 6481 C C . LEU A 1 827 ? -15.675 -17.680 16.056 1.00 98.69 827 LEU A C 1
ATOM 6483 O O . LEU A 1 827 ? -16.286 -16.623 15.900 1.00 98.69 827 LEU A O 1
ATOM 6487 N N . LYS A 1 828 ? -16.069 -18.615 16.922 1.00 98.56 828 LYS A N 1
ATOM 6488 C CA . LYS A 1 828 ? -17.268 -18.530 17.766 1.00 98.56 828 LYS A CA 1
ATOM 6489 C C . LYS A 1 828 ? -16.924 -18.723 19.243 1.00 98.56 828 LYS A C 1
ATOM 6491 O O . LYS A 1 828 ? -16.256 -19.702 19.579 1.00 98.56 828 LYS A O 1
ATOM 6496 N N . ASN A 1 829 ? -17.400 -17.812 20.093 1.00 95.25 829 ASN A N 1
ATOM 6497 C CA . ASN A 1 829 ? -17.321 -17.927 21.555 1.00 95.25 829 ASN A CA 1
ATOM 6498 C C . ASN A 1 829 ? -18.409 -18.835 22.135 1.00 95.25 829 ASN A C 1
ATOM 6500 O O . ASN A 1 829 ? -19.524 -18.892 21.555 1.00 95.25 829 ASN A O 1
#

Secondary structure (DSSP, 8-state):
---EETTT-PBPPPPPTTSPPP-EEEEE---TTPPPHHHHHSS-TTSTT-GGGGSTHHHHHHHHHHHHHHTT-SEEEETTTSS-TT-HHHHHHHHHTHHHHHHH-SEEEEEETT---GGGTTSHHHHT-GGGGBSTHHHHHHS-S-EEEEETTS-EEEETTTSHHHHHHHH---HHHHTTSS-GGGS-HHHHHHTTTT-B-SSTTHHHHTTGGGTT------TTS-HHHHHHHHHHHHHHHH--GGGG--PPPTT-SS--SS-SSGGGG---TT-HHHHTTTPPP-SS---GGGS---S-----------EEE-SS----------SSHHHHHTT---S-TT-SS---EEE-------SS-TT---EE-PPPPTTHHHHHHTT-GGGTHHHHHHHHTTSTT-PPEE------SS-S-----B---BTTB-EEEEE-TT--EEEEE----S------------------------------S--S-EEEEB-SGGGGGTT-EEEE--PPPP-TTEEEEEEEEEEE-HHHHHHHTTTTS---SSB-----EEEEEEEE-TT--S--TT-EEEE-SEEE--SSSHHHHTT-GGG-TT-EESSSSB-TTSPBP--SSBSEEEEEGGGEEEPPTTS-HHHHGGGTTHHHHHHHHHHHTT-STT-EEEEE--SHHHHHHHHHHHHTT-SEEEEEESSGGGHHHHHHTT-SEEEETTT-TTHHHHTTT-EEEEEE---S-S-HHHHHHHEEEEEEEEE----SSPPPP--HHHHHHHT-EEEE--S--HHHHHHHHHHHHHHT----EEEEEGGGHHHHHHHHHTT-SSSEEEEE-

Sequence (829 aa):
MRLLNTKSLELSRPYVPNEVPDYAILSHRWNTEEVTFADLSNTRIVQPESQARTKNGFAKIQGACKRALNDGYDWIWIDSCCIDKSSSAELQEAINSMWRYYAESNVCYVYLADVPDSEAGWGSIFAKSEWFTRGWTLQELIAPTYVEFFAENWVAIGTKFERYQQIAEITSIDSDVLIRVHTIEKFSAAERLSWASHRNVTREEDEAYSLLGLFDVNMPLLYGEGREKAFFRLQEAIYNATADHSMFLFRHSQHKLAQPLLASSPASFCDRLGCDSCASRGSQNTSSSFRYRDIIASDRWITQAHEQIMTTVTTTRNEVTTVLPLLDYQLVFNKLEFFDREAPRPITTHVAVLNHTLEKYPQGAFCLLLERHPYLDICIRKNDLPAVLPHLGDSVSQIEKTKLLICPILSTKNHENCIQTLFSVDSDLFHVEAWDAEGSKNRLFISGQPEQKSDFKILARNSDTAENSVKYQSKRKDMSSSSDFQGWVAHDPSAADGNMKWGEYTPKNFESTDIEMEISHCGVCGSDIHTLRSGWGPSDYPLVVGHEIIGKVTRVGDDVKDLKVGDRVGVGAQSDCCESCRPCKSKQESNCNSFVMTYNAKYKSGDKAQGGYAKKWRGPASFAIPIPEGLPSEYAAPLMCGGVTVYNPLVTYGAGPGKRVGVVGIGGLGHFALLFAKALGCDEVVAISRSSSKKADAMELGADRFIATGEDPEWMTKNANGLDIIISTISGGFALDQYLNLLDVNGTFVQLGAPDDPLPSFSPMGLIFKNLKIAGSLIGTRQHIADMLELAKKTNLKAWVQVRPMSEANDVVVDFEKGLPRYRYVLKN

Radius of gyration: 33.38 Å; chains: 1; bounding box: 89×78×98 Å

InterPro domains:
  IPR002328 Alcohol dehydrogenase, zinc-type, conserved site [PS00059] (546-560)
  IPR010730 Heterokaryon incompatibility [PF06985] (23-115)
  IPR011032 GroES-like superfamily [SSF50129] (498-654)
  IPR013149 Alcohol dehydrogenase-like, C-terminal [PF00107] (668-793)
  IPR013154 Alcohol dehydrogenase-like, N-terminal [PF08240] (513-629)
  IPR020843 Enoylreductase domain [SM00829] (495-814)
  IPR036291 NAD(P)-binding domain superfamily [SSF51735] (631-797)
  IPR047109 Cinnamyl alcohol dehydrogenase-like [cd05283] (486-828)

Organism: Curvularia clavata (NCBI:txid95742)